Protein AF-A0A670Z8T0-F1 (afdb_monomer)

pLDDT: mean 75.07, std 22.7, range [20.94, 97.44]

Nearest PDB structures (foldseek):
  3ooi-assembly1_A  TM=9.743E-01  e=2.436E-43  Homo sapiens
  8fbh-assembly1_A  TM=9.760E-01  e=6.174E-42  Mus musculus
  6kqp-assembly1_A  TM=9.918E-01  e=2.540E-39  Homo sapiens
  8fbg-assembly1_A  TM=9.854E-01  e=1.023E-38  Mus musculus
  5lsu-assembly1_A  TM=9.507E-01  e=8.994E-38  Homo sapiens

Secondary structure (DSSP, 8-state):
---------PPPPP-S-TT-EEEEE-SSS-EEEEEE---TTT--SEEEE--SS--EEEEEEEESSSS--EEEEEGGGEEE---GGGGGTS-----SS----SS------HHHHHTT-TTSSHHHHTTS-------------------------------------------S-TTT---SS-EEP-STT--EE-TGGGT-SS--SS----HHHHH--PBPTTT--B-TT-EEPSSTTT--EE-HHHHTTSTT-EEETTEEE-GGGS-HHHHHH-TT-GGGGSSPEEEESSSS-EEESSTTTSBTTPEEEETTEEE-GGG--PPTT-GGGS----SS-TTT---SS-EE-SSSS-EE-HHHHT----SS----HHHHTT---BTT-EEEE--TTSPPEEEEEPPTTTS-HHHHTS---TTEEEEEETTT--EEEEEGGGEEE--HHHHGGGGGPPTT--HHHHHHHHHHHHHHHHHHHHHHHHHHHHHHHH-SSPPP-EE-SS-EE-TT-------GGGSPPPS--TTSSSTT-TTS--HHHHTTBPPPTTT-TTGGG-S--HHHHT-PPPEEEEE-SSSSEEEEESS-B-TT-EEEE---EEE-HHHHHHHHHHHHHTT-----EEEEETTEEEETTTEE-GGGGPEE-SS-SEEEEEEEETTEEEEEEEESS-B-TTPBPEE--TTT-TT-TTPBP----TT--SBTTPPPPPP---------------PPPPPP--PPPPSS-TTT---SS-EEP-STT---EE-TGGGT-SSPPPSS---GGGB-TTT-SBPSEE-SSSS-EE-TTT-TTTEEE-TTT--EEEGGG-SS-SSPPPTT------------------------------------

InterPro domains:
  IPR000313 PWWP domain [PF00855] (19-100)
  IPR000313 PWWP domain [PF00855] (385-469)
  IPR000313 PWWP domain [PS50812] (18-83)
  IPR000313 PWWP domain [PS50812] (383-445)
  IPR000313 PWWP domain [SM00293] (16-82)
  IPR000313 PWWP domain [SM00293] (381-443)
  IPR001214 SET domain [PF00856] (580-686)
  IPR001214 SET domain [PS50280] (569-686)
  IPR001214 SET domain [SM00317] (569-692)
  IPR001876 Zinc finger, RanBP2-type [PS01358] (781-802)
  IPR001965 Zinc finger, PHD-type [SM00249] (172-214)
  IPR001965 Zinc finger, PHD-type [SM00249] (219-266)
  IPR001965 Zinc finger, PHD-type [SM00249] (267-320)
  IPR001965 Zinc finger, PHD-type [SM00249] (336-376)
  IPR001965 Zinc finger, PHD-type [SM00249] (744-787)
  IPR003616 Post-SET domain [PS50868] (693-709)
  IPR003616 Post-SET domain [SM00508] (693-709)
  IPR006560 AWS domain [PF17907] (528-566)
  IPR006560 AWS domain [PS51215] (517-567)
  IPR006560 AWS domain [SM00570] (517-568)

Foldseek 3Di:
DDDDPPPPPDADDDDDDQQFWKFADDPPDATAIWGQHADPVRRDQKDWDDDPPDIFMWGWIFGQAPVGDIDTGTPVRIGGDPDDVCSVVDDDDDDPDDDDDDDDPDPPPVVVVVVVGVPRCVVVVVVPDPDDDDDDDDDDDDDDDDDDDDDDDDDDDDDDDDDDDPQPQDQAALQPRAGDDWDFQPAQQRGTHDCVSQVHPDDDDDHDHDPCRVVVFDAALQPRDTDPQFDDAPPRRNNHTHHPVRQVLQVLWADDPPGIHGLLQFQLQQCLVPVPPPCRNPAQWAAESRDRHIFHPDQNSQFFLWADRDPRYIHHLVPDDDDPPPPQSDFAADQAAPQPRHGDDWDAAPQANHTHDCVSVVHDDDDPHDHDPCVSSVHHHTALFWKFFDDDPDDGFIWGFHDLVPDDPVLNPDDDDRQWTWIQTFLVRDIDTHHRSGIDHDDPVLLVCLPDDDPPDDPSRNRRSVVSSVSNVVVVVVVLVVVQVVCVVVCVDPDDAAEDLAEAEDDPDDFDFADPVVADEWPFALPDPQTQDPPDPTPCVVVQEAHDLVRYNNRPSHPRNCSVVVDAADKDWDQDRPFGIFIFGQAKDAAFDWHGWWYAYWFFPVVVVVVLVVCVVVVNQQFQWFDQDHRTIGGPPRYTHNVSRAEADLDFQWEWDWHQYSNGTTIIIGGNHIGGRGDTHHYQSLGCRDNFQPPFDPNPDPQDPRGRNDHGDDDDDDDDDDDDDDDDDDDDDDDDDADAADQAALAPRHGDDWDAQQPGNHRHIHDCVSVVNPDHDDDHHHALLQAAPPHGPGFDAGANRHSHGHHPVGCVPQWDQDPVPRGIHGPLPDQAPPDHDDPPDGDDDDDDDPDDDDDDDDDDDDDDDDDDDDDDDDDD

Sequence (876 aa):
WGRMKTSSKKPAPVKYEAGDLVWAKFNRRPWWPCKVCHDPVLDTHSKMKVTNRKPYREYYVEVLGDPSERAWVVG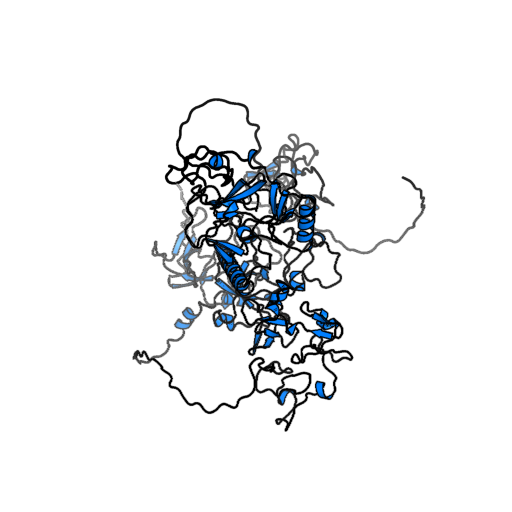KAIVIFEGRHQFEELPVLRRRGKQKEKGYRHKVNLLDILNMGLVCLKSLFFFFLKGDRSHGSPKETTEEGSENDPGLPSSKKMQGERGGGAALKENVCQICEKPGELLLCEAQCCGAFHLQCLGLSEMPKGKFICTECSTGVHTCFVCKNSGENAKRCLLPLCGKYYHEECIQKYPPTVMQNKGFRCSLHICMTCHAANPANISASKGRLMRCVRCPVAYHSNDFCLAAGTVILASNSIICPNHFTPRRGCRNHEHVNVSWCFVCSEGGSLLCCESCPAAFHQECLNIDMPEGNWYCNDCKAGKKPHYKEVFWVKVGRYRWWPAEICHPRTIPINIQKMKHVIGEFPVLFFGSNDYLWTHQARVFPYMEVDVSSKDKLPKGVDGIYKKALQEAAVRFEELKAQKELRQLQEDKKNDKKPPPYKHIKINRSVGKVQIFTADLSEIPRCNCKPTDENPCGLDSECINRMLLYECHPAVCVAGERCQNQCFTKRQYPEVEIVRTLARGWGLQAKRDIKKGEFVNEYVGELIDEEECRARISYAQEHDITNFYMLTLDKDRIIDAGPKGNYARFMNHCCQPNCETQKWSVNGDTRVGLFALENIKAGTELTFNYNLECLGNGKTVCKCGAPNCSGFLGVRPKPPATEEKSKKCKRRHGKRKSQTEVTKEREDECFSCGDGGQLVSCKRPGCPKVYHADCLNLTRRPAGKWECPWHQCDVCNKDAASFCEMCPRSFCKQHREGMLFISKLDGRLSCTEHDPCGPNPLEPGEIREYHKRKCSRFLVLNCHFLQSNCCQGGAFQMQVL

Organism: Pseudonaja textilis (NCBI:txid8673)

Mean predicted aligned error: 22.09 Å

Radius of gyration: 41.79 Å; Cα contacts (8 Å, |Δi|>4): 1408; chains: 1; bounding box: 103×124×119 Å

Structure (mmCIF, N/CA/C/O backbone):
data_AF-A0A670Z8T0-F1
#
_entry.id   AF-A0A670Z8T0-F1
#
loop_
_atom_site.group_PDB
_atom_site.id
_atom_site.type_symbol
_atom_site.label_atom_id
_atom_site.label_alt_id
_atom_site.label_comp_id
_atom_site.label_asym_id
_atom_site.label_entity_id
_atom_site.label_seq_id
_atom_site.pdbx_PDB_ins_code
_atom_site.Cartn_x
_atom_site.Cartn_y
_atom_site.Cartn_z
_atom_site.occupancy
_atom_site.B_iso_or_equiv
_atom_site.auth_seq_id
_atom_site.auth_comp_id
_atom_site.auth_asym_id
_atom_site.auth_atom_id
_atom_site.pdbx_PDB_model_num
ATOM 1 N N . TRP A 1 1 ? 18.742 79.160 48.918 1.00 43.28 1 TRP A N 1
ATOM 2 C CA . TRP A 1 1 ? 19.013 77.969 49.749 1.00 43.28 1 TRP A CA 1
ATOM 3 C C . TRP A 1 1 ? 17.768 77.635 50.552 1.00 43.28 1 TRP A C 1
ATOM 5 O O . TRP A 1 1 ? 17.321 78.480 51.311 1.00 43.28 1 TRP A O 1
ATOM 15 N N . GLY A 1 2 ? 17.172 76.455 50.359 1.00 34.31 2 GLY A N 1
ATOM 16 C CA . GLY A 1 2 ? 15.941 76.100 51.073 1.00 34.31 2 GLY A CA 1
ATOM 17 C C . GLY A 1 2 ? 15.322 74.766 50.656 1.00 34.31 2 GLY A C 1
ATOM 18 O O . GLY A 1 2 ? 14.370 74.744 49.892 1.00 34.31 2 GLY A O 1
ATOM 19 N N . ARG A 1 3 ? 15.871 73.676 51.212 1.00 31.89 3 ARG A N 1
ATOM 20 C CA . ARG A 1 3 ? 15.288 72.327 51.401 1.00 31.89 3 ARG A CA 1
ATOM 21 C C . ARG A 1 3 ? 14.779 71.553 50.169 1.00 31.89 3 ARG A C 1
ATOM 23 O O . ARG A 1 3 ? 13.584 71.464 49.906 1.00 31.89 3 ARG A O 1
ATOM 30 N N . MET A 1 4 ? 15.694 70.782 49.569 1.00 33.56 4 MET A N 1
ATOM 31 C CA . MET A 1 4 ? 15.374 69.474 48.977 1.00 33.56 4 MET A CA 1
ATOM 32 C C . MET A 1 4 ? 14.744 68.565 50.049 1.00 33.56 4 MET A C 1
ATOM 34 O O . MET A 1 4 ? 15.426 68.126 50.973 1.00 33.56 4 MET A O 1
ATOM 38 N N . LYS A 1 5 ? 13.450 68.248 49.925 1.00 34.69 5 LYS A N 1
ATOM 39 C CA . LYS A 1 5 ? 12.842 67.100 50.616 1.00 34.69 5 LYS A CA 1
ATOM 40 C C . LYS A 1 5 ? 13.122 65.837 49.800 1.00 34.69 5 LYS A C 1
ATOM 42 O O . LYS A 1 5 ? 12.343 65.454 48.932 1.00 34.69 5 LYS A O 1
ATOM 47 N N . THR A 1 6 ? 14.236 65.176 50.092 1.00 38.03 6 THR A N 1
ATOM 48 C CA . THR A 1 6 ? 14.476 63.784 49.707 1.00 38.03 6 THR A CA 1
ATOM 49 C C . THR A 1 6 ? 13.587 62.882 50.565 1.00 38.03 6 THR A C 1
ATOM 51 O O . THR A 1 6 ? 13.918 62.548 51.698 1.00 38.03 6 THR A O 1
ATOM 54 N N . SER A 1 7 ? 12.427 62.457 50.051 1.00 34.72 7 SER A N 1
ATOM 55 C CA . SER A 1 7 ? 11.715 61.334 50.671 1.00 34.72 7 SER A CA 1
ATOM 56 C C . SER A 1 7 ? 12.417 60.031 50.270 1.00 34.72 7 SER A C 1
ATOM 58 O O . SER A 1 7 ? 12.009 59.357 49.320 1.00 34.72 7 SER A O 1
ATOM 60 N N . SER A 1 8 ? 13.499 59.673 50.962 1.00 42.94 8 SER A N 1
ATOM 61 C CA . SER A 1 8 ? 14.045 58.317 50.913 1.00 42.94 8 SER A CA 1
ATOM 62 C C . SER A 1 8 ? 13.032 57.375 51.573 1.00 42.94 8 SER A C 1
ATOM 64 O O . SER A 1 8 ? 13.022 57.143 52.780 1.00 42.94 8 SER A O 1
ATOM 66 N N . LYS A 1 9 ? 12.091 56.846 50.781 1.00 47.16 9 LYS A N 1
ATOM 67 C CA . LYS A 1 9 ? 11.240 55.746 51.247 1.00 47.16 9 LYS A CA 1
ATOM 68 C C . LYS A 1 9 ? 12.158 54.565 51.553 1.00 47.16 9 LYS A C 1
ATOM 70 O O . LYS A 1 9 ? 12.801 54.049 50.640 1.00 47.16 9 LYS A O 1
ATOM 75 N N . LYS A 1 10 ? 12.220 54.174 52.832 1.00 50.00 10 LYS A N 1
ATOM 76 C CA . LYS A 1 10 ? 12.945 52.988 53.311 1.00 50.00 10 LYS A CA 1
ATOM 77 C C . LYS A 1 10 ? 12.619 51.781 52.405 1.00 50.00 10 LYS A C 1
ATOM 79 O O . LYS A 1 10 ? 11.451 51.623 52.029 1.00 50.00 10 LYS A O 1
ATOM 84 N N . PRO A 1 11 ? 13.613 50.965 52.008 1.00 56.38 11 PRO A N 1
ATOM 85 C CA . PRO A 1 11 ? 13.379 49.808 51.149 1.00 56.38 11 PRO A CA 1
ATOM 86 C C . PRO A 1 11 ? 12.410 48.831 51.825 1.00 56.38 11 PRO A C 1
ATOM 88 O O . PRO A 1 11 ? 12.438 48.668 53.042 1.00 56.38 11 PRO A O 1
ATOM 91 N N . ALA A 1 12 ? 11.536 48.195 51.038 1.00 60.19 12 ALA A N 1
ATOM 92 C CA . ALA A 1 12 ? 10.586 47.220 51.569 1.00 60.19 12 ALA A CA 1
ATOM 93 C C . ALA A 1 12 ? 11.348 46.077 52.276 1.00 60.19 12 ALA A C 1
ATOM 95 O O . ALA A 1 12 ? 12.308 45.560 51.677 1.00 60.19 12 ALA A O 1
ATOM 96 N N . PRO A 1 13 ? 10.958 45.689 53.508 1.00 71.25 13 PRO A N 1
ATOM 97 C CA . PRO A 1 13 ? 11.625 44.617 54.242 1.00 71.25 13 PRO A CA 1
ATOM 98 C C . PRO A 1 13 ? 11.560 43.294 53.466 1.00 71.25 13 PRO A C 1
ATOM 100 O O . PRO A 1 13 ? 10.676 43.096 52.622 1.00 71.25 13 PRO A O 1
ATOM 103 N N . VAL A 1 14 ? 12.537 42.418 53.707 1.00 81.38 14 VAL A N 1
ATOM 104 C CA . VAL A 1 14 ? 12.499 41.030 53.223 1.00 81.38 14 VAL A CA 1
ATOM 105 C C . VAL A 1 14 ? 11.342 40.334 53.943 1.00 81.38 14 VAL A C 1
ATOM 107 O O . VAL A 1 14 ? 11.175 40.504 55.145 1.00 81.38 14 VAL A O 1
ATOM 110 N N . LYS A 1 15 ? 10.476 39.662 53.182 1.00 83.62 15 LYS A N 1
ATOM 111 C CA . LYS A 1 15 ? 9.234 39.037 53.665 1.00 83.62 15 LYS A CA 1
ATOM 112 C C . LYS A 1 15 ? 9.288 37.505 53.613 1.00 83.62 15 LYS A C 1
ATOM 114 O O . LYS A 1 15 ? 8.535 36.872 54.337 1.00 83.62 15 LYS A O 1
ATOM 119 N N . TYR A 1 16 ? 10.123 36.944 52.741 1.00 86.81 16 TYR A N 1
ATOM 120 C CA . TYR A 1 16 ? 10.265 35.504 52.529 1.00 86.81 16 TYR A CA 1
ATOM 121 C C . TYR A 1 16 ? 11.755 35.162 52.546 1.00 86.81 16 TYR A C 1
ATOM 123 O O . TYR A 1 16 ? 12.525 35.830 51.850 1.00 86.81 16 TYR A O 1
ATOM 131 N N . GLU A 1 17 ? 12.131 34.159 53.327 1.00 87.31 17 GLU A N 1
ATOM 132 C CA . GLU A 1 17 ? 13.506 33.700 53.525 1.00 87.31 17 GLU A CA 1
ATOM 133 C C . GLU A 1 17 ? 13.816 32.483 52.641 1.00 87.31 17 GLU A C 1
ATOM 135 O O . GLU A 1 17 ? 12.924 31.807 52.119 1.00 87.31 17 GLU A O 1
ATOM 140 N N . ALA A 1 18 ? 15.101 32.189 52.438 1.00 84.88 18 ALA A N 1
ATOM 141 C CA . ALA A 1 18 ? 15.506 31.000 51.694 1.00 84.88 18 ALA A CA 1
ATOM 142 C C . ALA A 1 18 ? 15.071 29.721 52.428 1.00 84.88 18 ALA A C 1
ATOM 144 O O . ALA A 1 18 ? 15.397 29.513 53.591 1.00 84.88 18 ALA A O 1
ATOM 145 N N . GLY A 1 19 ? 14.361 28.840 51.726 1.00 80.56 19 GLY A N 1
ATOM 146 C CA . GLY A 1 19 ? 13.734 27.653 52.305 1.00 80.56 19 GLY A CA 1
ATOM 147 C C . GLY A 1 19 ? 12.211 27.724 52.343 1.00 80.56 19 GLY A C 1
ATOM 148 O O . GLY A 1 19 ? 11.582 26.666 52.303 1.00 80.56 19 GLY A O 1
ATOM 149 N N . ASP A 1 20 ? 11.630 28.928 52.324 1.00 87.50 20 ASP A N 1
ATOM 150 C CA . ASP A 1 20 ? 10.182 29.114 52.385 1.00 87.50 20 ASP A CA 1
ATOM 151 C C . ASP A 1 20 ? 9.478 28.499 51.175 1.00 87.50 20 ASP A C 1
ATOM 153 O O . ASP A 1 20 ? 9.891 28.666 50.020 1.00 87.50 20 ASP A O 1
ATOM 157 N N . LEU A 1 21 ? 8.366 27.817 51.444 1.00 85.38 21 LEU A N 1
ATOM 158 C CA . LEU A 1 21 ? 7.445 27.355 50.416 1.00 85.38 21 LEU A CA 1
ATOM 159 C C . LEU A 1 21 ? 6.441 28.460 50.110 1.00 85.38 21 LEU A C 1
ATOM 161 O O . LEU A 1 21 ? 5.779 28.998 50.999 1.00 85.38 21 LEU A O 1
ATOM 165 N N . VAL A 1 22 ? 6.314 28.793 48.831 1.00 88.12 22 VAL A N 1
ATOM 166 C CA . VAL A 1 22 ? 5.477 29.894 48.365 1.00 88.12 22 VAL A CA 1
ATOM 167 C C . VAL A 1 22 ? 4.707 29.516 47.108 1.00 88.12 22 VAL A C 1
ATOM 169 O O . VAL A 1 22 ? 5.208 28.830 46.225 1.00 88.12 22 VAL A O 1
ATOM 172 N N . TRP A 1 23 ? 3.488 30.016 46.974 1.00 84.12 23 TRP A N 1
ATOM 173 C CA . TRP A 1 23 ? 2.818 30.119 45.688 1.00 84.12 23 TRP A CA 1
ATOM 174 C C . TRP A 1 23 ? 3.428 31.274 44.896 1.00 84.12 23 TRP A C 1
ATOM 176 O O . TRP A 1 23 ? 3.402 32.413 45.358 1.00 84.12 23 TRP A O 1
ATOM 186 N N . ALA A 1 24 ? 3.927 31.014 43.687 1.00 86.69 24 ALA A N 1
ATOM 187 C CA . ALA A 1 24 ? 4.450 32.038 42.785 1.00 86.69 24 ALA A CA 1
ATOM 188 C C . ALA A 1 24 ? 3.646 32.107 41.477 1.00 86.69 24 ALA A C 1
ATOM 190 O O . ALA A 1 24 ? 3.263 31.086 40.899 1.00 86.69 24 ALA A O 1
ATOM 191 N N . LYS A 1 25 ? 3.390 33.325 40.980 1.00 82.12 25 LYS A N 1
ATOM 192 C CA . LYS A 1 25 ? 2.686 33.552 39.708 1.00 82.12 25 LYS A CA 1
ATOM 193 C C . LYS A 1 25 ? 3.641 33.984 38.602 1.00 82.12 25 LYS A C 1
ATOM 195 O O . LYS A 1 25 ? 4.134 35.112 38.591 1.00 82.12 25 LYS A O 1
ATOM 200 N N . PHE A 1 26 ? 3.789 33.139 37.584 1.00 80.12 26 PHE A N 1
ATOM 201 C CA . PHE A 1 26 ? 4.561 33.465 36.382 1.00 80.12 26 PHE A CA 1
ATOM 202 C C . PHE A 1 26 ? 3.705 34.156 35.310 1.00 80.12 26 PHE A C 1
ATOM 204 O O . PHE A 1 26 ? 2.472 34.090 35.299 1.00 80.12 26 PHE A O 1
ATOM 211 N N . ASN A 1 27 ? 4.366 34.814 34.356 1.00 53.16 27 ASN A N 1
ATOM 212 C CA . ASN A 1 27 ? 3.727 35.683 33.360 1.00 53.16 27 ASN A CA 1
ATOM 213 C C . ASN A 1 27 ? 2.700 34.984 32.444 1.00 53.16 27 ASN A C 1
ATOM 215 O O . ASN A 1 27 ? 1.798 35.657 31.952 1.00 53.16 27 ASN A O 1
ATOM 219 N N . ARG A 1 28 ? 2.825 33.667 32.216 1.00 55.62 28 ARG A N 1
ATOM 220 C CA . ARG A 1 28 ? 1.917 32.864 31.366 1.00 55.62 28 ARG A CA 1
ATOM 221 C C . ARG A 1 28 ? 1.460 31.535 31.992 1.00 55.62 28 ARG A C 1
ATOM 223 O O . ARG A 1 28 ? 0.693 30.819 31.364 1.00 55.62 28 ARG A O 1
ATOM 230 N N . ARG A 1 29 ? 1.902 31.212 33.213 1.00 59.72 29 ARG A N 1
ATOM 231 C CA . ARG A 1 29 ? 1.550 29.968 33.930 1.00 59.72 29 ARG A CA 1
ATOM 232 C C . ARG A 1 29 ? 0.557 30.258 35.066 1.00 59.72 29 ARG A C 1
ATOM 234 O O . ARG A 1 29 ? 0.509 31.414 35.502 1.00 59.72 29 ARG A O 1
ATOM 241 N N . PRO A 1 30 ? -0.246 29.288 35.538 1.00 69.06 30 PRO A N 1
ATOM 242 C CA . PRO A 1 30 ? -1.033 29.447 36.766 1.00 69.06 30 PRO A CA 1
ATOM 243 C C . PRO A 1 30 ? -0.134 29.719 37.987 1.00 69.06 30 PRO A C 1
ATOM 245 O O . PRO A 1 30 ? 1.093 29.740 37.875 1.00 69.06 30 PRO A O 1
ATOM 248 N N . TRP A 1 31 ? -0.746 29.984 39.143 1.00 77.81 31 TRP A N 1
ATOM 249 C CA . TRP A 1 31 ? -0.017 29.951 40.412 1.00 77.81 31 TRP A CA 1
ATOM 250 C C . TRP A 1 31 ? 0.578 28.555 40.617 1.00 77.81 31 TRP A C 1
ATOM 252 O O . TRP A 1 31 ? -0.096 27.562 40.348 1.00 77.81 31 TRP A O 1
ATOM 262 N N . TRP A 1 32 ? 1.833 28.483 41.051 1.00 81.00 32 TRP A N 1
ATOM 263 C CA . TRP A 1 32 ? 2.551 27.220 41.215 1.00 81.00 32 TRP A CA 1
ATOM 264 C C . TRP A 1 32 ? 3.326 27.200 42.536 1.00 81.00 32 TRP A C 1
ATOM 266 O O . TRP A 1 32 ? 3.823 28.259 42.931 1.00 81.00 32 TRP A O 1
ATOM 276 N N . PRO A 1 33 ? 3.430 26.052 43.228 1.00 84.00 33 PRO A N 1
ATOM 277 C CA . PRO A 1 33 ? 4.239 25.951 44.434 1.00 84.00 33 PRO A CA 1
ATOM 278 C C . PRO A 1 33 ? 5.733 25.985 44.094 1.00 84.00 33 PRO A C 1
ATOM 280 O O . PRO A 1 33 ? 6.231 25.242 43.249 1.00 84.00 33 PRO A O 1
ATOM 283 N N . CYS A 1 34 ? 6.458 26.852 44.776 1.00 87.56 34 CYS A N 1
ATOM 284 C CA . CYS A 1 34 ? 7.880 27.079 44.603 1.00 87.56 34 CYS A CA 1
ATOM 285 C C . CYS A 1 34 ? 8.575 27.095 45.964 1.00 87.56 34 CYS A C 1
ATOM 287 O O . CYS A 1 34 ? 7.955 27.395 46.983 1.00 87.56 34 CYS A O 1
ATOM 289 N N . LYS A 1 35 ? 9.878 26.830 45.967 1.00 89.88 35 LYS A N 1
ATOM 290 C CA . LYS A 1 35 ? 10.757 27.052 47.114 1.00 89.88 35 LYS A CA 1
ATOM 291 C C . LYS A 1 35 ? 11.588 28.307 46.871 1.00 89.88 35 LYS A C 1
ATOM 293 O O . LYS A 1 35 ? 12.170 28.451 45.798 1.00 89.88 35 LYS A O 1
ATOM 298 N N . VAL A 1 36 ? 11.661 29.212 47.840 1.00 89.00 36 VAL A N 1
ATOM 299 C CA . VAL A 1 36 ? 12.592 30.348 47.788 1.00 89.00 36 VAL A CA 1
ATOM 300 C C . VAL A 1 36 ? 14.015 29.813 47.971 1.00 89.00 36 VAL A C 1
ATOM 302 O O . VAL A 1 36 ? 14.280 29.060 48.908 1.00 89.00 36 VAL A O 1
ATOM 305 N N . CYS A 1 37 ? 14.936 30.162 47.076 1.00 89.69 37 CYS A N 1
ATOM 306 C CA . CYS A 1 37 ? 16.315 29.668 47.101 1.00 89.69 37 CYS A CA 1
ATOM 307 C C . CYS A 1 37 ? 17.318 30.774 46.760 1.00 89.69 37 CYS A C 1
ATOM 309 O O . CYS A 1 37 ? 16.940 31.849 46.299 1.00 89.69 37 CYS A O 1
ATOM 311 N N . HIS A 1 38 ? 18.603 30.527 47.018 1.00 89.56 38 HIS A N 1
ATOM 312 C CA . HIS A 1 38 ? 19.660 31.465 46.649 1.00 89.56 38 HIS A CA 1
ATOM 313 C C . HIS A 1 38 ? 19.897 31.424 45.138 1.00 89.56 38 HIS A C 1
ATOM 315 O O . HIS A 1 38 ? 19.961 30.351 44.532 1.00 89.56 38 HIS A O 1
ATOM 321 N N . ASP A 1 39 ? 20.014 32.601 44.527 1.00 87.69 39 ASP A N 1
ATOM 322 C CA . ASP A 1 39 ? 20.485 32.712 43.153 1.00 87.69 39 ASP A CA 1
ATOM 323 C C . ASP A 1 39 ? 21.941 32.221 43.082 1.00 87.69 39 ASP A C 1
ATOM 325 O O . ASP A 1 39 ? 22.774 32.710 43.843 1.00 87.69 39 ASP A O 1
ATOM 329 N N . PRO A 1 40 ? 22.269 31.266 42.195 1.00 81.50 40 PRO A N 1
ATOM 330 C CA . PRO A 1 40 ? 23.586 30.628 42.171 1.00 81.50 40 PRO A CA 1
ATOM 331 C C . PRO A 1 40 ? 24.728 31.570 41.760 1.00 81.50 40 PRO A C 1
ATOM 333 O O . PRO A 1 40 ? 25.887 31.192 41.888 1.00 81.50 40 PRO A O 1
ATOM 336 N N . VAL A 1 41 ? 24.424 32.766 41.243 1.00 82.19 41 VAL A N 1
ATOM 337 C CA . VAL A 1 41 ? 25.421 33.761 40.820 1.00 82.19 41 VAL A CA 1
ATOM 338 C C . VAL A 1 41 ? 25.535 34.893 41.837 1.00 82.19 41 VAL A C 1
ATOM 340 O O . VAL A 1 41 ? 26.632 35.362 42.118 1.00 82.19 41 VAL A O 1
ATOM 343 N N . LEU A 1 42 ? 24.406 35.358 42.374 1.00 81.69 42 LEU A N 1
ATOM 344 C CA . LEU A 1 42 ? 24.362 36.493 43.302 1.00 81.69 42 LEU A CA 1
ATOM 345 C C . LEU A 1 42 ? 24.395 36.083 44.780 1.00 81.69 42 LEU A C 1
ATOM 347 O O . LEU A 1 42 ? 24.372 36.971 45.629 1.00 81.69 42 LEU A O 1
ATOM 351 N N . ASP A 1 43 ? 24.350 34.781 45.071 1.00 84.94 43 ASP A N 1
ATOM 352 C CA . ASP A 1 43 ? 24.263 34.161 46.403 1.00 84.94 43 ASP A CA 1
ATOM 353 C C . ASP A 1 43 ? 23.226 34.810 47.340 1.00 84.94 43 ASP A C 1
ATOM 355 O O . ASP A 1 43 ? 23.358 34.889 48.560 1.00 84.94 43 ASP A O 1
ATOM 359 N N . THR A 1 44 ? 22.140 35.311 46.757 1.00 86.12 44 THR A N 1
ATOM 360 C CA . THR A 1 44 ? 21.076 36.018 47.473 1.00 86.12 44 THR A CA 1
ATOM 361 C C . THR A 1 44 ? 19.718 35.518 47.008 1.00 86.12 44 THR A C 1
ATOM 363 O O . THR A 1 44 ? 19.508 35.243 45.828 1.00 86.12 44 THR A O 1
ATOM 366 N N . HIS A 1 45 ? 18.768 35.403 47.936 1.00 84.81 45 HIS A N 1
ATOM 367 C CA . HIS A 1 45 ? 17.408 34.936 47.643 1.00 84.81 45 HIS A CA 1
ATOM 368 C C . HIS A 1 45 ? 16.424 36.088 47.370 1.00 84.81 45 HIS A C 1
ATOM 370 O O . HIS A 1 45 ? 15.318 35.864 46.877 1.00 84.81 45 HIS A O 1
ATOM 376 N N . SER A 1 46 ? 16.799 37.338 47.672 1.00 89.56 46 SER A N 1
ATOM 377 C CA . SER A 1 46 ? 15.997 38.526 47.367 1.00 89.56 46 SER A CA 1
ATOM 378 C C . SER A 1 46 ? 16.861 39.687 46.873 1.00 89.56 46 SER A C 1
ATOM 380 O O . SER A 1 46 ? 17.978 39.888 47.343 1.00 89.56 46 SER A O 1
ATOM 382 N N . LYS A 1 47 ? 16.335 40.491 45.941 1.00 86.44 47 LYS A N 1
ATOM 383 C CA . LYS A 1 47 ? 17.009 41.700 45.439 1.00 86.44 47 LYS A CA 1
ATOM 384 C C . LYS A 1 47 ? 16.044 42.853 45.208 1.00 86.44 47 LYS A C 1
ATOM 386 O O . LYS A 1 47 ? 14.872 42.655 44.881 1.00 86.44 47 LYS A O 1
ATOM 391 N N . MET A 1 48 ? 16.542 44.080 45.352 1.00 84.06 48 MET A N 1
ATOM 392 C CA . MET A 1 48 ? 15.798 45.292 45.003 1.00 84.06 48 MET A CA 1
ATOM 393 C C . MET A 1 48 ? 16.049 45.654 43.542 1.00 84.06 48 MET A C 1
ATOM 395 O O . MET A 1 48 ? 17.183 45.887 43.137 1.00 84.06 48 MET A O 1
ATOM 399 N N . LYS A 1 49 ? 14.981 45.753 42.753 1.00 79.88 49 LYS A N 1
ATOM 400 C CA . LYS A 1 49 ? 15.047 46.188 41.361 1.00 79.88 49 LYS A CA 1
ATOM 401 C C . LYS A 1 49 ? 14.650 47.651 41.258 1.00 79.88 49 LYS A C 1
ATOM 403 O O . LYS A 1 49 ? 13.496 48.018 41.498 1.00 79.88 49 LYS A O 1
ATOM 408 N N . VAL A 1 50 ? 15.618 48.494 40.912 1.00 74.56 50 VAL A N 1
ATOM 409 C CA . VAL A 1 50 ? 15.404 49.922 40.663 1.00 74.56 50 VAL A CA 1
ATOM 410 C C . VAL A 1 50 ? 14.970 50.090 39.208 1.00 74.56 50 VAL A C 1
ATOM 412 O O . VAL A 1 50 ? 15.639 49.630 38.291 1.00 74.56 50 VAL A O 1
ATOM 415 N N . THR A 1 51 ? 13.815 50.714 38.990 1.00 65.50 51 THR A N 1
ATOM 416 C CA . THR A 1 51 ? 13.319 51.071 37.652 1.00 65.50 51 THR A CA 1
ATOM 417 C C . THR A 1 51 ? 12.875 52.532 37.663 1.00 65.50 51 THR A C 1
ATOM 419 O O . THR A 1 51 ? 12.595 53.070 38.736 1.00 65.50 51 THR A O 1
ATOM 422 N N . ASN A 1 52 ? 12.708 53.154 36.489 1.00 53.12 52 ASN A N 1
ATOM 423 C CA . ASN A 1 52 ? 12.197 54.533 36.357 1.00 53.12 52 ASN A CA 1
ATOM 424 C C . ASN A 1 52 ? 10.805 54.744 37.001 1.00 53.12 52 ASN A C 1
ATOM 426 O O . ASN A 1 52 ? 10.343 55.874 37.125 1.00 53.12 52 ASN A O 1
ATOM 430 N N . ARG A 1 53 ? 10.114 53.668 37.413 1.00 56.78 53 ARG A N 1
ATOM 431 C CA . ARG A 1 53 ? 8.810 53.684 38.086 1.00 56.78 53 ARG A CA 1
ATOM 432 C C . ARG A 1 53 ? 8.864 52.866 39.383 1.00 56.78 53 ARG A C 1
ATOM 434 O O . ARG A 1 53 ? 8.487 51.705 39.370 1.00 56.78 53 ARG A O 1
ATOM 441 N N . LYS A 1 54 ? 9.282 53.501 40.486 1.00 73.50 54 LYS A N 1
ATOM 442 C CA . LYS A 1 54 ? 9.318 53.014 41.889 1.00 73.50 54 LYS A CA 1
ATOM 443 C C . LYS A 1 54 ? 10.049 51.661 42.113 1.00 73.50 54 LYS A C 1
ATOM 445 O O . LYS A 1 54 ? 9.656 50.641 41.553 1.00 73.50 54 LYS A O 1
ATOM 450 N N . PRO A 1 55 ? 11.069 51.599 42.988 1.00 76.12 55 PRO A N 1
ATOM 451 C CA . PRO A 1 55 ? 11.791 50.353 43.254 1.00 76.12 55 PRO A CA 1
ATOM 452 C C . PRO A 1 55 ? 10.892 49.288 43.912 1.00 76.12 55 PRO A C 1
ATOM 454 O O . PRO A 1 55 ? 10.029 49.616 44.731 1.00 76.12 55 PRO A O 1
ATOM 457 N N . TYR A 1 56 ? 11.094 48.013 43.560 1.00 81.25 56 TYR A N 1
ATOM 458 C CA . TYR A 1 56 ? 10.363 46.863 44.117 1.00 81.25 56 TYR A CA 1
ATOM 459 C C . TYR A 1 56 ? 11.286 45.660 44.360 1.00 81.25 56 TYR A C 1
ATOM 461 O O . TYR A 1 56 ? 12.328 45.539 43.720 1.00 81.25 56 TYR A O 1
ATOM 469 N N . ARG A 1 57 ? 10.901 44.769 45.285 1.00 87.00 57 ARG A N 1
ATOM 470 C CA . ARG A 1 57 ? 11.670 43.566 45.647 1.00 87.00 57 ARG A CA 1
ATOM 471 C C . ARG A 1 57 ? 11.263 42.359 44.794 1.00 87.00 57 ARG A C 1
ATOM 473 O O . ARG A 1 57 ? 10.069 42.111 44.600 1.00 87.00 57 ARG A O 1
ATOM 480 N N . GLU A 1 58 ? 12.251 41.622 44.304 1.00 90.88 58 GLU A N 1
ATOM 481 C CA . GLU A 1 58 ? 12.109 40.311 43.659 1.00 90.88 58 GLU A CA 1
ATOM 482 C C . GLU A 1 58 ? 12.733 39.233 44.557 1.00 90.88 58 GLU A C 1
ATOM 484 O O . GLU A 1 58 ? 13.683 39.519 45.287 1.00 90.88 58 GLU A O 1
ATOM 489 N N . TYR A 1 59 ? 12.199 38.015 44.492 1.00 92.31 59 TYR A N 1
ATOM 490 C CA . TYR A 1 59 ? 12.715 36.827 45.174 1.00 92.31 59 TYR A CA 1
ATOM 491 C C . TYR A 1 59 ? 13.073 35.763 44.146 1.00 92.31 59 TYR A C 1
ATOM 493 O O . TYR A 1 59 ? 12.387 35.643 43.127 1.00 92.31 59 TYR A O 1
ATOM 501 N N . TYR A 1 60 ? 14.139 35.018 44.399 1.00 92.19 60 TYR A N 1
ATOM 502 C CA . TYR A 1 60 ? 14.550 33.915 43.549 1.00 92.19 60 TYR A CA 1
ATOM 503 C C . TYR A 1 60 ? 13.869 32.635 44.023 1.00 92.19 60 TYR A C 1
ATOM 505 O O . TYR A 1 60 ? 13.927 32.284 45.202 1.00 92.19 60 TYR A O 1
ATOM 513 N N . VAL A 1 61 ? 13.147 31.985 43.115 1.00 90.69 61 VAL A N 1
ATOM 514 C CA . VAL A 1 61 ? 12.327 30.820 43.440 1.00 90.69 61 VAL A CA 1
ATOM 515 C C . VAL A 1 61 ? 12.612 29.673 42.481 1.00 90.69 61 VAL A C 1
ATOM 517 O O . VAL A 1 61 ? 12.781 29.879 41.279 1.00 90.69 61 VAL A O 1
ATOM 520 N N . GLU A 1 62 ? 12.626 28.464 43.023 1.00 87.44 62 GLU A N 1
ATOM 521 C CA . GLU A 1 62 ? 12.705 27.199 42.303 1.00 87.44 62 GLU A CA 1
ATOM 522 C C . GLU A 1 62 ? 11.315 26.565 42.243 1.00 87.44 62 GLU A C 1
ATOM 524 O O . GLU A 1 62 ? 10.640 26.400 43.261 1.00 87.44 62 GLU A O 1
ATOM 529 N N . VAL A 1 63 ? 10.859 26.251 41.034 1.00 83.75 63 VAL A N 1
ATOM 530 C CA . VAL A 1 63 ? 9.577 25.592 40.783 1.00 83.75 63 VAL A CA 1
ATOM 531 C C . VAL A 1 63 ? 9.648 24.154 41.286 1.00 83.75 63 VAL A C 1
ATOM 533 O O . VAL A 1 63 ? 10.547 23.406 40.913 1.00 83.75 63 VAL A O 1
ATOM 536 N N . LEU A 1 64 ? 8.686 23.754 42.122 1.00 77.69 64 LEU A N 1
ATOM 537 C CA . LEU A 1 64 ? 8.582 22.365 42.560 1.00 77.69 64 LEU A CA 1
ATOM 538 C C . LEU A 1 64 ? 7.944 21.528 41.440 1.00 77.69 64 LEU A C 1
ATOM 540 O O . LEU A 1 64 ? 6.772 21.722 41.107 1.00 77.69 64 LEU A O 1
ATOM 544 N N . GLY A 1 65 ? 8.726 20.623 40.847 1.00 63.62 65 GLY A N 1
ATOM 545 C CA . GLY A 1 65 ? 8.339 19.759 39.722 1.00 63.62 65 GLY A CA 1
ATOM 546 C C . GLY A 1 65 ? 9.465 19.613 38.690 1.00 63.62 65 GLY A C 1
ATOM 547 O O . GLY A 1 65 ? 10.473 20.304 38.786 1.00 63.62 65 GLY A O 1
ATOM 548 N N . ASP A 1 66 ? 9.298 18.713 37.719 1.00 41.88 66 ASP A N 1
ATOM 549 C CA . ASP A 1 66 ? 10.219 18.527 36.586 1.00 41.88 66 ASP A CA 1
ATOM 550 C C . ASP A 1 66 ? 9.583 19.137 35.316 1.00 41.88 66 ASP A C 1
ATOM 552 O O . ASP A 1 66 ? 8.443 18.778 34.994 1.00 41.88 66 ASP A O 1
ATOM 556 N N . PRO A 1 67 ? 10.238 20.088 34.620 1.00 46.91 67 PRO A N 1
ATOM 557 C CA . PRO A 1 67 ? 11.572 20.635 34.891 1.00 46.91 67 PRO A CA 1
ATOM 558 C C . PRO A 1 67 ? 11.617 21.601 36.080 1.00 46.91 67 PRO A C 1
ATOM 560 O O . PRO A 1 67 ? 10.751 22.470 36.227 1.00 46.91 67 PRO A O 1
ATOM 563 N N . SER A 1 68 ? 12.678 21.487 36.891 1.00 67.50 68 SER A N 1
ATOM 564 C CA . SER A 1 68 ? 12.986 22.408 37.990 1.00 67.50 68 SER A CA 1
ATOM 565 C C . SER A 1 68 ? 13.509 23.737 37.437 1.00 67.50 68 SER A C 1
ATOM 567 O O . SER A 1 68 ? 14.704 24.020 37.361 1.00 67.50 68 SER A O 1
ATOM 569 N N . GLU A 1 69 ? 12.585 24.580 36.985 1.00 78.12 69 GLU A N 1
ATOM 570 C CA . GLU A 1 69 ? 12.902 25.932 36.526 1.00 78.12 69 GLU A CA 1
ATOM 571 C C . GLU A 1 69 ? 13.151 26.867 37.724 1.00 78.12 69 GLU A C 1
ATOM 573 O O . GLU A 1 69 ? 12.414 26.849 38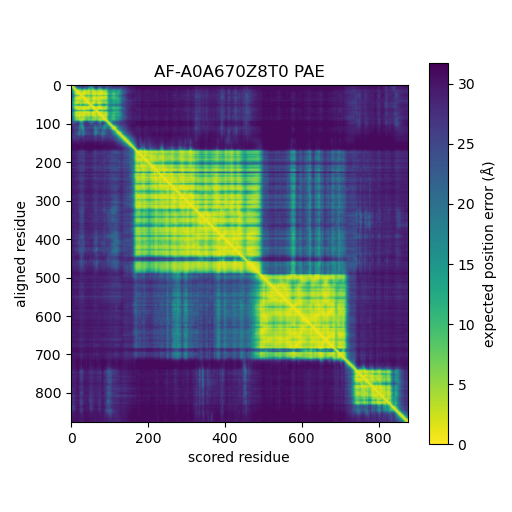.712 1.00 78.12 69 GLU A O 1
ATOM 578 N N . ARG A 1 70 ? 14.165 27.736 37.625 1.00 86.75 70 ARG A N 1
ATOM 579 C CA . ARG A 1 70 ? 14.468 28.774 38.626 1.00 86.75 70 ARG A CA 1
ATOM 580 C C . ARG A 1 70 ? 14.301 30.164 38.028 1.00 86.75 70 ARG A C 1
ATOM 582 O O . ARG A 1 70 ? 14.737 30.410 36.903 1.00 86.75 70 ARG A O 1
ATOM 589 N N . ALA A 1 71 ? 13.671 31.086 38.752 1.00 88.44 71 ALA A N 1
ATOM 590 C CA . ALA A 1 71 ? 13.427 32.436 38.247 1.00 88.44 71 ALA A CA 1
ATOM 591 C C . ALA A 1 71 ? 13.264 33.490 39.351 1.00 88.44 71 ALA A C 1
ATOM 593 O O . ALA A 1 71 ? 12.835 33.202 40.465 1.00 88.44 71 ALA A O 1
ATOM 594 N N . TRP A 1 72 ? 13.526 34.751 38.994 1.00 89.25 72 TRP A N 1
ATOM 595 C CA . TRP A 1 72 ? 13.212 35.917 39.823 1.00 89.25 72 TRP A CA 1
ATOM 596 C C . TRP A 1 72 ? 11.735 36.310 39.673 1.00 89.25 72 TRP A C 1
ATOM 598 O O . TRP A 1 72 ? 11.276 36.632 38.574 1.00 89.25 72 TRP A O 1
ATOM 608 N N . VAL A 1 73 ? 10.991 36.322 40.779 1.00 88.12 73 VAL A N 1
ATOM 609 C CA . VAL A 1 73 ? 9.563 36.665 40.828 1.00 88.12 73 VAL A CA 1
ATOM 610 C C . VAL A 1 73 ? 9.341 37.875 41.736 1.00 88.12 73 VAL A C 1
ATOM 612 O O . VAL A 1 73 ? 9.926 38.006 42.807 1.00 88.12 73 VAL A O 1
ATOM 615 N N . VAL A 1 74 ? 8.490 38.806 41.303 1.00 87.75 74 VAL A N 1
ATOM 616 C CA . VAL A 1 74 ? 8.183 40.027 42.066 1.00 87.75 74 VAL A CA 1
ATOM 617 C C . VAL A 1 74 ? 7.447 39.661 43.353 1.00 87.75 74 VAL A C 1
ATOM 619 O O . VAL A 1 74 ? 6.472 38.926 43.287 1.00 87.75 74 VAL A O 1
ATOM 622 N N . GLY A 1 75 ? 7.809 40.245 44.500 1.00 83.69 75 GLY A N 1
ATOM 623 C CA . GLY A 1 75 ? 7.217 39.886 45.800 1.00 83.69 75 GLY A CA 1
ATOM 624 C C . GLY A 1 75 ? 5.687 40.003 45.892 1.00 83.69 75 GLY A C 1
ATOM 625 O O . GLY A 1 75 ? 5.062 39.275 46.650 1.00 83.69 75 GLY A O 1
ATOM 626 N N . LYS A 1 76 ? 5.052 40.861 45.078 1.00 82.88 76 LYS A N 1
ATOM 627 C CA . LYS A 1 76 ? 3.577 40.957 44.977 1.00 82.88 76 LYS A CA 1
ATOM 628 C C . LYS A 1 76 ? 2.915 39.772 44.253 1.00 82.88 76 LYS A C 1
ATOM 630 O O . LYS A 1 76 ? 1.696 39.679 44.228 1.00 82.88 76 LYS A O 1
ATOM 635 N N . ALA A 1 77 ? 3.717 38.943 43.594 1.00 85.94 77 ALA A N 1
ATOM 636 C CA . ALA A 1 77 ? 3.333 37.739 42.867 1.00 85.94 77 ALA A CA 1
ATOM 637 C C . ALA A 1 77 ? 3.768 36.466 43.604 1.00 85.94 77 ALA A C 1
ATOM 639 O O . ALA A 1 77 ? 3.951 35.428 42.969 1.00 85.94 77 ALA A O 1
ATOM 640 N N . ILE A 1 78 ? 3.942 36.579 44.926 1.00 87.25 78 ILE A N 1
ATOM 641 C CA . ILE A 1 78 ? 4.352 35.513 45.835 1.00 87.25 78 ILE A CA 1
ATOM 642 C C . ILE A 1 78 ? 3.466 35.555 47.086 1.00 87.25 78 ILE A C 1
ATOM 644 O O . ILE A 1 78 ? 3.303 36.619 47.694 1.00 87.25 78 ILE A O 1
ATOM 648 N N . VAL A 1 79 ? 2.917 34.405 47.470 1.00 84.69 79 VAL A N 1
ATOM 649 C CA . VAL A 1 79 ? 2.111 34.187 48.686 1.00 84.69 79 VAL A CA 1
ATOM 650 C C . VAL A 1 79 ? 2.681 32.972 49.421 1.00 84.69 79 VAL A C 1
ATOM 652 O O . VAL A 1 79 ? 3.117 32.042 48.754 1.00 84.69 79 VAL A O 1
ATOM 655 N N . ILE A 1 80 ? 2.713 32.960 50.758 1.00 86.62 80 ILE A N 1
ATOM 656 C CA . ILE A 1 80 ? 3.164 31.780 51.526 1.00 86.62 80 ILE A CA 1
ATOM 657 C C . ILE A 1 80 ? 2.299 30.570 51.172 1.00 86.62 80 ILE A C 1
ATOM 659 O O . ILE A 1 80 ? 1.094 30.698 50.966 1.00 86.62 80 ILE A O 1
ATOM 663 N N . PHE A 1 81 ? 2.931 29.408 51.049 1.00 83.19 81 PHE A N 1
ATOM 664 C CA . PHE A 1 81 ? 2.256 28.152 50.771 1.00 83.19 81 PHE A CA 1
ATOM 665 C C . PHE A 1 81 ? 1.831 27.487 52.085 1.00 83.19 81 PHE A C 1
ATOM 667 O O . PHE A 1 81 ? 2.674 26.975 52.814 1.00 83.19 81 PHE A O 1
ATOM 674 N N . GLU A 1 82 ? 0.527 27.445 52.361 1.00 72.88 82 GLU A N 1
ATOM 675 C CA . GLU A 1 82 ? -0.042 26.713 53.513 1.00 72.88 82 GLU A CA 1
ATOM 676 C C . GLU A 1 82 ? -0.745 25.414 53.081 1.00 72.88 82 GLU A C 1
ATOM 678 O O . GLU A 1 82 ? -1.097 24.569 53.902 1.00 72.88 82 GLU A O 1
ATOM 683 N N . GLY A 1 83 ? -0.939 25.219 51.772 1.00 61.69 83 GLY A N 1
ATOM 684 C CA . GLY A 1 83 ? -1.475 23.987 51.201 1.00 61.69 83 GLY A CA 1
ATOM 685 C C . GLY A 1 83 ? -2.357 24.200 49.972 1.00 61.69 83 GLY A C 1
ATOM 686 O O . GLY A 1 83 ? -2.570 25.311 49.490 1.00 61.69 83 GLY A O 1
ATOM 687 N N . ARG A 1 84 ? -2.900 23.093 49.450 1.00 53.09 84 ARG A N 1
ATOM 688 C CA . ARG A 1 84 ? -3.737 23.063 48.234 1.00 53.09 84 ARG A CA 1
ATOM 689 C C . ARG A 1 84 ? -5.034 23.868 48.357 1.00 53.09 84 ARG A C 1
ATOM 691 O O . ARG A 1 84 ? -5.512 24.380 47.349 1.00 53.09 84 ARG A O 1
ATOM 698 N N . HIS A 1 85 ? -5.607 23.950 49.555 1.00 64.81 85 HIS A N 1
ATOM 699 C CA . HIS A 1 85 ? -6.882 24.628 49.798 1.00 64.81 85 HIS A CA 1
ATOM 700 C C . HIS A 1 85 ? -6.817 26.125 49.444 1.00 64.81 85 HIS A C 1
ATOM 702 O O . HIS A 1 85 ? -7.773 26.648 48.881 1.00 64.81 85 HIS A O 1
ATOM 708 N N . GLN A 1 86 ? -5.657 26.771 49.630 1.00 68.12 86 GLN A N 1
ATOM 709 C CA . GLN A 1 86 ? -5.447 28.181 49.282 1.00 68.12 86 GLN A CA 1
ATOM 710 C C . GLN A 1 86 ? -5.527 28.475 47.778 1.00 68.12 86 GLN A C 1
ATOM 712 O O . GLN A 1 86 ? -5.676 29.632 47.401 1.00 68.12 86 GLN A O 1
ATOM 717 N N . PHE A 1 87 ? -5.419 27.475 46.889 1.00 66.31 87 PHE A N 1
ATOM 718 C CA . PHE A 1 87 ? -5.313 27.724 45.445 1.00 66.31 87 PHE A CA 1
ATOM 719 C C . PHE A 1 87 ? -6.513 28.496 44.873 1.00 66.31 87 PHE A C 1
ATOM 721 O O . PHE A 1 87 ? -6.337 29.321 43.977 1.00 66.31 87 PHE A O 1
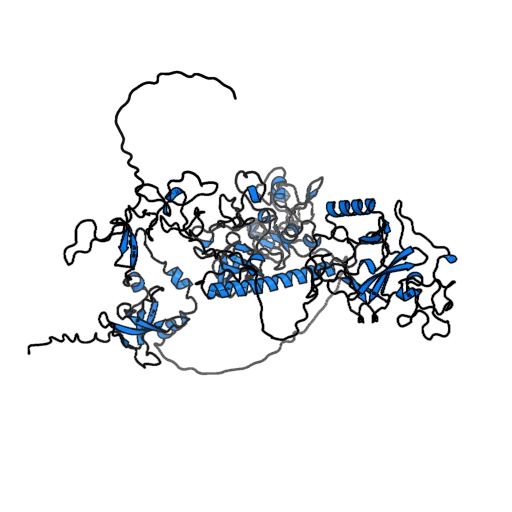ATOM 728 N N . GLU A 1 88 ? -7.720 28.261 45.398 1.00 55.59 88 GLU A N 1
ATOM 729 C CA . GLU A 1 88 ? -8.920 28.994 44.973 1.00 55.59 88 GLU A CA 1
ATOM 730 C C . GLU A 1 88 ? -8.968 30.439 45.505 1.00 55.59 88 GLU A C 1
ATOM 732 O O . GLU A 1 88 ? -9.677 31.272 44.941 1.00 55.59 88 GLU A O 1
ATOM 737 N N . GLU A 1 89 ? -8.188 30.749 46.541 1.00 65.25 89 GLU A N 1
ATOM 738 C CA . GLU A 1 89 ? -8.149 32.042 47.236 1.00 65.25 89 GLU A CA 1
ATOM 739 C C . GLU A 1 89 ? -6.981 32.934 46.771 1.00 65.25 89 GLU A C 1
ATOM 741 O O . GLU A 1 89 ? -6.893 34.108 47.140 1.00 65.25 89 GLU A O 1
ATOM 746 N N . LEU A 1 90 ? -6.084 32.410 45.924 1.00 73.56 90 LEU A N 1
ATOM 747 C CA . LEU A 1 90 ? -4.921 33.154 45.441 1.00 73.56 90 LEU A CA 1
ATOM 748 C C . LEU A 1 90 ? -5.324 34.350 44.558 1.00 73.56 90 LEU A C 1
ATOM 750 O O . LEU A 1 90 ? -6.153 34.225 43.649 1.00 73.56 90 LEU A O 1
ATOM 754 N N . PRO A 1 91 ? -4.688 35.523 44.743 1.00 69.81 91 PRO A N 1
ATOM 755 C CA . PRO A 1 91 ? -5.113 36.748 44.083 1.00 69.81 91 PRO A CA 1
ATOM 756 C C . PRO A 1 91 ? -4.946 36.685 42.558 1.00 69.81 91 PRO A C 1
ATOM 758 O O . PRO A 1 91 ? -3.926 36.246 42.016 1.00 69.81 91 PRO A O 1
ATOM 761 N N . VAL A 1 92 ? -5.932 37.215 41.831 1.00 64.69 92 VAL A N 1
ATOM 762 C CA . VAL A 1 92 ? -5.854 37.373 40.373 1.00 64.69 92 VAL A CA 1
ATOM 763 C C . VAL A 1 92 ? -5.030 38.618 40.041 1.00 64.69 92 VAL A C 1
ATOM 765 O O . VAL A 1 92 ? -5.523 39.746 40.018 1.00 64.69 92 VAL A O 1
ATOM 768 N N . LEU A 1 93 ? -3.745 38.424 39.752 1.00 57.59 93 LEU A N 1
ATOM 769 C CA . LEU A 1 93 ? -2.842 39.513 39.379 1.00 57.59 93 LEU A CA 1
ATOM 770 C C . LEU A 1 93 ? -3.060 39.921 37.911 1.00 57.59 93 LEU A C 1
ATOM 772 O O . LEU A 1 93 ? -2.438 39.379 36.996 1.00 57.59 93 LEU A O 1
ATOM 776 N N . ARG A 1 94 ? -3.959 40.887 37.673 1.00 50.06 94 ARG A N 1
ATOM 777 C CA . ARG A 1 94 ? -4.198 41.485 36.344 1.00 50.06 94 ARG A CA 1
ATOM 778 C C . ARG A 1 94 ? -2.948 42.223 35.834 1.00 50.06 94 ARG A C 1
ATOM 780 O O . ARG A 1 94 ? -2.350 43.027 36.548 1.00 50.06 94 ARG A O 1
ATOM 787 N N . ARG A 1 95 ? -2.588 42.029 34.558 1.00 36.12 95 ARG A N 1
ATOM 788 C CA . ARG A 1 95 ? -1.730 42.974 33.815 1.00 36.12 95 ARG A CA 1
ATOM 789 C C . ARG A 1 95 ? -2.596 44.061 33.178 1.00 36.12 95 ARG A C 1
ATOM 791 O O . ARG A 1 95 ? -3.712 43.788 32.748 1.00 36.12 95 ARG A O 1
ATOM 798 N N . ARG A 1 96 ? -2.055 45.281 33.073 1.00 36.47 96 ARG A N 1
ATOM 799 C CA . ARG A 1 96 ? -2.598 46.331 32.196 1.00 36.47 96 ARG A CA 1
ATOM 800 C C . ARG A 1 96 ? -2.600 45.807 30.754 1.00 36.47 96 ARG A C 1
ATOM 802 O O . ARG A 1 96 ? -1.540 45.537 30.200 1.00 36.47 96 ARG A O 1
ATOM 809 N N . GLY A 1 97 ? -3.794 45.644 30.201 1.00 33.28 97 GLY A N 1
ATOM 810 C CA . GLY A 1 97 ? -4.094 45.166 28.851 1.00 33.28 97 GLY A CA 1
ATOM 811 C C . GLY A 1 97 ? -5.598 44.891 28.767 1.00 33.28 97 GLY A C 1
ATOM 812 O O . GLY A 1 97 ? -6.177 44.399 29.733 1.00 33.28 97 GLY A O 1
ATOM 813 N N . LYS A 1 98 ? -6.259 45.294 27.675 1.00 32.59 98 LYS A N 1
ATOM 814 C CA . LYS A 1 98 ? -7.728 45.274 27.542 1.00 32.59 98 LYS A CA 1
ATOM 815 C C . LYS A 1 98 ? -8.281 43.838 27.551 1.00 32.59 98 LYS A C 1
ATOM 817 O O . LYS A 1 98 ? -8.398 43.206 26.512 1.00 32.59 98 LYS A O 1
ATOM 822 N N . GLN A 1 99 ? -8.700 43.371 28.722 1.00 29.77 99 GLN A N 1
ATOM 823 C CA . GLN A 1 99 ? -9.699 42.316 28.896 1.00 29.77 99 GLN A CA 1
ATOM 824 C C . GLN A 1 99 ? -10.790 42.864 29.829 1.00 29.77 99 GLN A C 1
ATOM 826 O O . GLN A 1 99 ? -10.617 42.897 31.045 1.00 29.77 99 GLN A O 1
ATOM 831 N N . LYS A 1 100 ? -11.908 43.332 29.257 1.00 32.28 100 LYS A N 1
ATOM 832 C CA . LYS A 1 100 ? -13.189 43.478 29.970 1.00 32.28 100 LYS A CA 1
ATOM 833 C C . LYS A 1 100 ? -14.164 42.450 29.376 1.00 32.28 100 LYS A C 1
ATOM 835 O O . LYS A 1 100 ? -14.576 42.546 28.227 1.00 32.28 100 LYS A O 1
ATOM 840 N N . GLU A 1 101 ? -14.382 41.438 30.207 1.00 33.69 101 GLU A N 1
ATOM 841 C CA . GLU A 1 101 ? -15.318 40.307 30.256 1.00 33.69 101 GLU A CA 1
ATOM 842 C C . GLU A 1 101 ? -16.639 40.374 29.462 1.00 33.69 101 GLU A C 1
ATOM 844 O O . GLU A 1 101 ? -17.285 41.414 29.376 1.00 33.69 101 GLU A O 1
ATOM 849 N N . LYS A 1 102 ? -17.122 39.192 29.040 1.00 27.91 102 LYS A N 1
ATOM 850 C CA . LYS A 1 102 ? -18.278 38.510 29.670 1.00 27.91 102 LYS A CA 1
ATOM 851 C C . LYS A 1 102 ? -18.153 36.989 29.468 1.00 27.91 102 LYS A C 1
ATOM 853 O O . LYS A 1 102 ? -18.078 36.530 28.336 1.00 27.91 102 LYS A O 1
ATOM 858 N N . GLY A 1 103 ? -18.098 36.231 30.571 1.00 31.34 103 GLY A N 1
ATOM 859 C CA . GLY A 1 103 ? -18.128 34.754 30.582 1.00 31.34 103 GLY A CA 1
ATOM 860 C C . GLY A 1 103 ? -16.945 34.031 31.247 1.00 31.34 103 GLY A C 1
ATOM 861 O O . GLY A 1 103 ? -16.869 32.807 31.184 1.00 31.34 103 GLY A O 1
ATOM 862 N N . TYR A 1 104 ? -16.017 34.743 31.893 1.00 30.55 104 TYR A N 1
ATOM 863 C CA . TYR A 1 104 ? -14.810 34.151 32.485 1.00 30.55 104 TYR A CA 1
ATOM 864 C C . TYR A 1 104 ? -15.088 33.527 33.870 1.00 30.55 104 TYR A C 1
ATOM 866 O O . TYR A 1 104 ? -14.724 34.079 34.901 1.00 30.55 104 TYR A O 1
ATOM 874 N N . ARG A 1 105 ? -15.729 32.352 33.915 1.00 25.55 105 ARG A N 1
ATOM 875 C CA . ARG A 1 105 ? -15.585 31.422 35.052 1.00 25.55 105 ARG A CA 1
ATOM 876 C C . ARG A 1 105 ? -14.495 30.410 34.699 1.00 25.55 105 ARG A C 1
ATOM 878 O O . ARG A 1 105 ? -14.766 29.388 34.081 1.00 25.55 105 ARG A O 1
ATOM 885 N N . HIS A 1 106 ? -13.246 30.699 35.061 1.00 34.25 106 HIS A N 1
ATOM 886 C CA . HIS A 1 106 ? -12.220 29.663 35.193 1.00 34.25 106 HIS A CA 1
ATOM 887 C C . HIS A 1 106 ? -12.266 29.132 36.628 1.00 34.25 106 HIS A C 1
ATOM 889 O O . HIS A 1 106 ? -11.640 29.700 37.513 1.00 34.25 106 HIS A O 1
ATOM 895 N N . LYS A 1 107 ? -12.978 28.026 36.851 1.00 28.91 107 LYS A N 1
ATOM 896 C CA . LYS A 1 107 ? -12.480 27.012 37.783 1.00 28.91 107 LYS A CA 1
ATOM 897 C C . LYS A 1 107 ? -11.870 25.921 36.907 1.00 28.91 107 LYS A C 1
ATOM 899 O O . LYS A 1 107 ? -12.595 25.199 36.229 1.00 28.91 107 LYS A O 1
ATOM 904 N N . VAL A 1 108 ? -10.540 25.890 36.821 1.00 34.66 108 VAL A N 1
ATOM 905 C CA . VAL A 1 108 ? -9.826 24.720 36.291 1.00 34.66 108 VAL A CA 1
ATOM 906 C C . VAL A 1 108 ? -10.043 23.614 37.315 1.00 34.66 108 VAL A C 1
ATOM 908 O O . VAL A 1 108 ? -9.809 23.835 38.502 1.00 34.66 108 VAL A O 1
ATOM 911 N N . ASN A 1 109 ? -10.563 22.468 36.881 1.00 35.16 109 ASN A N 1
ATOM 912 C CA . ASN A 1 109 ? -10.869 21.383 37.797 1.00 35.16 109 ASN A CA 1
ATOM 913 C C . ASN A 1 109 ? -9.554 20.795 38.318 1.00 35.16 109 ASN A C 1
ATOM 915 O O . ASN A 1 109 ? -8.636 20.506 37.555 1.00 35.16 109 ASN A O 1
ATOM 919 N N . LEU A 1 110 ? -9.449 20.638 39.631 1.00 37.44 110 LEU A N 1
ATOM 920 C CA . LEU A 1 110 ? -8.196 20.315 40.313 1.00 37.44 110 LEU A CA 1
ATOM 921 C C . LEU A 1 110 ? -7.707 18.881 39.991 1.00 37.44 110 LEU A C 1
ATOM 923 O O . LEU A 1 110 ? -6.538 18.575 40.203 1.00 37.44 110 LEU A O 1
ATOM 927 N N . LEU A 1 111 ? -8.566 18.023 39.412 1.00 36.97 111 LEU A N 1
ATOM 928 C CA . LEU A 1 111 ? -8.177 16.735 38.813 1.00 36.97 111 LEU A CA 1
ATOM 929 C C . LEU A 1 111 ? -7.325 16.892 37.541 1.00 36.97 111 LEU A C 1
ATOM 931 O O . LEU A 1 111 ? -6.451 16.065 37.301 1.00 36.97 111 LEU A O 1
ATOM 935 N N . ASP A 1 112 ? -7.532 17.951 36.754 1.00 37.75 112 ASP A N 1
ATOM 936 C CA . ASP A 1 112 ? -6.786 18.182 35.508 1.00 37.75 112 ASP A CA 1
ATOM 937 C C . ASP A 1 112 ? -5.360 18.690 35.785 1.00 37.75 112 ASP A C 1
ATOM 939 O O . ASP A 1 112 ? -4.456 18.467 34.985 1.00 37.75 112 ASP A O 1
ATOM 943 N N . ILE A 1 113 ? -5.131 19.309 36.952 1.00 40.22 113 ILE A N 1
ATOM 944 C CA . ILE A 1 113 ? -3.788 19.685 37.429 1.00 40.22 113 ILE A CA 1
ATOM 945 C C . ILE A 1 113 ? -3.059 18.463 38.019 1.00 40.22 113 ILE A C 1
ATOM 947 O O . ILE A 1 113 ? -1.857 18.312 37.824 1.00 40.22 113 ILE A O 1
ATOM 951 N N . LEU A 1 114 ? -3.777 17.548 38.683 1.00 37.84 114 LEU A N 1
ATOM 952 C CA . LEU A 1 114 ? -3.199 16.322 39.259 1.00 37.84 114 LEU A CA 1
ATOM 953 C C . LEU A 1 114 ? -2.893 15.238 38.216 1.00 37.84 114 LEU A C 1
ATOM 955 O O . LEU A 1 114 ? -1.932 14.491 38.386 1.00 37.84 114 LEU A O 1
ATOM 959 N N . ASN A 1 115 ? -3.650 15.172 37.118 1.00 37.66 115 ASN A N 1
ATOM 960 C CA . ASN A 1 115 ? -3.353 14.257 36.010 1.00 37.66 115 ASN A CA 1
ATOM 961 C C . ASN A 1 115 ? -2.107 14.672 35.204 1.00 37.66 115 ASN A C 1
ATOM 963 O O . ASN A 1 115 ? -1.553 13.845 34.490 1.00 37.66 115 ASN A O 1
ATOM 967 N N . MET A 1 116 ? -1.626 15.910 35.364 1.00 38.22 116 MET A N 1
ATOM 968 C CA . MET A 1 116 ? -0.378 16.405 34.767 1.00 38.22 116 MET A CA 1
ATOM 969 C C . MET A 1 116 ? 0.850 16.221 35.690 1.00 38.22 116 MET A C 1
AT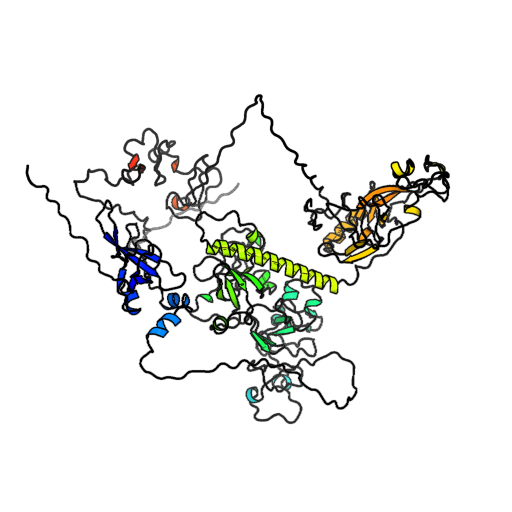OM 971 O O . MET A 1 116 ? 1.904 16.781 35.409 1.00 38.22 116 MET A O 1
ATOM 975 N N . GLY A 1 117 ? 0.737 15.467 36.800 1.00 37.56 117 GLY A N 1
ATOM 976 C CA . GLY A 1 117 ? 1.777 15.411 37.844 1.00 37.56 117 GLY A CA 1
ATOM 977 C C . GLY A 1 117 ? 1.939 14.089 38.607 1.00 37.56 117 GLY A C 1
ATOM 978 O O . GLY A 1 117 ? 2.500 14.089 39.704 1.00 37.56 117 GLY A O 1
ATOM 979 N N . LEU A 1 118 ? 1.500 12.946 38.071 1.00 32.94 118 LEU A N 1
ATOM 980 C CA . LEU A 1 118 ? 1.529 11.657 38.791 1.00 32.94 118 LEU A CA 1
ATOM 981 C C . LEU A 1 118 ? 2.896 10.934 38.826 1.00 32.94 118 LEU A C 1
ATOM 983 O O . LEU A 1 118 ? 2.952 9.735 39.088 1.00 32.94 118 LEU A O 1
ATOM 987 N N . VAL A 1 119 ? 4.006 11.662 38.656 1.00 35.19 119 VAL A N 1
ATOM 988 C CA . VAL A 1 119 ? 5.368 11.158 38.942 1.00 35.19 119 VAL A CA 1
ATOM 989 C C . VAL A 1 119 ? 6.046 11.899 40.111 1.00 35.19 119 VAL A C 1
ATOM 991 O O . VAL A 1 119 ? 6.990 11.378 40.693 1.00 35.19 119 VAL A O 1
ATOM 994 N N . CYS A 1 120 ? 5.533 13.046 40.576 1.00 38.81 120 CYS A N 1
ATOM 995 C CA . CYS A 1 120 ? 6.309 13.932 41.463 1.00 38.81 120 CYS A CA 1
ATOM 996 C C . CYS A 1 120 ? 5.771 14.093 42.903 1.00 38.81 120 CYS A C 1
ATOM 998 O O . CYS A 1 120 ? 6.183 15.001 43.620 1.00 38.81 120 CYS A O 1
ATOM 1000 N N . LEU A 1 121 ? 4.873 13.211 43.366 1.00 33.56 121 LEU A N 1
ATOM 1001 C CA . LEU A 1 121 ? 4.375 13.210 44.757 1.00 33.56 121 LEU A CA 1
ATOM 1002 C C . LEU A 1 121 ? 5.123 12.252 45.702 1.00 33.56 121 LEU A C 1
ATOM 1004 O O . LEU A 1 121 ? 4.861 12.262 46.903 1.00 33.56 121 LEU A O 1
ATOM 1008 N N . LYS A 1 122 ? 6.103 11.474 45.215 1.00 36.72 122 LYS A N 1
ATOM 1009 C CA . LYS A 1 122 ? 6.944 10.641 46.098 1.00 36.72 122 LYS A CA 1
ATOM 1010 C C . LYS A 1 122 ? 7.933 11.456 46.946 1.00 36.72 122 LYS A C 1
ATOM 1012 O O . LYS A 1 122 ? 8.236 11.035 48.056 1.00 36.72 122 LYS A O 1
ATOM 1017 N N . SER A 1 123 ? 8.361 12.642 46.503 1.00 36.03 123 SER A N 1
ATOM 1018 C CA . SER A 1 123 ? 9.319 13.468 47.265 1.00 36.03 123 SER A CA 1
ATOM 1019 C C . SER A 1 123 ? 8.692 14.292 48.399 1.00 36.03 123 SER A C 1
ATOM 1021 O O . SER A 1 123 ? 9.412 14.756 49.274 1.00 36.03 123 SER A O 1
ATOM 1023 N N . LEU A 1 124 ? 7.361 14.445 48.432 1.00 35.47 124 LEU A N 1
ATOM 1024 C CA . LEU A 1 124 ? 6.647 15.114 49.534 1.00 35.47 124 LEU A CA 1
ATOM 1025 C C . LEU A 1 124 ? 6.127 14.132 50.596 1.00 35.47 124 LEU A C 1
ATOM 1027 O O . LEU A 1 124 ? 5.910 14.529 51.736 1.00 35.47 124 LEU A O 1
ATOM 1031 N N . PHE A 1 125 ? 5.983 12.846 50.260 1.00 31.81 125 PHE A N 1
ATOM 1032 C CA . PHE A 1 125 ? 5.555 11.815 51.215 1.00 31.81 125 PHE A CA 1
ATOM 1033 C C . PHE A 1 125 ? 6.683 11.369 52.168 1.00 31.81 125 PHE A C 1
ATOM 1035 O O . PHE A 1 125 ? 6.412 10.896 53.266 1.00 31.81 125 PHE A O 1
ATOM 1042 N N . PHE A 1 126 ? 7.951 11.571 51.790 1.00 32.75 126 PHE A N 1
ATOM 1043 C CA . PHE A 1 126 ? 9.119 11.162 52.586 1.00 32.75 126 PHE A CA 1
ATOM 1044 C C . PHE A 1 126 ? 9.471 12.096 53.761 1.00 32.75 126 PHE A C 1
ATOM 1046 O O . PHE A 1 126 ? 10.311 11.734 54.580 1.00 32.75 126 PHE A O 1
ATOM 1053 N N . PHE A 1 127 ? 8.822 13.260 53.891 1.00 30.27 127 PHE A N 1
ATOM 1054 C CA . PHE A 1 127 ? 9.064 14.207 54.993 1.00 30.27 127 PHE A CA 1
ATOM 1055 C C . PHE A 1 127 ? 8.074 14.093 56.168 1.00 30.27 127 PHE A C 1
ATOM 1057 O O . PHE A 1 127 ? 8.260 14.775 57.169 1.00 30.27 127 PHE A O 1
ATOM 1064 N N . PHE A 1 128 ? 7.058 13.223 56.087 1.00 31.92 128 PHE A N 1
ATOM 1065 C CA . PHE A 1 128 ? 5.996 13.132 57.104 1.00 31.92 128 PHE A CA 1
ATOM 1066 C C . PHE A 1 128 ? 5.985 11.851 57.955 1.00 31.92 128 PHE A C 1
ATOM 1068 O O . PHE A 1 128 ? 5.158 11.740 58.853 1.00 31.92 128 PHE A O 1
ATOM 1075 N N . LEU A 1 129 ? 6.911 10.907 57.750 1.00 30.16 129 LEU A N 1
ATOM 1076 C CA . LEU A 1 129 ? 7.015 9.695 58.579 1.00 30.16 129 LEU A CA 1
ATOM 1077 C C . LEU A 1 129 ? 8.475 9.377 58.938 1.00 30.16 129 LEU A C 1
ATOM 1079 O O . LEU A 1 129 ? 9.067 8.419 58.452 1.00 30.16 129 LEU A O 1
ATOM 1083 N N . LYS A 1 130 ? 9.050 10.200 59.818 1.00 26.56 130 LYS A N 1
ATOM 1084 C CA . LYS A 1 130 ? 10.093 9.791 60.773 1.00 26.56 130 LYS A CA 1
ATOM 1085 C C . LYS A 1 130 ? 9.770 10.412 62.133 1.00 26.56 130 LYS A C 1
ATOM 1087 O O . LYS A 1 130 ? 10.405 11.362 62.573 1.00 26.56 130 LYS A O 1
ATOM 1092 N N . GLY A 1 131 ? 8.734 9.867 62.758 1.00 24.66 131 GLY A N 1
ATOM 1093 C CA . GLY A 1 131 ? 8.646 9.737 64.204 1.00 24.66 131 GLY A CA 1
ATOM 1094 C C . GLY A 1 131 ? 8.830 8.254 64.511 1.00 24.66 131 GLY A C 1
ATOM 1095 O O . GLY A 1 131 ? 8.137 7.426 63.933 1.00 24.66 131 GLY A O 1
ATOM 1096 N N . ASP A 1 132 ? 9.792 7.972 65.376 1.00 26.05 132 ASP A N 1
ATOM 1097 C CA . ASP A 1 132 ? 10.177 6.686 65.953 1.00 26.05 132 ASP A CA 1
ATOM 1098 C C . ASP A 1 132 ? 11.174 5.741 65.262 1.00 26.05 132 ASP A C 1
ATOM 1100 O O . ASP A 1 132 ? 11.259 5.542 64.052 1.00 26.05 132 ASP A O 1
ATOM 1104 N N . ARG A 1 133 ? 12.020 5.247 66.170 1.00 23.39 133 ARG A N 1
ATOM 1105 C CA . ARG A 1 133 ? 13.313 4.578 66.062 1.00 23.39 133 ARG A CA 1
ATOM 1106 C C . ARG A 1 133 ? 13.140 3.082 65.799 1.00 23.39 133 ARG A C 1
ATOM 1108 O O . ARG A 1 133 ? 12.246 2.469 66.367 1.00 23.39 133 ARG A O 1
ATOM 1115 N N . SER A 1 134 ? 14.098 2.466 65.107 1.00 24.58 134 SER A N 1
ATOM 1116 C CA . SER A 1 134 ? 14.962 1.399 65.660 1.00 24.58 134 SER A CA 1
ATOM 1117 C C . SER A 1 134 ? 15.782 0.693 64.569 1.00 24.58 134 SER A C 1
ATOM 1119 O O . SER A 1 134 ? 15.462 0.725 63.386 1.00 24.58 134 SER A O 1
ATOM 1121 N N . HIS A 1 135 ? 16.916 0.159 65.018 1.00 23.52 135 HIS A N 1
ATOM 1122 C CA . HIS A 1 135 ? 18.040 -0.419 64.287 1.00 23.52 135 HIS A CA 1
ATOM 1123 C C . HIS A 1 135 ? 17.736 -1.719 63.523 1.00 23.52 135 HIS A C 1
ATOM 1125 O O . HIS A 1 135 ? 16.937 -2.532 63.972 1.00 23.52 135 HIS A O 1
ATOM 1131 N N . GLY A 1 136 ? 18.518 -1.969 62.464 1.00 22.86 136 GLY A N 1
ATOM 1132 C CA . GLY A 1 136 ? 18.732 -3.309 61.908 1.00 22.86 136 GLY A CA 1
ATOM 1133 C C . GLY A 1 136 ? 19.348 -3.295 60.507 1.00 22.86 136 GLY A C 1
ATOM 1134 O O . GLY A 1 136 ? 18.634 -3.204 59.517 1.00 22.86 136 GLY A O 1
ATOM 1135 N N . SER A 1 137 ? 20.674 -3.381 60.417 1.00 20.94 137 SER A N 1
ATOM 1136 C CA . SER A 1 137 ? 21.413 -3.843 59.229 1.00 20.94 137 SER A CA 1
ATOM 1137 C C . SER A 1 137 ? 21.779 -5.330 59.424 1.00 20.94 137 SER A C 1
ATOM 1139 O O . SER A 1 137 ? 21.608 -5.832 60.537 1.00 20.94 137 SER A O 1
ATOM 1141 N N . PRO A 1 138 ? 22.448 -6.024 58.481 1.00 30.92 138 PRO A N 1
ATOM 1142 C CA . PRO A 1 138 ? 22.381 -6.033 57.009 1.00 30.92 138 PRO A CA 1
ATOM 1143 C C . PRO A 1 138 ? 22.252 -7.490 56.471 1.00 30.92 138 PRO A C 1
ATOM 1145 O O . PRO A 1 138 ? 22.305 -8.438 57.251 1.00 30.92 138 PRO A O 1
ATOM 1148 N N . LYS A 1 139 ? 22.181 -7.690 55.143 1.00 23.25 139 LYS A N 1
ATOM 1149 C CA . LYS A 1 139 ? 23.171 -8.475 54.358 1.00 23.25 139 LYS A CA 1
ATOM 1150 C C . LYS A 1 139 ? 22.696 -8.775 52.932 1.00 23.25 139 LYS A C 1
ATOM 1152 O O . LYS A 1 139 ? 21.590 -9.252 52.704 1.00 23.25 139 LYS A O 1
ATOM 1157 N N . GLU A 1 140 ? 23.605 -8.493 52.005 1.00 21.20 140 GLU A N 1
ATOM 1158 C CA . GLU A 1 140 ? 23.638 -8.960 50.623 1.00 21.20 140 GLU A CA 1
ATOM 1159 C C . GLU A 1 140 ? 23.808 -10.482 50.573 1.00 21.20 140 GLU A C 1
ATOM 1161 O O . GLU A 1 140 ? 24.574 -11.045 51.356 1.00 21.20 140 GLU A O 1
ATOM 1166 N N . THR A 1 141 ? 23.154 -11.129 49.611 1.00 22.20 141 THR A N 1
ATOM 1167 C CA . THR A 1 141 ? 23.631 -12.384 49.019 1.00 22.20 141 THR A CA 1
ATOM 1168 C C . THR A 1 141 ? 23.329 -12.365 47.526 1.00 22.20 141 THR A C 1
ATOM 1170 O O . THR A 1 141 ? 22.212 -12.093 47.087 1.00 22.20 141 THR A O 1
ATOM 1173 N N . THR A 1 142 ? 24.396 -12.577 46.772 1.00 22.55 142 THR A N 1
ATOM 1174 C CA . THR A 1 142 ? 24.468 -12.748 45.327 1.00 22.55 142 THR A CA 1
ATOM 1175 C C . THR A 1 142 ? 24.307 -14.236 45.050 1.00 22.55 142 THR A C 1
ATOM 1177 O O . THR A 1 142 ? 25.107 -15.003 45.575 1.00 22.55 142 THR A O 1
ATOM 1180 N N . GLU A 1 143 ? 23.348 -14.652 44.225 1.00 23.22 143 GLU A N 1
ATOM 1181 C CA . GLU A 1 143 ? 23.357 -15.997 43.637 1.00 23.22 143 GLU A CA 1
ATOM 1182 C C . GLU A 1 143 ? 22.917 -15.937 42.169 1.00 23.22 143 GLU A C 1
ATOM 1184 O O . GLU A 1 143 ? 21.791 -15.565 41.836 1.00 23.22 143 GLU A O 1
ATOM 1189 N N . GLU A 1 144 ? 23.861 -16.281 41.291 1.00 23.64 144 GLU A N 1
ATOM 1190 C CA . GLU A 1 144 ? 23.605 -16.792 39.948 1.00 23.64 144 GLU A CA 1
ATOM 1191 C C . GLU A 1 144 ? 23.152 -18.256 40.063 1.00 23.64 144 GLU A C 1
ATOM 1193 O O . GLU A 1 144 ? 23.729 -19.025 40.830 1.00 23.64 144 GLU A O 1
ATOM 1198 N N . GLY A 1 145 ? 22.150 -18.661 39.279 1.00 23.91 145 GLY A N 1
ATOM 1199 C CA . GLY A 1 145 ? 21.649 -20.034 39.272 1.00 23.91 145 GLY A CA 1
ATOM 1200 C C . GLY A 1 145 ? 20.954 -20.393 37.962 1.00 23.91 145 GLY A C 1
ATOM 1201 O O . GLY A 1 145 ? 19.899 -19.863 37.632 1.00 23.91 145 GLY A O 1
ATOM 1202 N N . SER A 1 146 ? 21.593 -21.289 37.216 1.00 22.78 146 SER A N 1
ATOM 1203 C CA . SER A 1 146 ? 21.120 -21.991 36.023 1.00 22.78 146 SER A CA 1
ATOM 1204 C C . SER A 1 146 ? 20.002 -22.993 36.326 1.00 22.78 146 SER A C 1
ATOM 1206 O O . SER A 1 146 ? 20.093 -23.681 37.339 1.00 22.78 146 SER A O 1
ATOM 1208 N N . GLU A 1 147 ? 19.081 -23.229 35.386 1.00 24.31 147 GLU A N 1
ATOM 1209 C CA . GLU A 1 147 ? 18.236 -24.434 35.398 1.00 24.31 147 GLU A CA 1
ATOM 1210 C C . GLU A 1 147 ? 18.210 -25.131 34.026 1.00 24.31 147 GLU A C 1
ATOM 1212 O O . GLU A 1 147 ? 17.731 -24.598 33.025 1.00 24.31 147 GLU A O 1
ATOM 1217 N N . ASN A 1 148 ? 18.771 -26.346 34.022 1.00 22.47 148 ASN A N 1
ATOM 1218 C CA . ASN A 1 148 ? 18.469 -27.445 33.107 1.00 22.47 148 ASN A CA 1
ATOM 1219 C C . ASN A 1 148 ? 17.191 -28.146 33.603 1.00 22.47 148 ASN A C 1
ATOM 1221 O O . ASN A 1 148 ? 17.058 -28.353 34.806 1.00 22.47 148 ASN A O 1
ATOM 1225 N N . ASP A 1 149 ? 16.325 -28.598 32.694 1.00 24.33 149 ASP A N 1
ATOM 1226 C CA . ASP A 1 149 ? 15.145 -29.423 33.008 1.00 24.33 149 ASP A CA 1
ATOM 1227 C C . ASP A 1 149 ? 15.331 -30.852 32.431 1.00 24.33 149 ASP A C 1
ATOM 1229 O O . ASP A 1 149 ? 15.727 -30.976 31.263 1.00 24.33 149 ASP A O 1
ATOM 1233 N N . PRO A 1 150 ? 15.119 -31.941 33.203 1.00 27.81 150 PRO A N 1
ATOM 1234 C CA . PRO A 1 150 ? 15.306 -33.319 32.753 1.00 27.81 150 PRO A CA 1
ATOM 1235 C C . PRO A 1 150 ? 14.017 -33.939 32.182 1.00 27.81 150 PRO A C 1
ATOM 1237 O O . PRO A 1 150 ? 12.900 -33.575 32.535 1.00 27.81 150 PRO A O 1
ATOM 1240 N N . GLY A 1 151 ? 14.173 -34.911 31.278 1.00 21.97 151 GLY A N 1
ATOM 1241 C CA . GLY A 1 151 ? 13.067 -35.518 30.532 1.00 21.97 151 GLY A CA 1
ATOM 1242 C C . GLY A 1 151 ? 12.519 -36.865 31.038 1.00 21.97 151 GLY A C 1
ATOM 1243 O O . GLY A 1 151 ? 13.108 -37.520 31.893 1.00 21.97 151 GLY A O 1
ATOM 1244 N N . LEU A 1 152 ? 11.461 -37.288 30.313 1.00 24.05 152 LEU A N 1
ATOM 1245 C CA . LEU A 1 152 ? 10.824 -38.621 30.135 1.00 24.05 152 LEU A CA 1
ATOM 1246 C C . LEU A 1 152 ? 9.691 -39.060 31.104 1.00 24.05 152 LEU A C 1
ATOM 1248 O O . LEU A 1 152 ? 9.673 -38.599 32.238 1.00 24.05 152 LEU A O 1
ATOM 1252 N N . PRO A 1 153 ? 8.751 -39.970 30.695 1.00 29.53 153 PRO A N 1
ATOM 1253 C CA . PRO A 1 153 ? 8.818 -40.901 29.552 1.00 29.53 153 PRO A CA 1
ATOM 1254 C C . PRO A 1 153 ? 7.590 -41.016 28.612 1.00 29.53 153 PRO A C 1
ATOM 1256 O O . PRO A 1 153 ? 6.466 -40.604 28.881 1.00 29.53 153 PRO A O 1
ATOM 1259 N N . SER A 1 154 ? 7.871 -41.664 27.477 1.00 24.09 154 SER A N 1
ATOM 1260 C CA . SER A 1 154 ? 6.983 -42.079 26.385 1.00 24.09 154 SER A CA 1
ATOM 1261 C C . SER A 1 154 ? 6.141 -43.319 26.728 1.00 24.09 154 SER A C 1
ATOM 1263 O O . SER A 1 154 ? 6.659 -44.289 27.283 1.00 24.09 154 SER A O 1
ATOM 1265 N N . SER A 1 155 ? 4.875 -43.356 26.290 1.00 28.38 155 SER A N 1
ATOM 1266 C CA . SER A 1 155 ? 4.190 -44.617 25.968 1.00 28.38 155 SER A CA 1
ATOM 1267 C C . SER A 1 155 ? 3.103 -44.478 24.892 1.00 28.38 155 SER A C 1
ATOM 1269 O O . SER A 1 155 ? 2.076 -43.841 25.079 1.00 28.38 155 SER A O 1
ATOM 1271 N N . LYS A 1 156 ? 3.394 -45.169 23.780 1.00 26.47 156 LYS A N 1
ATOM 1272 C CA . LYS A 1 156 ? 2.540 -45.892 22.815 1.00 26.47 156 LYS A CA 1
ATOM 1273 C C . LYS A 1 156 ? 1.466 -45.145 21.997 1.00 26.47 156 LYS A C 1
ATOM 1275 O O . LYS A 1 156 ? 0.386 -44.796 22.452 1.00 26.47 156 LYS A O 1
ATOM 1280 N N . LYS A 1 157 ? 1.775 -45.076 20.692 1.00 24.34 157 LYS A N 1
ATOM 1281 C CA . LYS A 1 157 ? 0.893 -44.849 19.535 1.00 24.34 157 LYS A CA 1
ATOM 1282 C C . LYS A 1 157 ? -0.282 -45.838 19.482 1.00 24.34 157 LYS A C 1
ATOM 1284 O O . LYS A 1 157 ? -0.055 -47.044 19.536 1.00 24.34 157 LYS A O 1
ATOM 1289 N N . MET A 1 158 ? -1.463 -45.330 19.132 1.00 25.23 158 MET A N 1
ATOM 1290 C CA . MET A 1 158 ? -2.368 -45.997 18.188 1.00 25.23 158 MET A CA 1
ATOM 1291 C C . MET A 1 158 ? -2.509 -45.130 16.931 1.00 25.23 158 MET A C 1
ATOM 1293 O O . MET A 1 158 ? -2.583 -43.906 17.005 1.00 25.23 158 MET A O 1
ATOM 1297 N N . GLN A 1 159 ? -2.437 -45.787 15.775 1.00 25.55 159 GLN A N 1
ATOM 1298 C CA . GLN A 1 159 ? -2.519 -45.210 14.435 1.00 25.55 159 GLN A CA 1
ATOM 1299 C C . GLN A 1 159 ? -3.966 -44.837 14.081 1.00 25.55 159 GLN A C 1
ATOM 1301 O O . GLN A 1 159 ? -4.884 -45.587 14.395 1.00 25.55 159 GLN A O 1
ATOM 1306 N N . GLY A 1 160 ? -4.143 -43.723 13.364 1.00 24.70 160 GLY A N 1
ATOM 1307 C CA . GLY A 1 160 ? -5.421 -43.335 12.766 1.00 24.70 160 GLY A CA 1
ATOM 1308 C C . GLY A 1 160 ? -5.382 -41.941 12.136 1.00 24.70 160 GLY A C 1
ATOM 1309 O O . GLY A 1 160 ? -5.640 -40.956 12.809 1.00 24.70 160 GLY A O 1
ATOM 1310 N N . GLU A 1 161 ? -5.063 -41.906 10.841 1.00 27.67 161 GLU A N 1
ATOM 1311 C CA . GLU A 1 161 ? -5.329 -40.836 9.862 1.00 27.67 161 GLU A CA 1
ATOM 1312 C C . GLU A 1 161 ? -4.547 -39.505 9.898 1.00 27.67 161 GLU A C 1
ATOM 1314 O O . GLU A 1 161 ? -4.254 -38.869 10.909 1.00 27.67 161 GLU A O 1
ATOM 1319 N N . ARG A 1 162 ? -4.155 -39.099 8.687 1.00 28.19 162 ARG A N 1
ATOM 1320 C CA . ARG A 1 162 ? -3.242 -38.001 8.372 1.00 28.19 162 ARG A CA 1
ATOM 1321 C C . ARG A 1 162 ? -3.939 -36.642 8.520 1.00 28.19 162 ARG A C 1
ATOM 1323 O O . ARG A 1 162 ? -4.749 -36.262 7.690 1.00 28.19 162 ARG A O 1
ATOM 1330 N N . GLY A 1 163 ? -3.536 -35.921 9.565 1.00 24.52 163 GLY A N 1
ATOM 1331 C CA . GLY A 1 163 ? -3.369 -34.466 9.694 1.00 24.52 163 GLY A CA 1
ATOM 1332 C C . GLY A 1 163 ? -4.199 -33.501 8.835 1.00 24.52 163 GLY A C 1
ATOM 1333 O O . GLY A 1 163 ? -3.889 -33.277 7.668 1.00 24.52 163 GLY A O 1
ATOM 1334 N N . GLY A 1 164 ? -5.103 -32.765 9.499 1.00 27.88 164 GLY A N 1
ATOM 1335 C CA . GLY A 1 164 ? -5.599 -31.471 9.016 1.00 27.88 164 GLY A CA 1
ATOM 1336 C C . GLY A 1 164 ? -6.944 -31.019 9.590 1.00 27.88 164 GLY A C 1
ATOM 1337 O O . GLY A 1 164 ? -7.894 -30.869 8.835 1.00 27.88 164 GLY A O 1
ATOM 1338 N N . GLY A 1 165 ? -7.050 -30.755 10.898 1.00 27.98 165 GLY A N 1
ATOM 1339 C CA . GLY A 1 165 ? -8.263 -30.142 11.455 1.00 27.98 165 GLY A CA 1
ATOM 1340 C C . GLY A 1 165 ? -8.352 -30.207 12.972 1.00 27.98 165 GLY A C 1
ATOM 1341 O O . GLY A 1 165 ? -9.008 -31.086 13.518 1.00 27.98 165 GLY A O 1
ATOM 1342 N N . ALA A 1 166 ? -7.735 -29.253 13.674 1.00 33.94 166 ALA A N 1
ATOM 1343 C CA . ALA A 1 166 ? -8.150 -28.967 15.042 1.00 33.94 166 ALA A CA 1
ATOM 1344 C C . ALA A 1 166 ? -9.626 -28.540 14.990 1.00 33.94 166 ALA A C 1
ATOM 1346 O O . ALA A 1 166 ? -9.947 -27.482 14.446 1.00 33.94 166 ALA A O 1
ATOM 1347 N N . ALA A 1 167 ? -10.517 -29.396 15.487 1.00 39.78 167 ALA A N 1
ATOM 1348 C CA . ALA A 1 167 ? -11.940 -29.118 15.598 1.00 39.78 167 ALA A CA 1
ATOM 1349 C C . ALA A 1 167 ? -12.159 -27.730 16.233 1.00 39.78 167 ALA A C 1
ATOM 1351 O O . ALA A 1 167 ? -11.542 -27.397 17.247 1.00 39.78 167 ALA A O 1
ATOM 1352 N N . LEU A 1 168 ? -13.010 -26.917 15.602 1.00 54.22 168 LEU A N 1
ATOM 1353 C CA . LEU A 1 168 ? -13.375 -25.544 15.970 1.00 54.22 168 LEU A CA 1
ATOM 1354 C C . LEU A 1 168 ? -14.135 -25.496 17.311 1.00 54.22 168 LEU A C 1
ATOM 1356 O O . LEU A 1 168 ? -15.313 -25.168 17.350 1.00 54.22 168 LEU A O 1
ATOM 1360 N N . LYS A 1 169 ? -13.475 -25.828 18.423 1.00 61.06 169 LYS A N 1
ATOM 1361 C CA . LYS A 1 169 ? -14.051 -25.653 19.759 1.00 61.06 169 LYS A CA 1
ATOM 1362 C C . LYS A 1 169 ? -14.123 -24.155 20.079 1.00 61.06 169 LYS A C 1
ATOM 1364 O O . LYS A 1 169 ? -13.107 -23.447 20.052 1.00 61.06 169 LYS A O 1
ATOM 1369 N N . GLU A 1 170 ? -15.332 -23.657 20.330 1.00 67.81 170 GLU A N 1
ATOM 1370 C CA . GLU A 1 170 ? -15.529 -22.340 20.934 1.00 67.81 170 GLU A CA 1
ATOM 1371 C C . GLU A 1 170 ? -15.005 -22.391 22.375 1.00 67.81 170 GLU A C 1
ATOM 1373 O O . GLU A 1 170 ? -15.421 -23.228 23.168 1.00 67.81 170 GLU A O 1
ATOM 1378 N N . ASN A 1 171 ? -14.052 -21.514 22.701 1.00 82.00 171 ASN A N 1
ATOM 1379 C CA . ASN A 1 171 ? -13.398 -21.479 24.019 1.00 82.00 171 ASN A CA 1
ATOM 1380 C C . ASN A 1 171 ? -14.039 -20.452 24.963 1.00 82.00 171 ASN A C 1
ATOM 1382 O O . ASN A 1 171 ? -13.442 -20.067 25.966 1.00 82.00 171 ASN A O 1
ATOM 1386 N N . VAL A 1 172 ? -15.206 -19.932 24.591 1.00 89.44 172 VAL A N 1
ATOM 1387 C CA . VAL A 1 172 ? -15.906 -18.866 25.301 1.00 89.44 172 VAL A CA 1
ATOM 1388 C C . VAL A 1 172 ? -17.384 -19.224 25.343 1.00 89.44 172 VAL A C 1
ATOM 1390 O O . VAL A 1 172 ? -17.957 -19.572 24.313 1.00 89.44 172 VAL A O 1
ATOM 1393 N N . CYS A 1 173 ? -17.996 -19.124 26.521 1.00 90.56 173 CYS A N 1
ATOM 1394 C CA . CYS A 1 173 ? -19.430 -19.337 26.682 1.00 90.56 173 CYS A CA 1
ATOM 1395 C C . CYS A 1 173 ? -20.226 -18.313 25.862 1.00 90.56 173 CYS A C 1
ATOM 1397 O O . CYS A 1 173 ? -20.024 -17.108 26.019 1.00 90.56 173 CYS A O 1
ATOM 1399 N N . GLN A 1 174 ? -21.177 -18.775 25.049 1.00 86.81 174 GLN A N 1
ATOM 1400 C CA . GLN A 1 174 ? -22.020 -17.907 24.220 1.00 86.81 174 GLN A CA 1
ATOM 1401 C C . GLN A 1 174 ? -22.952 -16.994 25.032 1.00 86.81 174 GLN A C 1
ATOM 1403 O O . GLN A 1 174 ? -23.384 -15.965 24.522 1.00 86.81 174 GLN A O 1
ATOM 1408 N N . ILE A 1 175 ? -23.248 -17.352 26.285 1.00 87.38 175 ILE A N 1
ATOM 1409 C CA . ILE A 1 175 ? -24.177 -16.608 27.148 1.00 87.38 175 ILE A CA 1
ATOM 1410 C C . ILE A 1 175 ? -23.447 -15.516 27.933 1.00 87.38 175 ILE A C 1
ATOM 1412 O O . ILE A 1 175 ? -23.872 -14.366 27.937 1.00 87.38 175 ILE A O 1
ATOM 1416 N N . CYS A 1 176 ? -22.349 -15.861 28.612 1.00 90.25 176 CYS A N 1
ATOM 1417 C CA . CYS A 1 176 ? -21.664 -14.926 29.511 1.00 90.25 176 CYS A CA 1
ATOM 1418 C C . CYS A 1 176 ? -20.359 -14.347 28.954 1.00 90.25 176 CYS A C 1
ATOM 1420 O O . CYS A 1 176 ? -19.731 -13.536 29.630 1.00 90.25 176 CYS A O 1
ATOM 1422 N N . GLU A 1 177 ? -19.938 -14.766 27.756 1.00 92.06 177 GLU A N 1
ATOM 1423 C CA . GLU A 1 177 ? -18.721 -14.306 27.072 1.00 92.06 177 GLU A CA 1
ATOM 1424 C C . GLU A 1 177 ? -17.419 -14.530 27.864 1.00 92.06 177 GLU A C 1
ATOM 1426 O O . GLU A 1 177 ? -16.406 -13.869 27.624 1.00 92.06 177 GLU A O 1
ATOM 1431 N N . LYS A 1 178 ? -17.420 -15.486 28.803 1.00 90.31 178 LYS A N 1
ATOM 1432 C CA . LYS A 1 178 ? -16.243 -15.859 29.599 1.00 90.31 178 LYS A CA 1
ATOM 1433 C C . LYS A 1 178 ? -15.661 -17.202 29.146 1.00 90.31 178 LYS A C 1
ATOM 1435 O O . LYS A 1 178 ? -16.435 -18.093 28.781 1.00 90.31 178 LYS A O 1
ATOM 1440 N N . PRO A 1 179 ? -14.324 -17.356 29.160 1.00 89.75 179 PRO A N 1
ATOM 1441 C CA . PRO A 1 179 ? -13.687 -18.660 29.026 1.00 89.75 179 PRO A CA 1
ATOM 1442 C C . PRO A 1 179 ? -13.871 -19.486 30.307 1.00 89.75 179 PRO A C 1
ATOM 1444 O O . PRO A 1 179 ? -14.186 -18.932 31.361 1.00 89.75 179 PRO A O 1
ATOM 1447 N N . GLY A 1 180 ? -13.641 -20.794 30.216 1.00 87.50 180 GLY A N 1
ATOM 1448 C CA . GLY A 1 180 ? -13.764 -21.715 31.344 1.00 87.50 180 GLY A CA 1
ATOM 1449 C C . GLY A 1 180 ? -14.003 -23.151 30.891 1.00 87.50 180 GLY A C 1
ATOM 1450 O O . GLY A 1 180 ? -13.717 -23.503 29.744 1.00 87.50 180 GLY A O 1
ATOM 1451 N N . GLU A 1 181 ? -14.543 -23.967 31.792 1.00 86.75 181 GLU A N 1
ATOM 1452 C CA . GLU A 1 181 ? -15.021 -25.316 31.482 1.00 86.75 181 GLU A CA 1
ATOM 1453 C C . GLU A 1 181 ? -16.374 -25.235 30.771 1.00 86.75 181 GLU A C 1
ATOM 1455 O O . GLU A 1 181 ? -17.371 -24.785 31.338 1.00 86.75 181 GLU A O 1
ATOM 1460 N N . LEU A 1 182 ? -16.401 -25.630 29.498 1.00 88.75 182 LEU A N 1
ATOM 1461 C CA . LEU A 1 182 ? -17.552 -25.434 28.623 1.00 88.75 182 LEU A CA 1
ATOM 1462 C C . LEU A 1 182 ? -18.116 -26.763 28.130 1.00 88.75 182 LEU A C 1
ATOM 1464 O O . LEU A 1 182 ? -17.389 -27.635 27.654 1.00 88.75 182 LEU A O 1
ATOM 1468 N N . LEU A 1 183 ? -19.438 -26.853 28.167 1.00 88.75 183 LEU A N 1
ATOM 1469 C CA . LEU A 1 183 ? -20.236 -27.882 27.530 1.00 88.75 183 LEU A CA 1
ATOM 1470 C C . LEU A 1 183 ? -20.484 -27.498 26.066 1.00 88.75 183 LEU A C 1
ATOM 1472 O O . LEU A 1 183 ? -20.934 -26.386 25.774 1.00 88.75 183 LEU A O 1
ATOM 1476 N N . LEU A 1 184 ? -20.182 -28.410 25.142 1.00 88.88 184 LEU A N 1
ATOM 1477 C CA . LEU A 1 184 ? -20.321 -28.187 23.703 1.00 88.88 184 LEU A CA 1
ATOM 1478 C C . LEU A 1 184 ? -21.615 -28.812 23.190 1.00 88.88 184 LEU A C 1
ATOM 1480 O O . LEU A 1 184 ? -21.879 -29.985 23.434 1.00 88.88 184 LEU A O 1
ATOM 1484 N N . CYS A 1 185 ? -22.405 -28.038 22.451 1.00 89.31 185 CYS A N 1
ATOM 1485 C CA . CYS A 1 185 ? -23.560 -28.555 21.731 1.00 89.31 185 CYS A CA 1
ATOM 1486 C C . CYS A 1 185 ? -23.091 -29.415 20.550 1.00 89.31 185 CYS A C 1
ATOM 1488 O O . CYS A 1 185 ? -22.401 -28.923 19.655 1.00 89.31 185 CYS A O 1
ATOM 1490 N N . GLU A 1 186 ? -23.498 -30.684 20.528 1.00 86.25 186 GLU A N 1
ATOM 1491 C CA . GLU A 1 186 ? -23.146 -31.651 19.477 1.00 86.25 186 GLU A CA 1
ATOM 1492 C C . GLU A 1 186 ? -24.052 -31.571 18.236 1.00 86.25 186 GLU A C 1
ATOM 1494 O O . GLU A 1 186 ? -23.882 -32.327 17.280 1.00 86.25 186 GLU A O 1
ATOM 1499 N N . ALA A 1 187 ? -25.017 -30.650 18.231 1.00 86.25 187 ALA A N 1
ATOM 1500 C CA . ALA A 1 187 ? -25.878 -30.384 17.087 1.00 86.25 187 ALA A CA 1
ATOM 1501 C C . ALA A 1 187 ? -25.292 -29.291 16.165 1.00 86.25 187 ALA A C 1
ATOM 1503 O O . ALA A 1 187 ? -24.106 -28.960 16.194 1.00 86.25 187 ALA A O 1
ATOM 1504 N N . GLN A 1 188 ? -26.130 -28.721 15.299 1.00 85.25 188 GLN A N 1
ATOM 1505 C CA . GLN A 1 188 ? -25.688 -27.864 14.197 1.00 85.25 188 GLN A CA 1
ATOM 1506 C C . GLN A 1 188 ? -25.133 -26.494 14.630 1.00 85.25 188 GLN A C 1
ATOM 1508 O O . GLN A 1 188 ? -24.413 -25.865 13.853 1.00 85.25 188 GLN A O 1
ATOM 1513 N N . CYS A 1 189 ? -25.411 -26.010 15.844 1.00 86.19 189 CYS A N 1
ATOM 1514 C CA . CYS A 1 189 ? -24.899 -24.707 16.281 1.00 86.19 189 CYS A CA 1
ATOM 1515 C C . CYS A 1 189 ? -23.434 -24.734 16.748 1.00 86.19 189 CYS A C 1
ATOM 1517 O O . CYS A 1 189 ? -22.814 -23.675 16.821 1.00 86.19 189 CYS A O 1
ATOM 1519 N N . CYS A 1 190 ? -22.884 -25.912 17.080 1.00 85.88 190 CYS A N 1
ATOM 1520 C CA . CYS A 1 190 ? -21.520 -26.087 17.605 1.00 85.88 190 CYS A CA 1
ATOM 1521 C C . CYS A 1 190 ? -21.157 -25.146 18.782 1.00 85.88 190 CYS A C 1
ATOM 1523 O O . CYS A 1 190 ? -19.986 -24.821 18.980 1.00 85.88 190 CYS A O 1
ATOM 1525 N N . GLY A 1 191 ? -22.155 -24.656 19.526 1.00 86.75 191 GLY A N 1
ATOM 1526 C CA . GLY A 1 191 ? -21.973 -23.634 20.556 1.00 86.75 191 GLY A CA 1
ATOM 1527 C C . GLY A 1 191 ? -21.386 -24.175 21.856 1.00 86.75 191 GLY A C 1
ATOM 1528 O O . GLY A 1 191 ? -21.582 -25.344 22.186 1.00 86.75 191 GLY A O 1
ATOM 1529 N N . ALA A 1 192 ? -20.699 -23.309 22.602 1.00 89.88 192 ALA A N 1
ATOM 1530 C CA . ALA A 1 192 ? -20.120 -23.622 23.907 1.00 89.88 192 ALA A CA 1
ATOM 1531 C C . ALA A 1 192 ? -20.814 -22.860 25.048 1.00 89.88 192 ALA A C 1
ATOM 1533 O O . ALA A 1 192 ? -21.079 -21.661 24.932 1.00 89.88 192 ALA A O 1
ATOM 1534 N N . PHE A 1 193 ? -21.079 -23.537 26.167 1.00 90.69 193 PHE A N 1
ATOM 1535 C CA . PHE A 1 193 ? -21.869 -23.003 27.280 1.00 90.69 193 PHE A CA 1
ATOM 1536 C C . PHE A 1 193 ? -21.328 -23.458 28.639 1.00 90.69 193 PHE A C 1
ATOM 1538 O O . PHE A 1 193 ? -20.891 -24.593 28.778 1.00 90.69 193 PHE A O 1
ATOM 1545 N N . HIS A 1 194 ? -21.404 -22.613 29.669 1.00 91.31 194 HIS A N 1
ATOM 1546 C CA . HIS A 1 194 ? -21.231 -23.084 31.050 1.00 91.31 194 HIS A CA 1
ATOM 1547 C C . HIS A 1 194 ? -22.502 -23.798 31.525 1.00 91.31 194 HIS A C 1
ATOM 1549 O O . HIS A 1 194 ? -23.604 -23.359 31.186 1.00 91.31 194 HIS A O 1
ATOM 1555 N N . LEU A 1 195 ? -22.357 -24.815 32.380 1.00 89.44 195 LEU A N 1
ATOM 1556 C CA . LEU A 1 195 ? -23.487 -25.509 33.016 1.00 89.44 195 LEU A CA 1
ATOM 1557 C C . LEU A 1 195 ? -24.424 -24.521 33.725 1.00 89.44 195 LEU A C 1
ATOM 1559 O O . LEU A 1 195 ? -25.625 -24.502 33.464 1.00 89.44 195 LEU A O 1
ATOM 1563 N N . GLN A 1 196 ? -23.860 -23.605 34.515 1.00 89.06 196 GLN A N 1
ATOM 1564 C CA . GLN A 1 196 ? -24.626 -22.605 35.263 1.00 89.06 196 GLN A CA 1
ATOM 1565 C C . GLN A 1 196 ? -25.335 -21.605 34.343 1.00 89.06 196 GLN A C 1
ATOM 1567 O O . GLN A 1 196 ? -26.424 -21.141 34.664 1.00 89.06 196 GLN A O 1
ATOM 1572 N N . CYS A 1 197 ? -24.754 -21.286 33.181 1.00 89.44 197 CYS A N 1
ATOM 1573 C CA . CYS A 1 197 ? -25.406 -20.411 32.203 1.00 89.44 197 CYS A CA 1
ATOM 1574 C C . CYS A 1 197 ? -26.622 -21.072 31.541 1.00 89.44 197 CYS A C 1
ATOM 1576 O O . CYS A 1 197 ? -27.491 -20.362 31.048 1.00 89.44 197 CYS A O 1
ATOM 1578 N N . LEU A 1 198 ? -26.683 -22.405 31.534 1.00 86.75 198 LEU A N 1
ATOM 1579 C CA . LEU A 1 198 ? -27.827 -23.183 31.059 1.00 86.75 198 LEU A CA 1
ATOM 1580 C C . LEU A 1 198 ? -28.816 -23.531 32.183 1.00 86.75 198 LEU A C 1
ATOM 1582 O O . LEU A 1 198 ? -29.819 -24.184 31.917 1.00 86.75 198 LEU A O 1
ATOM 1586 N N . GLY A 1 199 ? -28.534 -23.134 33.429 1.00 86.19 199 GLY A N 1
ATOM 1587 C CA . GLY A 1 199 ? -29.321 -23.540 34.596 1.00 86.19 199 GLY A CA 1
ATOM 1588 C C . GLY A 1 199 ? -29.156 -25.017 34.973 1.00 86.19 199 GLY A C 1
ATOM 1589 O O . GLY A 1 199 ? -30.026 -25.569 35.638 1.00 86.19 199 GLY A O 1
ATOM 1590 N N . LEU A 1 200 ? -28.066 -25.666 34.549 1.00 86.12 200 LEU A N 1
ATOM 1591 C CA . LEU A 1 200 ? -27.761 -27.062 34.868 1.00 86.12 200 LEU A CA 1
ATOM 1592 C C . LEU A 1 200 ? -26.868 -27.153 36.111 1.00 86.12 200 LEU A C 1
ATOM 1594 O O . LEU A 1 200 ? -25.890 -26.412 36.236 1.00 86.12 200 LEU A O 1
ATOM 1598 N N . SER A 1 201 ? -27.186 -28.086 37.010 1.00 80.19 201 SER A N 1
ATOM 1599 C CA . SER A 1 201 ? -26.407 -28.368 38.225 1.00 80.19 201 SER A CA 1
ATOM 1600 C C . SER A 1 201 ? -25.321 -29.428 38.020 1.00 80.19 201 SER A C 1
ATOM 1602 O O . SER A 1 201 ? -24.294 -29.378 38.689 1.00 80.19 201 SER A O 1
ATOM 1604 N N . GLU A 1 202 ? -25.517 -30.359 37.083 1.00 82.62 202 GLU A N 1
ATOM 1605 C CA . GLU A 1 202 ? -24.593 -31.460 36.791 1.00 82.62 202 GLU A CA 1
ATOM 1606 C C . GLU A 1 202 ? -24.400 -31.648 35.283 1.00 82.62 202 GLU A C 1
ATOM 1608 O O . GLU A 1 202 ? -25.222 -31.217 34.468 1.00 82.62 202 GLU A O 1
ATOM 1613 N N . MET A 1 203 ? -23.298 -32.301 34.902 1.00 79.88 203 MET A N 1
ATOM 1614 C CA . MET A 1 203 ? -22.997 -32.565 33.499 1.00 79.88 203 MET A CA 1
ATOM 1615 C C . MET A 1 203 ? -23.974 -33.608 32.925 1.00 79.88 203 MET A C 1
ATOM 1617 O O . MET A 1 203 ? -24.118 -34.685 33.511 1.00 79.88 203 MET A O 1
ATOM 1621 N N . PRO A 1 204 ? -24.636 -33.332 31.783 1.00 82.56 204 PRO A N 1
ATOM 1622 C CA . PRO A 1 204 ? -25.564 -34.282 31.181 1.00 82.56 204 PRO A CA 1
ATOM 1623 C C . PRO A 1 204 ? -24.878 -35.613 30.861 1.00 82.56 204 PRO A C 1
ATOM 1625 O O . PRO A 1 204 ? -23.789 -35.645 30.286 1.00 82.56 204 PRO A O 1
ATOM 1628 N N . LYS A 1 205 ? -25.531 -36.728 31.199 1.00 73.88 205 LYS A N 1
ATOM 1629 C CA . LYS A 1 205 ? -25.073 -38.065 30.806 1.00 73.88 205 LYS A CA 1
ATOM 1630 C C . LYS A 1 205 ? -25.456 -38.302 29.342 1.00 73.88 205 LYS A C 1
ATOM 1632 O O . LYS A 1 205 ? -26.606 -38.613 29.051 1.00 73.88 205 LYS A O 1
ATOM 1637 N N . GLY A 1 206 ? -24.504 -38.132 28.424 1.00 80.56 206 GLY A N 1
ATOM 1638 C CA . GLY A 1 206 ? -24.695 -38.342 26.983 1.00 80.56 206 GLY A CA 1
ATOM 1639 C C . GLY A 1 206 ? -24.467 -37.081 26.146 1.00 80.56 206 GLY A C 1
ATOM 1640 O O . GLY A 1 206 ? -23.830 -36.132 26.596 1.00 80.56 206 GLY A O 1
ATOM 1641 N N . LYS A 1 207 ? -24.970 -37.084 24.905 1.00 83.62 207 LYS A N 1
ATOM 1642 C CA . LYS A 1 207 ? -24.793 -35.968 23.963 1.00 83.62 207 LYS A CA 1
ATOM 1643 C C . LYS A 1 207 ? -25.598 -34.751 24.408 1.00 83.62 207 LYS A C 1
ATOM 1645 O O . LYS A 1 207 ? -26.810 -34.846 24.589 1.00 83.62 207 LYS A O 1
ATOM 1650 N N . PHE A 1 208 ? -24.947 -33.597 24.522 1.00 88.62 208 PHE A N 1
ATOM 1651 C CA . PHE A 1 208 ? -25.629 -32.344 24.836 1.00 88.62 208 PHE A CA 1
ATOM 1652 C C . PHE A 1 208 ? -26.122 -31.634 23.566 1.00 88.62 208 PHE A C 1
ATOM 1654 O O . PHE A 1 208 ? -25.358 -31.409 22.625 1.00 88.62 208 PHE A O 1
ATOM 1661 N N . ILE A 1 209 ? -27.396 -31.234 23.559 1.00 88.00 209 ILE A N 1
ATOM 1662 C CA . ILE A 1 209 ? -28.026 -30.430 22.505 1.00 88.00 209 ILE A CA 1
ATOM 1663 C C . ILE A 1 209 ? -28.637 -29.191 23.165 1.00 88.00 209 ILE A C 1
ATOM 1665 O O . ILE A 1 209 ? -29.421 -29.311 24.103 1.00 88.00 209 ILE A O 1
ATOM 1669 N N . CYS A 1 210 ? -28.275 -27.996 22.692 1.00 88.56 210 CYS A N 1
ATOM 1670 C CA . CYS A 1 210 ? -28.815 -26.752 23.238 1.00 88.56 210 CYS A CA 1
ATOM 1671 C C . CYS A 1 210 ? -30.277 -26.528 22.823 1.00 88.56 210 CYS A C 1
ATOM 1673 O O . CYS A 1 210 ? -30.732 -27.060 21.810 1.00 88.56 210 CYS A O 1
ATOM 1675 N N . THR A 1 211 ? -30.979 -25.662 23.557 1.00 88.25 211 THR A N 1
ATOM 1676 C CA . THR A 1 211 ? -32.400 -25.356 23.334 1.00 88.25 211 THR A CA 1
ATOM 1677 C C . THR A 1 211 ? -32.705 -24.895 21.909 1.00 88.25 211 THR A C 1
ATOM 1679 O O . THR A 1 211 ? -33.693 -25.323 21.331 1.00 88.25 211 THR A O 1
ATOM 1682 N N . GLU A 1 212 ? -31.854 -24.068 21.296 1.00 89.81 212 GLU A N 1
ATOM 1683 C CA . GLU A 1 212 ? -32.078 -23.637 19.905 1.00 89.81 212 GLU A CA 1
ATOM 1684 C C . GLU A 1 212 ? -31.975 -24.800 18.907 1.00 89.81 212 GLU A C 1
ATOM 1686 O O . GLU A 1 212 ? -32.705 -24.852 17.925 1.00 89.81 212 GLU A O 1
ATOM 1691 N N . CYS A 1 213 ? -31.071 -25.755 19.149 1.00 89.50 213 CYS A N 1
ATOM 1692 C CA . CYS A 1 213 ? -30.932 -26.923 18.280 1.00 89.50 213 CYS A CA 1
ATOM 1693 C C . CYS A 1 213 ? -32.037 -27.955 18.503 1.00 89.50 213 CYS A C 1
ATOM 1695 O O . CYS A 1 213 ? -32.368 -28.674 17.566 1.00 89.50 213 CYS A O 1
ATOM 1697 N N . SER A 1 214 ? -32.580 -28.059 19.719 1.00 89.56 214 SER A N 1
ATOM 1698 C CA . SER A 1 214 ? -33.692 -28.970 19.994 1.00 89.56 214 SER A CA 1
ATOM 1699 C C . SER A 1 214 ? -35.015 -28.442 19.440 1.00 89.56 214 SER A C 1
ATOM 1701 O O . SER A 1 214 ? -35.821 -29.233 18.964 1.00 89.56 214 SER A O 1
ATOM 1703 N N . THR A 1 215 ? -35.227 -27.122 19.451 1.00 88.62 215 THR A N 1
ATOM 1704 C CA . THR A 1 215 ? -36.430 -26.490 18.882 1.00 88.62 215 THR A CA 1
ATOM 1705 C C . THR A 1 215 ? -36.321 -26.228 17.380 1.00 88.62 215 THR A C 1
ATOM 1707 O O . THR A 1 215 ? -37.340 -26.061 16.718 1.00 88.62 215 THR A O 1
ATOM 1710 N N . GLY A 1 216 ? -35.100 -26.155 16.838 1.00 86.81 216 GLY A N 1
ATOM 1711 C CA . GLY A 1 216 ? -34.833 -25.756 15.453 1.00 86.81 216 GLY A CA 1
ATOM 1712 C C . GLY A 1 216 ? -34.978 -24.249 15.199 1.00 86.81 216 GLY A C 1
ATOM 1713 O O . GLY A 1 216 ? -34.783 -23.797 14.070 1.00 86.81 216 GLY A O 1
ATOM 1714 N N . VAL A 1 217 ? -35.294 -23.461 16.232 1.00 89.19 217 VAL A 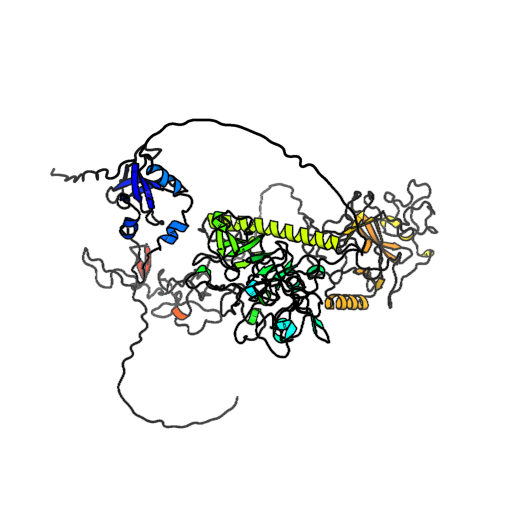N 1
ATOM 1715 C CA . VAL A 1 217 ? -35.451 -22.006 16.146 1.00 89.19 217 VAL A CA 1
ATOM 1716 C C . VAL A 1 217 ? -34.155 -21.346 16.599 1.00 89.19 217 VAL A C 1
ATOM 1718 O O . VAL A 1 217 ? -33.834 -21.309 17.787 1.00 89.19 217 VAL A O 1
ATOM 1721 N N . HIS A 1 218 ? -33.415 -20.806 15.634 1.00 90.38 218 HIS A N 1
ATOM 1722 C CA . HIS A 1 218 ? -32.106 -20.204 15.868 1.00 90.38 218 HIS A CA 1
ATOM 1723 C C . HIS A 1 218 ? -32.153 -18.681 15.912 1.00 90.38 218 HIS A C 1
ATOM 1725 O O . HIS A 1 218 ? -32.841 -18.033 15.120 1.00 90.38 218 HIS A O 1
ATOM 1731 N N . THR A 1 219 ? -31.359 -18.095 16.808 1.00 92.00 219 THR A N 1
ATOM 1732 C CA . THR A 1 219 ? -31.218 -16.640 16.892 1.00 92.00 219 THR A CA 1
ATOM 1733 C C . THR A 1 219 ? -30.258 -16.118 15.824 1.00 92.00 219 THR A C 1
ATOM 1735 O O . THR A 1 219 ? -29.174 -16.659 15.585 1.00 92.00 219 THR A O 1
ATOM 1738 N N . CYS A 1 220 ? -30.634 -15.028 15.151 1.00 93.50 220 CYS A N 1
ATOM 1739 C CA . CYS A 1 220 ? -29.744 -14.396 14.185 1.00 93.50 220 CYS A CA 1
ATOM 1740 C C . CYS A 1 220 ? -28.542 -13.764 14.906 1.00 93.50 220 CYS A C 1
ATOM 1742 O O . CYS A 1 220 ? -28.687 -12.873 15.744 1.00 93.50 220 CYS A O 1
ATOM 1744 N N . PHE A 1 221 ? -27.324 -14.142 14.513 1.00 93.12 221 PHE A N 1
ATOM 1745 C CA . PHE A 1 221 ? -26.090 -13.732 15.183 1.00 93.12 221 PHE A CA 1
ATOM 1746 C C . PHE A 1 221 ? -25.836 -12.214 15.163 1.00 93.12 221 PHE A C 1
ATOM 1748 O O . PHE A 1 221 ? -25.128 -11.711 16.034 1.00 93.12 221 PHE A O 1
ATOM 1755 N N . VAL A 1 222 ? -26.412 -11.483 14.202 1.00 92.56 222 VAL A N 1
ATOM 1756 C CA . VAL A 1 222 ? -26.272 -10.021 14.064 1.00 92.56 222 VAL A CA 1
ATOM 1757 C C . VAL A 1 222 ? -27.305 -9.271 14.908 1.00 92.56 222 VAL A C 1
ATOM 1759 O O . VAL A 1 222 ? -26.921 -8.564 15.833 1.00 92.56 222 VAL A O 1
ATOM 1762 N N . CYS A 1 223 ? -28.602 -9.417 14.610 1.00 92.00 223 CYS A N 1
ATOM 1763 C CA . CYS A 1 223 ? -29.669 -8.660 15.276 1.00 92.00 223 CYS A CA 1
ATOM 1764 C C . CYS A 1 223 ? -30.155 -9.267 16.600 1.00 92.00 223 CYS A C 1
ATOM 1766 O O . CYS A 1 223 ? -30.911 -8.613 17.303 1.00 92.00 223 CYS A O 1
ATOM 1768 N N . LYS A 1 224 ? -29.735 -10.496 16.933 1.00 90.88 224 LYS A N 1
ATOM 1769 C CA . LYS A 1 224 ? -30.105 -11.246 18.150 1.00 90.88 224 LYS A CA 1
ATOM 1770 C C . LYS A 1 224 ? -31.588 -11.608 18.286 1.00 90.88 224 LYS A C 1
ATOM 1772 O O . LYS A 1 224 ? -31.965 -12.213 19.281 1.00 90.88 224 LYS A O 1
ATOM 1777 N N . ASN A 1 225 ? -32.402 -11.325 17.272 1.00 90.69 225 ASN A N 1
ATOM 1778 C CA . ASN A 1 225 ? -33.797 -11.754 17.225 1.00 90.69 225 ASN A CA 1
ATOM 1779 C C . ASN A 1 225 ? -33.888 -13.204 16.722 1.00 90.69 225 ASN A C 1
ATOM 1781 O O . ASN A 1 225 ? -33.171 -13.581 15.787 1.00 90.69 225 ASN A O 1
ATOM 1785 N N . SER A 1 226 ? -34.772 -13.996 17.324 1.00 80.94 226 SER A N 1
ATOM 1786 C CA . SER A 1 226 ? -35.259 -15.267 16.781 1.00 80.94 226 SER A CA 1
ATOM 1787 C C . SER A 1 226 ? -36.362 -14.979 15.759 1.00 80.94 226 SER A C 1
ATOM 1789 O O . SER A 1 226 ? -37.259 -14.182 16.026 1.00 80.94 226 SER A O 1
ATOM 1791 N N . GLY A 1 227 ? -36.287 -15.584 14.576 1.00 66.19 227 GLY A N 1
ATOM 1792 C CA . GLY A 1 227 ? -37.276 -15.378 13.517 1.00 66.19 227 GLY A CA 1
ATOM 1793 C C . GLY A 1 227 ? -37.330 -16.549 12.543 1.00 66.19 227 GLY A C 1
ATOM 1794 O O . GLY A 1 227 ? -36.347 -17.277 12.377 1.00 66.19 227 GLY A O 1
ATOM 1795 N N . GLU A 1 228 ? -38.479 -16.724 11.891 1.00 66.81 228 GLU A N 1
ATOM 1796 C CA . GLU A 1 228 ? -38.604 -17.584 10.714 1.00 66.81 228 GLU A CA 1
ATOM 1797 C C . GLU A 1 228 ? -37.669 -17.022 9.627 1.00 66.81 228 GLU A C 1
ATOM 1799 O O . GLU A 1 228 ? -37.667 -15.817 9.379 1.00 66.81 228 GLU A O 1
ATOM 1804 N N . ASN A 1 229 ? -36.848 -17.874 9.000 1.00 83.12 229 ASN A N 1
ATOM 1805 C CA . ASN A 1 229 ? -35.854 -17.553 7.950 1.00 83.12 229 ASN A CA 1
ATOM 1806 C C . ASN A 1 229 ? -34.401 -17.269 8.385 1.00 83.12 229 ASN A C 1
ATOM 1808 O O . ASN A 1 229 ? -33.590 -16.858 7.548 1.00 83.12 229 ASN A O 1
ATOM 1812 N N . ALA A 1 230 ? -34.002 -17.538 9.634 1.00 89.88 230 ALA A N 1
ATOM 1813 C CA . ALA A 1 230 ? -32.578 -17.566 9.981 1.00 89.88 230 ALA A CA 1
ATOM 1814 C C . ALA A 1 230 ? -31.863 -18.742 9.278 1.00 89.88 230 ALA A C 1
ATOM 1816 O O . ALA A 1 230 ? -32.090 -19.912 9.581 1.00 89.88 230 ALA A O 1
ATOM 1817 N N . LYS A 1 231 ? -30.967 -18.436 8.334 1.00 90.69 231 LYS A N 1
ATOM 1818 C CA . LYS A 1 231 ? -30.207 -19.424 7.551 1.00 90.69 231 LYS A CA 1
ATOM 1819 C C . LYS A 1 231 ? -28.825 -19.656 8.162 1.00 90.69 231 LYS A C 1
ATOM 1821 O O . LYS A 1 231 ? -28.179 -18.731 8.662 1.00 90.69 231 LYS A O 1
ATOM 1826 N N . ARG A 1 232 ? -28.346 -20.898 8.100 1.00 91.62 232 ARG A N 1
ATOM 1827 C CA . ARG A 1 232 ? -27.018 -21.294 8.592 1.00 91.62 232 ARG A CA 1
ATOM 1828 C C . ARG A 1 232 ? -25.926 -20.936 7.582 1.00 91.62 232 ARG A C 1
ATOM 1830 O O . ARG A 1 232 ? -26.124 -21.054 6.375 1.00 91.62 232 ARG A O 1
ATOM 1837 N N . CYS A 1 233 ? -24.744 -20.571 8.075 1.00 92.81 233 CYS A N 1
ATOM 1838 C CA . CYS A 1 233 ? -23.541 -20.502 7.242 1.00 92.81 233 CYS A CA 1
ATOM 1839 C C . CYS A 1 233 ? -23.236 -21.871 6.603 1.00 92.81 233 CYS A C 1
ATOM 1841 O O . CYS A 1 233 ? -23.255 -22.894 7.286 1.00 92.81 233 CYS A O 1
ATOM 1843 N N . LEU A 1 234 ? -22.866 -21.882 5.319 1.00 91.44 234 LEU A N 1
ATOM 1844 C CA . LEU A 1 234 ? -22.570 -23.111 4.568 1.00 91.44 234 LEU A CA 1
ATOM 1845 C C . LEU A 1 234 ? -21.310 -23.857 5.040 1.00 91.44 234 LEU A C 1
ATOM 1847 O O . LEU A 1 234 ? -21.088 -24.997 4.641 1.00 91.44 234 LEU A O 1
ATOM 1851 N N . LEU A 1 235 ? -20.463 -23.242 5.873 1.00 88.50 235 LEU A N 1
ATOM 1852 C CA . LEU A 1 235 ? -19.285 -23.919 6.416 1.00 88.50 235 LEU A CA 1
ATOM 1853 C C . LEU A 1 235 ? -19.677 -24.841 7.587 1.00 88.50 235 LEU A C 1
ATOM 1855 O O . LEU A 1 235 ? -20.127 -24.327 8.615 1.00 88.50 235 LEU A O 1
ATOM 1859 N N . PRO A 1 236 ? -19.449 -26.172 7.492 1.00 81.69 236 PRO A N 1
ATOM 1860 C CA . PRO A 1 236 ? -20.016 -27.160 8.422 1.00 81.69 236 PRO A CA 1
ATOM 1861 C C . PRO A 1 236 ? -19.706 -26.935 9.905 1.00 81.69 236 PRO A C 1
ATOM 1863 O O . PRO A 1 236 ? -20.522 -27.259 10.761 1.00 81.69 236 PRO A O 1
ATOM 1866 N N . LEU A 1 237 ? -18.539 -26.360 10.204 1.00 82.69 237 LEU A N 1
ATOM 1867 C CA . LEU A 1 237 ? -18.048 -26.121 11.563 1.00 82.69 237 LEU A CA 1
ATOM 1868 C C . LEU A 1 237 ? -18.214 -24.658 12.024 1.00 82.69 237 LEU A C 1
ATOM 1870 O O . LEU A 1 237 ? -17.622 -24.253 13.018 1.00 82.69 237 LEU A O 1
ATOM 1874 N N . CYS A 1 238 ? -18.953 -23.826 11.279 1.00 87.81 238 CYS A N 1
ATOM 1875 C CA . CYS A 1 238 ? -19.213 -22.435 11.662 1.00 87.81 238 CYS A CA 1
ATOM 1876 C C . CYS A 1 238 ? -20.259 -22.333 12.778 1.00 87.81 238 CYS A C 1
ATOM 1878 O O . CYS A 1 238 ? -20.081 -21.574 13.726 1.00 87.81 238 CYS A O 1
ATOM 1880 N N . GLY A 1 239 ? -21.371 -23.058 12.625 1.00 87.69 239 GLY A N 1
ATOM 1881 C CA . GLY A 1 239 ? -22.443 -23.107 13.619 1.00 87.69 239 GLY A CA 1
ATOM 1882 C C . GLY A 1 239 ? -23.279 -21.829 13.791 1.00 87.69 239 GLY A C 1
ATOM 1883 O O . GLY A 1 239 ? -24.173 -21.806 14.629 1.00 87.69 239 GLY A O 1
ATOM 1884 N N . LYS A 1 240 ? -23.035 -20.766 13.009 1.00 91.25 240 LYS A N 1
ATOM 1885 C CA . LYS A 1 240 ? -23.764 -19.491 13.125 1.00 91.25 240 LYS A CA 1
ATOM 1886 C C . LYS A 1 240 ? -24.943 -19.372 12.152 1.00 91.25 240 LYS A C 1
ATOM 1888 O O . LYS A 1 240 ? -24.853 -19.804 10.998 1.00 91.25 240 LYS A O 1
ATOM 1893 N N . TYR A 1 241 ? -26.001 -18.716 12.628 1.00 93.44 241 TYR A N 1
ATOM 1894 C CA . TYR A 1 241 ? -27.254 -18.456 11.914 1.00 93.44 241 TYR A CA 1
ATOM 1895 C C . TYR A 1 241 ? -27.471 -16.956 11.710 1.00 93.44 241 TYR A C 1
ATOM 1897 O O . TYR A 1 241 ? -27.087 -16.145 12.555 1.00 93.44 241 TYR A O 1
ATOM 1905 N N . TYR A 1 242 ? -28.062 -16.578 10.577 1.00 94.19 242 TYR A N 1
ATOM 1906 C CA . TYR A 1 242 ? -28.235 -15.182 10.179 1.00 94.19 242 TYR A CA 1
ATOM 1907 C C . TYR A 1 242 ? -29.516 -14.979 9.377 1.00 94.19 242 TYR A C 1
ATOM 1909 O O . TYR A 1 242 ? -29.877 -15.821 8.558 1.00 94.19 242 TYR A O 1
ATOM 1917 N N . HIS A 1 243 ? -30.132 -13.808 9.521 1.00 93.38 243 HIS A N 1
ATOM 1918 C CA . HIS A 1 243 ? -30.991 -13.275 8.467 1.00 93.38 243 HIS A CA 1
ATOM 1919 C C . HIS A 1 243 ? -30.127 -12.808 7.289 1.00 93.38 243 HIS A C 1
ATOM 1921 O O . HIS A 1 243 ? -29.052 -12.232 7.488 1.00 93.38 243 HIS A O 1
ATOM 1927 N N . GLU A 1 244 ? -30.603 -13.036 6.068 1.00 89.88 244 GLU A N 1
ATOM 1928 C CA . GLU A 1 244 ? -29.866 -12.740 4.834 1.00 89.88 244 GLU A CA 1
ATOM 1929 C C . GLU A 1 244 ? -29.528 -11.243 4.711 1.00 89.88 244 GLU A C 1
ATOM 1931 O O . GLU A 1 244 ? -28.367 -10.877 4.530 1.00 89.88 244 GLU A O 1
ATOM 1936 N N . GLU A 1 245 ? -30.501 -10.373 4.986 1.00 90.69 245 GLU A N 1
ATOM 1937 C CA . GLU A 1 245 ? -30.325 -8.913 5.036 1.00 90.69 245 GLU A CA 1
ATOM 1938 C C . GLU A 1 245 ? -29.319 -8.462 6.107 1.00 90.69 245 GLU A C 1
ATOM 1940 O O . GLU A 1 245 ? -28.632 -7.449 5.970 1.00 90.69 245 GLU A O 1
ATOM 1945 N N . CYS A 1 246 ? -29.217 -9.208 7.210 1.00 92.75 246 CYS A N 1
ATOM 1946 C CA . CYS A 1 246 ? -28.308 -8.865 8.297 1.00 92.75 246 CYS A CA 1
ATOM 1947 C C . CYS A 1 246 ? -26.851 -9.174 7.943 1.00 92.75 246 CYS A C 1
ATOM 1949 O O . CYS A 1 246 ? -25.964 -8.391 8.287 1.00 92.75 246 CYS A O 1
ATOM 1951 N N . ILE A 1 247 ? -26.588 -10.310 7.290 1.00 91.75 247 ILE A N 1
ATOM 1952 C CA . ILE A 1 247 ? -25.219 -10.726 6.958 1.00 91.75 247 ILE A CA 1
ATOM 1953 C C . ILE A 1 247 ? -24.664 -9.986 5.732 1.00 91.75 247 ILE A C 1
ATOM 1955 O O . ILE A 1 247 ? -23.463 -9.736 5.672 1.00 91.75 247 ILE A O 1
ATOM 1959 N N . GLN A 1 248 ? -25.531 -9.529 4.822 1.00 90.25 248 GLN A N 1
ATOM 1960 C CA . GLN A 1 248 ? -25.158 -8.684 3.676 1.00 90.25 248 GLN A CA 1
ATOM 1961 C C . GLN A 1 248 ? -24.481 -7.365 4.071 1.00 90.25 248 GLN A C 1
ATOM 1963 O O . GLN A 1 248 ? -23.674 -6.837 3.313 1.00 90.25 248 GLN A O 1
ATOM 1968 N N . LYS A 1 249 ? -24.731 -6.861 5.287 1.00 89.38 249 LYS A N 1
ATOM 1969 C CA . LYS A 1 249 ? -24.073 -5.654 5.821 1.00 89.38 249 LYS A CA 1
ATOM 1970 C C . LYS A 1 249 ? -22.573 -5.841 6.079 1.00 89.38 249 LYS A C 1
ATOM 1972 O O . LYS A 1 249 ? -21.888 -4.873 6.398 1.00 89.38 249 LYS A O 1
ATOM 1977 N N . TYR A 1 250 ? -22.062 -7.069 5.977 1.00 90.88 250 TYR A N 1
ATOM 1978 C CA . TYR A 1 250 ? -20.657 -7.403 6.176 1.00 90.88 250 TYR A CA 1
ATOM 1979 C C . TYR A 1 250 ? -20.013 -7.768 4.829 1.00 90.88 250 TYR A C 1
ATOM 1981 O O . TYR A 1 250 ? -20.236 -8.885 4.351 1.00 90.88 250 TYR A O 1
ATOM 1989 N N . PRO A 1 251 ? -19.181 -6.876 4.245 1.00 85.44 251 PRO A N 1
ATOM 1990 C CA . PRO A 1 251 ? -18.637 -7.028 2.890 1.00 85.44 251 PRO A CA 1
ATOM 1991 C C . PRO A 1 251 ? -17.944 -8.365 2.572 1.00 85.44 251 PRO A C 1
ATOM 1993 O O . PRO A 1 251 ? -18.137 -8.864 1.468 1.00 85.44 251 PRO A O 1
ATOM 1996 N N . PRO A 1 252 ? -17.211 -9.021 3.502 1.00 89.50 252 PRO A N 1
ATOM 1997 C CA . PRO A 1 252 ? -16.570 -10.303 3.202 1.00 89.50 252 PRO A CA 1
ATOM 1998 C C . PRO A 1 252 ? -17.533 -11.487 3.011 1.00 89.50 252 PRO A C 1
ATOM 2000 O O . PRO A 1 252 ? -17.078 -12.610 2.812 1.00 89.50 252 PRO A O 1
ATOM 2003 N N . THR A 1 253 ? -18.844 -11.297 3.147 1.00 90.38 253 THR A N 1
ATOM 2004 C CA . THR A 1 253 ? -19.829 -12.369 2.965 1.00 90.38 253 THR A CA 1
ATOM 2005 C C . THR A 1 253 ? -19.897 -12.795 1.500 1.00 90.38 253 THR A C 1
ATOM 2007 O O . THR A 1 253 ? -20.081 -11.968 0.614 1.00 90.38 253 THR A O 1
ATOM 2010 N N . VAL A 1 254 ? -19.799 -14.102 1.242 1.00 88.88 254 VAL A N 1
ATOM 2011 C CA . VAL A 1 254 ? -19.867 -14.663 -0.117 1.00 88.88 254 VAL A CA 1
ATOM 2012 C C . VAL A 1 254 ? -21.214 -15.345 -0.322 1.00 88.88 254 VAL A C 1
ATOM 2014 O O . VAL A 1 254 ? -21.502 -16.355 0.332 1.00 88.88 254 VAL A O 1
ATOM 2017 N N . MET A 1 255 ? -22.017 -14.809 -1.241 1.00 88.25 255 MET A N 1
ATOM 2018 C CA . MET A 1 255 ? -23.302 -15.387 -1.640 1.00 88.25 255 MET A CA 1
ATOM 2019 C C . MET A 1 255 ? -23.113 -16.552 -2.614 1.00 88.25 255 MET A C 1
ATOM 2021 O O . MET A 1 255 ? -22.221 -16.531 -3.460 1.00 88.25 255 MET A O 1
ATOM 2025 N N . GLN A 1 256 ? -23.939 -17.586 -2.474 1.00 86.12 256 GLN A N 1
ATOM 2026 C CA . GLN A 1 256 ? -23.964 -18.772 -3.332 1.00 86.12 256 GLN A CA 1
ATOM 2027 C C . GLN A 1 256 ? -25.420 -19.159 -3.637 1.00 86.12 256 GLN A C 1
ATOM 2029 O O . GLN A 1 256 ? -26.322 -18.847 -2.867 1.00 86.12 256 GLN A O 1
ATOM 2034 N N . ASN A 1 257 ? -25.658 -19.900 -4.725 1.00 74.62 257 ASN A N 1
ATOM 2035 C CA . ASN A 1 257 ? -27.004 -20.185 -5.260 1.00 74.62 257 ASN A CA 1
ATOM 2036 C C . ASN A 1 257 ? -28.024 -20.771 -4.254 1.00 74.62 257 ASN A C 1
ATOM 2038 O O . ASN A 1 257 ? -29.221 -20.712 -4.511 1.00 74.62 257 ASN A O 1
ATOM 2042 N N . LYS A 1 258 ? -27.581 -21.366 -3.134 1.00 78.81 258 LYS A N 1
ATOM 2043 C CA . LYS A 1 258 ? -28.445 -21.967 -2.095 1.00 78.81 258 LYS A CA 1
ATOM 2044 C C . LYS A 1 258 ? -28.096 -21.533 -0.658 1.00 78.81 258 LYS A C 1
ATOM 2046 O O . LYS A 1 258 ? -28.478 -22.210 0.291 1.00 78.81 258 LYS A O 1
ATOM 2051 N N . GLY A 1 259 ? -27.348 -20.443 -0.469 1.00 87.31 259 GLY A N 1
ATOM 2052 C CA . GLY A 1 259 ? -26.956 -19.964 0.862 1.00 87.31 259 GLY A CA 1
ATOM 2053 C C . GLY A 1 259 ? -25.767 -19.008 0.832 1.00 87.31 259 GLY A C 1
ATOM 2054 O O . GLY A 1 259 ? -25.475 -18.392 -0.186 1.00 87.31 259 GLY A O 1
ATOM 2055 N N . PHE A 1 260 ? -25.047 -18.889 1.946 1.00 91.94 260 PHE A N 1
ATOM 2056 C CA . PHE A 1 260 ? -23.898 -17.987 2.034 1.00 91.94 260 PHE A CA 1
ATOM 2057 C C . PHE A 1 260 ? -22.787 -18.526 2.934 1.00 91.94 260 PHE A C 1
ATOM 2059 O O . PHE A 1 260 ? -23.007 -19.302 3.869 1.00 91.94 260 PHE A O 1
ATOM 2066 N N . ARG A 1 261 ? -21.565 -18.057 2.678 1.00 92.56 261 ARG A N 1
ATOM 2067 C CA . ARG A 1 261 ? -20.435 -18.176 3.604 1.00 92.56 261 ARG A CA 1
ATOM 2068 C C . ARG A 1 261 ? -20.289 -16.855 4.349 1.00 92.56 261 ARG A C 1
ATOM 2070 O O . ARG A 1 261 ? -20.038 -15.823 3.734 1.00 92.56 261 ARG A O 1
ATOM 2077 N N . CYS A 1 262 ? -20.462 -16.892 5.669 1.00 93.00 262 CYS A N 1
ATOM 2078 C CA . CYS A 1 262 ? -20.415 -15.685 6.491 1.00 93.00 262 CYS A CA 1
ATOM 2079 C C . CYS A 1 262 ? -18.999 -15.085 6.576 1.00 93.00 262 CYS A C 1
ATOM 2081 O O . CYS A 1 262 ? -17.989 -15.770 6.386 1.00 93.00 262 CYS A O 1
ATOM 2083 N N . SER A 1 263 ? -18.921 -13.811 6.950 1.00 92.88 263 SER A N 1
ATOM 2084 C CA . SER A 1 263 ? -17.670 -13.052 7.050 1.00 92.88 263 SER A CA 1
ATOM 2085 C C . SER A 1 263 ? -16.721 -13.489 8.181 1.00 92.88 263 SER A C 1
ATOM 2087 O O . SER A 1 263 ? -15.574 -13.060 8.201 1.00 92.88 263 SER A O 1
ATOM 2089 N N . LEU A 1 264 ? -17.116 -14.396 9.090 1.00 93.38 264 LEU A N 1
ATOM 2090 C CA . LEU A 1 264 ? -16.234 -14.922 10.157 1.00 93.38 264 LEU A CA 1
ATOM 2091 C C . LEU A 1 264 ? -15.073 -15.802 9.652 1.00 93.38 264 LEU A C 1
ATOM 2093 O O . LEU A 1 264 ? -14.231 -16.253 10.440 1.00 93.38 264 LEU A O 1
ATOM 2097 N N . HIS A 1 265 ? -15.050 -16.095 8.355 1.00 91.44 265 HIS A N 1
ATOM 2098 C CA . HIS A 1 265 ? -14.059 -16.957 7.712 1.00 91.44 265 HIS A CA 1
ATOM 2099 C C . HIS A 1 265 ? -13.054 -16.190 6.855 1.00 91.44 265 HIS A C 1
ATOM 2101 O O . HIS A 1 265 ? -12.189 -16.807 6.237 1.00 91.44 265 HIS A O 1
ATOM 2107 N N . ILE A 1 266 ? -13.173 -14.865 6.814 1.00 92.12 266 ILE A N 1
ATOM 2108 C CA . ILE A 1 266 ? -12.308 -13.984 6.044 1.00 92.12 266 ILE A CA 1
ATOM 2109 C C . ILE A 1 266 ? -11.859 -12.854 6.972 1.00 92.12 266 ILE A C 1
ATOM 2111 O O . ILE A 1 266 ? -12.663 -12.244 7.674 1.00 92.12 266 ILE A O 1
ATOM 2115 N N . CYS A 1 267 ? -10.557 -12.588 7.002 1.00 93.44 267 CYS A N 1
ATOM 2116 C CA . CYS A 1 267 ? -9.984 -11.467 7.728 1.00 93.44 267 CYS A CA 1
ATOM 2117 C C . CYS A 1 267 ? -10.494 -10.147 7.136 1.00 93.44 267 CYS A C 1
ATOM 2119 O O . CYS A 1 267 ? -10.199 -9.824 5.982 1.00 93.44 267 CYS A O 1
ATOM 2121 N N . MET A 1 268 ? -11.203 -9.361 7.949 1.00 92.56 268 MET A N 1
ATOM 2122 C CA . MET A 1 268 ? -11.788 -8.081 7.547 1.00 92.56 268 MET A CA 1
ATOM 2123 C C . MET A 1 268 ? -10.718 -7.093 7.070 1.00 92.56 268 MET A C 1
ATOM 2125 O O . MET A 1 268 ? -10.908 -6.430 6.060 1.00 92.56 268 MET A O 1
ATOM 2129 N N . THR A 1 269 ? -9.560 -7.032 7.734 1.00 91.88 269 THR A N 1
ATOM 2130 C CA . THR A 1 269 ? -8.467 -6.131 7.331 1.00 91.88 269 THR A CA 1
ATOM 2131 C C . THR A 1 269 ? -7.859 -6.509 5.987 1.00 91.88 269 THR A C 1
ATOM 2133 O O . THR A 1 269 ? -7.638 -5.636 5.154 1.00 91.88 269 THR A O 1
ATOM 2136 N N . CYS A 1 270 ? -7.613 -7.799 5.745 1.00 89.25 270 CYS A N 1
ATOM 2137 C CA . CYS A 1 270 ? -7.063 -8.244 4.465 1.00 89.25 270 CYS A CA 1
ATOM 2138 C C . CYS A 1 270 ? -8.057 -8.013 3.323 1.00 89.25 270 CYS A C 1
ATOM 2140 O O . CYS A 1 270 ? -7.648 -7.564 2.257 1.00 89.25 270 CYS A O 1
ATOM 2142 N N . HIS A 1 271 ? -9.347 -8.268 3.562 1.00 89.81 271 HIS A N 1
ATOM 2143 C CA . HIS A 1 271 ? -10.406 -8.010 2.589 1.00 89.81 271 HIS A CA 1
ATOM 2144 C C . HIS A 1 271 ? -10.565 -6.512 2.291 1.00 89.81 271 HIS A C 1
ATOM 2146 O O . HIS A 1 271 ? -10.637 -6.129 1.130 1.00 89.81 271 HIS A O 1
ATOM 2152 N N . ALA A 1 272 ? -10.545 -5.656 3.319 1.00 88.19 272 ALA A N 1
ATOM 2153 C CA . ALA A 1 272 ? -10.623 -4.203 3.159 1.00 88.19 272 ALA A CA 1
ATOM 2154 C C . ALA A 1 272 ? -9.414 -3.609 2.411 1.00 88.19 272 ALA A C 1
ATOM 2156 O O . ALA A 1 272 ? -9.529 -2.546 1.803 1.00 88.19 272 ALA A O 1
ATOM 2157 N N . ALA A 1 273 ? -8.251 -4.267 2.478 1.00 83.75 273 ALA A N 1
ATOM 2158 C CA . ALA A 1 273 ? -7.060 -3.880 1.726 1.00 83.75 273 ALA A CA 1
ATOM 2159 C C . ALA A 1 273 ? -7.123 -4.347 0.264 1.00 83.75 273 ALA A C 1
ATOM 2161 O O . ALA A 1 273 ? -6.791 -3.583 -0.637 1.00 83.75 273 ALA A O 1
ATOM 2162 N N . ASN A 1 274 ? -7.535 -5.595 0.031 1.00 81.50 274 ASN A N 1
ATOM 2163 C CA . ASN A 1 274 ? -7.744 -6.152 -1.299 1.00 81.50 274 ASN A CA 1
ATOM 2164 C C . ASN A 1 274 ? -8.798 -7.278 -1.227 1.00 81.50 274 ASN A C 1
ATOM 2166 O O . ASN A 1 274 ? -8.496 -8.358 -0.707 1.00 81.50 274 ASN A O 1
ATOM 2170 N N . PRO A 1 275 ? -10.008 -7.076 -1.780 1.00 81.06 275 PRO A N 1
ATOM 2171 C CA . PRO A 1 275 ? -11.062 -8.090 -1.775 1.00 81.06 275 PRO A CA 1
ATOM 2172 C C . PRO A 1 275 ? -10.675 -9.410 -2.460 1.00 81.06 275 PRO A C 1
ATOM 2174 O O . PRO A 1 275 ? -11.168 -10.464 -2.059 1.00 81.06 275 PRO A O 1
ATOM 2177 N N . ALA A 1 276 ? -9.760 -9.375 -3.436 1.00 74.12 276 ALA A N 1
ATOM 2178 C CA . ALA A 1 276 ? -9.241 -10.552 -4.138 1.00 74.12 276 ALA A CA 1
ATOM 2179 C C . ALA A 1 276 ? -8.109 -11.270 -3.377 1.00 74.12 276 ALA A C 1
ATOM 2181 O O . ALA A 1 276 ? -7.558 -12.263 -3.858 1.00 74.12 276 ALA A O 1
ATOM 2182 N N . ASN A 1 277 ? -7.729 -10.788 -2.188 1.00 73.69 277 ASN A N 1
ATOM 2183 C CA . ASN A 1 277 ? -6.625 -11.358 -1.432 1.00 73.69 277 ASN A CA 1
ATOM 2184 C C . ASN A 1 277 ? -6.956 -12.767 -0.919 1.00 73.69 277 ASN A C 1
ATOM 2186 O O . ASN A 1 277 ? -7.622 -12.956 0.100 1.00 73.69 277 ASN A O 1
ATOM 2190 N N . ILE A 1 278 ? -6.394 -13.772 -1.590 1.00 70.94 278 ILE A N 1
ATOM 2191 C CA . ILE A 1 278 ? -6.556 -15.189 -1.249 1.00 70.94 278 ILE A CA 1
ATOM 2192 C C . ILE A 1 278 ? -6.055 -15.478 0.180 1.00 70.94 278 ILE A C 1
ATOM 2194 O O . ILE A 1 278 ? -6.583 -16.369 0.854 1.00 70.94 278 ILE A O 1
ATOM 2198 N N . SER A 1 279 ? -5.065 -14.725 0.682 1.00 75.81 279 SER A N 1
ATOM 2199 C CA . SER A 1 279 ? -4.533 -14.899 2.039 1.00 75.81 279 SER A CA 1
ATOM 2200 C C . SER A 1 279 ? -5.504 -14.450 3.130 1.00 75.81 279 SER A C 1
ATOM 2202 O O . SER A 1 279 ? -5.371 -14.904 4.261 1.00 75.81 279 SER A O 1
ATOM 2204 N N . ALA A 1 280 ? -6.540 -13.665 2.806 1.00 80.31 280 ALA A N 1
ATOM 2205 C CA . ALA A 1 280 ? -7.537 -13.211 3.776 1.00 80.31 280 ALA A CA 1
ATOM 2206 C C . ALA A 1 280 ? -8.294 -14.368 4.454 1.00 80.31 280 ALA A C 1
ATOM 2208 O O . ALA A 1 280 ? -8.808 -14.204 5.556 1.00 80.31 280 ALA A O 1
ATOM 2209 N N . SER A 1 281 ? -8.359 -15.535 3.810 1.00 82.25 281 SER A N 1
ATOM 2210 C CA . SER A 1 281 ? -8.978 -16.752 4.355 1.00 82.25 281 SER A CA 1
ATOM 2211 C C . SER A 1 281 ? -7.967 -17.765 4.914 1.00 82.25 281 SER A C 1
ATOM 2213 O O . SER A 1 281 ? -8.365 -18.801 5.450 1.00 82.25 281 SER A O 1
ATOM 2215 N N . LYS A 1 282 ? -6.659 -17.496 4.786 1.00 81.81 282 LYS A N 1
ATOM 2216 C CA . LYS A 1 282 ? -5.578 -18.421 5.148 1.00 81.81 282 LYS A CA 1
ATOM 2217 C C . LYS A 1 282 ? -4.947 -18.026 6.480 1.00 81.81 282 LYS A C 1
ATOM 2219 O O . LYS A 1 282 ? -4.466 -16.917 6.649 1.00 81.81 282 LYS A O 1
ATOM 2224 N N . GLY A 1 283 ? -4.832 -18.992 7.387 1.00 81.94 283 GLY A N 1
ATOM 2225 C CA . GLY A 1 283 ? -4.162 -18.816 8.676 1.00 81.94 283 GLY A CA 1
ATOM 2226 C C . GLY A 1 283 ? -5.128 -18.766 9.858 1.00 81.94 283 GLY A C 1
ATOM 2227 O O . GLY A 1 283 ? -6.315 -19.074 9.746 1.00 81.94 283 GLY A O 1
ATOM 2228 N N . ARG A 1 284 ? -4.596 -18.428 11.037 1.00 87.44 284 ARG A N 1
ATOM 2229 C CA . ARG A 1 284 ? -5.361 -18.418 12.289 1.00 87.44 284 ARG A CA 1
ATOM 2230 C C . ARG A 1 284 ? -6.190 -17.138 12.403 1.00 87.44 284 ARG A C 1
ATOM 2232 O O . ARG A 1 284 ? -5.637 -16.044 12.518 1.00 87.44 284 ARG A O 1
ATOM 2239 N N . LEU A 1 285 ? -7.512 -17.298 12.426 1.00 91.81 285 LEU A N 1
ATOM 2240 C CA . LEU A 1 285 ? -8.470 -16.208 12.609 1.00 91.81 285 LEU A CA 1
ATOM 2241 C C . LEU A 1 285 ? -8.951 -16.109 14.061 1.00 91.81 285 LEU A C 1
ATOM 2243 O O . LEU A 1 285 ? -9.325 -17.108 14.680 1.00 91.81 285 LEU A O 1
ATOM 2247 N N . MET A 1 286 ? -8.990 -14.878 14.557 1.00 92.88 286 MET A N 1
ATOM 2248 C CA . MET A 1 286 ? -9.652 -14.451 15.783 1.00 92.88 286 MET A CA 1
ATOM 2249 C C . MET A 1 286 ? -11.042 -13.930 15.423 1.00 92.88 286 MET A C 1
ATOM 2251 O O . MET A 1 286 ? -11.166 -13.061 14.560 1.00 92.88 286 MET A O 1
ATOM 2255 N N . ARG A 1 287 ? -12.086 -14.450 16.069 1.00 93.62 287 ARG A N 1
ATOM 2256 C CA . ARG A 1 287 ? -13.483 -14.159 15.718 1.00 93.62 287 ARG A CA 1
ATOM 2257 C C . ARG A 1 287 ? -14.172 -13.375 16.812 1.00 93.62 287 ARG A C 1
ATOM 2259 O O . ARG A 1 287 ? -14.017 -13.688 17.993 1.00 93.62 287 ARG A O 1
ATOM 2266 N N . CYS A 1 288 ? -14.933 -12.361 16.423 1.00 94.56 288 CYS A N 1
ATOM 2267 C CA . CYS A 1 288 ? -15.732 -11.622 17.375 1.00 94.56 288 CYS A CA 1
ATOM 2268 C C . CYS A 1 288 ? -16.902 -12.479 17.866 1.00 94.56 288 CYS A C 1
ATOM 2270 O O . CYS A 1 288 ? -17.647 -13.034 17.064 1.00 94.56 288 CYS A O 1
ATOM 2272 N N . VAL A 1 289 ? -17.079 -12.570 19.185 1.00 92.81 289 VAL A N 1
ATOM 2273 C CA . VAL A 1 289 ? -18.195 -13.327 19.784 1.00 92.81 289 VAL A CA 1
ATOM 2274 C C . VAL A 1 289 ? -19.536 -12.591 19.684 1.00 92.81 289 VAL A C 1
ATOM 2276 O O . VAL A 1 289 ? -20.589 -13.200 19.832 1.00 92.81 289 VAL A O 1
ATOM 2279 N N . ARG A 1 290 ? -19.514 -11.286 19.381 1.00 92.69 290 ARG A N 1
ATOM 2280 C CA . ARG A 1 290 ? -20.708 -10.429 19.325 1.00 92.69 290 ARG A CA 1
ATOM 2281 C C . ARG A 1 290 ? -21.178 -10.087 17.912 1.00 92.69 290 ARG A C 1
ATOM 2283 O O . ARG A 1 290 ? -22.357 -9.785 17.750 1.00 92.69 290 ARG A O 1
ATOM 2290 N N . CYS A 1 291 ? -20.304 -10.139 16.905 1.00 93.62 291 CYS A N 1
ATOM 2291 C CA . CYS A 1 291 ? -20.663 -9.844 15.518 1.00 93.62 291 CYS A CA 1
ATOM 2292 C C . CYS A 1 291 ? -19.796 -10.616 14.502 1.00 93.62 291 CYS A C 1
ATOM 2294 O O . CYS A 1 291 ? -18.781 -11.201 14.878 1.00 93.62 291 CYS A O 1
ATOM 2296 N N . PRO A 1 292 ? -20.150 -10.611 13.205 1.00 94.25 292 PRO A N 1
ATOM 2297 C CA . PRO A 1 292 ? -19.493 -11.377 12.139 1.00 94.25 292 PRO A CA 1
ATOM 2298 C C . PRO A 1 292 ? -18.118 -10.835 11.701 1.00 94.25 292 PRO A C 1
ATOM 2300 O O . PRO A 1 292 ? -17.746 -10.929 10.534 1.00 94.25 292 PRO A O 1
ATOM 2303 N N . VAL A 1 293 ? -17.347 -10.249 12.614 1.00 94.75 293 VAL A N 1
ATOM 2304 C CA . VAL A 1 293 ? -16.020 -9.689 12.329 1.00 94.75 293 VAL A CA 1
ATOM 2305 C C . VAL A 1 293 ? -14.939 -10.686 12.727 1.00 94.75 293 VAL A C 1
ATOM 2307 O O . VAL A 1 293 ? -14.946 -11.207 13.844 1.00 94.75 293 VAL A O 1
ATOM 2310 N N . ALA A 1 294 ? -13.981 -10.916 11.832 1.00 95.19 294 ALA A N 1
ATOM 2311 C CA . ALA A 1 294 ? -12.798 -11.719 12.101 1.00 95.19 294 ALA A CA 1
ATOM 2312 C C . ALA A 1 294 ? -11.525 -11.008 11.628 1.00 95.19 294 ALA A C 1
ATOM 2314 O O . ALA A 1 294 ? -11.535 -10.291 10.627 1.00 95.19 294 ALA A O 1
ATOM 2315 N N . TYR A 1 295 ? -10.424 -11.240 12.337 1.00 94.88 295 TYR A N 1
ATOM 2316 C CA . TYR A 1 295 ? -9.089 -10.739 12.000 1.00 94.88 295 TYR A CA 1
ATOM 2317 C C . TYR A 1 295 ? -8.074 -11.877 12.090 1.00 94.88 295 TYR A C 1
ATOM 2319 O O . TYR A 1 295 ? -8.277 -12.821 12.853 1.00 94.88 295 TYR A O 1
ATOM 2327 N N . HIS A 1 296 ? -6.952 -11.796 11.375 1.00 92.56 296 HIS A N 1
ATOM 2328 C CA . HIS A 1 296 ? -5.808 -12.643 11.719 1.00 92.56 296 HIS A CA 1
ATOM 2329 C C . HIS A 1 296 ? -5.286 -12.287 13.115 1.00 92.56 296 HIS A C 1
ATOM 2331 O O . HIS A 1 296 ? -5.384 -11.144 13.554 1.00 92.56 296 HIS A O 1
ATOM 2337 N N . SER A 1 297 ? -4.697 -13.260 13.809 1.00 88.19 297 SER A N 1
ATOM 2338 C CA . SER A 1 297 ? -4.184 -13.083 15.175 1.00 88.19 297 SER A CA 1
ATOM 2339 C C . SER A 1 297 ? -2.905 -12.238 15.288 1.00 88.19 297 SER A C 1
ATOM 2341 O O . SER A 1 297 ? -2.307 -12.206 16.358 1.00 88.19 297 SER A O 1
ATOM 2343 N N . ASN A 1 298 ? -2.441 -11.618 14.200 1.00 85.44 298 ASN A N 1
ATOM 2344 C CA . ASN A 1 298 ? -1.240 -10.784 14.186 1.00 85.44 298 ASN A CA 1
ATOM 2345 C C . ASN A 1 298 ? -1.586 -9.297 14.382 1.00 85.44 298 ASN A C 1
ATOM 2347 O O . ASN A 1 298 ? -2.687 -8.861 14.044 1.00 85.44 298 ASN A O 1
ATOM 2351 N N . ASP A 1 299 ? -0.620 -8.516 14.872 1.00 80.62 299 ASP A N 1
ATOM 2352 C CA . ASP A 1 299 ? -0.792 -7.084 15.183 1.00 80.62 299 ASP A CA 1
ATOM 2353 C C . ASP A 1 299 ? -1.183 -6.225 13.966 1.00 80.62 299 ASP A C 1
ATOM 2355 O O . ASP A 1 299 ? -1.679 -5.116 14.124 1.00 80.62 299 ASP A O 1
ATOM 2359 N N . PHE A 1 300 ? -0.970 -6.733 12.750 1.00 84.94 300 PHE A N 1
ATOM 2360 C CA . PHE A 1 300 ? -1.177 -5.999 11.498 1.00 84.94 300 PHE A CA 1
ATOM 2361 C C . PHE A 1 300 ? -2.589 -6.130 10.941 1.00 84.94 300 PHE A C 1
ATOM 2363 O O . PHE A 1 300 ? -3.025 -5.300 10.154 1.00 84.94 300 PHE A O 1
ATOM 2370 N N . CYS A 1 301 ? -3.289 -7.201 11.307 1.00 90.12 301 CYS A N 1
ATOM 2371 C CA . CYS A 1 301 ? -4.688 -7.396 10.955 1.00 90.12 301 CYS A CA 1
ATOM 2372 C C . CYS A 1 301 ? -5.611 -7.058 12.121 1.00 90.12 301 CYS A C 1
ATOM 2374 O O . CYS A 1 301 ? -6.760 -6.691 11.904 1.00 90.12 301 CYS A O 1
ATOM 2376 N N . LEU A 1 302 ? -5.147 -7.217 13.360 1.00 92.44 302 LEU A N 1
ATOM 2377 C CA . LEU A 1 302 ? -5.979 -7.008 14.532 1.00 92.44 302 LEU A CA 1
ATOM 2378 C C . LEU A 1 302 ? -6.268 -5.514 14.721 1.00 92.44 302 LEU A C 1
ATOM 2380 O O . LEU A 1 302 ? -5.369 -4.736 15.027 1.00 92.44 302 LEU A O 1
ATOM 2384 N N . ALA A 1 303 ? -7.531 -5.118 14.559 1.00 94.81 303 ALA A N 1
ATOM 2385 C CA . ALA A 1 303 ? -7.947 -3.734 14.767 1.00 94.81 303 ALA A CA 1
ATOM 2386 C C . ALA A 1 303 ? -7.658 -3.264 16.204 1.00 94.81 303 ALA A C 1
ATOM 2388 O O . ALA A 1 303 ? -7.936 -3.981 17.175 1.00 94.81 303 ALA A O 1
ATOM 2389 N N . ALA A 1 304 ? -7.164 -2.036 16.343 1.00 95.00 304 ALA A N 1
ATOM 2390 C CA . ALA A 1 304 ? -6.909 -1.408 17.628 1.00 95.00 304 ALA A CA 1
ATOM 2391 C C . ALA A 1 304 ? -8.204 -1.270 18.446 1.00 95.00 304 ALA A C 1
ATOM 2393 O O . ALA A 1 304 ? -9.283 -0.994 17.918 1.00 95.00 304 ALA A O 1
ATOM 2394 N N . GLY A 1 305 ? -8.096 -1.507 19.754 1.00 93.50 305 GLY A N 1
ATOM 2395 C CA . GLY A 1 305 ? -9.233 -1.522 20.682 1.00 93.50 305 GLY A CA 1
ATOM 2396 C C . GLY A 1 305 ? -9.971 -2.862 20.749 1.00 93.50 305 GLY A C 1
ATOM 2397 O O . GLY A 1 305 ? -11.001 -2.969 21.418 1.00 93.50 305 GLY A O 1
ATOM 2398 N N . THR A 1 306 ? -9.447 -3.895 20.081 1.00 94.19 306 THR A N 1
ATOM 2399 C CA . THR A 1 306 ? -9.929 -5.271 20.228 1.00 94.19 306 THR A CA 1
ATOM 2400 C C . THR A 1 306 ? -9.586 -5.825 21.610 1.00 94.19 306 THR A C 1
ATOM 2402 O O . THR A 1 306 ? -8.445 -5.739 22.063 1.00 94.19 306 THR A O 1
ATOM 2405 N N . VAL A 1 307 ? -10.560 -6.470 22.254 1.00 92.31 307 VAL A N 1
ATOM 2406 C CA . VAL A 1 307 ? -10.358 -7.201 23.511 1.00 92.31 307 VAL A CA 1
ATOM 2407 C C . VAL A 1 307 ? -10.205 -8.687 23.212 1.00 92.31 307 VAL A C 1
ATOM 2409 O O . VAL A 1 307 ? -11.068 -9.289 22.574 1.00 92.31 307 VAL A O 1
ATOM 2412 N N . ILE A 1 308 ? -9.107 -9.287 23.668 1.00 91.62 308 ILE A N 1
ATOM 2413 C CA . ILE A 1 308 ? -8.837 -10.718 23.497 1.00 91.62 308 ILE A CA 1
ATOM 2414 C C . ILE A 1 308 ? -9.454 -11.481 24.669 1.00 91.62 308 ILE A C 1
ATOM 2416 O O . ILE A 1 308 ? -9.072 -11.247 25.811 1.00 91.62 308 ILE A O 1
ATOM 2420 N N . LEU A 1 309 ? -10.392 -12.388 24.380 1.00 91.06 309 LEU A N 1
ATOM 2421 C CA . LEU A 1 309 ? -11.050 -13.228 25.390 1.00 91.06 309 LEU A CA 1
ATOM 2422 C C . LEU A 1 309 ? -10.363 -14.588 25.530 1.00 91.06 309 LEU A C 1
ATOM 2424 O O . LEU A 1 309 ? -10.157 -15.082 26.632 1.00 91.06 309 LEU A O 1
ATOM 2428 N N . ALA A 1 310 ? -10.016 -15.195 24.396 1.00 88.94 310 ALA A N 1
ATOM 2429 C CA . ALA A 1 310 ? -9.361 -16.494 24.325 1.00 88.94 310 ALA A CA 1
ATOM 2430 C C . ALA A 1 310 ? -8.499 -16.581 23.060 1.00 88.94 310 ALA A C 1
ATOM 2432 O O . ALA A 1 310 ? -8.411 -15.646 22.267 1.00 88.94 310 ALA A O 1
ATOM 2433 N N . SER A 1 311 ? -7.889 -17.741 22.833 1.00 85.56 311 SER A N 1
ATOM 2434 C CA . SER A 1 311 ? -6.899 -17.964 21.775 1.00 85.56 311 SER A CA 1
ATOM 2435 C C . SER A 1 311 ? -7.435 -17.836 20.330 1.00 85.56 311 SER A C 1
ATOM 2437 O O . SER A 1 311 ? -6.649 -17.777 19.386 1.00 85.56 311 SER A O 1
ATOM 2439 N N . ASN A 1 312 ? -8.755 -17.829 20.133 1.00 88.75 312 ASN A N 1
ATOM 2440 C CA . ASN A 1 312 ? -9.443 -17.680 18.841 1.00 88.75 312 ASN A CA 1
ATOM 2441 C C . ASN A 1 312 ? -10.679 -16.755 18.918 1.00 88.75 312 ASN A C 1
ATOM 2443 O O . ASN A 1 312 ? -11.426 -16.654 17.943 1.00 88.75 312 ASN A O 1
ATOM 2447 N N . SER A 1 313 ? -10.900 -16.096 20.062 1.00 92.62 313 SER A N 1
ATOM 2448 C CA . SER A 1 313 ? -12.133 -15.361 20.378 1.00 92.62 313 SER A CA 1
ATOM 2449 C C . SER A 1 313 ? -11.824 -13.956 20.893 1.00 92.62 313 SER A C 1
ATOM 2451 O O . SER A 1 313 ? -10.973 -13.779 21.767 1.00 92.62 313 SER A O 1
ATOM 2453 N N . ILE A 1 314 ? -12.516 -12.958 20.346 1.00 94.56 314 ILE A N 1
ATOM 2454 C CA . ILE A 1 314 ? -12.304 -11.533 20.633 1.00 94.56 314 ILE A CA 1
ATOM 2455 C C . ILE A 1 314 ? -13.633 -10.780 20.787 1.00 94.56 314 ILE A C 1
ATOM 2457 O O . ILE A 1 314 ? -14.697 -11.266 20.401 1.00 94.56 314 ILE A O 1
ATOM 2461 N N . ILE A 1 315 ? -13.569 -9.543 21.275 1.00 95.25 315 ILE A N 1
ATOM 2462 C CA . ILE A 1 315 ? -14.607 -8.527 21.073 1.00 95.25 315 ILE A CA 1
ATOM 2463 C C . ILE A 1 315 ? -13.992 -7.405 20.240 1.00 95.25 315 ILE A C 1
ATOM 2465 O O . ILE A 1 315 ? -13.021 -6.777 20.656 1.00 95.25 315 ILE A O 1
ATOM 2469 N N . CYS A 1 316 ? -14.529 -7.187 19.04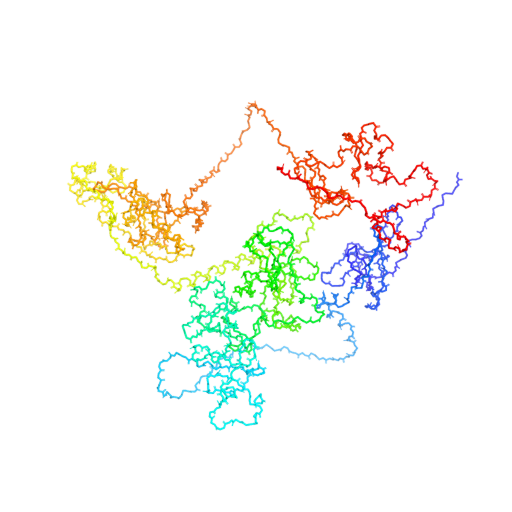0 1.00 94.62 316 CYS A N 1
ATOM 2470 C CA . CYS A 1 316 ? -14.009 -6.192 18.106 1.00 94.62 316 CYS A CA 1
ATOM 2471 C C . CYS A 1 316 ? -14.433 -4.757 18.502 1.00 94.62 316 CYS A C 1
ATOM 2473 O O . CYS A 1 316 ? -15.417 -4.586 19.233 1.00 94.62 316 CYS A O 1
ATOM 2475 N N . PRO A 1 317 ? -13.754 -3.712 17.990 1.00 94.44 317 PRO A N 1
ATOM 2476 C CA . PRO A 1 317 ? -14.013 -2.322 18.378 1.00 94.44 317 PRO A CA 1
ATOM 2477 C C . PRO A 1 317 ? -15.375 -1.773 17.921 1.00 94.44 317 PRO A C 1
ATOM 2479 O O . PRO A 1 317 ? -15.785 -0.715 18.388 1.00 94.44 317 PRO A O 1
ATOM 2482 N N . ASN A 1 318 ? -16.124 -2.487 17.069 1.00 92.50 318 ASN A N 1
ATOM 2483 C CA . ASN A 1 318 ? -17.488 -2.086 16.689 1.00 92.50 318 ASN A CA 1
ATOM 2484 C C . ASN A 1 318 ? -18.471 -2.103 17.872 1.00 92.50 318 ASN A C 1
ATOM 2486 O O . ASN A 1 318 ? -19.564 -1.563 17.760 1.00 92.50 318 ASN A O 1
ATOM 2490 N N . HIS A 1 319 ? -18.091 -2.711 19.000 1.00 92.69 319 HIS A N 1
ATOM 2491 C CA . HIS A 1 319 ? -18.885 -2.745 20.229 1.00 92.69 319 HIS A CA 1
ATOM 2492 C C . HIS A 1 319 ? -18.473 -1.667 21.243 1.00 92.69 319 HIS A C 1
ATOM 2494 O O . HIS A 1 319 ? -18.700 -1.832 22.442 1.00 92.69 319 HIS A O 1
ATOM 2500 N N . PHE A 1 320 ? -17.852 -0.577 20.781 1.00 92.50 320 PHE A N 1
ATOM 2501 C CA . PHE A 1 320 ? -17.606 0.600 21.610 1.00 92.50 320 PHE A CA 1
ATOM 2502 C C . PHE A 1 320 ? -18.930 1.214 22.075 1.00 92.50 320 PHE A C 1
ATOM 2504 O O . PHE A 1 320 ? -19.876 1.362 21.302 1.00 92.50 320 PHE A O 1
ATOM 2511 N N . THR A 1 321 ? -19.002 1.595 23.348 1.00 88.69 321 THR A N 1
ATOM 2512 C CA . THR A 1 321 ? -20.156 2.310 23.904 1.00 88.69 321 THR A CA 1
ATOM 2513 C C . THR A 1 321 ? -19.660 3.520 24.692 1.00 88.69 321 THR A C 1
ATOM 2515 O O . THR A 1 321 ? -18.934 3.348 25.679 1.00 88.69 321 THR A O 1
ATOM 2518 N N . PRO A 1 322 ? -20.030 4.751 24.293 1.00 84.88 322 PRO A N 1
ATOM 2519 C CA . PRO A 1 322 ? -19.538 5.953 24.945 1.00 84.88 322 PRO A CA 1
ATOM 2520 C C . PRO A 1 322 ? -20.091 6.068 26.370 1.00 84.88 322 PRO A C 1
ATOM 2522 O O . PRO A 1 322 ? -21.298 6.100 26.608 1.00 84.88 322 PRO A O 1
ATOM 2525 N N . ARG A 1 323 ? -19.193 6.166 27.354 1.00 82.62 323 ARG A N 1
ATOM 2526 C CA . ARG A 1 323 ? -19.556 6.514 28.740 1.00 82.62 323 ARG A CA 1
ATOM 2527 C C . ARG A 1 323 ? -20.115 7.941 28.833 1.00 82.62 323 ARG A C 1
ATOM 2529 O O . ARG A 1 323 ? -19.445 8.888 28.416 1.00 82.62 323 ARG A O 1
ATOM 2536 N N . ARG A 1 324 ? -21.283 8.101 29.468 1.00 76.75 324 ARG A N 1
ATOM 2537 C CA . ARG A 1 324 ? -21.873 9.418 29.782 1.00 76.75 324 ARG A CA 1
ATOM 2538 C C . ARG A 1 324 ? -20.907 10.257 30.630 1.00 76.75 324 ARG A C 1
ATOM 2540 O O . ARG A 1 324 ? -20.304 9.745 31.569 1.00 76.75 324 ARG A O 1
ATOM 2547 N N . GLY A 1 325 ? -20.759 11.538 30.290 1.00 70.00 325 GLY A N 1
ATOM 2548 C CA . GLY A 1 325 ? -19.889 12.488 31.001 1.00 70.00 325 GLY A CA 1
ATOM 2549 C C . GLY A 1 325 ? -18.395 12.410 30.656 1.00 70.00 325 GLY A C 1
ATOM 2550 O O . GLY A 1 325 ? -17.627 13.255 31.115 1.00 70.00 325 GLY A O 1
ATOM 2551 N N . CYS A 1 326 ? -17.960 11.453 29.827 1.00 75.56 326 CYS A N 1
ATOM 2552 C CA . CYS A 1 326 ? -16.579 11.385 29.352 1.00 75.56 326 CYS A CA 1
ATOM 2553 C C . CYS A 1 326 ? -16.415 12.206 28.063 1.00 75.56 326 CYS A C 1
ATOM 2555 O O . CYS A 1 326 ? -16.691 11.711 26.972 1.00 75.56 326 CYS A O 1
ATOM 2557 N N . ARG A 1 327 ? -15.909 13.444 28.168 1.00 70.88 327 ARG A N 1
ATOM 2558 C CA . ARG A 1 327 ? -15.655 14.328 27.005 1.00 70.88 327 ARG A CA 1
ATOM 2559 C C . ARG A 1 327 ? -14.731 13.721 25.944 1.00 70.88 327 ARG A C 1
ATOM 2561 O O . ARG A 1 327 ? -14.701 14.187 24.810 1.00 70.88 327 ARG A O 1
ATOM 2568 N N . ASN A 1 328 ? -13.940 12.711 26.305 1.00 75.00 328 ASN A N 1
ATOM 2569 C CA . ASN A 1 328 ? -13.041 12.027 25.377 1.00 75.00 328 ASN A CA 1
ATOM 2570 C C . ASN A 1 328 ? -13.704 10.899 24.578 1.00 75.00 328 ASN A C 1
ATOM 2572 O O . ASN A 1 328 ? -13.044 10.329 23.721 1.00 75.00 328 ASN A O 1
ATOM 2576 N N . HIS A 1 329 ? -14.990 10.623 24.814 1.00 84.00 329 HIS A N 1
ATOM 2577 C CA . HIS A 1 329 ? -15.796 9.689 24.021 1.00 84.00 329 HIS A CA 1
ATOM 2578 C C . HIS A 1 329 ? -16.728 10.391 23.021 1.00 84.00 329 HIS A C 1
ATOM 2580 O O . HIS A 1 329 ? -17.492 9.730 22.321 1.00 84.00 329 HIS A O 1
ATOM 2586 N N . GLU A 1 330 ? -16.719 11.726 22.991 1.00 83.38 330 GLU A N 1
ATOM 2587 C CA . GLU A 1 330 ? -17.490 12.508 22.025 1.00 83.38 330 GLU A CA 1
ATOM 2588 C C . GLU A 1 330 ? -16.905 12.330 20.620 1.00 83.38 330 GLU A C 1
ATOM 2590 O O . GLU A 1 330 ? -15.689 12.475 20.428 1.00 83.38 330 GLU A O 1
ATOM 2595 N N . HIS A 1 331 ? -17.789 12.055 19.656 1.00 86.12 331 HIS A N 1
ATOM 2596 C CA . HIS A 1 331 ? -17.463 12.011 18.234 1.00 86.12 331 HIS A CA 1
ATOM 2597 C C . HIS A 1 331 ? -16.985 13.391 17.769 1.00 86.12 331 HIS A C 1
ATOM 2599 O O . HIS A 1 331 ? -17.573 14.411 18.133 1.00 86.12 331 HIS A O 1
ATOM 2605 N N . VAL A 1 332 ? -15.909 13.436 16.983 1.00 89.12 332 VAL A N 1
ATOM 2606 C CA . VAL A 1 332 ? -15.366 14.687 16.446 1.00 89.12 332 VAL A CA 1
ATOM 2607 C C . VAL A 1 332 ? -15.150 14.524 14.958 1.00 89.12 332 VAL A C 1
ATOM 2609 O O . VAL A 1 332 ? -14.502 13.571 14.547 1.00 89.12 332 VAL A O 1
ATOM 2612 N N . ASN A 1 333 ? -15.610 15.493 14.173 1.00 90.81 333 ASN A N 1
ATOM 2613 C CA . ASN A 1 333 ? -15.300 15.596 12.753 1.00 90.81 333 ASN A CA 1
ATOM 2614 C C . ASN A 1 333 ? -14.306 16.733 12.507 1.00 90.81 333 ASN A C 1
ATOM 2616 O O . ASN A 1 333 ? -14.254 17.717 13.254 1.00 90.81 333 ASN A O 1
ATOM 2620 N N . VAL A 1 334 ? -13.492 16.586 11.466 1.00 86.62 334 VAL A N 1
ATOM 2621 C CA . VAL A 1 334 ? -12.657 17.682 10.973 1.00 86.62 334 VAL A CA 1
ATOM 2622 C C . VAL A 1 334 ? -13.524 18.756 10.313 1.00 86.62 334 VAL A C 1
ATOM 2624 O O . VAL A 1 334 ? -14.644 18.499 9.881 1.00 86.62 334 VAL A O 1
ATOM 2627 N N . SER A 1 335 ? -12.990 19.970 10.208 1.00 85.44 335 SER A N 1
ATOM 2628 C CA . SER A 1 335 ? -13.677 21.109 9.585 1.00 85.44 335 SER A CA 1
ATOM 2629 C C . SER A 1 335 ? -13.231 21.368 8.140 1.00 85.44 335 SER A C 1
ATOM 2631 O O . SER A 1 335 ? -13.378 22.485 7.648 1.00 85.44 335 SER A O 1
ATOM 2633 N N . TRP A 1 336 ? -12.624 20.376 7.488 1.00 84.00 336 TRP A N 1
ATOM 2634 C CA . TRP A 1 336 ? -12.128 20.450 6.114 1.00 84.00 336 TRP A CA 1
ATOM 2635 C C . TRP A 1 336 ? -12.386 19.137 5.375 1.00 84.00 336 TRP A C 1
ATOM 2637 O O . TRP A 1 336 ? -12.504 18.077 5.987 1.00 84.00 336 TRP A O 1
ATOM 2647 N N . CYS A 1 337 ? -12.465 19.207 4.052 1.00 78.25 337 CYS A N 1
ATOM 2648 C CA . CYS A 1 337 ? -12.649 18.047 3.195 1.00 78.25 337 CYS A CA 1
ATOM 2649 C C . CYS A 1 337 ? -11.343 17.260 3.028 1.00 78.25 337 CYS A C 1
ATOM 2651 O O . CYS A 1 337 ? -10.301 17.837 2.724 1.00 78.25 337 CYS A O 1
ATOM 2653 N N . PHE A 1 338 ? -11.396 15.934 3.157 1.00 81.69 338 PHE A N 1
ATOM 2654 C CA . PHE A 1 338 ? -10.233 15.054 2.964 1.00 81.69 338 PHE A CA 1
ATOM 2655 C C . PHE A 1 338 ? -9.733 14.979 1.509 1.00 81.69 338 PHE A C 1
ATOM 2657 O O . PHE A 1 338 ? -8.623 14.510 1.280 1.00 81.69 338 PHE A O 1
ATOM 2664 N N . VAL A 1 339 ? -10.530 15.428 0.532 1.00 77.19 339 VAL A N 1
ATOM 2665 C CA . VAL A 1 339 ? -10.167 15.404 -0.897 1.00 77.19 339 VAL A CA 1
ATOM 2666 C C . VAL A 1 339 ? -9.509 16.715 -1.325 1.00 77.19 339 VAL A C 1
ATOM 2668 O O . VAL A 1 339 ? -8.407 16.694 -1.864 1.00 77.19 339 VAL A O 1
ATOM 2671 N N . CYS A 1 340 ? -10.148 17.862 -1.071 1.00 78.19 340 CYS A N 1
ATOM 2672 C CA . CYS A 1 340 ? -9.650 19.167 -1.527 1.00 78.19 340 CYS A CA 1
ATOM 2673 C C . CYS A 1 340 ? -8.962 20.003 -0.433 1.00 78.19 340 CYS A C 1
ATOM 2675 O O . CYS A 1 340 ? -8.364 21.026 -0.741 1.00 78.19 340 CYS A O 1
ATOM 2677 N N . SER A 1 341 ? -9.008 19.578 0.837 1.00 79.69 341 SER A N 1
ATOM 2678 C CA . SER A 1 341 ? -8.467 20.308 2.003 1.00 79.69 341 SER A CA 1
ATOM 2679 C C . SER A 1 341 ? -9.120 21.668 2.290 1.00 79.69 341 SER A C 1
ATOM 2681 O O . SER A 1 341 ? -8.614 22.443 3.102 1.00 79.69 341 SER A O 1
ATOM 2683 N N . GLU A 1 342 ? -10.270 21.955 1.679 1.00 72.94 342 GLU A N 1
ATOM 2684 C CA . GLU A 1 342 ? -11.031 23.184 1.904 1.00 72.94 342 GLU A CA 1
ATOM 2685 C C . GLU A 1 342 ? -12.149 22.977 2.938 1.00 72.94 342 GLU A C 1
ATOM 2687 O O . GLU A 1 342 ? -12.685 21.877 3.100 1.00 72.94 342 GLU A O 1
ATOM 2692 N N . GLY A 1 343 ? -12.510 24.042 3.657 1.00 78.69 343 GLY A N 1
ATOM 2693 C CA . GLY A 1 343 ? -13.703 24.061 4.513 1.00 78.69 343 GLY A CA 1
ATOM 2694 C C . GLY A 1 343 ? -14.996 24.249 3.707 1.00 78.69 343 GLY A C 1
ATOM 2695 O O . GLY A 1 343 ? -14.964 24.494 2.504 1.00 78.69 343 GLY A O 1
ATOM 2696 N N . GLY A 1 344 ? -16.157 24.168 4.361 1.00 81.06 344 GLY A N 1
ATOM 2697 C CA . GLY A 1 344 ? -17.455 24.424 3.723 1.00 81.06 344 GLY A CA 1
ATOM 2698 C C . GLY A 1 344 ? -18.582 23.579 4.307 1.00 81.06 344 GLY A C 1
ATOM 2699 O O . GLY A 1 344 ? -18.516 23.174 5.466 1.00 81.06 344 GLY A O 1
ATOM 2700 N N . SER A 1 345 ? -19.609 23.325 3.492 1.00 86.12 345 SER A N 1
ATOM 2701 C CA . SER A 1 345 ? -20.654 22.344 3.798 1.00 86.12 345 SER A CA 1
ATOM 2702 C C . SER A 1 345 ? -20.084 20.940 3.609 1.00 86.12 345 SER A C 1
ATOM 2704 O O . SER A 1 345 ? -19.699 20.584 2.498 1.00 86.12 345 SER A O 1
ATOM 2706 N N . LEU A 1 346 ? -19.966 20.168 4.689 1.00 88.06 346 LEU A N 1
ATOM 2707 C CA . LEU A 1 346 ? -19.278 18.879 4.680 1.00 88.06 346 LEU A CA 1
ATOM 2708 C C . LEU A 1 346 ? -20.210 17.759 5.142 1.00 88.06 346 LEU A C 1
ATOM 2710 O O . LEU A 1 346 ? -20.928 17.900 6.131 1.00 88.06 346 LEU A O 1
ATOM 2714 N N . LEU A 1 347 ? -20.126 16.624 4.457 1.00 89.38 347 LEU A N 1
ATOM 2715 C CA . LEU A 1 347 ? -20.676 15.342 4.870 1.00 89.38 347 LEU A CA 1
ATOM 2716 C C . LEU A 1 347 ? -19.737 14.709 5.901 1.00 89.38 347 LEU A C 1
ATOM 2718 O O . LEU A 1 347 ? -18.587 14.380 5.596 1.00 89.38 347 LEU A O 1
ATOM 2722 N N . CYS A 1 348 ? -20.228 14.557 7.128 1.00 92.56 348 CYS A N 1
ATOM 2723 C CA . CYS A 1 348 ? -19.485 14.003 8.255 1.00 92.56 348 CYS A CA 1
ATOM 2724 C C . CYS A 1 348 ? -19.703 12.493 8.358 1.00 92.56 348 CYS A C 1
ATOM 2726 O O . CYS A 1 348 ? -20.837 12.026 8.385 1.00 92.56 348 CYS A O 1
ATOM 2728 N N . CYS A 1 349 ? -18.618 11.723 8.443 1.00 92.19 349 CYS A N 1
ATOM 2729 C CA . CYS A 1 349 ? -18.716 10.295 8.733 1.00 92.19 349 CYS A CA 1
ATOM 2730 C C . CYS A 1 349 ? -19.147 10.072 10.191 1.00 92.19 349 CYS A C 1
ATOM 2732 O O . CYS A 1 349 ? -18.618 10.725 11.087 1.00 92.19 349 CYS A O 1
ATOM 2734 N N . GLU A 1 350 ? -20.028 9.098 10.429 1.00 92.44 350 GLU A N 1
ATOM 2735 C CA . GLU A 1 350 ? -20.521 8.718 11.767 1.00 92.44 350 GLU A CA 1
ATOM 2736 C C . GLU A 1 350 ? -19.572 7.785 12.553 1.00 92.44 350 GLU A C 1
ATOM 2738 O O . GLU A 1 350 ? -19.837 7.403 13.691 1.00 92.44 350 GLU A O 1
ATOM 2743 N N . SER A 1 351 ? -18.481 7.319 11.935 1.00 90.50 351 SER A N 1
ATOM 2744 C CA . SER A 1 351 ? -17.549 6.347 12.544 1.00 90.50 351 SER A CA 1
ATOM 2745 C C . SER A 1 351 ? -16.110 6.829 12.663 1.00 90.50 351 SER A C 1
ATOM 2747 O O . SER A 1 351 ? -15.302 6.185 13.337 1.00 90.50 351 SER A O 1
ATOM 2749 N N . CYS A 1 352 ? -15.757 7.919 11.989 1.00 92.56 352 CYS A N 1
ATOM 2750 C CA . CYS A 1 352 ? -14.416 8.476 12.026 1.00 92.56 352 CYS A CA 1
ATOM 2751 C C . CYS A 1 352 ? -14.458 9.997 11.848 1.00 92.56 352 CYS A C 1
ATOM 2753 O O . CYS A 1 352 ? -15.467 10.533 11.392 1.00 92.56 352 CYS A O 1
ATOM 2755 N N . PRO A 1 353 ? -13.347 10.701 12.123 1.00 93.75 353 PRO A N 1
ATOM 2756 C CA . PRO A 1 353 ? -13.312 12.151 11.984 1.00 93.75 353 PRO A CA 1
ATOM 2757 C C . PRO A 1 353 ? -13.433 12.690 10.562 1.00 93.75 353 PRO A C 1
ATOM 2759 O O . PRO A 1 353 ? -13.493 13.906 10.395 1.00 93.75 353 PRO A O 1
ATOM 2762 N N . ALA A 1 354 ? -13.420 11.827 9.545 1.00 91.38 354 ALA A N 1
ATOM 2763 C CA . ALA A 1 354 ? -13.366 12.256 8.160 1.00 91.38 354 ALA A CA 1
ATOM 2764 C C . ALA A 1 354 ? -14.626 13.028 7.751 1.00 91.38 354 ALA A C 1
ATOM 2766 O O . ALA A 1 354 ? -15.750 12.688 8.140 1.00 91.38 354 ALA A O 1
ATOM 2767 N N . ALA A 1 355 ? -14.407 14.057 6.941 1.00 90.00 355 ALA A N 1
ATOM 2768 C CA . ALA A 1 355 ? -15.446 14.887 6.366 1.00 90.00 355 ALA A CA 1
ATOM 2769 C C . ALA A 1 355 ? -15.123 15.160 4.892 1.00 90.00 355 ALA A C 1
ATOM 2771 O O . ALA A 1 355 ? -13.950 15.232 4.510 1.00 90.00 355 ALA A O 1
ATOM 2772 N N . PHE A 1 356 ? -16.156 15.269 4.061 1.00 86.75 356 PHE A N 1
ATOM 2773 C CA . PHE A 1 356 ? -16.019 15.378 2.608 1.00 86.75 356 PHE A CA 1
ATOM 2774 C C . PHE A 1 356 ? -17.057 16.333 2.030 1.00 86.75 356 PHE A C 1
ATOM 2776 O O . PHE A 1 356 ? -18.166 16.418 2.546 1.00 86.75 356 PHE A O 1
ATOM 2783 N N . HIS A 1 357 ? -16.736 17.018 0.936 1.00 82.38 357 HIS A N 1
ATOM 2784 C CA . HIS A 1 357 ? -17.765 17.673 0.127 1.00 82.38 357 HIS A CA 1
ATOM 2785 C C . HIS A 1 357 ? -18.555 16.628 -0.659 1.00 82.38 357 HIS A C 1
ATOM 2787 O O . HIS A 1 357 ? -17.987 15.624 -1.100 1.00 82.38 357 HIS A O 1
ATOM 2793 N N . GLN A 1 358 ? -19.843 16.889 -0.868 1.00 87.06 358 GLN A N 1
ATOM 2794 C CA . GLN A 1 358 ? -20.696 16.048 -1.705 1.00 87.06 358 GLN A CA 1
ATOM 2795 C C . GLN A 1 358 ? -20.120 15.945 -3.127 1.00 87.06 358 GLN A C 1
ATOM 2797 O O . GLN A 1 358 ? -19.988 14.856 -3.683 1.00 87.06 358 GLN A O 1
ATOM 2802 N N . GLU A 1 359 ? -19.679 17.079 -3.669 1.00 85.06 359 GLU A N 1
ATOM 2803 C CA . GLU A 1 359 ? -19.142 17.217 -5.021 1.00 85.06 359 GLU A CA 1
ATOM 2804 C C . GLU A 1 359 ? -17.795 16.499 -5.171 1.00 85.06 359 GLU A C 1
ATOM 2806 O O . GLU A 1 359 ? -17.513 15.908 -6.208 1.00 85.06 359 GLU A O 1
ATOM 2811 N N . CYS A 1 360 ? -16.972 16.485 -4.116 1.00 79.69 360 CYS A N 1
ATOM 2812 C CA . CYS A 1 360 ? -15.694 15.766 -4.111 1.00 79.69 360 CYS A CA 1
ATOM 2813 C C . CYS A 1 360 ? -15.858 14.242 -4.136 1.00 79.69 360 CYS A C 1
ATOM 2815 O O . CYS A 1 360 ? -14.924 13.539 -4.518 1.00 79.69 360 CYS A O 1
ATOM 2817 N N . LEU A 1 361 ? -17.007 13.728 -3.694 1.00 81.94 361 LEU A N 1
ATOM 2818 C CA . LEU A 1 361 ? -17.318 12.301 -3.731 1.00 81.94 361 LEU A CA 1
ATOM 2819 C C . LEU A 1 361 ? -18.167 11.905 -4.940 1.00 81.94 361 LEU A C 1
ATOM 2821 O O . LEU A 1 361 ? -18.292 10.712 -5.202 1.00 81.94 361 LEU A O 1
ATOM 2825 N N . ASN A 1 362 ? -18.719 12.883 -5.664 1.00 82.69 362 ASN A N 1
ATOM 2826 C CA . ASN A 1 362 ? -19.650 12.673 -6.768 1.00 82.69 362 ASN A CA 1
ATOM 2827 C C . ASN A 1 362 ? -20.829 11.761 -6.372 1.00 82.69 362 ASN A C 1
ATOM 2829 O O . ASN A 1 362 ? -21.111 10.764 -7.035 1.00 82.69 362 ASN A O 1
ATOM 2833 N N . ILE A 1 363 ? -21.468 12.076 -5.241 1.00 83.44 363 ILE A N 1
ATOM 2834 C CA . ILE A 1 363 ? -22.635 11.349 -4.723 1.00 83.44 363 ILE A CA 1
ATOM 2835 C C . ILE A 1 363 ? -23.824 12.288 -4.529 1.00 83.44 363 ILE A C 1
ATOM 2837 O O . ILE A 1 363 ? -23.652 13.488 -4.315 1.00 83.44 363 ILE A O 1
ATOM 2841 N N . ASP A 1 364 ? -25.027 11.728 -4.528 1.00 83.12 364 ASP A N 1
ATOM 2842 C CA . ASP A 1 364 ? -26.222 12.444 -4.087 1.00 83.12 364 ASP A CA 1
ATOM 2843 C C . ASP A 1 364 ? -26.261 12.576 -2.561 1.00 83.12 364 ASP A C 1
ATOM 2845 O O . ASP A 1 364 ? -25.594 11.829 -1.835 1.00 83.12 364 ASP A O 1
ATOM 2849 N N . MET A 1 365 ? -27.043 13.544 -2.072 1.00 81.69 365 MET A N 1
ATOM 2850 C CA . MET A 1 365 ? -27.216 13.775 -0.640 1.00 81.69 365 MET A CA 1
ATOM 2851 C C . MET A 1 365 ? -27.809 12.512 0.011 1.00 81.69 365 MET A C 1
ATOM 2853 O O . MET A 1 365 ? -28.935 12.136 -0.316 1.00 81.69 365 MET A O 1
ATOM 2857 N N . PRO A 1 366 ? -27.078 11.840 0.917 1.00 83.81 366 PRO A N 1
ATOM 2858 C CA . PRO A 1 366 ? -27.549 10.609 1.531 1.00 83.81 366 PRO A CA 1
ATOM 2859 C C . PRO A 1 366 ? -28.655 10.895 2.551 1.00 83.81 366 PRO A C 1
ATOM 2861 O O . PRO A 1 366 ? -28.569 11.845 3.330 1.00 83.81 366 PRO A O 1
ATOM 2864 N N . GLU A 1 367 ? -29.665 10.031 2.599 1.00 79.38 367 GLU A N 1
ATOM 2865 C CA . GLU A 1 367 ? -30.689 10.070 3.642 1.00 79.38 367 GLU A CA 1
ATOM 2866 C C . GLU A 1 367 ? -30.198 9.342 4.905 1.00 79.38 367 GLU A C 1
ATOM 2868 O O . GLU A 1 367 ? -29.821 8.168 4.870 1.00 79.38 367 GLU A O 1
ATOM 2873 N N . GLY A 1 368 ? -30.210 10.035 6.046 1.00 85.19 368 GLY A N 1
ATOM 2874 C CA . GLY A 1 368 ? -29.837 9.465 7.343 1.00 85.19 368 GLY A CA 1
ATOM 2875 C C . GLY A 1 368 ? -28.326 9.352 7.580 1.00 85.19 368 GLY A C 1
ATOM 2876 O O . GLY A 1 368 ? -27.547 10.218 7.187 1.00 85.19 368 GLY A O 1
ATOM 2877 N N . ASN A 1 369 ? -27.911 8.303 8.298 1.00 87.81 369 ASN A N 1
ATOM 2878 C CA . ASN A 1 369 ? -26.518 8.117 8.715 1.00 87.81 369 ASN A CA 1
ATOM 2879 C C . ASN A 1 369 ? -25.608 7.828 7.517 1.00 87.81 369 ASN A C 1
ATOM 2881 O O . ASN A 1 369 ? -25.862 6.908 6.737 1.00 87.81 369 ASN A O 1
ATOM 2885 N N . TRP A 1 370 ? -24.481 8.535 7.440 1.00 91.44 370 TRP A N 1
ATOM 2886 C CA . TRP A 1 370 ? -23.504 8.361 6.372 1.00 91.44 370 TRP A CA 1
ATOM 2887 C C . TRP A 1 370 ? -22.144 7.867 6.889 1.00 91.44 370 TRP A C 1
ATOM 2889 O O . TRP A 1 370 ? -21.640 8.278 7.935 1.00 91.44 370 TRP A O 1
ATOM 2899 N N . TYR A 1 371 ? -21.524 6.976 6.114 1.00 90.25 371 TYR A N 1
ATOM 2900 C CA . TYR A 1 371 ? -20.211 6.399 6.398 1.00 90.25 371 TYR A CA 1
ATOM 2901 C C . TYR A 1 371 ? -19.294 6.596 5.192 1.00 90.25 371 TYR A C 1
ATOM 2903 O O . TYR A 1 371 ? -19.684 6.299 4.060 1.00 90.25 371 TYR A O 1
ATOM 2911 N N . CYS A 1 372 ? -18.060 7.043 5.432 1.00 88.44 372 CYS A N 1
ATOM 2912 C CA . CYS A 1 372 ? -17.067 7.185 4.368 1.00 88.44 372 CYS A CA 1
ATOM 2913 C C . CYS A 1 372 ? -16.669 5.823 3.773 1.00 88.44 372 CYS A C 1
ATOM 2915 O O . CYS A 1 372 ? -16.855 4.780 4.408 1.00 88.44 372 CYS A O 1
ATOM 2917 N N . ASN A 1 373 ? -16.074 5.830 2.576 1.00 87.75 373 ASN A N 1
ATOM 2918 C CA . ASN A 1 373 ? -15.676 4.610 1.858 1.00 87.75 373 ASN A CA 1
ATOM 2919 C C . ASN A 1 373 ? -14.783 3.689 2.701 1.00 87.75 373 ASN A C 1
ATOM 2921 O O . ASN A 1 373 ? -14.989 2.479 2.716 1.00 87.75 373 ASN A O 1
ATOM 2925 N N . ASP A 1 374 ? -13.857 4.257 3.476 1.00 88.75 374 ASP A N 1
ATOM 2926 C CA . ASP A 1 374 ? -12.994 3.486 4.372 1.00 88.75 374 ASP A CA 1
ATOM 2927 C C . ASP A 1 374 ? -13.781 2.792 5.491 1.00 88.75 374 ASP A C 1
ATOM 2929 O O . ASP A 1 374 ? -13.555 1.615 5.774 1.00 88.75 374 ASP A O 1
ATOM 2933 N N . CYS A 1 375 ? -14.741 3.488 6.107 1.00 89.31 375 CYS A N 1
ATOM 2934 C CA . CYS A 1 375 ? -15.583 2.905 7.151 1.00 89.31 375 CYS A CA 1
ATOM 2935 C C . CYS A 1 375 ? -16.548 1.856 6.582 1.00 89.31 375 CYS A C 1
ATOM 2937 O O . CYS A 1 375 ? -16.715 0.806 7.202 1.00 89.31 375 CYS A O 1
ATOM 2939 N N . LYS A 1 376 ? -17.120 2.094 5.392 1.00 87.62 376 LYS A N 1
ATOM 2940 C CA . LYS A 1 376 ? -17.960 1.121 4.667 1.00 87.62 376 LYS A CA 1
ATOM 2941 C C . LYS A 1 376 ? -17.185 -0.146 4.303 1.00 87.62 376 LYS A C 1
ATOM 2943 O O . LYS A 1 376 ? -17.703 -1.244 4.468 1.00 87.62 376 LYS A O 1
ATOM 2948 N N . ALA A 1 377 ? -15.928 -0.001 3.882 1.00 86.25 377 ALA A N 1
ATOM 2949 C CA . ALA A 1 377 ? -15.032 -1.121 3.603 1.00 86.25 377 ALA A CA 1
ATOM 2950 C C . ALA A 1 377 ? -14.571 -1.867 4.872 1.00 86.25 377 ALA A C 1
ATOM 2952 O O . ALA A 1 377 ? -13.924 -2.906 4.774 1.00 86.25 377 ALA A O 1
ATOM 2953 N N . GLY A 1 378 ? -14.879 -1.354 6.068 1.00 87.62 378 GLY A N 1
ATOM 2954 C CA . GLY A 1 378 ? -14.483 -1.967 7.333 1.00 87.62 378 GLY A CA 1
ATOM 2955 C C . GLY A 1 378 ? -13.041 -1.675 7.751 1.00 87.62 378 GLY A C 1
ATOM 2956 O O . GLY A 1 378 ? -12.504 -2.396 8.595 1.00 87.62 378 GLY A O 1
ATOM 2957 N N . LYS A 1 379 ? -12.402 -0.627 7.207 1.00 90.38 379 LYS A N 1
ATOM 2958 C CA . LYS A 1 379 ? -11.071 -0.198 7.658 1.00 90.38 379 LYS A CA 1
ATOM 2959 C C . LYS A 1 379 ? -11.133 0.308 9.100 1.00 90.38 379 LYS A C 1
ATOM 2961 O O . LYS A 1 379 ? -12.065 1.007 9.508 1.00 90.38 379 LYS A O 1
ATOM 2966 N N . LYS A 1 380 ? -10.120 -0.062 9.880 1.00 92.94 380 LYS A N 1
ATOM 2967 C CA . LYS A 1 380 ? -9.967 0.271 11.300 1.00 92.94 380 LYS A CA 1
ATOM 2968 C C . LYS A 1 380 ? -8.527 0.707 11.567 1.00 92.94 380 LYS A C 1
ATOM 2970 O O . LYS A 1 380 ? -7.665 0.295 10.802 1.00 92.94 380 LYS A O 1
ATOM 2975 N N . PRO A 1 381 ? -8.269 1.500 12.621 1.00 94.06 381 PRO A N 1
ATOM 2976 C CA . PRO A 1 381 ? -6.905 1.784 13.058 1.00 94.06 381 PRO A CA 1
ATOM 2977 C C . PRO A 1 381 ? -6.203 0.502 13.517 1.00 94.06 381 PRO A C 1
ATOM 2979 O O . PRO A 1 381 ? -6.844 -0.332 14.165 1.00 94.06 381 PRO A O 1
ATOM 2982 N N . HIS A 1 382 ? -4.907 0.358 13.238 1.00 93.56 382 HIS A N 1
ATOM 2983 C CA . HIS A 1 382 ? -4.096 -0.777 13.691 1.00 93.56 382 HIS A CA 1
ATOM 2984 C C . HIS A 1 382 ? -2.999 -0.349 14.665 1.00 93.56 382 HIS A C 1
ATOM 2986 O O . HIS A 1 382 ? -2.654 0.823 14.797 1.00 93.56 382 HIS A O 1
ATOM 2992 N N . TYR A 1 383 ? -2.463 -1.322 15.402 1.00 92.44 383 TYR A N 1
ATOM 2993 C CA . TYR A 1 383 ? -1.308 -1.089 16.264 1.00 92.44 383 TYR A CA 1
ATOM 2994 C C . TYR A 1 383 ? -0.059 -0.807 15.420 1.00 92.44 383 TYR A C 1
ATOM 2996 O O . TYR A 1 383 ? 0.096 -1.375 14.340 1.00 92.44 383 TYR A O 1
ATOM 3004 N N . LYS A 1 384 ? 0.867 0.003 15.951 1.00 89.44 384 LYS A N 1
ATOM 3005 C CA . LYS A 1 384 ? 2.101 0.428 15.261 1.00 89.44 384 LYS A CA 1
ATOM 3006 C C . LYS A 1 384 ? 1.821 1.216 13.979 1.00 89.44 384 LYS A C 1
ATOM 3008 O O . LYS A 1 384 ? 2.495 1.040 12.970 1.00 89.44 384 LYS A O 1
ATOM 3013 N N . GLU A 1 385 ? 0.821 2.085 14.031 1.00 91.50 385 GLU A N 1
ATOM 3014 C CA . GLU A 1 385 ? 0.530 3.064 12.990 1.00 91.50 385 GLU A CA 1
ATOM 3015 C C . GLU A 1 385 ? 0.559 4.477 13.580 1.00 91.50 385 GLU A C 1
ATOM 3017 O O . GLU A 1 385 ? 0.246 4.682 14.759 1.00 91.50 385 GLU A O 1
ATOM 3022 N N . VAL A 1 386 ? 0.929 5.450 12.744 1.00 95.31 386 VAL A N 1
ATOM 3023 C CA . VAL A 1 386 ? 0.976 6.871 13.105 1.00 95.31 386 VAL A CA 1
ATOM 3024 C C . VAL A 1 386 ? -0.345 7.533 12.724 1.00 95.31 386 VAL A C 1
ATOM 3026 O O . VAL A 1 386 ? -0.811 7.420 11.590 1.00 95.31 386 VAL A O 1
ATOM 3029 N N . PHE A 1 387 ? -0.948 8.232 13.681 1.00 94.94 387 PHE A N 1
ATOM 3030 C CA . PHE A 1 387 ? -2.252 8.872 13.556 1.00 94.94 387 PHE A CA 1
ATOM 3031 C C . PHE A 1 387 ? -2.220 10.306 14.075 1.00 94.94 387 PHE A C 1
ATOM 3033 O O . PHE A 1 387 ? -1.493 10.643 15.007 1.00 94.94 387 PHE A O 1
ATOM 3040 N N . TRP A 1 388 ? -3.094 11.138 13.524 1.00 93.75 388 TRP A N 1
ATOM 3041 C CA . TRP A 1 388 ? -3.491 12.397 14.131 1.00 93.75 388 TRP A CA 1
ATOM 3042 C C . TRP A 1 388 ? -4.558 12.141 15.186 1.00 93.75 388 TRP A C 1
ATOM 3044 O O . TRP A 1 388 ? -5.571 11.512 14.894 1.00 93.75 388 TRP A O 1
ATOM 3054 N N . VAL A 1 389 ? -4.361 12.655 16.399 1.00 94.00 389 VAL A N 1
ATOM 3055 C CA . VAL A 1 389 ? -5.261 12.425 17.536 1.00 94.00 389 VAL A CA 1
ATOM 3056 C C . VAL A 1 389 ? -5.820 13.742 18.063 1.00 94.00 389 VAL A C 1
ATOM 3058 O O . VAL A 1 389 ? -5.087 14.720 18.248 1.00 94.00 389 VAL A O 1
ATOM 3061 N N . LYS A 1 390 ? -7.129 13.768 18.343 1.00 90.19 390 LYS A N 1
ATOM 3062 C CA . LYS A 1 390 ? -7.807 14.914 18.959 1.00 90.19 390 LYS A CA 1
ATOM 3063 C C . LYS A 1 390 ? -8.010 14.726 20.457 1.00 90.19 390 LYS A C 1
ATOM 3065 O O . LYS A 1 390 ? -8.742 13.839 20.899 1.00 90.19 390 LYS A O 1
ATOM 3070 N N . VAL A 1 391 ? -7.474 15.661 21.241 1.00 84.88 391 VAL A N 1
ATOM 3071 C CA . VAL A 1 391 ? -7.689 15.719 22.695 1.00 84.88 391 VAL A CA 1
ATOM 3072 C C . VAL A 1 391 ? -8.336 17.042 23.078 1.00 84.88 391 VAL A C 1
ATOM 3074 O O . VAL A 1 391 ? -7.747 18.109 22.916 1.00 84.88 391 VAL A O 1
ATOM 3077 N N . GLY A 1 392 ? -9.567 16.993 23.591 1.00 78.00 392 GLY A N 1
ATOM 3078 C CA . GLY A 1 392 ? -10.290 18.173 24.073 1.00 78.00 392 GLY A CA 1
ATOM 3079 C C . GLY A 1 392 ? -10.256 19.342 23.080 1.00 78.00 392 GLY A C 1
ATOM 3080 O O . GLY A 1 392 ? -10.629 19.197 21.916 1.00 78.00 392 GLY A O 1
ATOM 3081 N N . ARG A 1 393 ? -9.775 20.508 23.529 1.00 74.00 393 ARG A N 1
ATOM 3082 C CA . ARG A 1 393 ? -9.627 21.723 22.702 1.00 74.00 393 ARG A CA 1
ATOM 3083 C C . ARG A 1 393 ? -8.233 21.903 22.096 1.00 74.00 393 ARG A C 1
ATOM 3085 O O . ARG A 1 393 ? -8.009 22.890 21.404 1.00 74.00 393 ARG A O 1
ATOM 3092 N N . TYR A 1 394 ? -7.315 20.969 22.327 1.00 78.62 394 TYR A N 1
ATOM 3093 C CA . TYR A 1 394 ? -5.974 21.036 21.757 1.00 78.62 394 TYR A CA 1
ATOM 3094 C C . TYR A 1 394 ? -6.005 20.808 20.247 1.00 78.62 394 TYR A C 1
ATOM 3096 O O . TYR A 1 394 ? -6.975 20.276 19.700 1.00 78.62 394 TYR A O 1
ATOM 3104 N N . ARG A 1 395 ? -4.945 21.237 19.564 1.00 83.12 395 ARG A N 1
ATOM 3105 C CA . ARG A 1 395 ? -4.743 20.930 18.144 1.00 83.12 395 ARG A CA 1
ATOM 3106 C C . ARG A 1 395 ? -4.685 19.418 17.924 1.00 83.12 395 ARG A C 1
ATOM 3108 O O . ARG A 1 395 ? -4.411 18.668 18.858 1.00 83.12 395 ARG A O 1
ATOM 3115 N N . TRP A 1 396 ? -4.918 18.998 16.688 1.00 88.75 396 TRP A N 1
ATOM 3116 C CA . TRP A 1 396 ? -4.568 17.647 16.269 1.00 88.75 396 TRP A CA 1
ATOM 3117 C C . TRP A 1 396 ? -3.074 17.427 16.499 1.00 88.75 396 TRP A C 1
ATOM 3119 O O . TRP A 1 396 ? -2.262 18.287 16.152 1.00 88.75 396 TRP A O 1
ATOM 3129 N N . TRP A 1 397 ? -2.732 16.321 17.150 1.00 92.75 397 TRP A N 1
ATOM 3130 C CA . TRP A 1 397 ? -1.359 16.010 17.534 1.00 92.75 397 TRP A CA 1
ATOM 3131 C C . TRP A 1 397 ? -0.980 14.623 17.015 1.00 92.75 397 TRP A C 1
ATOM 3133 O O . TRP A 1 397 ? -1.814 13.718 17.114 1.00 92.75 397 TRP A O 1
ATOM 3143 N N . PRO A 1 398 ? 0.225 14.433 16.455 1.00 95.25 398 PRO A N 1
ATOM 3144 C CA . PRO A 1 398 ? 0.628 13.132 15.942 1.00 95.25 398 PRO A CA 1
ATOM 3145 C C . PRO A 1 398 ? 0.964 12.163 17.086 1.00 95.25 398 PRO A C 1
ATOM 3147 O O . PRO A 1 398 ? 1.648 12.523 18.047 1.00 95.25 398 PRO A O 1
ATOM 3150 N N . ALA A 1 399 ? 0.518 10.917 16.975 1.00 96.44 399 ALA A N 1
ATOM 3151 C CA . ALA A 1 399 ? 0.766 9.868 17.958 1.00 96.44 399 ALA A CA 1
ATOM 3152 C C . ALA A 1 399 ? 0.885 8.489 17.294 1.00 96.44 399 ALA A C 1
ATOM 3154 O O . ALA A 1 399 ? 0.347 8.271 16.209 1.00 96.44 399 ALA A O 1
ATOM 3155 N N . GLU A 1 400 ? 1.556 7.549 17.956 1.00 95.94 400 GLU A N 1
ATOM 3156 C CA . GLU A 1 400 ? 1.578 6.132 17.569 1.00 95.94 400 GLU A CA 1
ATOM 3157 C C . GLU A 1 400 ? 0.538 5.348 18.377 1.00 95.94 400 GLU A C 1
ATOM 3159 O O . GLU A 1 400 ? 0.426 5.520 19.592 1.00 95.94 400 GLU A O 1
ATOM 3164 N N . ILE A 1 401 ? -0.215 4.460 17.722 1.00 95.31 401 ILE A N 1
ATOM 3165 C CA . ILE A 1 401 ? -1.115 3.528 18.413 1.00 95.31 401 ILE A CA 1
ATOM 3166 C C . ILE A 1 401 ? -0.294 2.377 19.007 1.00 95.31 401 ILE A C 1
ATOM 3168 O O . ILE A 1 401 ? 0.293 1.569 18.283 1.00 95.31 401 ILE A O 1
ATOM 3172 N N . CYS A 1 402 ? -0.295 2.257 20.333 1.00 93.06 402 CYS A N 1
ATOM 3173 C CA . CYS A 1 402 ? 0.495 1.264 21.054 1.00 93.06 402 CYS A CA 1
ATOM 3174 C C . CYS A 1 402 ? -0.303 -0.010 21.348 1.00 93.06 402 CYS A C 1
ATOM 3176 O O . CYS A 1 402 ? -1.514 0.017 21.576 1.00 93.06 402 CYS A O 1
ATOM 3178 N N . HIS A 1 403 ? 0.388 -1.149 21.417 1.00 90.75 403 HIS A N 1
ATOM 3179 C CA . HIS A 1 403 ? -0.237 -2.391 21.860 1.00 90.75 403 HIS A CA 1
ATOM 3180 C C . HIS A 1 403 ? -0.415 -2.373 23.395 1.00 90.75 403 HIS A C 1
ATOM 3182 O O . HIS A 1 403 ? 0.535 -2.052 24.109 1.00 90.75 403 HIS A O 1
ATOM 3188 N N . PRO A 1 404 ? -1.571 -2.780 23.961 1.00 88.00 404 PRO A N 1
ATOM 3189 C CA . PRO A 1 404 ? -1.801 -2.744 25.413 1.00 88.00 404 PRO A CA 1
ATOM 3190 C C . PRO A 1 404 ? -0.800 -3.546 26.260 1.00 88.00 404 PRO A C 1
ATOM 3192 O O . PRO A 1 404 ? -0.681 -3.306 27.454 1.00 88.00 404 PRO A O 1
ATOM 3195 N N . ARG A 1 405 ? -0.087 -4.505 25.652 1.00 86.88 405 ARG A N 1
ATOM 3196 C CA . ARG A 1 405 ? 0.976 -5.295 26.311 1.00 86.88 405 ARG A CA 1
ATOM 3197 C C . ARG A 1 405 ? 2.347 -4.615 26.330 1.00 86.88 405 ARG A C 1
ATOM 3199 O O . ARG A 1 405 ? 3.217 -5.078 27.050 1.00 86.88 405 ARG A O 1
ATOM 3206 N N . THR A 1 406 ? 2.564 -3.587 25.511 1.00 87.69 406 THR A N 1
ATOM 3207 C CA . THR A 1 406 ? 3.868 -2.910 25.392 1.00 87.69 406 THR A CA 1
ATOM 3208 C C . THR A 1 406 ? 3.908 -1.583 26.144 1.00 87.69 406 THR A C 1
ATOM 3210 O O . THR A 1 406 ? 4.961 -0.962 26.218 1.00 87.69 406 THR A O 1
ATOM 3213 N N . ILE A 1 407 ? 2.769 -1.124 26.669 1.00 89.38 407 ILE A N 1
ATOM 3214 C CA . ILE A 1 407 ? 2.670 0.132 27.414 1.00 89.38 407 ILE A CA 1
ATOM 3215 C C . ILE A 1 407 ? 3.008 -0.061 28.901 1.00 89.38 407 ILE A C 1
ATOM 3217 O O . ILE A 1 407 ? 2.830 -1.158 29.435 1.00 89.38 407 ILE A O 1
ATOM 3221 N N . PRO A 1 408 ? 3.437 1.001 29.604 1.00 90.81 408 PRO A N 1
ATOM 3222 C CA . PRO A 1 408 ? 3.683 0.940 31.041 1.00 90.81 408 PRO A CA 1
ATOM 3223 C C . PRO A 1 408 ? 2.451 0.498 31.854 1.00 90.81 408 PRO A C 1
ATOM 3225 O O . PRO A 1 408 ? 1.313 0.873 31.557 1.00 90.81 408 PRO A O 1
ATOM 3228 N N . ILE A 1 409 ? 2.678 -0.259 32.935 1.00 88.69 409 ILE A N 1
ATOM 3229 C CA . ILE A 1 409 ? 1.622 -0.880 33.762 1.00 88.69 409 ILE A CA 1
ATOM 3230 C C . ILE A 1 409 ? 0.631 0.155 34.321 1.00 88.69 409 ILE A C 1
ATOM 3232 O O . ILE A 1 409 ? -0.566 -0.113 34.423 1.00 88.69 409 ILE A O 1
ATOM 3236 N N . ASN A 1 410 ? 1.102 1.349 34.684 1.00 87.06 410 ASN A N 1
ATOM 3237 C CA . ASN A 1 410 ? 0.247 2.440 35.158 1.00 87.06 410 ASN A CA 1
ATOM 3238 C C . ASN A 1 410 ? -0.744 2.908 34.080 1.00 87.06 410 ASN A C 1
ATOM 3240 O O . ASN A 1 410 ? -1.906 3.150 34.396 1.00 87.06 410 ASN A O 1
ATOM 3244 N N . ILE A 1 411 ? -0.312 2.975 32.817 1.00 88.62 411 ILE A N 1
ATOM 3245 C CA . ILE A 1 411 ? -1.170 3.326 31.677 1.00 88.62 411 ILE A CA 1
ATOM 3246 C C . ILE A 1 411 ? -2.166 2.197 31.414 1.00 88.62 411 ILE A C 1
ATOM 3248 O O . ILE A 1 411 ? -3.349 2.457 31.198 1.00 88.62 411 ILE A O 1
ATOM 3252 N N . GLN A 1 412 ? -1.718 0.943 31.504 1.00 87.06 412 GLN A N 1
ATOM 3253 C CA . GLN A 1 412 ? -2.570 -0.230 31.312 1.00 87.06 412 GLN A CA 1
ATOM 3254 C C . GLN A 1 412 ? -3.690 -0.332 32.362 1.00 87.06 412 GLN A C 1
ATOM 3256 O O . GLN A 1 412 ? -4.807 -0.730 32.039 1.00 87.06 412 GLN A O 1
ATOM 3261 N N . LYS A 1 413 ? -3.409 0.062 33.610 1.00 87.31 413 LYS A N 1
ATOM 3262 C CA . LYS A 1 413 ? -4.375 0.068 34.723 1.00 87.31 413 LYS A CA 1
ATOM 3263 C C . LYS A 1 413 ? -5.403 1.202 34.649 1.00 87.31 413 LYS A C 1
ATOM 3265 O O . LYS A 1 413 ? -6.357 1.197 35.428 1.00 87.31 413 LYS A O 1
ATOM 3270 N N . MET A 1 414 ? -5.240 2.173 33.748 1.00 85.62 414 MET A N 1
ATOM 3271 C CA . MET A 1 414 ? -6.236 3.231 33.576 1.00 85.62 414 MET A CA 1
ATOM 3272 C C . MET A 1 414 ? -7.573 2.661 33.097 1.00 85.62 414 MET A C 1
ATOM 3274 O O . MET A 1 414 ? -7.632 1.714 32.317 1.00 85.62 414 MET A O 1
ATOM 3278 N N . LYS A 1 415 ? -8.673 3.264 33.551 1.00 84.00 415 LYS A N 1
ATOM 3279 C CA . LYS A 1 415 ? -10.026 2.776 33.275 1.00 84.00 415 LYS A CA 1
ATOM 3280 C C . LYS A 1 415 ? -10.447 3.044 31.823 1.00 84.00 415 LYS A C 1
ATOM 3282 O O . LYS A 1 415 ? -10.952 4.123 31.526 1.00 84.00 415 LYS A O 1
ATOM 3287 N N . HIS A 1 416 ? -10.413 2.024 30.976 1.00 88.31 416 HIS A N 1
ATOM 3288 C CA . HIS A 1 416 ? -10.832 2.080 29.567 1.00 88.31 416 HIS A CA 1
ATOM 3289 C C . HIS A 1 416 ? -12.029 1.147 29.279 1.00 88.31 416 HIS A C 1
ATOM 3291 O O . HIS A 1 416 ? -12.429 0.368 30.151 1.00 88.31 416 HIS A O 1
ATOM 3297 N N . VAL A 1 417 ? -12.680 1.281 28.120 1.00 89.81 417 VAL A N 1
ATOM 3298 C CA . VAL A 1 417 ? -13.727 0.374 27.600 1.00 89.81 417 VAL A CA 1
ATOM 3299 C C . VAL A 1 417 ? -13.288 -0.341 26.323 1.00 89.81 417 VAL A C 1
ATOM 3301 O O . VAL A 1 417 ? -12.286 -0.000 25.704 1.00 89.81 417 VAL A O 1
ATOM 3304 N N . ILE A 1 418 ? -14.086 -1.330 25.911 1.00 90.75 418 ILE A N 1
ATOM 3305 C CA . ILE A 1 418 ? -13.987 -1.988 24.602 1.00 90.75 418 ILE A CA 1
ATOM 3306 C C . ILE A 1 418 ? -13.978 -0.927 23.499 1.00 90.75 418 ILE A C 1
ATOM 3308 O O . ILE A 1 418 ? -14.837 -0.049 23.503 1.00 90.75 418 ILE A O 1
ATOM 3312 N N . GLY A 1 419 ? -13.049 -1.034 22.548 1.00 92.06 419 GLY A N 1
ATOM 3313 C CA . GLY A 1 419 ? -12.895 -0.092 21.439 1.00 92.06 419 GLY A CA 1
ATOM 3314 C C . GLY A 1 419 ? -11.959 1.085 21.719 1.00 92.06 419 GLY A C 1
ATOM 3315 O O . GLY A 1 419 ? -11.590 1.778 20.772 1.00 92.06 419 GLY A O 1
ATOM 3316 N N . GLU A 1 420 ? -11.529 1.286 22.969 1.00 94.25 420 GLU A N 1
ATOM 3317 C CA . GLU A 1 420 ? -10.437 2.210 23.276 1.00 94.25 420 GLU A CA 1
ATOM 3318 C C . GLU A 1 420 ? -9.068 1.537 23.123 1.00 94.25 420 GLU A C 1
ATOM 3320 O O . GLU A 1 420 ? -8.893 0.352 23.415 1.00 94.25 420 GLU A O 1
ATOM 3325 N N . PHE A 1 421 ? -8.076 2.310 22.696 1.00 94.81 421 PHE A N 1
ATOM 3326 C CA . PHE A 1 421 ? -6.687 1.894 22.551 1.00 94.81 421 PHE A CA 1
ATOM 3327 C C . PHE A 1 421 ? -5.733 2.992 23.043 1.00 94.81 421 PHE A C 1
ATOM 3329 O O . PHE A 1 421 ? -6.068 4.179 22.968 1.00 94.81 421 PHE A O 1
ATOM 3336 N N . PRO A 1 422 ? -4.553 2.614 23.563 1.00 95.25 422 PRO A N 1
ATOM 3337 C CA . PRO A 1 422 ? -3.578 3.573 24.042 1.00 95.25 422 PRO A CA 1
ATOM 3338 C C . PRO A 1 422 ? -2.796 4.167 22.867 1.00 95.25 422 PRO A C 1
ATOM 3340 O O . PRO A 1 422 ? -2.360 3.450 21.965 1.00 95.25 422 PRO A O 1
ATOM 3343 N N . VAL A 1 423 ? -2.588 5.476 22.904 1.00 95.38 423 VAL A N 1
ATOM 3344 C CA . VAL A 1 423 ? -1.722 6.208 21.978 1.00 95.38 423 VAL A CA 1
ATOM 3345 C C . VAL A 1 423 ? -0.572 6.855 22.737 1.00 95.38 423 VAL A C 1
ATOM 3347 O O . VAL A 1 423 ? -0.765 7.282 23.875 1.00 95.38 423 VAL A O 1
ATOM 3350 N N . LEU A 1 424 ? 0.598 6.925 22.103 1.00 95.75 424 LEU A N 1
ATOM 3351 C CA . LEU A 1 424 ? 1.785 7.635 22.577 1.00 95.75 424 LEU A CA 1
ATOM 3352 C C . LEU A 1 424 ? 1.998 8.884 21.722 1.00 95.75 424 LEU A C 1
ATOM 3354 O O . LEU A 1 424 ? 2.241 8.774 20.520 1.00 95.75 424 LEU A O 1
ATOM 3358 N N . PHE A 1 425 ? 1.908 10.066 22.328 1.00 94.94 425 PHE A N 1
ATOM 3359 C CA . PHE A 1 425 ? 2.114 11.332 21.628 1.00 94.94 425 PHE A CA 1
ATOM 3360 C C . PHE A 1 425 ? 3.595 11.577 21.346 1.00 94.94 425 PHE A C 1
ATOM 3362 O O . PHE A 1 425 ? 4.419 11.579 22.261 1.00 94.94 425 PHE A O 1
ATOM 3369 N N . PHE A 1 426 ? 3.922 11.865 20.086 1.00 93.50 426 PHE A N 1
ATOM 3370 C CA . PHE A 1 426 ? 5.275 12.274 19.716 1.00 93.50 426 PHE A CA 1
ATOM 3371 C C . PHE A 1 426 ? 5.629 13.624 20.351 1.00 93.50 426 PHE A C 1
ATOM 3373 O O . PHE A 1 426 ? 4.761 14.469 20.600 1.00 93.50 426 PHE A O 1
ATOM 3380 N N . GLY A 1 427 ? 6.914 13.844 20.615 1.00 90.75 427 GLY A N 1
ATOM 3381 C CA . GLY A 1 427 ? 7.454 15.045 21.245 1.00 90.75 427 GLY A CA 1
ATOM 3382 C C . GLY A 1 427 ? 7.231 15.128 22.758 1.00 90.75 427 GLY A C 1
ATOM 3383 O O . GLY A 1 427 ? 8.190 15.428 23.471 1.00 90.75 427 GLY A O 1
ATOM 3384 N N . SER A 1 428 ? 6.008 14.879 23.249 1.00 87.38 428 SER A N 1
ATOM 3385 C CA . SER A 1 428 ? 5.682 14.944 24.686 1.00 87.38 428 SER A CA 1
ATOM 3386 C C . SER A 1 428 ? 5.847 13.613 25.422 1.00 87.38 428 SER A C 1
ATOM 3388 O O . SER A 1 428 ? 6.074 13.621 26.627 1.00 87.38 428 SER A O 1
ATOM 3390 N N . ASN A 1 429 ? 5.797 12.482 24.707 1.00 88.44 429 ASN A N 1
ATOM 3391 C CA . ASN A 1 429 ? 5.846 11.122 25.257 1.00 88.44 429 ASN A CA 1
ATOM 3392 C C . ASN A 1 429 ? 4.714 10.793 26.247 1.00 88.44 429 ASN A C 1
ATOM 3394 O O . ASN A 1 429 ? 4.834 9.875 27.063 1.00 88.44 429 ASN A O 1
ATOM 3398 N N . ASP A 1 430 ? 3.599 11.517 26.159 1.00 88.31 430 ASP A N 1
ATOM 3399 C CA . ASP A 1 430 ? 2.418 11.257 26.975 1.00 88.31 430 ASP A CA 1
ATOM 3400 C C . ASP A 1 430 ? 1.575 10.122 26.396 1.00 88.31 430 ASP A C 1
ATOM 3402 O O . ASP A 1 430 ? 1.482 9.945 25.178 1.00 88.31 430 ASP A O 1
ATOM 3406 N N . TYR A 1 431 ? 0.888 9.397 27.278 1.00 91.19 431 TYR A N 1
ATOM 3407 C CA . TYR A 1 431 ? -0.059 8.353 26.897 1.00 91.19 431 TYR A CA 1
ATOM 3408 C C . TYR A 1 431 ? -1.507 8.789 27.106 1.00 91.19 431 TYR A C 1
ATOM 3410 O O . TYR A 1 431 ? -1.843 9.441 28.096 1.00 91.19 431 TYR A O 1
ATOM 3418 N N . LEU A 1 432 ? -2.396 8.337 26.223 1.00 90.56 432 LEU A N 1
ATOM 3419 C CA . LEU A 1 432 ? -3.840 8.511 26.372 1.00 90.56 432 LEU A CA 1
ATOM 3420 C C . LEU A 1 432 ? -4.599 7.302 25.825 1.00 90.56 432 LEU A C 1
ATOM 3422 O O . LEU A 1 432 ? -4.252 6.778 24.774 1.00 90.56 432 LEU A O 1
ATOM 3426 N N . TRP A 1 433 ? -5.674 6.898 26.501 1.00 92.19 433 TRP A N 1
ATOM 3427 C CA . TRP A 1 433 ? -6.669 6.001 25.912 1.00 92.19 433 TRP A CA 1
ATOM 3428 C C . TRP A 1 433 ? -7.658 6.811 25.074 1.00 92.19 433 TRP A C 1
ATOM 3430 O O . TRP A 1 433 ? -8.227 7.797 25.545 1.00 92.19 433 TRP A O 1
ATOM 3440 N N . THR A 1 434 ? -7.822 6.421 23.815 1.00 92.88 434 THR A N 1
ATOM 3441 C CA . THR A 1 434 ? -8.738 7.063 22.869 1.00 92.88 434 THR A CA 1
ATOM 3442 C C . THR A 1 434 ? -9.416 6.021 21.987 1.00 92.88 434 THR A C 1
ATOM 3444 O O . THR A 1 434 ? -9.148 4.833 22.120 1.00 92.88 434 THR A O 1
ATOM 3447 N N . HIS A 1 435 ? -10.303 6.443 21.091 1.00 93.44 435 HIS A N 1
ATOM 3448 C CA . HIS A 1 435 ? -11.064 5.552 20.218 1.00 93.44 435 HIS A CA 1
ATOM 3449 C C . HIS A 1 435 ? -11.076 6.055 18.768 1.00 93.44 435 HIS A C 1
ATOM 3451 O O . HIS A 1 435 ? -10.683 7.185 18.474 1.00 93.44 435 HIS A O 1
ATOM 3457 N N . GLN A 1 436 ? -11.563 5.211 17.854 1.00 93.81 436 GLN A N 1
ATOM 3458 C CA . GLN A 1 436 ? -11.518 5.435 16.404 1.00 93.81 436 GLN A CA 1
ATOM 3459 C C . GLN A 1 436 ? -12.053 6.809 15.956 1.00 93.81 436 GLN A C 1
ATOM 3461 O O . GLN A 1 436 ? -11.470 7.426 15.071 1.00 93.81 436 GLN A O 1
ATOM 3466 N N . ALA A 1 437 ? -13.121 7.322 16.571 1.00 92.69 437 ALA A N 1
ATOM 3467 C CA . ALA A 1 437 ? -13.737 8.586 16.153 1.00 92.69 437 ALA A CA 1
ATOM 3468 C C . ALA A 1 437 ? -12.973 9.849 16.589 1.00 92.69 437 ALA A C 1
ATOM 3470 O O . ALA A 1 437 ? -13.479 10.962 16.464 1.00 92.69 437 ALA A O 1
ATOM 3471 N N . ARG A 1 438 ? -11.758 9.690 17.118 1.00 93.06 438 ARG A N 1
ATOM 3472 C CA . ARG A 1 438 ? -10.856 10.789 17.480 1.00 93.06 438 ARG A CA 1
ATOM 3473 C C . ARG A 1 438 ? -9.494 10.701 16.826 1.00 93.06 438 ARG A C 1
ATOM 3475 O O . ARG A 1 438 ? -8.615 11.500 17.160 1.00 93.06 438 ARG A O 1
ATOM 3482 N N . VAL A 1 439 ? -9.328 9.755 15.908 1.00 94.38 439 VAL A N 1
ATOM 3483 C CA . VAL A 1 439 ? -8.074 9.543 15.205 1.00 94.38 439 VAL A CA 1
ATOM 3484 C C . VAL A 1 439 ? -8.303 9.447 13.704 1.00 94.38 439 VAL A C 1
ATOM 3486 O O . VAL A 1 439 ? -9.297 8.876 13.258 1.00 94.38 439 VAL A O 1
ATOM 3489 N N . PHE A 1 440 ? -7.381 9.991 12.917 1.00 92.19 440 PHE A N 1
ATOM 3490 C CA . PHE A 1 440 ? -7.317 9.724 11.481 1.00 92.19 440 PHE A CA 1
ATOM 3491 C C . PHE A 1 440 ? -5.864 9.502 11.033 1.00 92.19 440 PHE A C 1
ATOM 3493 O O . PHE A 1 440 ? -4.953 9.986 11.710 1.00 92.19 440 PHE A O 1
ATOM 3500 N N . PRO A 1 441 ? -5.629 8.723 9.962 1.00 89.19 441 PRO A N 1
ATOM 3501 C CA . PRO A 1 441 ? -4.280 8.313 9.574 1.00 89.19 441 PRO A CA 1
ATOM 3502 C C . PRO A 1 441 ? -3.364 9.498 9.259 1.00 89.19 441 PRO A C 1
ATOM 3504 O O . PRO A 1 441 ? -3.810 10.501 8.703 1.00 89.19 441 PRO A O 1
ATOM 3507 N N . TYR A 1 442 ? -2.083 9.364 9.595 1.00 90.69 442 TYR A N 1
ATOM 3508 C CA . TYR A 1 442 ? -1.031 10.270 9.129 1.00 90.69 442 TYR A CA 1
ATOM 3509 C C . TYR A 1 442 ? -0.660 9.939 7.675 1.00 90.69 442 TYR A C 1
ATOM 3511 O O . TYR A 1 442 ? -0.587 8.761 7.318 1.00 90.69 442 TYR A O 1
ATOM 3519 N N . MET A 1 443 ? -0.454 10.953 6.829 1.00 81.31 443 MET A N 1
ATOM 3520 C CA . MET A 1 443 ? -0.327 10.797 5.372 1.00 81.31 443 MET A CA 1
ATOM 3521 C C . MET A 1 443 ? 1.014 11.329 4.841 1.00 81.31 443 MET A C 1
ATOM 3523 O O . MET A 1 443 ? 1.688 12.127 5.481 1.00 81.31 443 MET A O 1
ATOM 3527 N N . GLU A 1 444 ? 1.402 10.941 3.621 1.00 73.19 444 GLU A N 1
ATOM 3528 C CA . GLU A 1 444 ? 2.680 11.365 3.010 1.00 73.19 444 GLU A CA 1
ATOM 3529 C C . GLU A 1 444 ? 2.809 12.889 2.859 1.00 73.19 444 GLU A C 1
ATOM 3531 O O . GLU A 1 444 ? 3.885 13.450 3.060 1.00 73.19 444 GLU A O 1
ATOM 3536 N N . VAL A 1 445 ? 1.701 13.576 2.568 1.00 67.56 445 VAL A N 1
ATOM 3537 C CA . VAL A 1 445 ? 1.656 15.043 2.427 1.00 67.56 445 VAL A CA 1
ATOM 3538 C C . VAL A 1 445 ? 2.031 15.753 3.739 1.00 67.56 445 VAL A C 1
ATOM 3540 O O . VAL A 1 445 ? 2.561 16.871 3.724 1.00 67.56 445 VAL A O 1
ATOM 3543 N N . ASP A 1 446 ? 1.833 15.089 4.880 1.00 72.62 446 ASP A N 1
ATOM 3544 C CA . ASP A 1 446 ? 2.191 15.619 6.195 1.00 72.62 446 ASP A CA 1
ATOM 3545 C C . ASP A 1 446 ? 3.718 15.644 6.398 1.00 72.62 446 ASP A C 1
ATOM 3547 O O . ASP A 1 446 ? 4.244 16.557 7.040 1.00 72.62 446 ASP A O 1
ATOM 3551 N N . VAL A 1 447 ? 4.452 14.710 5.775 1.00 65.38 447 VAL A N 1
ATOM 3552 C CA . VAL A 1 447 ? 5.924 14.627 5.834 1.00 65.38 447 VAL A CA 1
ATOM 3553 C C . VAL A 1 447 ? 6.578 15.801 5.104 1.00 65.38 447 VAL A C 1
ATOM 3555 O O . VAL A 1 447 ? 7.593 16.333 5.558 1.00 65.38 447 VAL A O 1
ATOM 3558 N N . SER A 1 448 ? 6.000 16.232 3.981 1.00 53.28 448 SER A N 1
ATOM 3559 C CA . SER A 1 448 ? 6.536 17.317 3.146 1.00 53.28 448 SER A CA 1
ATOM 3560 C C . SER A 1 448 ? 6.206 18.720 3.669 1.00 53.28 448 SER A C 1
ATOM 3562 O O . SER A 1 448 ? 6.753 19.706 3.184 1.00 53.28 448 SER A O 1
ATOM 3564 N N . SER A 1 449 ? 5.349 18.844 4.686 1.00 58.06 449 SER A N 1
ATOM 3565 C CA . SER A 1 449 ? 4.896 20.135 5.232 1.00 58.06 449 SER A CA 1
ATOM 3566 C C . SER A 1 449 ? 5.886 20.797 6.214 1.00 58.06 449 SER A C 1
ATOM 3568 O O . SER A 1 449 ? 5.542 21.776 6.882 1.00 58.06 449 SER A O 1
ATOM 3570 N N . LYS A 1 450 ? 7.132 20.303 6.283 1.00 52.84 450 LYS A N 1
ATOM 3571 C CA . LYS A 1 450 ? 8.204 20.768 7.190 1.00 52.84 450 LYS A CA 1
ATOM 3572 C C . LYS A 1 450 ? 8.541 22.260 7.026 1.00 52.84 450 LYS A C 1
ATOM 3574 O O . LYS A 1 450 ? 8.870 22.918 8.012 1.00 52.84 450 LYS A O 1
ATOM 3579 N N . ASP A 1 451 ? 8.369 22.810 5.822 1.00 47.88 451 ASP A N 1
ATOM 3580 C CA . ASP A 1 451 ? 8.883 24.140 5.455 1.00 47.88 451 ASP A CA 1
ATOM 3581 C C . ASP A 1 451 ? 7.881 25.298 5.610 1.00 47.88 451 ASP A C 1
ATOM 3583 O O . ASP A 1 451 ? 8.217 26.452 5.349 1.00 47.88 451 ASP A O 1
ATOM 3587 N N . LYS A 1 452 ? 6.647 25.028 6.061 1.00 51.16 452 LYS A N 1
ATOM 3588 C CA . LYS A 1 452 ? 5.572 26.039 6.153 1.00 51.16 452 LYS A CA 1
ATOM 3589 C C . LYS A 1 452 ? 5.067 26.291 7.576 1.00 51.16 452 LYS A C 1
ATOM 3591 O O . LYS A 1 452 ? 3.913 26.671 7.761 1.00 51.16 452 LYS A O 1
ATOM 3596 N N . LEU A 1 453 ? 5.890 26.078 8.606 1.00 57.28 453 LEU A N 1
ATOM 3597 C CA . LEU A 1 453 ? 5.448 26.359 9.975 1.00 57.28 453 LEU A CA 1
ATOM 3598 C C . LEU A 1 453 ? 5.504 27.866 10.294 1.00 57.28 453 LEU A C 1
ATOM 3600 O O . LEU A 1 453 ? 6.572 28.473 10.176 1.00 57.28 453 LEU A O 1
ATOM 3604 N N . PRO A 1 454 ? 4.403 28.468 10.787 1.00 54.88 454 PRO A N 1
ATOM 3605 C CA . PRO A 1 454 ? 4.397 29.858 11.229 1.00 54.88 454 PRO A CA 1
ATOM 3606 C C . PRO A 1 454 ? 5.476 30.135 12.285 1.00 54.88 454 PRO A C 1
ATOM 3608 O O . PRO A 1 454 ? 5.774 29.302 13.153 1.00 54.88 454 PRO A O 1
ATOM 3611 N N . LYS A 1 455 ? 6.057 31.338 12.260 1.00 50.00 455 LYS A N 1
ATOM 3612 C CA . LYS A 1 455 ? 6.984 31.783 13.311 1.00 50.00 455 LYS A CA 1
ATOM 3613 C C . LYS A 1 455 ? 6.240 31.801 14.657 1.00 50.00 455 LYS A C 1
ATOM 3615 O O . LYS A 1 455 ? 5.227 32.475 14.790 1.00 50.00 455 LYS A O 1
ATOM 3620 N N . GLY A 1 456 ? 6.743 31.062 15.653 1.00 57.25 456 GLY A N 1
ATOM 3621 C CA . GLY A 1 456 ? 6.168 31.006 17.010 1.00 57.25 456 GLY A CA 1
ATOM 3622 C C . GLY A 1 456 ? 5.481 29.692 17.408 1.00 57.25 456 GLY A C 1
ATOM 3623 O O . GLY A 1 456 ? 4.908 29.622 18.493 1.00 57.25 456 GLY A O 1
ATOM 3624 N N . VAL A 1 457 ? 5.537 28.647 16.575 1.00 61.53 457 VAL A N 1
ATOM 3625 C CA . VAL A 1 457 ? 5.052 27.305 16.949 1.00 61.53 457 VAL A CA 1
ATOM 3626 C C . VAL A 1 457 ? 5.941 26.676 18.031 1.00 61.53 457 VAL A C 1
ATOM 3628 O O . VAL A 1 457 ? 7.168 26.716 17.917 1.00 61.53 457 VAL A O 1
ATOM 3631 N N . ASP A 1 458 ? 5.298 26.093 19.050 1.00 75.62 458 ASP A N 1
ATOM 3632 C CA . ASP A 1 458 ? 5.912 25.393 20.186 1.00 75.62 458 ASP A CA 1
ATOM 3633 C C . ASP A 1 458 ? 6.986 24.378 19.747 1.00 75.62 458 ASP A C 1
ATOM 3635 O O . ASP A 1 458 ? 6.787 23.615 18.798 1.00 75.62 458 ASP A O 1
ATOM 3639 N N . GLY A 1 459 ? 8.127 24.376 20.440 1.00 83.88 459 GLY A N 1
ATOM 3640 C CA . GLY A 1 459 ? 9.258 23.496 20.147 1.00 83.88 459 GLY A CA 1
ATOM 3641 C C . GLY A 1 459 ? 8.909 22.017 20.312 1.00 83.88 459 GLY A C 1
ATOM 3642 O O . GLY A 1 459 ? 9.349 21.200 19.505 1.00 83.88 459 GLY A O 1
ATOM 3643 N N . ILE A 1 460 ? 8.048 21.685 21.280 1.00 86.31 460 ILE A N 1
ATOM 3644 C CA . ILE A 1 460 ? 7.591 20.306 21.508 1.00 86.31 460 ILE A CA 1
ATOM 3645 C C . ILE A 1 460 ? 6.756 19.823 20.318 1.00 86.31 460 ILE A C 1
ATOM 3647 O O . ILE A 1 460 ? 6.956 18.716 19.828 1.00 86.31 460 ILE A O 1
ATOM 3651 N N . TYR A 1 461 ? 5.877 20.674 19.786 1.00 85.56 461 TYR A N 1
ATOM 3652 C CA . TYR A 1 461 ? 5.078 20.335 18.608 1.00 85.56 461 TYR A CA 1
ATOM 3653 C C . TYR A 1 461 ? 5.937 20.151 17.351 1.00 85.56 461 TYR A C 1
ATOM 3655 O O . TYR A 1 461 ? 5.690 19.246 16.560 1.00 85.56 461 TYR A O 1
ATOM 3663 N N . LYS A 1 462 ? 6.979 20.971 17.166 1.00 86.25 462 LYS A N 1
ATOM 3664 C CA . LYS A 1 462 ? 7.931 20.788 16.056 1.00 86.25 462 LYS A CA 1
ATOM 3665 C C . LYS A 1 462 ? 8.658 19.449 16.151 1.00 86.25 462 LYS A C 1
ATOM 3667 O O . LYS A 1 462 ? 8.730 18.729 15.159 1.00 86.25 462 LYS A O 1
ATOM 3672 N N . LYS A 1 463 ? 9.143 19.110 17.350 1.00 90.19 463 LYS A N 1
ATOM 3673 C CA . LYS A 1 463 ? 9.764 17.814 17.637 1.00 90.19 463 LYS A CA 1
ATOM 3674 C C . LYS A 1 463 ? 8.793 16.664 17.346 1.00 90.19 463 LYS A C 1
ATOM 3676 O O . LYS A 1 463 ? 9.172 15.717 16.669 1.00 90.19 463 LYS A O 1
ATOM 3681 N N . ALA A 1 464 ? 7.532 16.801 17.756 1.00 90.06 464 ALA A N 1
ATOM 3682 C CA . ALA A 1 464 ? 6.493 15.809 17.501 1.00 90.06 464 ALA A CA 1
ATOM 3683 C C . ALA A 1 464 ? 6.286 15.526 16.004 1.00 90.06 464 ALA A C 1
ATOM 3685 O O . ALA A 1 464 ? 6.214 14.369 15.605 1.00 90.06 464 ALA A O 1
ATOM 3686 N N . LEU A 1 465 ? 6.225 16.567 15.164 1.00 90.06 465 LEU A N 1
ATOM 3687 C CA . LEU A 1 465 ? 6.092 16.406 13.710 1.00 90.06 465 LEU A CA 1
ATOM 3688 C C . LEU A 1 465 ? 7.309 15.712 13.088 1.00 90.06 465 LEU A C 1
ATOM 3690 O O . LEU A 1 465 ? 7.153 14.900 12.180 1.00 90.06 465 LEU A O 1
ATOM 3694 N N . GLN A 1 466 ? 8.514 16.025 13.571 1.00 89.31 466 GLN A N 1
ATOM 3695 C CA . GLN A 1 466 ? 9.744 15.405 13.083 1.00 89.31 466 GLN A CA 1
ATOM 3696 C C . GLN A 1 466 ? 9.806 13.916 13.442 1.00 89.31 466 GLN A C 1
ATOM 3698 O O . GLN A 1 466 ? 10.064 13.095 12.566 1.00 89.31 466 GLN A O 1
ATOM 3703 N N . GLU A 1 467 ? 9.546 13.568 14.703 1.00 94.06 467 GLU A N 1
ATOM 3704 C CA . GLU A 1 467 ? 9.524 12.176 15.165 1.00 94.06 467 GLU A CA 1
ATOM 3705 C C . GLU A 1 467 ? 8.443 11.362 14.447 1.00 94.06 467 GLU A C 1
ATOM 3707 O O . GLU A 1 467 ? 8.719 10.261 13.976 1.00 94.06 467 GLU A O 1
ATOM 3712 N N . ALA A 1 468 ? 7.244 11.931 14.283 1.00 93.44 468 ALA A N 1
ATOM 3713 C CA . ALA A 1 468 ? 6.152 11.292 13.557 1.00 93.44 468 ALA A CA 1
ATOM 3714 C C . ALA A 1 468 ? 6.518 11.008 12.093 1.00 93.44 468 ALA A C 1
ATOM 3716 O O . ALA A 1 468 ? 6.254 9.912 11.605 1.00 93.44 468 ALA A O 1
ATOM 3717 N N . ALA A 1 469 ? 7.158 11.961 11.408 1.00 90.81 469 ALA A N 1
ATOM 3718 C CA . ALA A 1 469 ? 7.586 11.795 10.022 1.00 90.81 469 ALA A CA 1
ATOM 3719 C C . ALA A 1 469 ? 8.628 10.676 9.865 1.00 90.81 469 ALA A C 1
ATOM 3721 O O . ALA A 1 469 ? 8.466 9.812 9.007 1.00 90.81 469 ALA A O 1
ATOM 3722 N N . VAL A 1 470 ? 9.658 10.654 10.721 1.00 93.06 470 VAL A N 1
ATOM 3723 C CA . VAL A 1 470 ? 10.684 9.594 10.714 1.00 93.06 470 VAL A CA 1
ATOM 3724 C C . VAL A 1 470 ? 10.041 8.235 10.976 1.00 93.06 470 VAL A C 1
ATOM 3726 O O . VAL A 1 470 ? 10.246 7.282 10.226 1.00 93.06 470 VAL A O 1
ATOM 3729 N N . ARG A 1 471 ? 9.193 8.154 12.004 1.00 93.75 471 ARG A N 1
ATOM 3730 C CA . ARG A 1 471 ? 8.520 6.911 12.375 1.00 93.75 471 ARG A CA 1
ATOM 3731 C C . ARG A 1 471 ? 7.576 6.407 11.283 1.00 93.75 471 ARG A C 1
ATOM 3733 O O . ARG A 1 471 ? 7.487 5.203 11.049 1.00 93.75 471 ARG A O 1
ATOM 3740 N N . PHE A 1 472 ? 6.880 7.313 10.603 1.00 92.38 472 PHE A N 1
ATOM 3741 C CA . PHE A 1 472 ? 6.006 6.980 9.483 1.00 92.38 472 PHE A CA 1
ATOM 3742 C C . PHE A 1 472 ? 6.791 6.392 8.301 1.00 92.38 472 PHE A C 1
ATOM 3744 O O . PHE A 1 472 ? 6.385 5.365 7.756 1.00 92.38 472 PHE A O 1
ATOM 3751 N N . GLU A 1 473 ? 7.936 6.981 7.944 1.00 90.25 473 GLU A N 1
ATOM 3752 C CA . GLU A 1 473 ? 8.823 6.454 6.896 1.00 90.25 473 GLU A CA 1
ATOM 3753 C C . GLU A 1 473 ? 9.364 5.056 7.249 1.00 90.25 473 GLU A C 1
ATOM 3755 O O . GLU A 1 473 ? 9.324 4.152 6.411 1.00 90.25 473 GLU A O 1
ATOM 3760 N N . GLU A 1 474 ? 9.784 4.831 8.500 1.00 92.00 474 GLU A N 1
ATOM 3761 C CA . GLU A 1 474 ? 10.214 3.509 8.979 1.00 92.00 474 GLU A CA 1
ATOM 3762 C C . GLU A 1 474 ? 9.109 2.453 8.849 1.00 92.00 474 GLU A C 1
ATOM 3764 O O . GLU A 1 474 ? 9.340 1.350 8.345 1.00 92.00 474 GLU A O 1
ATOM 3769 N N . LEU A 1 475 ? 7.896 2.774 9.308 1.00 88.88 475 LEU A N 1
ATOM 3770 C CA . LEU A 1 475 ? 6.756 1.858 9.260 1.00 88.88 475 LEU A CA 1
ATOM 3771 C C . LEU A 1 475 ? 6.325 1.571 7.820 1.00 88.88 475 LEU A C 1
ATOM 3773 O O . LEU A 1 475 ? 5.989 0.428 7.497 1.00 88.88 475 LEU A O 1
ATOM 3777 N N . LYS A 1 476 ? 6.392 2.575 6.939 1.00 86.19 476 LYS A N 1
ATOM 3778 C CA . LYS A 1 476 ? 6.161 2.407 5.503 1.00 86.19 476 LYS A CA 1
ATOM 3779 C C . LYS A 1 476 ? 7.170 1.428 4.901 1.00 86.19 476 LYS A C 1
ATOM 3781 O O . LYS A 1 476 ? 6.754 0.447 4.288 1.00 86.19 476 LYS A O 1
ATOM 3786 N N . ALA A 1 477 ? 8.465 1.622 5.154 1.00 86.25 477 ALA A N 1
ATOM 3787 C CA . ALA A 1 477 ? 9.514 0.725 4.672 1.00 86.25 477 ALA A CA 1
ATOM 3788 C C . ALA A 1 477 ? 9.338 -0.714 5.197 1.00 86.25 477 ALA A C 1
ATOM 3790 O O . ALA A 1 477 ? 9.492 -1.678 4.448 1.00 86.25 477 ALA A O 1
ATOM 3791 N N . GLN A 1 478 ? 8.945 -0.883 6.465 1.00 86.75 478 GLN A N 1
ATOM 3792 C CA . GLN A 1 478 ? 8.647 -2.201 7.042 1.00 86.75 478 GLN A CA 1
ATOM 3793 C C . GLN A 1 478 ? 7.428 -2.872 6.393 1.00 86.75 478 GLN A C 1
ATOM 3795 O O . GLN A 1 478 ? 7.443 -4.085 6.156 1.00 86.75 478 GLN A O 1
ATOM 3800 N N . LYS A 1 479 ? 6.364 -2.106 6.117 1.00 83.44 479 LYS A N 1
ATOM 3801 C CA . LYS A 1 479 ? 5.155 -2.599 5.444 1.00 83.44 479 LYS A CA 1
ATOM 3802 C C . LYS A 1 479 ? 5.465 -3.034 4.016 1.00 83.44 479 LYS A C 1
ATOM 3804 O O . LYS A 1 479 ? 5.068 -4.131 3.629 1.00 83.44 479 LYS A O 1
ATOM 3809 N N . GLU A 1 480 ? 6.214 -2.221 3.274 1.00 81.50 480 GLU A N 1
ATOM 3810 C CA . GLU A 1 480 ? 6.691 -2.554 1.932 1.00 81.50 480 GLU A CA 1
ATOM 3811 C C . GLU A 1 480 ? 7.551 -3.820 1.967 1.00 81.50 480 GLU A C 1
ATOM 3813 O O . GLU A 1 480 ? 7.219 -4.793 1.300 1.00 81.50 480 GLU A O 1
ATOM 3818 N N . LEU A 1 481 ? 8.574 -3.888 2.824 1.00 82.56 481 LEU A N 1
ATOM 3819 C CA . LEU A 1 481 ? 9.429 -5.072 2.948 1.00 82.56 481 LEU A CA 1
ATOM 3820 C C . LEU A 1 481 ? 8.633 -6.352 3.243 1.00 82.56 481 LEU A C 1
ATOM 3822 O O . LEU A 1 481 ? 8.939 -7.408 2.688 1.00 82.56 481 LEU A O 1
ATOM 3826 N N . ARG A 1 482 ? 7.601 -6.286 4.091 1.00 78.69 482 ARG A N 1
ATOM 3827 C CA . ARG A 1 482 ? 6.749 -7.452 4.355 1.00 78.69 482 ARG A CA 1
ATOM 3828 C C . ARG A 1 482 ? 5.904 -7.835 3.155 1.00 78.69 482 ARG A C 1
ATOM 3830 O O . ARG A 1 482 ? 5.859 -9.021 2.842 1.00 78.69 482 ARG A O 1
ATOM 3837 N N . GLN A 1 483 ? 5.249 -6.870 2.510 1.00 73.62 483 GLN A N 1
ATOM 3838 C CA . GLN A 1 483 ? 4.471 -7.146 1.303 1.00 73.62 483 GLN A CA 1
ATOM 3839 C C . GLN A 1 483 ? 5.352 -7.867 0.280 1.00 73.62 483 GLN A C 1
ATOM 3841 O O . GLN A 1 483 ? 4.968 -8.894 -0.259 1.00 73.62 483 GLN A O 1
ATOM 3846 N N . LEU A 1 484 ? 6.599 -7.425 0.139 1.00 70.94 484 LEU A N 1
ATOM 3847 C CA . LEU A 1 484 ? 7.588 -8.049 -0.732 1.00 70.94 484 LEU A CA 1
ATOM 3848 C C . LEU A 1 484 ? 7.975 -9.469 -0.305 1.00 70.94 484 LEU A C 1
ATOM 3850 O O . LEU A 1 484 ? 8.154 -10.341 -1.154 1.00 70.94 484 LEU A O 1
ATOM 3854 N N . GLN A 1 485 ? 8.096 -9.736 0.997 1.00 74.31 485 GLN A N 1
ATOM 3855 C CA . GLN A 1 485 ? 8.322 -11.092 1.508 1.00 74.31 485 GLN A CA 1
ATOM 3856 C C . GLN A 1 485 ? 7.122 -12.016 1.262 1.00 74.31 485 GLN A C 1
ATOM 3858 O O . GLN A 1 485 ? 7.317 -13.199 0.980 1.00 74.31 485 GLN A O 1
ATOM 3863 N N . GLU A 1 486 ? 5.895 -11.509 1.387 1.00 69.50 486 GLU A N 1
ATOM 3864 C CA . GLU A 1 486 ? 4.673 -12.260 1.090 1.00 69.50 486 GLU A CA 1
ATOM 3865 C C . GLU A 1 486 ? 4.534 -12.519 -0.408 1.00 69.50 486 GLU A C 1
ATOM 3867 O O . GLU A 1 486 ? 4.320 -13.663 -0.804 1.00 69.50 486 GLU A O 1
ATOM 3872 N N . ASP A 1 487 ? 4.767 -11.509 -1.241 1.00 65.56 487 ASP A N 1
ATOM 3873 C CA . ASP A 1 487 ? 4.781 -11.638 -2.696 1.00 65.56 487 ASP A CA 1
ATOM 3874 C C . ASP A 1 487 ? 5.850 -12.643 -3.132 1.00 65.56 487 ASP A C 1
ATOM 3876 O O . ASP A 1 487 ? 5.564 -13.535 -3.920 1.00 65.56 487 ASP A O 1
ATOM 3880 N N . LYS A 1 488 ? 7.055 -12.615 -2.545 1.00 65.88 488 LYS A N 1
ATOM 3881 C CA . LYS A 1 488 ? 8.103 -13.620 -2.807 1.00 65.88 488 LYS A CA 1
ATOM 3882 C C . LYS A 1 488 ? 7.675 -15.044 -2.421 1.00 65.88 488 LYS A C 1
ATOM 3884 O O . LYS A 1 488 ? 8.135 -16.008 -3.029 1.00 65.88 488 LYS A O 1
ATOM 3889 N N . LYS A 1 489 ? 6.825 -15.205 -1.400 1.00 65.25 489 LYS A N 1
ATOM 3890 C CA . LYS A 1 489 ? 6.286 -16.515 -0.986 1.00 65.25 489 LYS A CA 1
ATOM 3891 C C . LYS A 1 489 ? 5.138 -16.983 -1.881 1.00 65.25 489 LYS A C 1
ATOM 3893 O O . LYS A 1 489 ? 5.020 -18.190 -2.107 1.00 65.25 489 LYS A O 1
ATOM 3898 N N . ASN A 1 490 ? 4.303 -16.055 -2.344 1.00 62.22 490 ASN A N 1
ATOM 3899 C CA . ASN A 1 490 ? 3.099 -16.324 -3.128 1.00 62.22 490 ASN A CA 1
ATOM 3900 C C . ASN A 1 490 ? 3.418 -16.496 -4.625 1.00 62.22 490 ASN A C 1
ATOM 3902 O O . ASN A 1 490 ? 2.924 -17.436 -5.246 1.00 62.22 490 ASN A O 1
ATOM 3906 N N . ASP A 1 491 ? 4.334 -15.693 -5.166 1.00 62.50 491 ASP A N 1
ATOM 3907 C CA . ASP A 1 491 ? 4.819 -15.746 -6.546 1.00 62.50 491 ASP A CA 1
ATOM 3908 C C . ASP A 1 491 ? 6.062 -16.643 -6.636 1.00 62.50 491 ASP A C 1
ATOM 3910 O O . ASP A 1 491 ? 7.171 -16.190 -6.911 1.00 62.50 491 ASP A O 1
ATOM 3914 N N . LYS A 1 492 ? 5.919 -17.955 -6.400 1.00 63.50 492 LYS A N 1
ATOM 3915 C CA . LYS A 1 492 ? 7.055 -18.888 -6.579 1.00 63.50 492 LYS A CA 1
ATOM 3916 C C . LYS A 1 492 ? 7.505 -19.015 -8.039 1.00 63.50 492 LYS A C 1
ATOM 3918 O O . LYS A 1 492 ? 8.616 -19.478 -8.287 1.00 63.50 492 LYS A O 1
ATOM 3923 N N . LYS A 1 493 ? 6.643 -18.670 -9.001 1.00 75.25 493 LYS A N 1
ATOM 3924 C CA . LYS A 1 493 ? 6.919 -18.721 -10.442 1.00 75.25 493 LYS A CA 1
ATOM 3925 C C . LYS A 1 493 ? 6.275 -17.521 -11.142 1.00 75.25 493 LYS A C 1
ATOM 3927 O O . LYS A 1 493 ? 5.199 -17.103 -10.712 1.00 75.25 493 LYS A O 1
ATOM 3932 N N . PRO A 1 494 ? 6.900 -16.973 -12.200 1.00 82.81 494 PRO A N 1
ATOM 3933 C CA . PRO A 1 494 ? 6.266 -15.946 -13.015 1.00 82.81 494 PRO A CA 1
ATOM 3934 C C . PRO A 1 494 ? 5.009 -16.498 -13.705 1.00 82.81 494 PRO A C 1
ATOM 3936 O O . PRO A 1 494 ? 4.900 -17.720 -13.876 1.00 82.81 494 PRO A O 1
ATOM 3939 N N . PRO A 1 495 ? 4.075 -15.623 -14.127 1.00 83.25 495 PRO A N 1
ATOM 3940 C CA . PRO A 1 495 ? 2.951 -16.024 -14.963 1.00 83.25 495 PRO A CA 1
ATOM 3941 C C . PRO A 1 495 ? 3.416 -16.851 -16.171 1.00 83.25 495 PRO A C 1
ATOM 3943 O O . PRO A 1 495 ? 4.507 -16.603 -16.702 1.00 83.25 495 PRO A O 1
ATOM 3946 N N . PRO A 1 496 ? 2.625 -17.848 -16.602 1.00 86.00 496 PRO A N 1
ATOM 3947 C CA . PRO A 1 496 ? 3.011 -18.717 -17.703 1.00 86.00 496 PRO A CA 1
ATOM 3948 C C . PRO A 1 496 ? 3.176 -17.912 -18.998 1.00 86.00 496 PRO A C 1
ATOM 3950 O O . PRO A 1 496 ? 2.329 -17.097 -19.347 1.00 86.00 496 PRO A O 1
ATOM 3953 N N . TYR A 1 497 ? 4.262 -18.180 -19.722 1.00 92.44 497 TYR A N 1
ATOM 3954 C CA . TYR A 1 497 ? 4.532 -17.657 -21.061 1.00 92.44 497 TYR A CA 1
ATOM 3955 C C . TYR A 1 497 ? 5.157 -18.768 -21.909 1.00 92.44 497 TYR A C 1
ATOM 3957 O O . TYR A 1 497 ? 5.733 -19.724 -21.377 1.00 92.44 497 TYR A O 1
ATOM 3965 N N . LYS A 1 498 ? 5.065 -18.663 -23.236 1.00 94.69 498 LYS A N 1
ATOM 3966 C CA . LYS A 1 498 ? 5.690 -19.642 -24.134 1.00 94.69 498 LYS A CA 1
ATOM 3967 C C . LYS A 1 498 ? 7.120 -19.219 -24.463 1.00 94.69 498 LYS A C 1
ATOM 3969 O O . LYS A 1 498 ? 7.323 -18.220 -25.149 1.00 94.69 498 LYS A O 1
ATOM 3974 N N . HIS A 1 499 ? 8.102 -20.009 -24.033 1.00 94.62 499 HIS A N 1
ATOM 3975 C CA . HIS A 1 499 ? 9.498 -19.748 -24.376 1.00 94.62 499 HIS A CA 1
ATOM 3976 C C . HIS A 1 499 ? 9.762 -20.014 -25.871 1.00 94.62 499 HIS A C 1
ATOM 3978 O O . HIS A 1 499 ? 9.497 -21.115 -26.363 1.00 94.62 499 HIS A O 1
ATOM 3984 N N . ILE A 1 500 ? 10.287 -19.026 -26.597 1.00 96.19 500 ILE A N 1
ATOM 3985 C CA . ILE A 1 500 ? 10.615 -19.111 -28.032 1.00 96.19 500 ILE A CA 1
ATOM 3986 C C . ILE A 1 500 ? 12.070 -18.702 -28.295 1.00 96.19 500 ILE A C 1
ATOM 3988 O O . ILE A 1 500 ? 12.684 -18.014 -27.489 1.00 96.19 500 ILE A O 1
ATOM 3992 N N . LYS A 1 501 ? 12.640 -19.177 -29.412 1.00 94.25 501 LYS A N 1
ATOM 3993 C CA . LYS A 1 501 ? 14.053 -18.948 -29.782 1.00 94.25 501 LYS A CA 1
ATOM 3994 C C . LYS A 1 501 ? 14.256 -17.881 -30.863 1.00 94.25 501 LYS A C 1
ATOM 3996 O O . LYS A 1 501 ? 15.369 -17.405 -31.011 1.00 94.25 501 LYS A O 1
ATOM 4001 N N . ILE A 1 502 ? 13.219 -17.587 -31.645 1.00 94.00 502 ILE A N 1
ATOM 4002 C CA . ILE A 1 502 ? 13.217 -16.630 -32.760 1.00 94.00 502 ILE A CA 1
ATOM 4003 C C . ILE A 1 502 ? 11.860 -15.925 -32.800 1.00 94.00 502 ILE A C 1
ATOM 4005 O O . ILE A 1 502 ? 10.877 -16.488 -32.300 1.00 94.00 502 ILE A O 1
ATOM 4009 N N . ASN A 1 503 ? 11.813 -14.735 -33.403 1.00 94.19 503 ASN A N 1
ATOM 4010 C CA . ASN A 1 503 ? 10.576 -13.973 -33.567 1.00 94.19 503 ASN A CA 1
ATOM 4011 C C . ASN A 1 503 ? 9.527 -14.774 -34.347 1.00 94.19 503 ASN A C 1
ATOM 4013 O O . ASN A 1 503 ? 9.859 -15.567 -35.231 1.00 94.19 503 ASN A O 1
ATOM 4017 N N . ARG A 1 504 ? 8.251 -14.577 -34.005 1.00 93.75 504 ARG A N 1
ATOM 4018 C CA . ARG A 1 504 ? 7.122 -15.181 -34.726 1.00 93.75 504 ARG A CA 1
ATOM 4019 C C . ARG A 1 504 ? 6.196 -14.103 -35.252 1.00 93.75 504 ARG A C 1
ATOM 4021 O O . ARG A 1 504 ? 5.608 -13.391 -34.448 1.00 93.75 504 ARG A O 1
ATOM 4028 N N . SER A 1 505 ? 6.038 -14.018 -36.566 1.00 92.88 505 SER A N 1
ATOM 4029 C CA . SER A 1 505 ? 5.060 -13.123 -37.176 1.00 92.88 505 SER A CA 1
ATOM 4030 C C . SER A 1 505 ? 3.627 -13.490 -36.790 1.00 92.88 505 SER A C 1
ATOM 4032 O O . SER A 1 505 ? 3.278 -14.668 -36.656 1.00 92.88 505 SER A O 1
ATOM 4034 N N . VAL A 1 506 ? 2.803 -12.462 -36.609 1.00 91.88 506 VAL A N 1
ATOM 4035 C CA . VAL A 1 506 ? 1.366 -12.559 -36.351 1.00 91.88 506 VAL A CA 1
ATOM 4036 C C . VAL A 1 506 ? 0.637 -11.637 -37.328 1.00 91.88 506 VAL A C 1
ATOM 4038 O O . VAL A 1 506 ? 1.093 -10.533 -37.621 1.00 91.88 506 VAL A O 1
ATOM 4041 N N . GLY A 1 507 ? -0.503 -12.098 -37.843 1.00 89.38 507 GLY A N 1
ATOM 4042 C CA . GLY A 1 507 ? -1.314 -11.318 -38.774 1.00 89.38 507 GLY A CA 1
ATOM 4043 C C . GLY A 1 507 ? -0.607 -11.095 -40.110 1.00 89.38 507 GLY A C 1
ATOM 4044 O O . GLY A 1 507 ? -0.186 -12.050 -40.761 1.00 89.38 507 GLY A O 1
ATOM 4045 N N . LYS A 1 508 ? -0.518 -9.830 -40.529 1.00 87.75 508 LYS A N 1
ATOM 4046 C CA . LYS A 1 508 ? 0.007 -9.422 -41.844 1.00 87.75 508 LYS A CA 1
ATOM 4047 C C . LYS A 1 508 ? 1.524 -9.220 -41.863 1.00 87.75 508 LYS A C 1
ATOM 4049 O O . LYS A 1 508 ? 2.094 -9.024 -42.933 1.00 87.75 508 LYS A O 1
ATOM 4054 N N . VAL A 1 509 ? 2.180 -9.249 -40.703 1.00 90.75 509 VAL A N 1
ATOM 4055 C CA . VAL A 1 509 ? 3.611 -8.954 -40.600 1.00 90.75 509 VAL A CA 1
ATOM 4056 C C . VAL A 1 509 ? 4.444 -10.098 -41.176 1.00 90.75 509 VAL A C 1
ATOM 4058 O O . VAL A 1 509 ? 4.160 -11.271 -40.939 1.00 90.75 509 VAL A O 1
ATOM 4061 N N . GLN A 1 510 ? 5.502 -9.766 -41.914 1.00 86.06 510 GLN A N 1
ATOM 4062 C CA . GLN A 1 510 ? 6.418 -10.734 -42.516 1.00 86.06 510 GLN A CA 1
ATOM 4063 C C . GLN A 1 510 ? 7.845 -10.563 -41.982 1.00 86.06 510 GLN A C 1
ATOM 4065 O O . GLN A 1 510 ? 8.254 -9.473 -41.581 1.00 86.06 510 GLN A O 1
ATOM 4070 N N . ILE A 1 511 ? 8.584 -11.673 -41.965 1.00 86.44 511 ILE A N 1
ATOM 4071 C CA . ILE A 1 511 ? 10.022 -11.719 -41.688 1.00 86.44 511 ILE A CA 1
ATOM 4072 C C . ILE A 1 511 ? 10.712 -11.857 -43.040 1.00 86.44 511 ILE A C 1
ATOM 4074 O O . ILE A 1 511 ? 10.395 -12.779 -43.793 1.00 86.44 511 ILE A O 1
ATOM 4078 N N . PHE A 1 512 ? 11.627 -10.943 -43.343 1.00 84.12 512 PHE A N 1
ATOM 4079 C CA . PHE A 1 512 ? 12.353 -10.941 -44.607 1.00 84.12 512 PHE A CA 1
ATOM 4080 C C . PHE A 1 512 ? 13.625 -11.786 -44.498 1.00 84.12 512 PHE A C 1
ATOM 4082 O O . PHE A 1 512 ? 14.207 -11.927 -43.424 1.00 84.12 512 PHE A O 1
ATOM 4089 N N . THR A 1 513 ? 14.058 -12.362 -45.615 1.00 83.75 513 THR A N 1
ATOM 4090 C CA . THR A 1 513 ? 15.352 -13.040 -45.728 1.00 83.75 513 THR A CA 1
ATOM 4091 C C . THR A 1 513 ? 16.044 -12.524 -46.974 1.00 83.75 513 THR A C 1
ATOM 4093 O O . THR A 1 513 ? 15.487 -12.651 -48.064 1.00 83.75 513 THR A O 1
ATOM 4096 N N . ALA A 1 514 ? 17.228 -11.945 -46.806 1.00 83.31 514 ALA A N 1
ATOM 4097 C CA . ALA A 1 514 ? 18.062 -11.506 -47.917 1.00 83.31 514 ALA A CA 1
ATOM 4098 C C . ALA A 1 514 ? 18.699 -12.698 -48.637 1.00 83.31 514 ALA A C 1
ATOM 4100 O O . ALA A 1 514 ? 19.007 -13.721 -48.014 1.00 83.31 514 ALA A O 1
ATOM 4101 N N . ASP A 1 515 ? 18.940 -12.536 -49.937 1.00 88.19 515 ASP A N 1
ATOM 4102 C CA . ASP A 1 515 ? 19.782 -13.470 -50.682 1.00 88.19 515 ASP A CA 1
ATOM 4103 C C . ASP A 1 515 ? 21.257 -13.313 -50.275 1.00 88.19 515 ASP A C 1
ATOM 4105 O O . ASP A 1 515 ? 21.695 -12.256 -49.813 1.00 88.19 515 ASP A O 1
ATOM 4109 N N . LEU A 1 516 ? 22.060 -14.362 -50.473 1.00 86.69 516 LEU A N 1
ATOM 4110 C CA . LEU A 1 516 ? 23.482 -14.355 -50.117 1.00 86.69 516 LEU A CA 1
ATOM 4111 C C . LEU A 1 516 ? 24.268 -13.237 -50.819 1.00 86.69 516 LEU A C 1
ATOM 4113 O O . LEU A 1 516 ? 25.283 -12.795 -50.280 1.00 86.69 516 LEU A O 1
ATOM 4117 N N . SER A 1 517 ? 23.818 -12.766 -51.989 1.00 88.00 517 SER A N 1
ATOM 4118 C CA . SER A 1 517 ? 24.445 -11.650 -52.707 1.00 88.00 517 SER A CA 1
ATOM 4119 C C . SER A 1 517 ? 24.255 -10.290 -52.035 1.00 88.00 517 SER A C 1
ATOM 4121 O O . SER A 1 517 ? 25.061 -9.389 -52.254 1.00 88.00 517 SER A O 1
ATOM 4123 N N . GLU A 1 518 ? 23.202 -10.125 -51.233 1.00 87.38 518 GLU A N 1
ATOM 4124 C CA . GLU A 1 518 ? 22.870 -8.865 -50.554 1.00 87.38 518 GLU A CA 1
ATOM 4125 C C . GLU A 1 518 ? 23.590 -8.729 -49.202 1.00 87.38 518 GLU A C 1
ATOM 4127 O O . GLU A 1 518 ? 23.606 -7.656 -48.596 1.00 87.38 518 GLU A O 1
ATOM 4132 N N . ILE A 1 519 ? 24.216 -9.809 -48.720 1.00 90.94 519 ILE A N 1
ATOM 4133 C CA . ILE A 1 519 ? 24.927 -9.824 -47.443 1.00 90.94 519 ILE A CA 1
ATOM 4134 C C . ILE A 1 519 ? 26.327 -9.203 -47.609 1.00 90.94 519 ILE A C 1
ATOM 4136 O O . ILE A 1 519 ? 27.142 -9.713 -48.385 1.00 90.94 519 ILE A O 1
ATOM 4140 N N . PRO A 1 520 ? 26.678 -8.150 -46.843 1.00 91.62 520 PRO A N 1
ATOM 4141 C CA . PRO A 1 520 ? 27.974 -7.493 -46.968 1.00 91.62 520 PRO A CA 1
ATOM 4142 C C . PRO A 1 520 ? 29.128 -8.386 -46.490 1.00 91.62 520 PRO A C 1
ATOM 4144 O O . PRO A 1 520 ? 29.086 -8.996 -45.415 1.00 91.62 520 PRO A O 1
ATOM 4147 N N . ARG A 1 521 ? 30.214 -8.422 -47.271 1.00 93.25 521 ARG A N 1
ATOM 4148 C CA . ARG A 1 521 ? 31.485 -9.049 -46.875 1.00 93.25 521 ARG A CA 1
ATOM 4149 C C . ARG A 1 521 ? 32.288 -8.107 -45.980 1.00 93.25 521 ARG A C 1
ATOM 4151 O O . ARG A 1 521 ? 32.489 -6.947 -46.326 1.00 93.25 521 ARG A O 1
ATOM 4158 N N . CYS A 1 522 ? 32.801 -8.623 -44.865 1.00 94.56 522 CYS A N 1
ATOM 4159 C CA . CYS A 1 522 ? 33.700 -7.867 -43.995 1.00 94.56 522 CYS A CA 1
ATOM 4160 C C . CYS A 1 522 ? 35.135 -7.788 -44.552 1.00 94.56 522 CYS A C 1
ATOM 4162 O O . CYS A 1 522 ? 35.533 -8.581 -45.402 1.00 94.56 522 CYS A O 1
ATOM 4164 N N . ASN A 1 523 ? 35.939 -6.894 -43.977 1.00 93.31 523 ASN A N 1
ATOM 4165 C CA . ASN A 1 523 ? 37.360 -6.672 -44.274 1.00 93.31 523 ASN A CA 1
ATOM 4166 C C . ASN A 1 523 ? 38.347 -7.522 -43.438 1.00 93.31 523 ASN A C 1
ATOM 4168 O O . ASN A 1 523 ? 39.551 -7.437 -43.670 1.00 93.31 523 ASN A O 1
ATOM 4172 N N . CYS A 1 524 ? 37.877 -8.311 -42.462 1.00 94.06 524 CYS A N 1
ATOM 4173 C CA . CYS A 1 524 ? 38.741 -9.144 -41.608 1.00 94.06 524 CYS A CA 1
ATOM 4174 C C . CYS A 1 524 ? 39.422 -10.275 -42.384 1.00 94.06 524 CYS A C 1
ATOM 4176 O O . CYS A 1 524 ? 38.916 -10.704 -43.417 1.00 94.06 524 CYS A O 1
ATOM 4178 N N . LYS A 1 525 ? 40.520 -10.820 -41.851 1.00 92.44 525 LYS A N 1
ATOM 4179 C CA . LYS A 1 525 ? 41.243 -11.946 -42.457 1.00 92.44 525 LYS A CA 1
ATOM 4180 C C . LYS A 1 525 ? 41.167 -13.200 -41.581 1.00 92.44 525 LYS A C 1
ATOM 4182 O O . LYS A 1 525 ? 41.106 -13.102 -40.359 1.00 92.44 525 LYS A O 1
ATOM 4187 N N . PRO A 1 526 ? 41.245 -14.409 -42.168 1.00 91.38 526 PRO A N 1
ATOM 4188 C CA . PRO A 1 526 ? 41.292 -15.654 -41.395 1.00 91.38 526 PRO A CA 1
ATOM 4189 C C . PRO A 1 526 ? 42.523 -15.767 -40.491 1.00 91.38 526 PRO A C 1
ATOM 4191 O O . PRO A 1 526 ? 42.511 -16.553 -39.551 1.00 91.38 526 PRO A O 1
ATOM 4194 N N . THR A 1 527 ? 43.591 -15.031 -40.803 1.00 91.44 527 THR A N 1
ATOM 4195 C CA . THR A 1 527 ? 44.859 -15.012 -40.061 1.00 91.44 527 THR A CA 1
ATOM 4196 C C . THR A 1 527 ? 44.806 -14.177 -38.789 1.00 91.44 527 THR A C 1
ATOM 4198 O O . THR A 1 527 ? 45.710 -14.297 -37.970 1.00 91.44 527 THR A O 1
ATOM 4201 N N . ASP A 1 528 ? 43.779 -13.342 -38.619 1.00 91.94 528 ASP A N 1
ATOM 4202 C CA . ASP A 1 528 ? 43.634 -12.511 -37.427 1.00 91.94 528 ASP A CA 1
ATOM 4203 C C . ASP A 1 528 ? 43.473 -13.409 -36.184 1.00 91.94 528 ASP A C 1
ATOM 4205 O O . ASP A 1 528 ? 42.968 -14.536 -36.269 1.00 91.94 528 ASP A O 1
ATOM 4209 N N . GLU A 1 529 ? 43.906 -12.934 -35.015 1.00 90.88 529 GLU A N 1
ATOM 4210 C CA . GLU A 1 529 ? 43.811 -13.706 -33.768 1.00 90.88 529 GLU A CA 1
ATOM 4211 C C . GLU A 1 529 ? 42.339 -13.985 -33.414 1.00 90.88 529 GLU A C 1
ATOM 4213 O O . GLU A 1 529 ? 41.928 -15.139 -33.264 1.00 90.88 529 GLU A O 1
ATOM 4218 N N . ASN A 1 530 ? 41.519 -12.928 -33.411 1.00 92.38 530 ASN A N 1
ATOM 4219 C CA . ASN A 1 530 ? 40.081 -12.964 -33.138 1.00 92.38 530 ASN A CA 1
ATOM 4220 C C . ASN A 1 530 ? 39.290 -12.315 -34.295 1.00 92.38 530 ASN A C 1
ATOM 4222 O O . ASN A 1 530 ? 38.833 -11.173 -34.173 1.00 92.38 530 ASN A O 1
ATOM 4226 N N . PRO A 1 531 ? 39.133 -12.999 -35.446 1.00 94.38 531 PRO A N 1
ATOM 4227 C CA . PRO A 1 531 ? 38.516 -12.406 -36.627 1.00 94.38 531 PRO A CA 1
ATOM 4228 C C . PRO A 1 531 ? 37.039 -12.084 -36.381 1.00 94.38 531 PRO A C 1
ATOM 4230 O O . PRO A 1 531 ? 36.245 -12.937 -35.974 1.00 94.38 531 PRO A O 1
ATOM 4233 N N . CYS A 1 532 ? 36.654 -10.841 -36.675 1.00 94.69 532 CYS A N 1
ATOM 4234 C CA . CYS A 1 532 ? 35.322 -10.296 -36.382 1.00 94.69 532 CYS A CA 1
ATOM 4235 C C . CYS A 1 532 ? 34.951 -10.291 -34.878 1.00 94.69 532 CYS A C 1
ATOM 4237 O O . CYS A 1 532 ? 33.768 -10.207 -34.524 1.00 94.69 532 CYS A O 1
ATOM 4239 N N . GLY A 1 533 ? 35.940 -10.393 -33.983 1.00 91.38 533 GLY A N 1
ATOM 4240 C CA . GLY A 1 533 ? 35.768 -10.280 -32.532 1.00 91.38 533 GLY A CA 1
ATOM 4241 C C . GLY A 1 533 ? 35.379 -8.870 -32.073 1.00 91.38 533 GLY A C 1
ATOM 4242 O O . GLY A 1 533 ? 35.281 -7.948 -32.886 1.00 91.38 533 GLY A O 1
ATOM 4243 N N . LEU A 1 534 ? 35.144 -8.702 -30.768 1.00 88.12 534 LEU A N 1
ATOM 4244 C CA . LEU A 1 534 ? 34.727 -7.421 -30.174 1.00 88.12 534 LEU A CA 1
ATOM 4245 C C . LEU A 1 534 ? 35.747 -6.298 -30.406 1.00 88.12 534 LEU A C 1
ATOM 4247 O O . LEU A 1 534 ? 35.351 -5.203 -30.789 1.00 88.12 534 LEU A O 1
ATOM 4251 N N . ASP A 1 535 ? 37.036 -6.603 -30.254 1.00 88.50 535 ASP A N 1
ATOM 4252 C CA . ASP A 1 535 ? 38.139 -5.639 -30.393 1.00 88.50 535 ASP A CA 1
ATOM 4253 C C . ASP A 1 535 ? 38.705 -5.570 -31.827 1.00 88.50 535 ASP A C 1
ATOM 4255 O O . ASP A 1 535 ? 39.761 -4.986 -32.060 1.00 88.50 535 ASP A O 1
ATOM 4259 N N . SER A 1 536 ? 38.036 -6.196 -32.803 1.00 92.25 536 SER A N 1
ATOM 4260 C CA . SER A 1 536 ? 38.481 -6.197 -34.203 1.00 92.25 536 SER A CA 1
ATOM 4261 C C . SER A 1 536 ? 37.946 -4.993 -34.983 1.00 92.25 536 SER A C 1
ATOM 4263 O O . SER A 1 536 ? 36.825 -4.543 -34.755 1.00 92.25 536 SER A O 1
ATOM 4265 N N . GLU A 1 537 ? 38.684 -4.545 -36.001 1.00 92.88 537 GLU A N 1
ATOM 4266 C CA . GLU A 1 537 ? 38.256 -3.498 -36.951 1.00 92.88 537 GLU A CA 1
ATOM 4267 C C . GLU A 1 537 ? 37.283 -4.032 -38.025 1.00 92.88 537 GLU A C 1
ATOM 4269 O O . GLU A 1 537 ? 37.355 -3.695 -39.211 1.00 92.88 537 GLU A O 1
ATOM 4274 N N . CYS A 1 538 ? 36.386 -4.937 -37.626 1.00 95.56 538 CYS A N 1
ATOM 4275 C CA . CYS A 1 538 ? 35.416 -5.554 -38.518 1.00 95.56 538 CYS A CA 1
ATOM 4276 C C . CYS A 1 538 ? 34.344 -4.549 -38.933 1.00 95.56 538 CYS A C 1
ATOM 4278 O O . CYS A 1 538 ? 33.496 -4.165 -38.123 1.00 95.56 538 CYS A O 1
ATOM 4280 N N . ILE A 1 539 ? 34.314 -4.203 -40.220 1.00 94.81 539 ILE A N 1
ATOM 4281 C CA . ILE A 1 539 ? 33.349 -3.237 -40.753 1.00 94.81 539 ILE A CA 1
ATOM 4282 C C . ILE A 1 539 ? 31.895 -3.670 -40.526 1.00 94.81 539 ILE A C 1
ATOM 4284 O O . ILE A 1 539 ? 31.065 -2.847 -40.150 1.00 94.81 539 ILE A O 1
ATOM 4288 N N . ASN A 1 540 ? 31.591 -4.968 -40.656 1.00 95.19 540 ASN A N 1
ATOM 4289 C CA . ASN A 1 540 ? 30.241 -5.480 -40.416 1.00 95.19 540 ASN A CA 1
ATOM 4290 C C . ASN A 1 540 ? 29.822 -5.252 -38.958 1.00 95.19 540 ASN A C 1
ATOM 4292 O O . ASN A 1 540 ? 28.735 -4.745 -38.716 1.00 95.19 540 ASN A O 1
ATOM 4296 N N . ARG A 1 541 ? 30.699 -5.534 -37.984 1.00 93.25 541 ARG A N 1
ATOM 4297 C CA . ARG A 1 541 ? 30.418 -5.292 -36.560 1.00 93.25 541 ARG A CA 1
ATOM 4298 C C . ARG A 1 541 ? 30.241 -3.802 -36.261 1.00 93.25 541 ARG A C 1
ATOM 4300 O O . ARG A 1 541 ? 29.304 -3.445 -35.556 1.00 93.25 541 ARG A O 1
ATOM 4307 N N . MET A 1 542 ? 31.103 -2.941 -36.806 1.00 92.06 542 MET A N 1
ATOM 4308 C CA . MET A 1 542 ? 31.008 -1.485 -36.621 1.00 92.06 542 MET A CA 1
ATOM 4309 C C . MET A 1 542 ? 29.702 -0.903 -37.181 1.00 92.06 542 MET A C 1
ATOM 4311 O O . MET A 1 542 ? 29.171 0.054 -36.625 1.00 92.06 542 MET A O 1
ATOM 4315 N N . LEU A 1 543 ? 29.179 -1.493 -38.260 1.00 94.31 543 LEU A N 1
ATOM 4316 C CA . LEU A 1 543 ? 27.919 -1.103 -38.897 1.00 94.31 543 LEU A CA 1
ATOM 4317 C C . LEU A 1 543 ? 26.700 -1.893 -38.387 1.00 94.31 543 LEU A C 1
ATOM 4319 O O . LEU A 1 543 ? 25.611 -1.727 -38.930 1.00 94.31 543 LEU A O 1
ATOM 4323 N N . LEU A 1 544 ? 26.865 -2.728 -37.353 1.00 94.88 544 LEU A N 1
ATOM 4324 C CA . LEU A 1 544 ? 25.807 -3.556 -36.754 1.00 94.88 544 LEU A CA 1
ATOM 4325 C C . LEU A 1 544 ? 25.173 -4.567 -37.734 1.00 94.88 544 LEU A C 1
ATOM 4327 O O . LEU A 1 544 ? 23.973 -4.837 -37.700 1.00 94.88 544 LEU A O 1
ATOM 4331 N N . TYR A 1 545 ? 25.991 -5.151 -38.607 1.00 95.50 545 TYR A N 1
ATOM 4332 C CA . TYR A 1 545 ? 25.652 -6.292 -39.457 1.00 95.50 545 TYR A CA 1
ATOM 4333 C C . TYR A 1 545 ? 26.234 -7.581 -38.879 1.00 95.50 545 TYR A C 1
ATOM 4335 O O . TYR A 1 545 ? 27.420 -7.657 -38.544 1.00 95.50 545 TYR A O 1
ATOM 4343 N N . GLU A 1 546 ? 25.418 -8.630 -38.817 1.00 95.44 546 GLU A N 1
ATOM 4344 C CA . GLU A 1 546 ? 25.909 -9.979 -38.540 1.00 95.44 546 GLU A CA 1
ATOM 4345 C C . GLU A 1 546 ? 26.604 -10.555 -39.784 1.00 95.44 546 GLU A C 1
ATOM 4347 O O . GLU A 1 546 ? 26.120 -10.436 -40.910 1.00 95.44 546 GLU A O 1
ATOM 4352 N N . CYS A 1 547 ? 27.764 -11.185 -39.592 1.00 95.38 547 CYS A N 1
ATOM 4353 C CA . CYS A 1 547 ? 28.451 -11.870 -40.677 1.00 95.38 547 CYS A CA 1
ATOM 4354 C C . CYS A 1 547 ? 27.733 -13.183 -41.004 1.00 95.38 547 CYS A C 1
ATOM 4356 O O . CYS A 1 547 ? 27.429 -13.966 -40.111 1.00 95.38 547 CYS A O 1
ATOM 4358 N N . HIS A 1 548 ? 27.562 -13.488 -42.288 1.00 94.56 548 HIS A N 1
ATOM 4359 C CA . HIS A 1 548 ? 27.064 -14.797 -42.705 1.00 94.56 548 HIS A CA 1
ATOM 4360 C C . HIS A 1 548 ? 28.228 -15.792 -42.884 1.00 94.56 548 HIS A C 1
ATOM 4362 O O . HIS A 1 548 ? 29.231 -15.431 -43.511 1.00 94.56 548 HIS A O 1
ATOM 4368 N N . PRO A 1 549 ? 28.128 -17.042 -42.387 1.00 92.69 549 PRO A N 1
ATOM 4369 C CA . PRO A 1 549 ? 29.228 -18.014 -42.428 1.00 92.69 549 PRO A CA 1
ATOM 4370 C C . PRO A 1 549 ? 29.707 -18.333 -43.851 1.00 92.69 549 PRO A C 1
ATOM 4372 O O . PRO A 1 549 ? 30.906 -18.440 -44.076 1.00 92.69 549 PRO A O 1
ATOM 4375 N N . ALA A 1 550 ? 28.795 -18.397 -44.827 1.00 91.25 550 ALA A N 1
ATOM 4376 C CA . ALA A 1 550 ? 29.144 -18.648 -46.232 1.00 91.25 550 ALA A CA 1
ATOM 4377 C C . ALA A 1 550 ? 29.762 -17.436 -46.965 1.00 91.25 550 ALA A C 1
ATOM 4379 O O . ALA A 1 550 ? 30.251 -17.577 -48.081 1.00 91.25 550 ALA A O 1
ATOM 4380 N N . VAL A 1 551 ? 29.705 -16.237 -46.374 1.00 93.50 551 VAL A N 1
ATOM 4381 C CA . VAL A 1 551 ? 30.107 -14.972 -47.020 1.00 93.50 551 VAL A CA 1
ATOM 4382 C C . VAL A 1 551 ? 31.368 -14.395 -46.377 1.00 93.50 551 VAL A C 1
ATOM 4384 O O . VAL A 1 551 ? 32.202 -13.798 -47.057 1.00 93.50 551 VAL A O 1
ATOM 4387 N N . CYS A 1 552 ? 31.529 -14.574 -45.066 1.00 94.19 552 CYS A N 1
ATOM 4388 C CA . CYS A 1 552 ? 32.692 -14.108 -44.330 1.00 94.19 552 CYS A CA 1
ATOM 4389 C C . CYS A 1 552 ? 33.937 -14.915 -44.705 1.00 94.19 552 CYS A C 1
ATOM 4391 O O . CYS A 1 552 ? 33.965 -16.135 -44.570 1.00 94.19 552 CYS A O 1
ATOM 4393 N N . VAL A 1 553 ? 35.012 -14.222 -45.081 1.00 90.56 553 VAL A N 1
ATOM 4394 C CA . VAL A 1 553 ? 36.285 -14.869 -45.426 1.00 90.56 553 VAL A CA 1
ATOM 4395 C C . VAL A 1 553 ? 36.900 -15.631 -44.252 1.00 90.56 553 VAL A C 1
ATOM 4397 O O . VAL A 1 553 ? 37.567 -16.634 -44.471 1.00 90.56 553 VAL A O 1
ATOM 4400 N N . ALA A 1 554 ? 36.636 -15.211 -43.008 1.00 92.56 554 ALA A N 1
ATOM 4401 C CA . ALA A 1 554 ? 37.082 -15.919 -41.808 1.00 92.56 554 ALA A CA 1
ATOM 4402 C C . ALA A 1 554 ? 36.351 -17.259 -41.577 1.00 92.56 554 ALA A C 1
ATOM 4404 O O . ALA A 1 554 ? 36.739 -18.007 -40.677 1.00 92.56 554 ALA A O 1
ATOM 4405 N N . GLY A 1 555 ? 35.306 -17.560 -42.360 1.00 90.25 555 GLY A N 1
ATOM 4406 C CA . GLY A 1 555 ? 34.535 -18.799 -42.290 1.00 90.25 555 GLY A CA 1
ATOM 4407 C C . GLY A 1 555 ? 34.059 -19.107 -40.870 1.00 90.25 555 GLY A C 1
ATOM 4408 O O . GLY A 1 555 ? 33.519 -18.244 -40.173 1.00 90.25 555 GLY A O 1
ATOM 4409 N N . GLU A 1 556 ? 34.328 -20.328 -40.411 1.00 89.38 556 GLU A N 1
ATOM 4410 C CA . GLU A 1 556 ? 33.947 -20.810 -39.076 1.00 89.38 556 GLU A CA 1
ATOM 4411 C C . GLU A 1 556 ? 34.654 -20.087 -37.917 1.00 89.38 556 GLU A C 1
ATOM 4413 O O . GLU A 1 556 ? 34.132 -20.065 -36.800 1.00 89.38 556 GLU A O 1
ATOM 4418 N N . ARG A 1 557 ? 35.812 -19.450 -38.160 1.00 93.19 557 ARG A N 1
ATOM 4419 C CA . ARG A 1 557 ? 36.528 -18.677 -37.128 1.00 93.19 557 ARG A CA 1
ATOM 4420 C C . ARG A 1 557 ? 35.875 -17.328 -36.831 1.00 93.19 557 ARG A C 1
ATOM 4422 O O . ARG A 1 557 ? 36.239 -16.695 -35.843 1.00 93.19 557 ARG A O 1
ATOM 4429 N N . CYS A 1 558 ? 34.934 -16.879 -37.662 1.00 95.12 558 CYS A N 1
ATOM 4430 C CA . CYS A 1 558 ? 34.235 -15.615 -37.469 1.00 95.12 558 CYS A CA 1
ATOM 4431 C C . CYS A 1 558 ? 33.496 -15.576 -36.119 1.00 95.12 558 CYS A C 1
ATOM 4433 O O . CYS A 1 558 ? 32.610 -16.389 -35.844 1.00 95.12 558 CYS A O 1
ATOM 4435 N N . GLN A 1 559 ? 33.817 -14.572 -35.301 1.00 94.56 559 GLN A N 1
ATOM 4436 C CA . GLN A 1 559 ? 33.188 -14.343 -33.995 1.00 94.56 559 GLN A CA 1
ATOM 4437 C C . GLN A 1 559 ? 31.983 -13.378 -34.051 1.00 94.56 559 GLN A C 1
ATOM 4439 O O . GLN A 1 559 ? 31.422 -13.027 -33.016 1.00 94.56 559 GLN A O 1
ATOM 4444 N N . ASN A 1 560 ? 31.553 -12.944 -35.243 1.00 95.50 560 ASN A N 1
ATOM 4445 C CA . ASN A 1 560 ? 30.411 -12.039 -35.442 1.00 95.50 560 ASN A CA 1
ATOM 4446 C C . ASN A 1 560 ? 29.182 -12.775 -36.004 1.00 95.50 560 ASN A C 1
ATOM 4448 O O . ASN A 1 560 ? 28.710 -12.453 -37.088 1.00 95.50 560 ASN A O 1
ATOM 4452 N N . GLN A 1 561 ? 28.721 -13.805 -35.287 1.00 94.69 561 GLN A N 1
ATOM 4453 C CA . GLN A 1 561 ? 27.564 -14.654 -35.638 1.00 94.69 561 GLN A CA 1
ATOM 4454 C C . GLN A 1 561 ? 26.654 -14.882 -34.412 1.00 94.69 561 GLN A C 1
ATOM 4456 O O . GLN A 1 561 ? 26.127 -15.976 -34.186 1.00 94.69 561 GLN A O 1
ATOM 4461 N N . CYS A 1 562 ? 26.579 -13.880 -33.533 1.00 93.75 562 CYS A N 1
ATOM 4462 C CA . CYS A 1 562 ? 26.050 -14.003 -32.178 1.00 93.75 562 CYS A CA 1
ATOM 4463 C C . CYS A 1 562 ? 24.535 -14.279 -32.138 1.00 93.75 562 CYS A C 1
ATOM 4465 O O . CYS A 1 562 ? 24.098 -15.100 -31.326 1.00 93.75 562 CYS A O 1
ATOM 4467 N N . PHE A 1 563 ? 23.744 -13.659 -33.021 1.00 94.19 563 PHE A N 1
ATOM 4468 C CA . PHE A 1 563 ? 22.293 -13.852 -33.099 1.00 94.19 563 PHE A CA 1
ATOM 4469 C C . PHE A 1 563 ? 21.962 -15.244 -33.634 1.00 94.19 563 PHE A C 1
ATOM 4471 O O . PHE A 1 563 ? 21.202 -15.985 -33.007 1.00 94.19 563 PHE A O 1
ATOM 4478 N N . THR A 1 564 ? 22.582 -15.657 -34.744 1.00 92.88 564 THR A N 1
ATOM 4479 C CA . THR A 1 564 ? 22.336 -16.984 -35.331 1.00 92.88 564 THR A CA 1
ATOM 4480 C C . THR A 1 564 ? 22.780 -18.115 -34.397 1.00 92.88 564 THR A C 1
ATOM 4482 O O . THR A 1 564 ? 22.038 -19.089 -34.211 1.00 92.88 564 THR A O 1
ATOM 4485 N N . LYS A 1 565 ? 23.952 -17.981 -33.753 1.00 93.38 565 LYS A N 1
ATOM 4486 C CA . LYS A 1 565 ? 24.483 -18.988 -32.813 1.00 93.38 565 LYS A CA 1
ATOM 4487 C C . LYS A 1 565 ? 23.797 -18.973 -31.440 1.00 93.38 565 LYS A C 1
ATOM 4489 O O . LYS A 1 565 ? 23.853 -19.987 -30.749 1.00 93.38 565 LYS A O 1
ATOM 4494 N N . ARG A 1 566 ? 23.119 -17.881 -31.054 1.00 93.69 566 ARG A N 1
ATOM 4495 C CA . ARG A 1 566 ? 22.397 -17.720 -29.769 1.00 93.69 566 ARG A CA 1
ATOM 4496 C C . ARG A 1 566 ? 23.259 -18.039 -28.544 1.00 93.69 566 ARG A C 1
ATOM 4498 O O . ARG A 1 566 ? 22.841 -18.748 -27.628 1.00 93.69 566 ARG A O 1
ATOM 4505 N N . GLN A 1 567 ? 24.491 -17.544 -28.552 1.00 88.25 567 GLN A N 1
ATOM 4506 C CA . GLN A 1 567 ? 25.427 -17.725 -27.446 1.00 88.25 567 GLN A CA 1
ATOM 4507 C C . GLN A 1 567 ? 25.147 -16.674 -26.373 1.00 88.25 567 GLN A C 1
ATOM 4509 O O . GLN A 1 567 ? 25.744 -15.603 -26.373 1.00 88.25 567 GLN A O 1
ATOM 4514 N N . TYR A 1 568 ? 24.199 -16.974 -25.487 1.00 94.75 568 TYR A N 1
ATOM 4515 C CA . TYR A 1 568 ? 23.832 -16.086 -24.387 1.00 94.75 568 TYR A CA 1
ATOM 4516 C C . TYR A 1 568 ? 24.591 -16.460 -23.099 1.00 94.75 568 TYR A C 1
ATOM 4518 O O . TYR A 1 568 ? 24.793 -17.651 -22.844 1.00 94.75 568 TYR A O 1
ATOM 4526 N N . PRO A 1 569 ? 24.997 -15.493 -22.252 1.00 94.69 569 PRO A N 1
ATOM 4527 C CA . PRO A 1 569 ? 25.387 -15.763 -20.872 1.00 94.69 569 PRO A CA 1
ATOM 4528 C C . PRO A 1 569 ? 24.319 -16.551 -20.110 1.00 94.69 569 PRO A C 1
ATOM 4530 O O . PRO A 1 569 ? 23.117 -16.398 -20.333 1.00 94.69 569 PRO A O 1
ATOM 4533 N N . GLU A 1 570 ? 24.767 -17.364 -19.152 1.00 94.56 570 GLU A N 1
ATOM 4534 C CA . GLU A 1 570 ? 23.856 -17.986 -18.199 1.00 94.56 570 GLU A CA 1
ATOM 4535 C C . GLU A 1 570 ? 23.210 -16.921 -17.312 1.00 94.56 570 GLU A C 1
ATOM 4537 O O . GLU A 1 570 ? 23.880 -16.047 -16.751 1.00 94.56 570 GLU A O 1
ATOM 4542 N N . VAL A 1 571 ? 21.891 -17.018 -17.171 1.00 96.19 571 VAL A N 1
ATOM 4543 C CA . VAL A 1 571 ? 21.068 -16.065 -16.427 1.00 96.19 571 VAL A CA 1
ATOM 4544 C C . VAL A 1 571 ? 20.081 -16.788 -15.522 1.00 96.19 571 VAL A C 1
ATOM 4546 O O . VAL A 1 571 ? 19.754 -17.961 -15.721 1.00 96.19 571 VAL A O 1
ATOM 4549 N N . GLU A 1 572 ? 19.575 -16.076 -14.525 1.00 94.19 572 GLU A N 1
ATOM 4550 C CA . GLU A 1 572 ? 18.487 -16.539 -13.673 1.00 94.19 572 GLU A CA 1
ATOM 4551 C C . GLU A 1 572 ? 17.383 -15.507 -13.519 1.00 94.19 572 GLU A C 1
ATOM 4553 O O . GLU A 1 572 ? 17.619 -14.302 -13.458 1.00 94.19 572 GLU A O 1
ATOM 4558 N N . ILE A 1 573 ? 16.150 -16.011 -13.462 1.00 93.62 573 ILE A N 1
ATOM 4559 C CA . ILE A 1 573 ? 14.971 -15.202 -13.179 1.00 93.62 573 ILE A CA 1
ATOM 4560 C C . ILE A 1 573 ? 14.891 -15.029 -11.666 1.00 93.62 573 ILE A C 1
ATOM 4562 O O . ILE A 1 573 ? 14.781 -16.010 -10.928 1.00 93.62 573 ILE A O 1
ATOM 4566 N N . VAL A 1 574 ? 14.886 -13.781 -11.213 1.00 88.88 574 VAL A N 1
ATOM 4567 C CA . VAL A 1 574 ? 14.843 -13.440 -9.791 1.00 88.88 574 VAL A CA 1
ATOM 4568 C C . VAL A 1 574 ? 13.681 -12.520 -9.484 1.00 88.88 574 VAL A C 1
ATOM 4570 O O . VAL A 1 574 ? 13.276 -11.698 -10.298 1.00 88.88 574 VAL A O 1
ATOM 4573 N N . ARG A 1 575 ? 13.106 -12.646 -8.289 1.00 83.62 575 ARG A N 1
ATOM 4574 C CA . ARG A 1 575 ? 12.074 -11.711 -7.839 1.00 83.62 575 ARG A CA 1
ATOM 4575 C C . ARG A 1 575 ? 12.743 -10.443 -7.315 1.00 83.62 575 ARG A C 1
ATOM 4577 O O . ARG A 1 575 ? 13.491 -10.507 -6.341 1.00 83.62 575 ARG A O 1
ATOM 4584 N N . THR A 1 576 ? 12.448 -9.306 -7.935 1.00 82.31 576 THR A N 1
ATOM 4585 C CA . THR A 1 576 ? 12.889 -7.989 -7.459 1.00 82.31 576 THR A CA 1
ATOM 4586 C C . THR A 1 576 ? 11.915 -7.434 -6.424 1.00 82.31 576 THR A C 1
ATOM 4588 O O . THR A 1 576 ? 10.789 -7.915 -6.297 1.00 82.31 576 THR A O 1
ATOM 4591 N N . LEU A 1 577 ? 12.353 -6.409 -5.688 1.00 71.44 577 LEU A N 1
ATOM 4592 C CA . LEU A 1 577 ? 11.529 -5.723 -4.696 1.00 71.44 577 LEU A CA 1
ATOM 4593 C C . LEU A 1 577 ? 10.358 -5.004 -5.392 1.00 71.44 577 LEU A C 1
ATOM 4595 O O . LEU A 1 577 ? 9.239 -5.488 -5.399 1.00 71.44 577 LEU A O 1
ATOM 4599 N N . ALA A 1 578 ? 10.591 -3.880 -6.060 1.00 74.75 578 ALA A N 1
ATOM 4600 C CA . ALA A 1 578 ? 9.490 -3.022 -6.504 1.00 74.75 578 ALA A CA 1
ATOM 4601 C C . ALA A 1 578 ? 9.090 -3.152 -7.989 1.00 74.75 578 ALA A C 1
ATOM 4603 O O . ALA A 1 578 ? 8.190 -2.434 -8.425 1.00 74.75 578 ALA A O 1
ATOM 4604 N N . ARG A 1 579 ? 9.764 -4.011 -8.771 1.00 83.81 579 ARG A N 1
ATOM 4605 C CA . ARG A 1 579 ? 9.652 -4.079 -10.246 1.00 83.81 579 ARG A CA 1
ATOM 4606 C C . ARG A 1 579 ? 9.181 -5.444 -10.767 1.00 83.81 579 ARG A C 1
ATOM 4608 O O . ARG A 1 579 ? 9.269 -5.725 -11.952 1.00 83.81 579 ARG A O 1
ATOM 4615 N N . GLY A 1 580 ? 8.668 -6.306 -9.889 1.00 86.12 580 GLY A N 1
ATOM 4616 C CA . GLY A 1 580 ? 8.225 -7.643 -10.276 1.00 86.12 580 GLY A CA 1
ATOM 4617 C C . GLY A 1 580 ? 9.393 -8.603 -10.513 1.00 86.12 580 GLY A C 1
ATOM 4618 O O . GLY A 1 580 ? 10.326 -8.667 -9.711 1.00 86.12 580 GLY A O 1
ATOM 4619 N N . TRP A 1 581 ? 9.324 -9.405 -11.572 1.00 90.00 581 TRP A N 1
ATOM 4620 C CA . TRP A 1 581 ? 10.377 -10.365 -11.924 1.00 90.00 581 TRP A CA 1
ATOM 4621 C C . TRP A 1 581 ? 11.495 -9.688 -12.724 1.00 90.00 581 TRP A C 1
ATOM 4623 O O . TRP A 1 581 ? 11.219 -8.910 -13.625 1.00 90.00 581 TRP A O 1
ATOM 4633 N N . GLY A 1 582 ? 12.741 -9.990 -12.375 1.00 93.12 582 GLY A N 1
ATOM 4634 C CA . GLY A 1 582 ? 13.969 -9.482 -12.980 1.00 93.12 582 GLY A CA 1
ATOM 4635 C C . GLY A 1 582 ? 14.843 -10.608 -13.529 1.00 93.12 582 GLY A C 1
ATOM 4636 O O . GLY A 1 582 ? 14.556 -11.792 -13.319 1.00 93.12 582 GLY A O 1
ATOM 4637 N N . LEU A 1 583 ? 15.938 -10.238 -14.190 1.00 95.88 583 LEU A N 1
ATOM 4638 C CA . LEU A 1 583 ? 16.927 -11.165 -14.734 1.00 95.88 583 LEU A CA 1
ATOM 4639 C C . LEU A 1 583 ? 18.311 -10.841 -14.165 1.00 95.88 583 LEU A C 1
ATOM 4641 O O . LEU A 1 583 ? 18.684 -9.676 -14.102 1.00 95.88 583 LEU A O 1
ATOM 4645 N N . GLN A 1 584 ? 19.074 -11.850 -13.759 1.00 95.56 584 GLN A N 1
ATOM 4646 C CA . GLN A 1 584 ? 20.393 -11.690 -13.142 1.00 95.56 584 GLN A CA 1
ATOM 4647 C C . GLN A 1 584 ? 21.432 -12.546 -13.865 1.00 95.56 584 GLN A C 1
ATOM 4649 O O . GLN A 1 584 ? 21.121 -13.646 -14.325 1.00 95.56 584 GLN A O 1
ATOM 4654 N N . ALA A 1 585 ? 22.662 -12.043 -13.974 1.00 96.25 585 ALA A N 1
ATOM 4655 C CA . ALA A 1 585 ? 23.770 -12.780 -14.575 1.00 96.25 585 ALA A CA 1
ATOM 4656 C C . ALA A 1 585 ? 24.312 -13.851 -13.616 1.00 96.25 585 ALA A C 1
ATOM 4658 O O . ALA A 1 585 ? 24.555 -13.559 -12.447 1.00 96.25 585 ALA A O 1
ATOM 4659 N N . LYS A 1 586 ? 24.558 -15.072 -14.103 1.00 95.69 586 LYS A N 1
ATOM 4660 C CA . LYS A 1 586 ? 25.204 -16.149 -13.322 1.00 95.69 586 LYS A CA 1
ATOM 4661 C C . LYS A 1 586 ? 26.721 -16.198 -13.468 1.00 95.69 586 LYS A C 1
ATOM 4663 O O . LYS A 1 586 ? 27.392 -16.851 -12.676 1.00 95.69 586 LYS A O 1
ATOM 4668 N N . ARG A 1 587 ? 27.252 -15.497 -14.466 1.00 96.31 587 ARG A N 1
ATOM 4669 C CA . ARG A 1 587 ? 28.685 -15.328 -14.707 1.00 96.31 587 ARG A CA 1
ATOM 4670 C C . ARG A 1 587 ? 29.015 -13.863 -14.938 1.00 96.31 587 ARG A C 1
ATOM 4672 O O . ARG A 1 587 ? 28.124 -13.071 -15.239 1.00 96.31 587 ARG A O 1
ATOM 4679 N N . ASP A 1 588 ? 30.296 -13.542 -14.854 1.00 96.44 588 ASP A N 1
ATOM 4680 C CA . ASP A 1 588 ? 30.793 -12.239 -15.272 1.00 96.44 588 ASP A CA 1
ATOM 4681 C C . ASP A 1 588 ? 30.582 -12.056 -16.789 1.00 96.44 588 ASP A C 1
ATOM 4683 O O . ASP A 1 588 ? 30.765 -12.990 -17.583 1.00 96.44 588 ASP A O 1
ATOM 4687 N N . ILE A 1 589 ? 30.165 -10.854 -17.182 1.00 97.19 589 ILE A N 1
ATOM 4688 C CA . ILE A 1 589 ? 29.914 -10.432 -18.565 1.00 97.19 589 ILE A CA 1
ATOM 4689 C C . ILE A 1 589 ? 30.809 -9.226 -18.842 1.00 97.19 589 ILE A C 1
ATOM 4691 O O . ILE A 1 589 ? 30.837 -8.271 -18.062 1.00 97.19 589 ILE A O 1
ATOM 4695 N N . LYS A 1 590 ? 31.562 -9.265 -19.939 1.00 95.69 590 LYS A N 1
ATOM 4696 C CA . LYS A 1 590 ? 32.470 -8.177 -20.316 1.00 95.69 590 LYS A CA 1
ATOM 4697 C C . LYS A 1 590 ? 31.711 -7.039 -20.998 1.00 95.69 590 LYS A C 1
ATOM 4699 O O . LYS A 1 590 ? 30.697 -7.255 -21.656 1.00 95.69 590 LYS A O 1
ATOM 4704 N N . LYS A 1 591 ? 32.243 -5.821 -20.897 1.00 96.06 591 LYS A N 1
ATOM 4705 C CA . LYS A 1 591 ? 31.753 -4.662 -21.650 1.00 96.06 591 LYS A CA 1
ATOM 4706 C C . LYS A 1 591 ? 31.716 -4.976 -23.153 1.00 96.06 591 LYS A C 1
ATOM 4708 O O . LYS A 1 591 ? 32.679 -5.506 -23.697 1.00 96.06 591 LYS A O 1
ATOM 4713 N N . GLY A 1 592 ? 30.616 -4.624 -23.812 1.00 93.12 592 GLY A N 1
ATOM 4714 C CA . GLY A 1 592 ? 30.371 -4.859 -25.236 1.00 93.12 592 GLY A CA 1
ATOM 4715 C C . GLY A 1 592 ? 29.920 -6.280 -25.584 1.00 93.12 592 GLY A C 1
ATOM 4716 O O . GLY A 1 592 ? 29.572 -6.539 -26.733 1.00 93.12 592 GLY A O 1
ATOM 4717 N N . GLU A 1 593 ? 29.898 -7.208 -24.625 1.00 95.00 593 GLU A N 1
ATOM 4718 C CA . GLU A 1 593 ? 29.485 -8.589 -24.866 1.00 95.00 593 GLU A CA 1
ATOM 4719 C C . GLU A 1 593 ? 27.981 -8.689 -25.176 1.00 95.00 593 GLU A C 1
ATOM 4721 O O . GLU A 1 593 ? 27.159 -7.950 -24.624 1.00 95.00 593 GLU A O 1
ATOM 4726 N N . PHE A 1 594 ? 27.621 -9.620 -26.063 1.00 96.19 594 PHE A N 1
ATOM 4727 C CA . PHE A 1 594 ? 26.235 -9.919 -26.418 1.00 96.19 594 PHE A CA 1
ATOM 4728 C C . PHE A 1 594 ? 25.535 -10.684 -25.286 1.00 96.19 594 PHE A C 1
ATOM 4730 O O . PHE A 1 594 ? 25.943 -11.785 -24.916 1.00 96.19 594 PHE A O 1
ATOM 4737 N N . VAL A 1 595 ? 24.471 -10.100 -24.734 1.00 96.88 595 VAL A N 1
ATOM 4738 C CA . VAL A 1 595 ? 23.767 -10.602 -23.544 1.00 96.88 595 VAL A CA 1
ATOM 4739 C C . VAL A 1 595 ? 22.544 -11.432 -23.919 1.00 96.88 595 VAL A C 1
ATOM 4741 O O . VAL A 1 595 ? 22.328 -12.515 -23.378 1.00 96.88 595 VAL A O 1
ATOM 4744 N N . ASN A 1 596 ? 21.694 -10.927 -24.811 1.00 97.00 596 ASN A N 1
ATOM 4745 C CA . ASN A 1 596 ? 20.523 -11.660 -25.285 1.00 97.00 596 ASN A CA 1
ATOM 4746 C C . ASN A 1 596 ? 19.941 -11.025 -26.550 1.00 97.00 596 ASN A C 1
ATOM 4748 O O . ASN A 1 596 ? 20.255 -9.890 -26.886 1.00 97.00 596 ASN A O 1
ATOM 4752 N N . GLU A 1 597 ? 19.037 -11.730 -27.215 1.00 96.69 597 GLU A N 1
ATOM 4753 C CA . GLU A 1 597 ? 18.172 -11.163 -28.254 1.00 96.69 597 GLU A CA 1
ATOM 4754 C C . GLU A 1 597 ? 16.810 -10.832 -27.633 1.00 96.69 597 GLU A C 1
ATOM 4756 O O . GLU A 1 597 ? 16.290 -11.615 -26.839 1.00 96.69 597 GLU A O 1
ATOM 4761 N N . TYR A 1 598 ? 16.209 -9.693 -27.970 1.00 94.94 598 TYR A N 1
ATOM 4762 C CA . TYR A 1 598 ? 14.842 -9.393 -27.550 1.00 94.94 598 TYR A CA 1
ATOM 4763 C C . TYR A 1 598 ? 13.861 -10.052 -28.524 1.00 94.94 598 TYR A C 1
ATOM 4765 O O . TYR A 1 598 ? 13.658 -9.567 -29.636 1.00 94.94 598 TYR A O 1
ATOM 4773 N N . VAL A 1 599 ? 13.290 -11.188 -28.113 1.00 95.94 599 VAL A N 1
ATOM 4774 C CA . VAL A 1 599 ? 12.458 -12.045 -28.968 1.00 95.94 599 VAL A CA 1
ATOM 4775 C C . VAL A 1 599 ? 11.008 -12.063 -28.494 1.00 95.94 599 VAL A C 1
ATOM 4777 O O . VAL A 1 599 ? 10.750 -12.222 -27.299 1.00 95.94 599 VAL A O 1
ATOM 4780 N N . GLY A 1 600 ? 10.068 -11.999 -29.439 1.00 96.12 600 GLY A N 1
ATOM 4781 C CA . GLY A 1 600 ? 8.631 -12.031 -29.169 1.00 96.12 600 GLY A CA 1
ATOM 4782 C C . GLY A 1 600 ? 7.766 -12.370 -30.384 1.00 96.12 600 GLY A C 1
ATOM 4783 O O . GLY A 1 600 ? 8.237 -12.887 -31.403 1.00 96.12 600 GLY A O 1
ATOM 4784 N N . GLU A 1 601 ? 6.470 -12.100 -30.266 1.00 96.12 601 GLU A N 1
ATOM 4785 C CA . GLU A 1 601 ? 5.569 -12.042 -31.416 1.00 96.12 601 GLU A CA 1
ATOM 4786 C C . GLU A 1 601 ? 5.773 -10.727 -32.166 1.00 96.12 601 GLU A C 1
ATOM 4788 O O . GLU A 1 601 ? 5.811 -9.672 -31.546 1.00 96.12 601 GLU A O 1
ATOM 4793 N N . LEU A 1 602 ? 5.909 -10.785 -33.489 1.00 94.88 602 LEU A N 1
ATOM 4794 C CA . LEU A 1 602 ? 6.025 -9.605 -34.335 1.00 94.88 602 LEU A CA 1
ATOM 4795 C C . LEU A 1 602 ? 4.624 -9.223 -34.826 1.00 94.88 602 LEU A C 1
ATOM 4797 O O . LEU A 1 602 ? 4.022 -9.967 -35.605 1.00 94.88 602 LEU A O 1
ATOM 4801 N N . ILE A 1 603 ? 4.116 -8.103 -34.321 1.00 94.75 603 ILE A N 1
ATOM 4802 C CA . ILE A 1 603 ? 2.763 -7.579 -34.539 1.00 94.75 603 ILE A CA 1
ATOM 4803 C C . ILE A 1 603 ? 2.816 -6.209 -35.226 1.00 94.75 603 ILE A C 1
ATOM 4805 O O . ILE A 1 603 ? 3.848 -5.534 -35.190 1.00 94.75 603 ILE A O 1
ATOM 4809 N N . ASP A 1 604 ? 1.710 -5.808 -35.850 1.00 93.25 604 ASP A N 1
ATOM 4810 C CA . ASP A 1 604 ? 1.538 -4.470 -36.420 1.00 93.25 604 ASP A CA 1
ATOM 4811 C C . ASP A 1 604 ? 0.985 -3.474 -35.377 1.00 93.25 604 ASP A C 1
ATOM 4813 O O . ASP A 1 604 ? 0.693 -3.826 -34.227 1.00 93.25 604 ASP A O 1
ATOM 4817 N N . GLU A 1 605 ? 0.879 -2.197 -35.755 1.00 90.19 605 GLU A N 1
ATOM 4818 C CA . GLU A 1 605 ? 0.376 -1.139 -34.868 1.00 90.19 605 GLU A CA 1
ATOM 4819 C C . GLU A 1 605 ? -1.100 -1.331 -34.474 1.00 90.19 605 GLU A C 1
ATOM 4821 O O . GLU A 1 605 ? -1.506 -0.925 -33.379 1.00 90.19 605 GLU A O 1
ATOM 4826 N N . GLU A 1 606 ? -1.906 -1.948 -35.343 1.00 91.50 606 GLU A N 1
ATOM 4827 C CA . GLU A 1 606 ? -3.329 -2.209 -35.106 1.00 91.50 606 GLU A CA 1
ATOM 4828 C C . GLU A 1 606 ? -3.510 -3.249 -33.992 1.00 91.50 606 GLU A C 1
ATOM 4830 O O . GLU A 1 606 ? -4.171 -2.974 -32.984 1.00 91.50 606 GLU A O 1
ATOM 4835 N N . GLU A 1 607 ? -2.837 -4.393 -34.114 1.00 92.38 607 GLU A N 1
ATOM 4836 C CA . GLU A 1 607 ? -2.824 -5.453 -33.105 1.00 92.38 607 GLU A CA 1
ATOM 4837 C C . GLU A 1 607 ? -2.189 -4.970 -31.791 1.00 92.38 607 GLU A C 1
ATOM 4839 O O . GLU A 1 607 ? -2.677 -5.282 -30.701 1.00 92.38 607 GLU A O 1
ATOM 4844 N N . CYS A 1 608 ? -1.135 -4.147 -31.859 1.00 90.12 608 CYS A N 1
A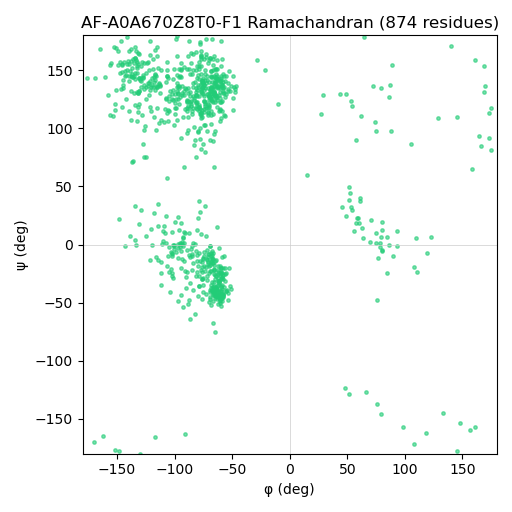TOM 4845 C CA . CYS A 1 608 ? -0.524 -3.559 -30.666 1.00 90.12 608 CYS A CA 1
ATOM 4846 C C . CYS A 1 608 ? -1.529 -2.713 -29.868 1.00 90.12 608 CYS A C 1
ATOM 4848 O O . CYS A 1 608 ? -1.651 -2.868 -28.648 1.00 90.12 608 CYS A O 1
ATOM 4850 N N . ARG A 1 609 ? -2.302 -1.860 -30.551 1.00 88.12 609 ARG A N 1
ATOM 4851 C CA . ARG A 1 609 ? -3.336 -1.030 -29.917 1.00 88.12 609 ARG A CA 1
ATOM 4852 C C . ARG A 1 609 ? -4.443 -1.882 -29.296 1.00 88.12 609 ARG A C 1
ATOM 4854 O O . ARG A 1 609 ? -4.864 -1.588 -28.177 1.00 88.12 609 ARG A O 1
ATOM 4861 N N . ALA A 1 610 ? -4.871 -2.943 -29.982 1.00 90.31 610 ALA A N 1
ATOM 4862 C CA . ALA A 1 610 ? -5.873 -3.875 -29.470 1.00 90.31 610 ALA A CA 1
ATOM 4863 C C . ALA A 1 610 ? -5.414 -4.548 -28.162 1.00 90.31 610 ALA A C 1
ATOM 4865 O O . ALA A 1 610 ? -6.148 -4.546 -27.170 1.00 90.31 610 ALA A O 1
ATOM 4866 N N . ARG A 1 611 ? -4.167 -5.038 -28.109 1.00 90.88 611 ARG A N 1
ATOM 4867 C CA . ARG A 1 611 ? -3.589 -5.654 -26.899 1.00 90.88 611 ARG A CA 1
ATOM 4868 C C . ARG A 1 611 ? -3.455 -4.672 -25.736 1.00 90.88 611 ARG A C 1
ATOM 4870 O O . ARG A 1 611 ? -3.694 -5.052 -24.591 1.00 90.88 611 ARG A O 1
ATOM 4877 N N . ILE A 1 612 ? -3.108 -3.413 -26.012 1.00 84.62 612 ILE A N 1
ATOM 4878 C CA . ILE A 1 612 ? -3.028 -2.365 -24.983 1.00 84.62 612 ILE A CA 1
ATOM 4879 C C . ILE A 1 612 ? -4.418 -2.037 -24.416 1.00 84.62 612 ILE A C 1
ATOM 4881 O O . ILE A 1 612 ? -4.540 -1.921 -23.198 1.00 84.62 612 ILE A O 1
ATOM 4885 N N . SER A 1 613 ? -5.458 -1.930 -25.255 1.00 83.44 613 SER A N 1
ATOM 4886 C CA . SER A 1 613 ? -6.839 -1.691 -24.789 1.00 83.44 613 SER A CA 1
ATOM 4887 C C . SER A 1 613 ? -7.312 -2.817 -23.873 1.00 83.44 613 SER A C 1
ATOM 4889 O O . SER A 1 613 ? -7.734 -2.567 -22.747 1.00 83.44 613 SER A O 1
ATOM 4891 N N . TYR A 1 614 ? -7.122 -4.069 -24.302 1.00 85.69 614 TYR A N 1
ATOM 4892 C CA . TYR A 1 614 ? -7.467 -5.240 -23.497 1.00 85.69 614 TYR A CA 1
ATOM 4893 C C . TYR A 1 614 ? -6.741 -5.245 -22.143 1.00 85.69 614 TYR A C 1
ATOM 4895 O O . TYR A 1 614 ? -7.348 -5.526 -21.109 1.00 85.69 614 TYR A O 1
ATOM 4903 N N . ALA A 1 615 ? -5.447 -4.906 -22.131 1.00 81.88 615 ALA A N 1
ATOM 4904 C CA . ALA A 1 615 ? -4.665 -4.818 -20.902 1.00 81.88 615 ALA A CA 1
ATOM 4905 C C . ALA A 1 615 ? -5.195 -3.734 -19.948 1.00 81.88 615 ALA A C 1
ATOM 4907 O O . ALA A 1 615 ? -5.269 -3.976 -18.745 1.00 81.88 615 ALA A O 1
ATOM 4908 N N . GLN A 1 616 ? -5.598 -2.573 -20.470 1.00 77.69 616 GLN A N 1
ATOM 4909 C CA . GLN A 1 616 ? -6.168 -1.482 -19.673 1.00 77.69 616 GLN A CA 1
ATOM 4910 C C . GLN A 1 616 ? -7.534 -1.847 -19.080 1.00 77.69 616 GLN A C 1
ATOM 4912 O O . GLN A 1 616 ? -7.781 -1.548 -17.917 1.00 77.69 616 GLN A O 1
ATOM 4917 N N . GLU A 1 617 ? -8.393 -2.530 -19.839 1.00 81.38 617 GLU A N 1
ATOM 4918 C CA . GLU A 1 617 ? -9.716 -2.985 -19.379 1.00 81.38 617 GLU A CA 1
ATOM 4919 C C . GLU A 1 617 ? -9.641 -4.046 -18.267 1.00 81.38 617 GLU A C 1
ATOM 4921 O O . GLU A 1 617 ? -10.568 -4.172 -17.470 1.00 81.38 617 GLU A O 1
ATOM 4926 N N . HIS A 1 618 ? -8.535 -4.793 -18.198 1.00 74.12 618 HIS A N 1
ATOM 4927 C CA . HIS A 1 618 ? -8.321 -5.880 -17.235 1.00 74.12 618 HIS A CA 1
ATOM 4928 C C . HIS A 1 618 ? -7.274 -5.545 -16.157 1.00 74.12 618 HIS A C 1
ATOM 4930 O O . HIS A 1 618 ? -6.768 -6.455 -15.496 1.00 74.12 618 HIS A O 1
ATOM 4936 N N . ASP A 1 619 ? -6.917 -4.265 -15.994 1.00 73.12 619 ASP A N 1
ATOM 4937 C CA . ASP A 1 619 ? -5.924 -3.782 -15.020 1.00 73.12 619 ASP A CA 1
ATOM 4938 C C . ASP A 1 619 ? -4.556 -4.504 -15.103 1.00 73.12 619 ASP A C 1
ATOM 4940 O O . ASP A 1 619 ? -3.836 -4.685 -14.112 1.00 73.12 619 ASP A O 1
ATOM 4944 N N . ILE A 1 620 ? -4.157 -4.923 -16.309 1.00 76.38 620 ILE A N 1
ATOM 4945 C CA . ILE A 1 620 ? -2.857 -5.544 -16.571 1.00 76.38 620 ILE A CA 1
ATOM 4946 C C . ILE A 1 620 ? -1.807 -4.440 -16.709 1.00 76.38 620 ILE A C 1
ATOM 4948 O O . ILE A 1 620 ? -1.844 -3.612 -17.614 1.00 76.38 620 ILE A O 1
ATOM 4952 N N . THR A 1 621 ? -0.826 -4.456 -15.809 1.00 71.88 621 THR A N 1
ATOM 4953 C CA . THR A 1 621 ? 0.176 -3.384 -15.670 1.00 71.88 621 THR A CA 1
ATOM 4954 C C . THR A 1 621 ? 1.552 -3.713 -16.256 1.00 71.88 621 THR A C 1
ATOM 4956 O O . THR A 1 621 ? 2.422 -2.844 -16.286 1.00 71.88 621 THR A O 1
ATOM 4959 N N . ASN A 1 622 ? 1.775 -4.949 -16.719 1.00 79.94 622 ASN A N 1
ATOM 4960 C CA . ASN A 1 622 ? 3.051 -5.377 -17.299 1.00 79.94 622 ASN A CA 1
ATOM 4961 C C . ASN A 1 622 ? 2.978 -5.366 -18.829 1.00 79.94 622 ASN A C 1
ATOM 4963 O O . ASN A 1 622 ? 2.232 -6.149 -19.415 1.00 79.94 622 ASN A O 1
ATOM 4967 N N . PHE A 1 623 ? 3.801 -4.527 -19.453 1.00 82.69 623 PHE A N 1
ATOM 4968 C CA . PHE A 1 623 ? 3.895 -4.379 -20.905 1.00 82.69 623 PHE A CA 1
ATOM 4969 C C . PHE A 1 623 ? 5.259 -4.868 -21.400 1.00 82.69 623 PHE A C 1
ATOM 4971 O O . PHE A 1 623 ? 6.284 -4.592 -20.776 1.00 82.69 623 PHE A O 1
ATOM 4978 N N . TYR A 1 624 ? 5.263 -5.583 -22.525 1.00 88.38 624 TYR A N 1
ATOM 4979 C CA . TYR A 1 624 ? 6.443 -6.241 -23.103 1.00 88.38 624 TYR A CA 1
ATOM 4980 C C . TYR A 1 624 ? 6.616 -5.899 -24.590 1.00 88.38 624 TYR A C 1
ATOM 4982 O O . TYR A 1 624 ? 7.096 -6.721 -25.369 1.00 88.38 624 TYR A O 1
ATOM 4990 N N . MET A 1 625 ? 6.171 -4.703 -24.979 1.00 88.12 625 MET A N 1
ATOM 4991 C CA . MET A 1 625 ? 6.172 -4.232 -26.359 1.00 88.12 625 MET A CA 1
ATOM 4992 C C . MET A 1 625 ? 7.404 -3.365 -26.630 1.00 88.12 625 MET A C 1
ATOM 4994 O O . MET A 1 625 ? 7.682 -2.420 -25.884 1.00 88.12 625 MET A O 1
ATOM 4998 N N . LEU A 1 626 ? 8.118 -3.675 -27.710 1.00 89.38 626 LEU A N 1
ATOM 4999 C CA . LEU A 1 626 ? 9.289 -2.938 -28.179 1.00 89.38 626 LEU A CA 1
ATOM 5000 C C . LEU A 1 626 ? 9.194 -2.727 -29.694 1.00 89.38 626 LEU A C 1
ATOM 5002 O O . LEU A 1 626 ? 9.148 -3.689 -30.461 1.00 89.38 626 LEU A O 1
ATOM 5006 N N . THR A 1 627 ? 9.174 -1.468 -30.130 1.00 87.88 627 THR A N 1
ATOM 5007 C CA . THR A 1 627 ? 9.087 -1.107 -31.553 1.00 87.88 627 THR A CA 1
ATOM 5008 C C . THR A 1 627 ? 10.382 -1.455 -32.287 1.00 87.88 627 THR A C 1
ATOM 5010 O O . THR A 1 627 ? 11.449 -0.914 -31.978 1.00 87.88 627 THR A O 1
ATOM 5013 N N . LEU A 1 628 ? 10.290 -2.349 -33.274 1.00 87.38 628 LEU A N 1
ATOM 5014 C CA . LEU A 1 628 ? 11.407 -2.726 -34.135 1.00 87.38 628 LEU A CA 1
ATOM 5015 C C . LEU A 1 628 ? 11.569 -1.704 -35.258 1.00 87.38 628 LEU A C 1
ATOM 5017 O O . LEU A 1 628 ? 12.603 -1.055 -35.313 1.00 87.38 628 LEU A O 1
ATOM 5021 N N . ASP A 1 629 ? 10.546 -1.522 -36.092 1.00 85.94 629 ASP A N 1
ATOM 5022 C CA . ASP A 1 629 ? 10.473 -0.557 -37.200 1.00 85.94 629 ASP A CA 1
ATOM 5023 C C . ASP A 1 629 ? 9.011 -0.094 -37.368 1.00 85.94 629 ASP A C 1
ATOM 5025 O O . ASP A 1 629 ? 8.141 -0.505 -36.598 1.00 85.94 629 ASP A O 1
ATOM 5029 N N . LYS A 1 630 ? 8.715 0.754 -38.363 1.00 83.12 630 LYS A N 1
ATOM 5030 C CA . LYS A 1 630 ? 7.331 1.159 -38.663 1.00 83.12 630 LYS A CA 1
ATOM 5031 C C . LYS A 1 630 ? 6.474 -0.078 -38.968 1.00 83.12 630 LYS A C 1
ATOM 5033 O O . LYS A 1 630 ? 6.894 -0.917 -39.762 1.00 83.12 630 LYS A O 1
ATOM 5038 N N . ASP A 1 631 ? 5.311 -0.190 -38.325 1.00 84.62 631 ASP A N 1
ATOM 5039 C CA . ASP A 1 631 ? 4.402 -1.345 -38.423 1.00 84.62 631 ASP A CA 1
ATOM 5040 C C . ASP A 1 631 ? 5.012 -2.709 -38.029 1.00 84.62 631 ASP A C 1
ATOM 5042 O O . ASP A 1 631 ? 4.459 -3.760 -38.356 1.00 84.62 631 ASP A O 1
ATOM 5046 N N . ARG A 1 632 ? 6.140 -2.728 -37.298 1.00 90.75 632 ARG A N 1
ATOM 5047 C CA . ARG A 1 632 ? 6.741 -3.957 -36.751 1.00 90.75 632 ARG A CA 1
ATOM 5048 C C . ARG A 1 632 ? 7.101 -3.770 -35.283 1.00 90.75 632 ARG A C 1
ATOM 5050 O O . ARG A 1 632 ? 8.085 -3.110 -34.948 1.00 90.75 632 ARG A O 1
ATOM 5057 N N . ILE A 1 633 ? 6.326 -4.384 -34.398 1.00 92.38 633 ILE A N 1
ATOM 5058 C CA . ILE A 1 633 ? 6.478 -4.290 -32.943 1.00 92.38 633 ILE A CA 1
ATOM 5059 C C . ILE A 1 633 ? 6.685 -5.695 -32.382 1.00 92.38 633 ILE A C 1
ATOM 5061 O O . ILE A 1 633 ? 5.966 -6.622 -32.739 1.00 92.38 633 ILE A O 1
ATOM 5065 N N . ILE A 1 634 ? 7.674 -5.866 -31.508 1.00 93.81 634 ILE A N 1
ATOM 5066 C CA . ILE A 1 634 ? 7.935 -7.128 -30.815 1.00 93.81 634 ILE A CA 1
ATOM 5067 C C . ILE A 1 634 ? 7.165 -7.122 -29.495 1.00 93.81 634 ILE A C 1
ATOM 5069 O O . ILE A 1 634 ? 7.461 -6.312 -28.622 1.00 93.81 634 ILE A O 1
ATOM 5073 N N . ASP A 1 635 ? 6.216 -8.040 -29.326 1.00 93.88 635 ASP A N 1
ATOM 5074 C CA . ASP A 1 635 ? 5.511 -8.297 -28.069 1.00 93.88 635 ASP A CA 1
ATOM 5075 C C . ASP A 1 635 ? 6.009 -9.600 -27.427 1.00 93.88 635 ASP A C 1
ATOM 5077 O O . ASP A 1 635 ? 5.691 -10.708 -27.871 1.00 93.88 635 ASP A O 1
ATOM 5081 N N . ALA A 1 636 ? 6.798 -9.468 -26.358 1.00 94.62 636 ALA A N 1
ATOM 5082 C CA . ALA A 1 636 ? 7.329 -10.592 -25.584 1.00 94.62 636 ALA A CA 1
ATOM 5083 C C . ALA A 1 636 ? 6.386 -11.062 -24.449 1.00 94.62 636 ALA A C 1
ATOM 5085 O O . ALA A 1 636 ? 6.779 -11.857 -23.582 1.00 94.62 636 ALA A O 1
ATOM 5086 N N . GLY A 1 637 ? 5.143 -10.566 -24.421 1.00 90.94 637 GLY A N 1
ATOM 5087 C CA . GLY A 1 637 ? 4.147 -10.866 -23.399 1.00 90.94 637 GLY A CA 1
ATOM 5088 C C . GLY A 1 637 ? 3.710 -12.330 -23.437 1.00 90.94 637 GLY A C 1
ATOM 5089 O O . GLY A 1 637 ? 4.064 -13.069 -22.510 1.00 90.94 637 GLY A O 1
ATOM 5090 N N . PRO A 1 638 ? 3.000 -12.778 -24.493 1.00 91.50 638 PRO A N 1
ATOM 5091 C CA . PRO A 1 638 ? 2.520 -14.158 -24.611 1.00 91.50 638 PRO A CA 1
ATOM 5092 C C . PRO A 1 638 ? 3.639 -15.165 -24.907 1.00 91.50 638 PRO A C 1
ATOM 5094 O O . PRO A 1 638 ? 3.677 -16.270 -24.348 1.00 91.50 638 PRO A O 1
ATOM 5097 N N . LYS A 1 639 ? 4.557 -14.794 -25.808 1.00 94.62 639 LYS A N 1
ATOM 5098 C CA . LYS A 1 639 ? 5.685 -15.620 -26.246 1.00 94.62 639 LYS A CA 1
ATOM 5099 C C . LYS A 1 639 ? 6.948 -14.773 -26.222 1.00 94.62 639 LYS A C 1
ATOM 5101 O O . LYS A 1 639 ? 6.948 -13.691 -26.783 1.00 94.62 639 LYS A O 1
ATOM 5106 N N . GLY A 1 640 ? 8.018 -15.270 -25.619 1.00 95.88 640 GLY A N 1
ATOM 5107 C CA . GLY A 1 640 ? 9.296 -14.558 -25.580 1.00 95.88 640 GLY A CA 1
ATOM 5108 C C . GLY A 1 640 ? 10.417 -15.432 -25.042 1.00 95.88 640 GLY A C 1
ATOM 5109 O O . GLY A 1 640 ? 10.234 -16.635 -24.865 1.00 95.88 640 GLY A O 1
ATOM 5110 N N . ASN A 1 641 ? 11.575 -14.847 -24.771 1.00 95.56 641 ASN A N 1
ATOM 5111 C CA . ASN A 1 641 ? 12.694 -15.521 -24.106 1.00 95.56 641 ASN A CA 1
ATOM 5112 C C . ASN A 1 641 ? 13.005 -14.851 -22.754 1.00 95.56 641 ASN A C 1
ATOM 5114 O O . ASN A 1 641 ? 12.202 -14.071 -22.242 1.00 95.56 641 ASN A O 1
ATOM 5118 N N . TYR A 1 642 ? 14.167 -15.138 -22.163 1.00 96.50 642 TYR A N 1
ATOM 5119 C CA . TYR A 1 642 ? 14.579 -14.539 -20.889 1.00 96.50 642 TYR A CA 1
ATOM 5120 C C . TYR A 1 642 ? 14.687 -13.004 -20.910 1.00 96.50 642 TYR A C 1
ATOM 5122 O O . TYR A 1 642 ? 14.504 -12.389 -19.859 1.00 96.50 642 TYR A O 1
ATOM 5130 N N . ALA A 1 643 ? 14.901 -12.371 -22.071 1.00 95.62 643 ALA A N 1
ATOM 5131 C CA . ALA A 1 643 ? 15.024 -10.916 -22.183 1.00 95.62 643 ALA A CA 1
ATOM 5132 C C . ALA A 1 643 ? 13.759 -10.167 -21.724 1.00 95.62 643 ALA A C 1
ATOM 5134 O O . ALA A 1 643 ? 13.853 -9.038 -21.246 1.00 95.62 643 ALA A O 1
ATOM 5135 N N . ARG A 1 644 ? 12.582 -10.814 -21.758 1.00 94.50 644 ARG A N 1
ATOM 5136 C CA . ARG A 1 644 ? 11.320 -10.244 -21.248 1.00 94.50 644 ARG A CA 1
ATOM 5137 C C . ARG A 1 644 ? 11.357 -9.893 -19.754 1.00 94.50 644 ARG A C 1
ATOM 5139 O O . ARG A 1 644 ? 10.518 -9.132 -19.290 1.00 94.50 644 ARG A O 1
ATOM 5146 N N . PHE A 1 645 ? 12.282 -10.485 -18.994 1.00 95.38 645 PHE A N 1
ATOM 5147 C CA . PHE A 1 645 ? 12.456 -10.238 -17.559 1.00 95.38 645 PHE A CA 1
ATOM 5148 C C . PHE A 1 645 ? 13.505 -9.160 -17.258 1.00 95.38 645 PHE A C 1
ATOM 5150 O O . PHE A 1 645 ? 13.768 -8.886 -16.092 1.00 95.38 645 PHE A O 1
ATOM 5157 N N . MET A 1 646 ? 14.135 -8.551 -18.266 1.00 95.25 646 MET A N 1
ATOM 5158 C CA . MET A 1 646 ? 15.078 -7.460 -18.028 1.00 95.25 646 MET A CA 1
ATOM 5159 C C . MET A 1 646 ? 14.324 -6.170 -17.706 1.00 95.25 646 MET A C 1
ATOM 5161 O O . MET A 1 646 ? 13.584 -5.626 -18.529 1.00 95.25 646 MET A O 1
ATOM 5165 N N . ASN A 1 647 ? 14.519 -5.676 -16.487 1.00 93.06 647 ASN A N 1
ATOM 5166 C CA . ASN A 1 647 ? 13.831 -4.490 -15.998 1.00 93.06 647 ASN A CA 1
ATOM 5167 C C . ASN A 1 647 ? 14.426 -3.194 -16.550 1.00 93.06 647 ASN A C 1
ATOM 5169 O O . ASN A 1 647 ? 15.598 -3.113 -16.926 1.00 93.06 647 ASN A O 1
ATOM 5173 N N . HIS A 1 648 ? 13.612 -2.145 -16.489 1.00 90.25 648 HIS A N 1
ATOM 5174 C CA . HIS A 1 648 ? 14.048 -0.786 -16.755 1.00 90.25 648 HIS A CA 1
ATOM 5175 C C . HIS A 1 648 ? 15.015 -0.266 -15.683 1.00 90.25 648 HIS A C 1
ATOM 5177 O O . HIS A 1 648 ? 14.772 -0.428 -14.478 1.00 90.25 648 HIS A O 1
ATOM 5183 N N . CYS A 1 649 ? 16.042 0.462 -16.126 1.00 91.62 649 CYS A N 1
ATOM 5184 C CA . CYS A 1 649 ? 16.826 1.360 -15.285 1.00 91.62 649 CYS A CA 1
ATOM 5185 C C . CYS A 1 649 ? 17.173 2.666 -16.022 1.00 91.62 649 CYS A C 1
ATOM 5187 O O . CYS A 1 649 ? 17.505 2.647 -17.207 1.00 91.62 649 CYS A O 1
ATOM 5189 N N . CYS A 1 650 ? 17.130 3.801 -15.313 1.00 88.88 650 CYS A N 1
ATOM 5190 C CA . CYS A 1 650 ? 17.594 5.101 -15.824 1.00 88.88 650 CYS A CA 1
ATOM 5191 C C . CYS A 1 650 ? 19.130 5.196 -15.908 1.00 88.88 650 CYS A C 1
ATOM 5193 O O . CYS A 1 650 ? 19.657 6.033 -16.640 1.00 88.88 650 CYS A O 1
ATOM 5195 N N . GLN A 1 651 ? 19.835 4.325 -15.184 1.00 91.50 651 GLN A N 1
ATOM 5196 C CA . GLN A 1 651 ? 21.277 4.104 -15.268 1.00 91.50 651 GLN A CA 1
ATOM 5197 C C . GLN A 1 651 ? 21.521 2.604 -15.499 1.00 91.50 651 GLN A C 1
ATOM 5199 O O . GLN A 1 651 ? 21.796 1.868 -14.551 1.00 91.50 651 GLN A O 1
ATOM 5204 N N . PRO A 1 652 ? 21.279 2.115 -16.725 1.00 95.06 652 PRO A N 1
ATOM 5205 C CA . PRO A 1 652 ? 21.345 0.691 -17.019 1.00 95.06 652 PRO A CA 1
ATOM 5206 C C . PRO A 1 652 ? 22.783 0.187 -17.159 1.00 95.06 652 PRO A C 1
ATOM 5208 O O . PRO A 1 652 ? 23.698 0.964 -17.421 1.00 95.06 652 PRO A O 1
ATOM 5211 N N . ASN A 1 653 ? 22.946 -1.134 -17.075 1.00 96.88 653 ASN A N 1
ATOM 5212 C CA . ASN A 1 653 ? 24.198 -1.828 -17.394 1.00 96.88 653 ASN A CA 1
ATOM 5213 C C . ASN A 1 653 ? 24.178 -2.517 -18.768 1.00 96.88 653 ASN A C 1
ATOM 5215 O O . ASN A 1 653 ? 25.223 -2.946 -19.251 1.00 96.88 653 ASN A O 1
ATOM 5219 N N . CYS A 1 654 ? 23.015 -2.597 -19.417 1.00 96.75 654 CYS A N 1
ATOM 5220 C CA . CYS A 1 654 ? 22.852 -3.082 -20.782 1.00 96.75 654 CYS A CA 1
ATOM 5221 C C . CYS A 1 654 ? 22.154 -2.033 -21.658 1.00 96.75 654 CYS A C 1
ATOM 5223 O O . CYS A 1 654 ? 21.369 -1.211 -21.179 1.00 96.75 654 CYS A O 1
ATOM 5225 N N . GLU A 1 655 ? 22.373 -2.109 -22.962 1.00 94.12 655 GLU A N 1
ATOM 5226 C CA . GLU A 1 655 ? 21.650 -1.325 -23.961 1.00 94.12 655 GLU A CA 1
ATOM 5227 C C . GLU A 1 655 ? 21.082 -2.210 -25.068 1.00 94.12 655 GLU A C 1
ATOM 5229 O O . GLU A 1 655 ? 21.557 -3.319 -25.309 1.00 94.12 655 GLU A O 1
ATOM 5234 N N . THR A 1 656 ? 20.051 -1.711 -25.743 1.00 93.19 656 THR A N 1
ATOM 5235 C CA . THR A 1 656 ? 19.462 -2.347 -26.924 1.00 93.19 656 THR A CA 1
ATOM 5236 C C . THR A 1 656 ? 20.082 -1.778 -28.192 1.00 93.19 656 THR A C 1
ATOM 5238 O O . THR A 1 656 ? 20.083 -0.561 -28.374 1.00 93.19 656 THR A O 1
ATOM 5241 N N . GLN A 1 657 ? 20.518 -2.642 -29.103 1.00 93.12 657 GLN A N 1
ATOM 5242 C CA . GLN A 1 657 ? 21.051 -2.271 -30.412 1.00 93.12 657 GLN A CA 1
ATOM 5243 C C . GLN A 1 657 ? 20.255 -2.971 -31.516 1.00 93.12 657 GLN A C 1
ATOM 5245 O O . GLN A 1 657 ? 19.932 -4.156 -31.395 1.00 93.12 657 GLN A O 1
ATOM 5250 N N . LYS A 1 658 ? 19.956 -2.251 -32.601 1.00 93.69 658 LYS A N 1
ATOM 5251 C CA . LYS A 1 658 ? 19.334 -2.821 -33.802 1.00 93.69 658 LYS A CA 1
ATOM 5252 C C . LYS A 1 658 ? 20.426 -3.333 -34.737 1.00 93.69 658 LYS A C 1
ATOM 5254 O O . LYS A 1 658 ? 21.300 -2.563 -35.117 1.00 93.69 658 LYS A O 1
ATOM 5259 N N . TRP A 1 659 ? 20.362 -4.611 -35.082 1.00 95.12 659 TRP A N 1
ATOM 5260 C CA . TRP A 1 659 ? 21.315 -5.294 -35.951 1.00 95.12 659 TRP A CA 1
ATOM 5261 C C . TRP A 1 659 ? 20.620 -5.812 -37.204 1.00 95.12 659 TRP A C 1
ATOM 5263 O O . TRP A 1 659 ? 19.484 -6.275 -37.127 1.00 95.12 659 TRP A O 1
ATOM 5273 N N . SER A 1 660 ? 21.308 -5.775 -38.342 1.00 94.62 660 SER A N 1
ATOM 5274 C CA . SER A 1 660 ? 20.859 -6.443 -39.564 1.00 94.62 660 SER A CA 1
ATOM 5275 C C . SER A 1 660 ? 21.401 -7.872 -39.591 1.00 94.62 660 SER A C 1
ATOM 5277 O O . SER A 1 660 ? 22.616 -8.089 -39.583 1.00 94.62 660 SER A O 1
ATOM 5279 N N . VAL A 1 661 ? 20.502 -8.856 -39.583 1.00 94.06 661 VAL A N 1
ATOM 5280 C CA . VAL A 1 661 ? 20.825 -10.287 -39.527 1.00 94.06 661 VAL A CA 1
ATOM 5281 C C . VAL A 1 661 ? 20.087 -10.999 -40.653 1.00 94.06 661 VAL A C 1
ATOM 5283 O O . VAL A 1 661 ? 18.863 -11.115 -40.622 1.00 94.06 661 VAL A O 1
ATOM 5286 N N . ASN A 1 662 ? 20.832 -11.485 -41.650 1.00 91.12 662 ASN A N 1
ATOM 5287 C CA . ASN A 1 662 ? 20.291 -12.134 -42.854 1.00 91.12 662 ASN A CA 1
ATOM 5288 C C . ASN A 1 662 ? 19.208 -11.301 -43.568 1.00 91.12 662 ASN A C 1
ATOM 5290 O O . ASN A 1 662 ? 18.215 -11.845 -44.048 1.00 91.12 662 ASN A O 1
ATOM 5294 N N . GLY A 1 663 ? 19.392 -9.979 -43.618 1.00 86.69 663 GLY A N 1
ATOM 5295 C CA . GLY A 1 663 ? 18.469 -9.056 -44.284 1.00 86.69 663 GLY A CA 1
ATOM 5296 C C . GLY A 1 663 ? 17.293 -8.575 -43.438 1.00 86.69 663 GLY A C 1
ATOM 5297 O O . GLY A 1 663 ? 16.507 -7.772 -43.930 1.00 86.69 663 GLY A O 1
ATOM 5298 N N . ASP A 1 664 ? 17.169 -9.021 -42.184 1.00 92.12 664 ASP A N 1
ATOM 5299 C CA . ASP A 1 664 ? 16.114 -8.564 -41.279 1.00 92.12 664 ASP A CA 1
ATOM 5300 C C . ASP A 1 664 ? 16.669 -7.845 -40.048 1.00 92.12 664 ASP A C 1
ATOM 5302 O O . ASP A 1 664 ? 17.735 -8.182 -39.523 1.00 92.12 664 ASP A O 1
ATOM 5306 N N . THR A 1 665 ? 15.918 -6.861 -39.561 1.00 93.00 665 THR A N 1
ATOM 5307 C CA . THR A 1 665 ? 16.271 -6.098 -38.362 1.00 93.00 665 THR A CA 1
ATOM 5308 C C . THR A 1 665 ? 15.991 -6.938 -37.118 1.00 93.00 665 THR A C 1
ATOM 5310 O O . THR A 1 665 ? 14.890 -7.450 -36.925 1.00 93.00 665 THR A O 1
ATOM 5313 N N . ARG A 1 666 ? 16.962 -7.034 -36.210 1.00 94.00 666 ARG A N 1
ATOM 5314 C CA . ARG A 1 666 ? 16.827 -7.705 -34.911 1.00 94.00 666 ARG A CA 1
ATOM 5315 C C . ARG A 1 666 ? 17.302 -6.812 -33.779 1.00 94.00 666 ARG A C 1
ATOM 5317 O O . ARG A 1 666 ? 18.150 -5.951 -33.981 1.00 94.00 666 ARG A O 1
ATOM 5324 N N . VAL A 1 667 ? 16.774 -7.023 -32.575 1.00 94.88 667 VAL A N 1
ATOM 5325 C CA . VAL A 1 667 ? 17.167 -6.251 -31.387 1.00 94.88 667 VAL A CA 1
ATOM 5326 C C . VAL A 1 667 ? 18.014 -7.123 -30.475 1.00 94.88 667 VAL A C 1
ATOM 5328 O O . VAL A 1 667 ? 17.528 -8.099 -29.906 1.00 94.88 667 VAL A O 1
ATOM 5331 N N . GLY A 1 668 ? 19.287 -6.769 -30.340 1.00 95.00 668 GLY A N 1
ATOM 5332 C CA . GLY A 1 668 ? 20.211 -7.384 -29.393 1.00 95.00 668 GLY A CA 1
ATOM 5333 C C . GLY A 1 668 ? 20.391 -6.530 -28.145 1.00 95.00 668 GLY A C 1
ATOM 5334 O O . GLY A 1 668 ? 20.281 -5.308 -28.200 1.00 95.00 668 GLY A O 1
ATOM 5335 N N . LEU A 1 669 ? 20.687 -7.177 -27.026 1.00 96.19 669 LEU A N 1
ATOM 5336 C CA . LEU A 1 669 ? 21.081 -6.557 -25.767 1.00 96.19 669 LEU A CA 1
ATOM 5337 C C . LEU A 1 669 ? 22.584 -6.738 -25.579 1.00 96.19 669 LEU A C 1
ATOM 5339 O O . LEU A 1 669 ? 23.080 -7.863 -25.653 1.00 96.19 669 LEU A O 1
ATOM 5343 N N . PHE A 1 670 ? 23.289 -5.644 -25.314 1.00 96.44 670 PHE A N 1
ATOM 5344 C CA . PHE A 1 670 ? 24.744 -5.610 -25.166 1.00 96.44 670 PHE A CA 1
ATOM 5345 C C . PHE A 1 670 ? 25.134 -4.939 -23.852 1.00 96.44 670 PHE A C 1
ATOM 5347 O O . PHE A 1 670 ? 24.454 -4.022 -23.392 1.00 96.44 670 PHE A O 1
ATOM 5354 N N . ALA A 1 671 ? 26.219 -5.399 -23.233 1.00 97.12 671 ALA A N 1
ATOM 5355 C CA . ALA A 1 671 ? 26.698 -4.845 -21.971 1.00 97.12 671 ALA A CA 1
ATOM 5356 C C . ALA A 1 671 ? 27.386 -3.479 -22.173 1.00 97.12 671 ALA A C 1
ATOM 5358 O O . ALA A 1 671 ? 28.294 -3.344 -22.991 1.00 97.12 671 ALA A O 1
ATOM 5359 N N . LEU A 1 672 ? 27.001 -2.467 -21.394 1.00 96.25 672 LEU A N 1
ATOM 5360 C CA . LEU A 1 672 ? 27.616 -1.128 -21.397 1.00 96.25 672 LEU A CA 1
ATOM 5361 C C . LEU A 1 672 ? 28.917 -1.072 -20.586 1.00 96.25 672 LEU A C 1
ATOM 5363 O O . LEU A 1 672 ? 29.780 -0.219 -20.815 1.00 96.25 672 LEU A O 1
ATOM 5367 N N . GLU A 1 673 ? 29.058 -1.990 -19.636 1.00 96.25 673 GLU A N 1
ATOM 5368 C CA . GLU A 1 673 ? 30.161 -2.086 -18.688 1.00 96.25 673 GLU A CA 1
ATOM 5369 C C . GLU A 1 673 ? 30.451 -3.552 -18.343 1.00 96.25 673 GLU A C 1
ATOM 5371 O O . GLU A 1 673 ? 29.748 -4.455 -18.791 1.00 96.25 673 GLU A O 1
ATOM 5376 N N . ASN A 1 674 ? 31.503 -3.800 -17.561 1.00 96.50 674 ASN A N 1
ATOM 5377 C CA . ASN A 1 674 ? 31.756 -5.134 -17.023 1.00 96.50 674 ASN A CA 1
ATOM 5378 C C . ASN A 1 674 ? 30.741 -5.428 -15.909 1.00 96.50 674 ASN A C 1
ATOM 5380 O O . ASN A 1 674 ? 30.701 -4.717 -14.906 1.00 96.50 674 ASN A O 1
ATOM 5384 N N . ILE A 1 675 ? 29.955 -6.490 -16.065 1.00 97.12 675 ILE A N 1
ATOM 5385 C CA . ILE A 1 675 ? 28.886 -6.881 -15.144 1.00 97.12 675 ILE A CA 1
ATOM 5386 C C . ILE A 1 675 ? 29.338 -8.119 -14.372 1.00 97.12 675 ILE A C 1
ATOM 5388 O O . ILE A 1 675 ? 29.701 -9.127 -14.973 1.00 97.12 675 ILE A O 1
ATOM 5392 N N . LYS A 1 676 ? 29.300 -8.064 -13.038 1.00 96.31 676 LYS A N 1
ATOM 5393 C CA . LYS A 1 676 ? 29.654 -9.210 -12.186 1.00 96.31 676 LYS A CA 1
ATOM 5394 C C . LYS A 1 676 ? 28.517 -10.228 -12.092 1.00 96.31 676 LYS A C 1
ATOM 5396 O O . LYS A 1 676 ? 27.342 -9.846 -12.100 1.00 96.31 676 LYS A O 1
ATOM 5401 N N . ALA A 1 677 ? 28.863 -11.496 -11.893 1.00 96.12 677 ALA A N 1
ATOM 5402 C CA . ALA A 1 677 ? 27.927 -12.541 -11.498 1.00 96.12 677 ALA A CA 1
ATOM 5403 C C . ALA A 1 677 ? 27.115 -12.100 -10.268 1.00 96.12 677 ALA A C 1
ATOM 5405 O O . ALA A 1 677 ? 27.642 -11.504 -9.327 1.00 96.12 677 ALA A O 1
ATOM 5406 N N . GLY A 1 678 ? 25.812 -12.362 -10.285 1.00 91.06 678 GLY A N 1
ATOM 5407 C CA . GLY A 1 678 ? 24.886 -11.878 -9.268 1.00 91.06 678 GLY A CA 1
ATOM 5408 C C . GLY A 1 678 ? 24.453 -10.416 -9.449 1.00 91.06 678 GLY A C 1
ATOM 5409 O O . GLY A 1 678 ? 23.841 -9.856 -8.543 1.00 91.06 678 GLY A O 1
ATOM 5410 N N . THR A 1 679 ? 24.702 -9.772 -10.589 1.00 93.75 679 THR A N 1
ATOM 5411 C CA . THR A 1 679 ? 24.154 -8.429 -10.875 1.00 93.75 679 THR A CA 1
ATOM 5412 C C . THR A 1 679 ? 22.880 -8.530 -11.715 1.00 93.75 679 THR A C 1
ATOM 5414 O O . THR A 1 679 ? 22.818 -9.314 -12.665 1.00 93.75 679 THR A O 1
ATOM 5417 N N . GLU A 1 680 ? 21.847 -7.753 -11.371 1.00 96.38 680 GLU A N 1
ATOM 5418 C CA . GLU A 1 680 ? 20.622 -7.657 -12.177 1.00 96.38 680 GLU A CA 1
ATOM 5419 C C . GLU A 1 680 ? 20.929 -7.002 -13.531 1.00 96.38 680 GLU A C 1
ATOM 5421 O O . GLU A 1 680 ? 21.546 -5.939 -13.596 1.00 96.38 680 GLU A O 1
ATOM 5426 N N . LEU A 1 681 ? 20.478 -7.625 -14.614 1.00 97.44 681 LEU A N 1
ATOM 5427 C CA . LEU A 1 681 ? 20.600 -7.128 -15.975 1.00 97.44 681 LEU A CA 1
ATOM 5428 C C . LEU A 1 681 ? 19.433 -6.185 -16.272 1.00 97.44 681 LEU A C 1
ATOM 5430 O O . LEU A 1 681 ? 18.264 -6.577 -16.239 1.00 97.44 681 LEU A O 1
ATOM 5434 N N . THR A 1 682 ? 19.757 -4.930 -16.570 1.00 95.94 682 THR A N 1
ATOM 5435 C CA . THR A 1 682 ? 18.776 -3.869 -16.806 1.00 95.94 682 THR A CA 1
ATOM 5436 C C . THR A 1 682 ? 19.145 -3.067 -18.041 1.00 95.94 682 THR A C 1
ATOM 5438 O O . THR A 1 682 ? 20.321 -2.870 -18.337 1.00 95.94 682 THR A O 1
ATOM 5441 N N . PHE A 1 683 ? 18.140 -2.573 -18.756 1.00 93.62 683 PHE A N 1
ATOM 5442 C CA . PHE A 1 683 ? 18.345 -1.673 -19.888 1.00 93.62 683 PHE A CA 1
ATOM 5443 C C . PHE A 1 683 ? 17.394 -0.484 -19.809 1.00 93.62 683 PHE A C 1
ATOM 5445 O O . PHE A 1 683 ? 16.377 -0.516 -19.111 1.00 93.62 683 PHE A O 1
ATOM 5452 N N . ASN A 1 684 ? 17.732 0.602 -20.494 1.00 88.44 684 ASN A N 1
ATOM 5453 C CA . ASN A 1 684 ? 16.829 1.737 -20.576 1.00 88.44 684 ASN A CA 1
ATOM 5454 C C . ASN A 1 684 ? 15.771 1.465 -21.655 1.00 88.44 684 ASN A C 1
ATOM 5456 O O . ASN A 1 684 ? 16.106 1.174 -22.797 1.00 88.44 684 ASN A O 1
ATOM 5460 N N . TYR A 1 685 ? 14.494 1.628 -21.313 1.00 82.12 685 TYR A N 1
ATOM 5461 C CA . TYR A 1 685 ? 13.349 1.368 -22.193 1.00 82.12 685 TYR A CA 1
ATOM 5462 C C . TYR A 1 685 ? 13.138 2.516 -23.200 1.00 82.12 685 TYR A C 1
ATOM 5464 O O . TYR A 1 685 ? 12.019 2.778 -23.617 1.00 82.12 685 TYR A O 1
ATOM 5472 N N . ASN A 1 686 ? 14.200 3.235 -23.578 1.00 64.56 686 ASN A N 1
ATOM 5473 C CA . ASN A 1 686 ? 14.204 4.442 -24.419 1.00 64.56 686 ASN A CA 1
ATOM 5474 C C . ASN A 1 686 ? 13.691 4.231 -25.870 1.00 64.56 686 ASN A C 1
ATOM 5476 O O . ASN A 1 686 ? 13.895 5.093 -26.723 1.00 64.56 686 ASN A O 1
ATOM 5480 N N . LEU A 1 687 ? 13.014 3.117 -26.145 1.00 54.28 687 LEU A N 1
ATOM 5481 C CA . LEU A 1 687 ? 12.287 2.788 -27.363 1.00 54.28 687 LEU A CA 1
ATOM 5482 C C . LEU A 1 687 ? 10.813 2.652 -26.991 1.00 54.28 687 LEU A C 1
ATOM 5484 O O . LEU A 1 687 ? 10.437 1.628 -26.439 1.00 54.28 687 LEU A O 1
ATOM 5488 N N . GLU A 1 688 ? 10.037 3.712 -27.230 1.00 55.69 688 GLU A N 1
ATOM 5489 C CA . GLU A 1 688 ? 8.565 3.761 -27.312 1.00 55.69 688 GLU A CA 1
ATOM 5490 C C . GLU A 1 688 ? 7.806 2.538 -26.754 1.00 55.69 688 GLU A C 1
ATOM 5492 O O . GLU A 1 688 ? 7.059 1.880 -27.472 1.00 55.69 688 GLU A O 1
ATOM 5497 N N . CYS A 1 689 ? 7.966 2.217 -25.464 1.00 53.28 689 CYS A N 1
ATOM 5498 C CA . CYS A 1 689 ? 7.144 1.198 -24.819 1.00 53.28 689 CYS A CA 1
ATOM 5499 C C . CYS A 1 689 ? 5.721 1.754 -24.703 1.00 53.28 689 CYS A C 1
ATOM 5501 O O . CYS A 1 689 ? 5.370 2.432 -23.730 1.00 53.28 689 CYS A O 1
ATOM 5503 N N . LEU A 1 690 ? 4.921 1.507 -25.738 1.00 56.12 690 LEU A N 1
ATOM 5504 C CA . LEU A 1 690 ? 3.522 1.895 -25.820 1.00 56.12 690 LEU A CA 1
ATOM 5505 C C . LEU A 1 690 ? 2.773 1.306 -24.609 1.00 56.12 690 LEU A C 1
ATOM 5507 O O . LEU A 1 690 ? 2.876 0.118 -24.319 1.00 56.12 690 LEU A O 1
ATOM 5511 N N . GLY A 1 691 ? 2.060 2.159 -23.865 1.00 54.47 691 GLY A N 1
ATOM 5512 C CA . GLY A 1 691 ? 1.258 1.767 -22.694 1.00 54.47 691 GLY A CA 1
ATOM 5513 C C . GLY A 1 691 ? 1.803 2.188 -21.319 1.00 54.47 691 GLY A C 1
ATOM 5514 O O . GLY A 1 691 ? 1.019 2.304 -20.382 1.00 54.47 691 GLY A O 1
ATOM 5515 N N . ASN A 1 692 ? 3.096 2.523 -21.184 1.00 55.72 692 ASN A N 1
ATOM 5516 C CA . ASN A 1 692 ? 3.729 2.789 -19.873 1.00 55.72 692 ASN A CA 1
ATOM 5517 C C . ASN A 1 692 ? 3.766 4.260 -19.412 1.00 55.72 692 ASN A C 1
ATOM 5519 O O . ASN A 1 692 ? 4.294 4.547 -18.337 1.00 55.72 692 ASN A O 1
ATOM 5523 N N . GLY A 1 693 ? 3.196 5.202 -20.173 1.00 53.50 693 GLY A N 1
ATOM 5524 C CA . GLY A 1 693 ? 3.355 6.654 -19.960 1.00 53.50 693 GLY A CA 1
ATOM 5525 C C . GLY A 1 693 ? 2.861 7.229 -18.620 1.00 53.50 693 GLY A C 1
ATOM 5526 O O . GLY A 1 693 ? 3.024 8.422 -18.381 1.00 53.50 693 GLY A O 1
ATOM 5527 N N . LYS A 1 694 ? 2.266 6.414 -17.737 1.00 60.47 694 LYS A N 1
ATOM 5528 C CA . LYS A 1 694 ? 1.820 6.808 -16.386 1.00 60.47 694 LYS A CA 1
ATOM 5529 C C . LYS A 1 694 ? 2.496 6.023 -15.251 1.00 60.47 694 LYS A C 1
ATOM 5531 O O . LYS A 1 694 ? 2.211 6.287 -14.084 1.00 60.47 694 LYS A O 1
ATOM 5536 N N . THR A 1 695 ? 3.383 5.074 -15.553 1.00 72.19 695 THR A N 1
ATOM 5537 C CA . THR A 1 695 ? 3.972 4.189 -14.538 1.00 72.19 695 THR A CA 1
ATOM 5538 C C . THR A 1 695 ? 5.215 4.829 -13.912 1.00 72.19 695 THR A C 1
ATOM 5540 O O . THR A 1 695 ? 6.182 5.170 -14.598 1.00 72.19 695 THR A O 1
ATOM 5543 N N . VAL A 1 696 ? 5.201 4.985 -12.585 1.00 78.12 696 VAL A N 1
ATOM 5544 C CA . VAL A 1 696 ? 6.314 5.559 -11.808 1.00 78.12 696 VAL A CA 1
ATOM 5545 C C . VAL A 1 696 ? 7.539 4.644 -11.884 1.00 78.12 696 VAL A C 1
ATOM 5547 O O . VAL A 1 696 ? 7.453 3.444 -11.618 1.00 78.12 696 VAL A O 1
ATOM 5550 N N . CYS A 1 697 ? 8.696 5.214 -12.219 1.00 82.62 697 CYS A N 1
ATOM 5551 C CA . CYS A 1 697 ? 9.954 4.486 -12.288 1.00 82.62 697 CYS A CA 1
ATOM 5552 C C . CYS A 1 697 ? 10.486 4.188 -10.880 1.00 82.62 697 CYS A C 1
ATOM 5554 O O . CYS A 1 697 ? 10.736 5.092 -10.085 1.00 82.62 697 CYS A O 1
ATOM 5556 N N . LYS A 1 698 ? 10.712 2.901 -10.593 1.00 85.19 698 LYS A N 1
ATOM 5557 C CA . LYS A 1 698 ? 11.249 2.406 -9.313 1.00 85.19 698 LYS A CA 1
ATOM 5558 C C . LYS A 1 698 ? 12.637 1.773 -9.467 1.00 85.19 698 LYS A C 1
ATOM 5560 O O . LYS A 1 698 ? 12.941 0.777 -8.816 1.00 85.19 698 LYS A O 1
ATOM 5565 N N . CYS A 1 699 ? 13.463 2.306 -10.373 1.00 84.88 699 CYS A N 1
ATOM 5566 C CA . CYS A 1 699 ? 14.798 1.757 -10.637 1.00 84.88 699 CYS A CA 1
ATOM 5567 C C . CYS A 1 699 ? 15.821 2.044 -9.525 1.00 84.88 699 CYS A C 1
ATOM 5569 O O . CYS A 1 699 ? 16.793 1.311 -9.404 1.00 84.88 699 CYS A O 1
ATOM 5571 N N . GLY A 1 700 ? 15.604 3.084 -8.711 1.00 83.69 700 GLY A N 1
ATOM 5572 C CA . GLY A 1 700 ? 16.498 3.453 -7.606 1.00 83.69 700 GLY A CA 1
ATOM 5573 C C . GLY A 1 700 ? 17.767 4.210 -8.017 1.00 83.69 700 GLY A C 1
ATOM 5574 O O . GLY A 1 700 ? 18.563 4.552 -7.149 1.00 83.69 700 GLY A O 1
ATOM 5575 N N . ALA A 1 701 ? 17.961 4.502 -9.307 1.00 86.50 701 ALA A N 1
ATOM 5576 C CA . ALA A 1 701 ? 19.115 5.265 -9.775 1.00 86.50 701 ALA A CA 1
ATOM 5577 C C . ALA A 1 701 ? 19.055 6.739 -9.306 1.00 86.50 701 ALA A C 1
ATOM 5579 O O . ALA A 1 701 ? 17.970 7.330 -9.293 1.00 86.50 701 ALA A O 1
ATOM 5580 N N . PRO A 1 702 ? 20.196 7.377 -8.980 1.00 82.50 702 PRO A N 1
ATOM 5581 C CA . PRO A 1 702 ? 20.231 8.772 -8.524 1.00 82.50 702 PRO A CA 1
ATOM 5582 C C . PRO A 1 702 ? 19.778 9.763 -9.606 1.00 82.50 702 PRO A C 1
ATOM 5584 O O . PRO A 1 702 ? 19.269 10.835 -9.297 1.00 82.50 702 PRO A O 1
ATOM 5587 N N . ASN A 1 703 ? 19.927 9.394 -10.880 1.00 85.62 703 ASN A N 1
ATOM 5588 C CA . ASN A 1 703 ? 19.485 10.163 -12.042 1.00 85.62 703 ASN A CA 1
ATOM 5589 C C . ASN A 1 703 ? 18.084 9.748 -12.542 1.00 85.62 703 ASN A C 1
ATOM 5591 O O . ASN A 1 703 ? 17.751 10.006 -13.699 1.00 85.62 703 ASN A O 1
ATOM 5595 N N . CYS A 1 704 ? 17.280 9.062 -11.723 1.00 85.06 704 CYS A N 1
ATOM 5596 C CA . CYS A 1 704 ? 15.970 8.560 -12.132 1.00 85.06 704 CYS A CA 1
ATOM 5597 C C . CYS A 1 704 ? 15.075 9.685 -12.680 1.00 85.06 704 CYS A C 1
ATOM 5599 O O . CYS A 1 704 ? 14.874 10.711 -12.033 1.00 85.06 704 CYS A O 1
ATOM 5601 N N . SER A 1 705 ? 14.487 9.471 -13.859 1.00 80.31 705 SER A N 1
ATOM 5602 C CA . SER A 1 705 ? 13.561 10.423 -14.490 1.00 80.31 705 SER A CA 1
ATOM 5603 C C . SER A 1 705 ? 12.172 10.460 -13.836 1.00 80.31 705 SER A C 1
ATOM 5605 O O . SER A 1 705 ? 11.341 11.290 -14.199 1.00 80.31 705 SER A O 1
ATOM 5607 N N . GLY A 1 706 ? 11.905 9.567 -12.877 1.00 79.31 706 GLY A N 1
ATOM 5608 C CA . GLY A 1 706 ? 10.650 9.465 -12.127 1.00 79.31 706 GLY A CA 1
ATOM 5609 C C . GLY A 1 706 ? 9.557 8.644 -12.816 1.00 79.31 706 GLY A C 1
ATOM 5610 O O . GLY A 1 706 ? 8.730 8.052 -12.128 1.00 79.31 706 GLY A O 1
ATOM 5611 N N . PHE A 1 707 ? 9.586 8.509 -14.143 1.00 79.94 707 PHE A N 1
ATOM 5612 C CA . PHE A 1 707 ? 8.584 7.770 -14.921 1.00 79.94 707 PHE A CA 1
ATOM 5613 C C . PHE A 1 707 ? 9.238 6.872 -15.972 1.00 79.94 707 PHE A C 1
ATOM 5615 O O . PHE A 1 707 ? 10.265 7.220 -16.555 1.00 79.94 707 PHE A O 1
ATOM 5622 N N . LEU A 1 708 ? 8.636 5.709 -16.219 1.00 75.50 708 LEU A N 1
ATOM 5623 C CA . LEU A 1 708 ? 9.068 4.800 -17.280 1.00 75.50 708 LEU A CA 1
ATOM 5624 C C . LEU A 1 708 ? 8.903 5.482 -18.649 1.00 75.50 708 LEU A C 1
ATOM 5626 O O . LEU A 1 708 ? 7.816 5.938 -18.991 1.00 75.50 708 LEU A O 1
ATOM 5630 N N . GLY A 1 709 ? 9.990 5.564 -19.423 1.00 63.94 709 GLY A N 1
ATOM 5631 C CA . GLY A 1 709 ? 9.998 6.157 -20.770 1.00 63.94 709 GLY A CA 1
ATOM 5632 C C . GLY A 1 709 ? 10.379 7.644 -20.848 1.00 63.94 709 GLY A C 1
ATOM 5633 O O . GLY A 1 709 ? 10.477 8.183 -21.948 1.00 63.94 709 GLY A O 1
ATOM 5634 N N . VAL A 1 710 ? 10.647 8.319 -19.721 1.00 68.19 710 VAL A N 1
ATOM 5635 C CA . VAL A 1 710 ? 11.149 9.708 -19.720 1.00 68.19 710 VAL A CA 1
ATOM 5636 C C . VAL A 1 710 ? 12.678 9.718 -19.694 1.00 68.19 710 VAL A C 1
ATOM 5638 O O . VAL A 1 710 ? 13.293 9.039 -18.870 1.00 68.19 710 VAL A O 1
ATOM 5641 N N . ARG A 1 711 ? 13.309 10.518 -20.567 1.00 62.47 711 ARG A N 1
ATOM 5642 C CA . ARG A 1 711 ? 14.776 10.625 -20.637 1.00 62.47 711 ARG A CA 1
ATOM 5643 C C . ARG A 1 711 ? 15.354 11.284 -19.367 1.00 62.47 711 ARG A C 1
ATOM 5645 O O . ARG A 1 711 ? 14.923 12.385 -19.018 1.00 62.47 711 ARG A O 1
ATOM 5652 N N . PRO A 1 712 ? 16.347 10.665 -18.701 1.00 58.03 712 PRO A N 1
ATOM 5653 C CA . PRO A 1 712 ? 17.101 11.287 -17.610 1.00 58.03 712 PRO A CA 1
ATOM 5654 C C . PRO A 1 712 ? 17.829 12.558 -18.069 1.00 58.03 712 PRO A C 1
ATOM 5656 O O . PRO A 1 712 ? 18.389 12.586 -19.166 1.00 58.03 712 PRO A O 1
ATOM 5659 N N . LYS A 1 713 ? 17.873 13.605 -17.232 1.00 46.72 713 LYS A N 1
ATOM 5660 C CA . LYS A 1 713 ? 18.765 14.754 -17.472 1.00 46.72 713 LYS A CA 1
ATOM 5661 C C . LYS A 1 713 ? 20.208 14.345 -17.131 1.00 46.72 713 LYS A C 1
ATOM 5663 O O . LYS A 1 713 ? 20.406 13.752 -16.070 1.00 46.72 713 LYS A O 1
ATOM 5668 N N . PRO A 1 714 ? 21.207 14.642 -17.982 1.00 42.84 714 PRO A N 1
ATOM 5669 C CA . PRO A 1 714 ? 22.597 14.333 -17.664 1.00 42.84 714 PRO A CA 1
ATOM 5670 C C . PRO A 1 714 ? 23.063 15.132 -16.432 1.00 42.84 714 PRO A C 1
ATOM 5672 O O . PRO A 1 714 ? 22.599 16.261 -16.231 1.00 42.84 714 PRO A O 1
ATOM 5675 N N . PRO A 1 715 ? 23.961 14.571 -15.600 1.00 38.22 715 PRO A N 1
ATOM 5676 C CA . PRO A 1 715 ? 24.520 15.288 -14.462 1.00 38.22 715 PRO A CA 1
ATOM 5677 C C . PRO A 1 715 ? 25.360 16.471 -14.958 1.00 38.22 715 PRO A C 1
ATOM 5679 O O . PRO A 1 715 ? 26.219 16.318 -15.825 1.00 38.22 715 PRO A O 1
ATOM 5682 N N . ALA A 1 716 ? 25.101 17.661 -14.412 1.00 36.56 716 ALA A N 1
ATOM 5683 C CA . ALA A 1 716 ? 25.937 18.829 -14.647 1.00 36.56 716 ALA A CA 1
ATOM 5684 C C . ALA A 1 716 ? 27.297 18.598 -13.975 1.00 36.56 716 ALA A C 1
ATOM 5686 O O . ALA A 1 716 ? 27.382 18.481 -12.755 1.00 36.56 716 ALA A O 1
ATOM 5687 N N . THR A 1 717 ? 28.355 18.505 -14.773 1.00 34.78 717 THR A N 1
ATOM 5688 C CA . THR A 1 717 ? 29.734 18.444 -14.289 1.00 34.78 717 THR A CA 1
ATOM 5689 C C . THR A 1 717 ? 30.111 19.792 -13.679 1.00 34.78 717 THR A C 1
ATOM 5691 O O . THR A 1 717 ? 30.217 20.794 -14.388 1.00 34.78 717 THR A O 1
ATOM 5694 N N . GLU A 1 718 ? 30.297 19.828 -12.361 1.00 41.12 718 GLU A N 1
ATOM 5695 C CA . GLU A 1 718 ? 30.882 20.970 -11.666 1.00 41.12 718 GLU A CA 1
ATOM 5696 C C . GLU A 1 718 ? 32.403 20.987 -11.861 1.00 41.12 718 GLU A C 1
ATOM 5698 O O . GLU A 1 718 ? 33.101 20.172 -11.269 1.00 41.12 718 GLU A O 1
ATOM 5703 N N . GLU A 1 719 ? 32.931 21.964 -12.606 1.00 32.88 719 GLU A N 1
ATOM 5704 C CA . GLU A 1 719 ? 34.307 22.445 -12.421 1.00 32.88 719 GLU A CA 1
ATOM 5705 C C . GLU A 1 719 ? 34.396 23.984 -12.503 1.00 32.88 719 GLU A C 1
ATOM 5707 O O . GLU A 1 719 ? 34.246 24.614 -13.545 1.00 32.88 719 GLU A O 1
ATOM 5712 N N . LYS A 1 720 ? 34.605 24.567 -11.313 1.00 35.03 720 LYS A N 1
ATOM 5713 C CA . LYS A 1 720 ? 35.439 25.723 -10.920 1.00 35.03 720 LYS A CA 1
ATOM 5714 C C . LYS A 1 720 ? 35.734 26.875 -11.915 1.00 35.03 720 LYS A C 1
ATOM 5716 O O . LYS A 1 720 ? 36.448 26.711 -12.894 1.00 35.03 720 LYS A O 1
ATOM 5721 N N . SER A 1 721 ? 35.466 28.100 -11.424 1.00 31.83 721 SER A N 1
ATOM 5722 C CA . SER A 1 721 ? 36.412 29.251 -11.310 1.00 31.83 721 SER A CA 1
ATOM 5723 C C . SER A 1 721 ? 35.948 30.597 -11.888 1.00 31.83 721 SER A C 1
ATOM 5725 O O . SER A 1 721 ? 35.976 30.854 -13.084 1.00 31.83 721 SER A O 1
ATOM 5727 N N . LYS A 1 722 ? 35.660 31.517 -10.959 1.00 40.81 722 LYS A N 1
ATOM 5728 C CA . LYS A 1 722 ? 35.808 32.986 -11.009 1.00 40.81 722 LYS A CA 1
ATOM 5729 C C . LYS A 1 722 ? 36.597 33.567 -12.208 1.00 40.81 722 LYS A C 1
ATOM 5731 O O . LYS A 1 722 ? 37.819 33.453 -12.250 1.00 40.81 722 LYS A O 1
ATOM 5736 N N . LYS A 1 723 ? 35.947 34.433 -12.999 1.00 27.67 723 LYS A N 1
ATOM 5737 C CA . LYS A 1 723 ? 36.518 35.738 -13.399 1.00 27.67 723 LYS A CA 1
ATOM 5738 C C . LYS A 1 723 ? 35.435 36.735 -13.825 1.00 27.67 723 LYS A C 1
ATOM 5740 O O . LYS A 1 723 ? 34.576 36.459 -14.649 1.00 27.67 723 LYS A O 1
ATOM 5745 N N . CYS A 1 724 ? 35.503 37.915 -13.219 1.00 30.92 724 CYS A N 1
ATOM 5746 C CA . CYS A 1 724 ? 34.673 39.081 -13.491 1.00 30.92 724 CYS A CA 1
ATOM 5747 C C . CYS A 1 724 ? 35.284 39.906 -14.640 1.00 30.92 724 CYS A C 1
ATOM 5749 O O . CYS A 1 724 ? 36.469 40.227 -14.554 1.00 30.92 724 CYS A O 1
ATOM 5751 N N . LYS A 1 725 ? 34.484 40.284 -15.657 1.00 27.56 725 LYS A N 1
ATOM 5752 C CA . LYS A 1 725 ? 34.366 41.657 -16.221 1.00 27.56 725 LYS A CA 1
ATOM 5753 C C . LYS A 1 725 ? 33.454 41.735 -17.474 1.00 27.56 725 LYS A C 1
ATOM 5755 O O . LYS A 1 725 ? 33.789 41.192 -18.512 1.00 27.56 725 LYS A O 1
ATOM 5760 N N . ARG A 1 726 ? 32.363 42.516 -17.317 1.00 26.69 726 ARG A N 1
ATOM 5761 C CA . ARG A 1 726 ? 31.781 43.602 -18.168 1.00 26.69 726 ARG A CA 1
ATOM 5762 C C . ARG A 1 726 ? 31.582 43.315 -19.680 1.00 26.69 726 ARG A C 1
ATOM 5764 O O . ARG A 1 726 ? 32.535 43.001 -20.364 1.00 26.69 726 ARG A O 1
ATOM 5771 N N . ARG A 1 727 ? 30.413 43.552 -20.298 1.00 27.12 727 ARG A N 1
ATOM 5772 C CA . ARG A 1 727 ? 29.662 44.829 -20.413 1.00 27.12 727 ARG A CA 1
ATOM 5773 C C . ARG A 1 727 ? 28.240 44.594 -20.980 1.00 27.12 727 ARG A C 1
ATOM 5775 O O . ARG A 1 727 ? 28.103 43.800 -21.893 1.00 27.12 727 ARG A O 1
ATOM 5782 N N . HIS A 1 728 ? 27.280 45.381 -20.460 1.00 27.47 728 HIS A N 1
ATOM 5783 C CA . HIS A 1 728 ? 26.134 46.076 -21.105 1.00 27.47 728 HIS A CA 1
ATOM 5784 C C . HIS A 1 728 ? 25.293 45.306 -22.148 1.00 27.47 728 HIS A C 1
ATOM 5786 O O . HIS A 1 728 ? 25.816 44.829 -23.135 1.00 27.47 728 HIS A O 1
ATOM 5792 N N . GLY A 1 729 ? 23.964 45.232 -22.108 1.00 29.22 729 GLY A N 1
ATOM 5793 C CA . GLY A 1 729 ? 22.943 45.978 -21.382 1.00 29.22 729 GLY A CA 1
ATOM 5794 C C . GLY A 1 729 ? 21.716 46.091 -22.299 1.00 29.22 729 GLY A C 1
ATOM 5795 O O . GLY A 1 729 ? 21.765 46.806 -23.293 1.00 29.22 729 GLY A O 1
ATOM 5796 N N . LYS A 1 730 ? 20.613 45.399 -21.982 1.00 27.50 730 LYS A N 1
ATOM 5797 C CA . LYS A 1 730 ? 19.276 45.732 -22.500 1.00 27.50 730 LYS A CA 1
ATOM 5798 C C . LYS A 1 730 ? 18.216 45.407 -21.439 1.00 27.50 730 LYS A C 1
ATOM 5800 O O . LYS A 1 730 ? 18.303 44.404 -20.740 1.00 27.50 730 LYS A O 1
ATOM 5805 N N . ARG A 1 731 ? 17.321 46.381 -21.268 1.00 28.19 731 ARG A N 1
ATOM 5806 C CA . ARG A 1 731 ? 16.416 46.676 -20.144 1.00 28.19 731 ARG A CA 1
ATOM 5807 C C . ARG A 1 731 ? 15.614 45.489 -19.585 1.00 28.19 731 ARG A C 1
ATOM 5809 O O . ARG A 1 731 ? 14.956 44.766 -20.320 1.00 28.19 731 ARG A O 1
ATOM 5816 N N . LYS A 1 732 ? 15.614 45.408 -18.250 1.00 28.41 732 LYS A N 1
ATOM 5817 C CA . LYS A 1 732 ? 14.757 44.581 -17.389 1.00 28.41 732 LYS A CA 1
ATOM 5818 C C . LYS A 1 732 ? 13.392 45.265 -17.227 1.00 28.41 732 LYS A C 1
ATOM 5820 O O . LYS A 1 732 ? 13.359 46.424 -16.816 1.00 28.41 732 LYS A O 1
ATOM 5825 N N . SER A 1 733 ? 12.295 44.557 -17.493 1.00 25.94 733 SER A N 1
ATOM 5826 C CA . SER A 1 733 ? 10.984 44.896 -16.932 1.00 25.94 733 SER A CA 1
ATOM 5827 C C . SER A 1 733 ? 10.940 44.427 -15.478 1.00 25.94 733 SER A C 1
ATOM 5829 O O . SER A 1 733 ? 11.347 43.312 -15.149 1.00 25.94 733 SER A O 1
ATOM 5831 N N . GLN A 1 734 ? 10.513 45.325 -14.604 1.00 29.03 734 GLN A N 1
ATOM 5832 C CA . GLN A 1 734 ? 10.369 45.137 -13.167 1.00 29.03 734 GLN A CA 1
ATOM 5833 C C . GLN A 1 734 ? 9.159 44.226 -12.912 1.00 29.03 734 GLN A C 1
ATOM 5835 O O . GLN A 1 734 ? 8.044 44.600 -13.259 1.00 29.03 734 GLN A O 1
ATOM 5840 N N . THR A 1 735 ? 9.359 43.046 -12.324 1.00 30.59 735 THR A N 1
ATOM 5841 C CA . THR A 1 735 ? 8.251 42.272 -11.744 1.00 30.59 735 THR A CA 1
ATOM 5842 C C . THR A 1 735 ? 8.199 42.585 -10.256 1.00 30.59 735 THR A C 1
ATOM 5844 O O . THR A 1 735 ? 9.195 42.445 -9.543 1.00 30.59 735 THR A O 1
ATOM 5847 N N . GLU A 1 736 ? 7.047 43.101 -9.841 1.00 28.91 736 GLU A N 1
ATOM 5848 C CA . GLU A 1 736 ? 6.739 43.648 -8.526 1.00 28.91 736 GLU A CA 1
ATOM 5849 C C . GLU A 1 736 ? 6.821 42.606 -7.404 1.00 28.91 736 GLU A C 1
ATOM 5851 O O . GLU A 1 736 ? 6.370 41.469 -7.525 1.00 28.91 736 GLU A O 1
ATOM 5856 N N . VAL A 1 737 ? 7.351 43.048 -6.265 1.00 31.30 737 VAL A N 1
ATOM 5857 C CA . VAL A 1 737 ? 7.275 42.355 -4.978 1.00 31.30 737 VAL A CA 1
ATOM 5858 C C . VAL A 1 737 ? 5.850 42.520 -4.443 1.00 31.30 737 VAL A C 1
ATOM 5860 O O . VAL A 1 737 ? 5.494 43.584 -3.938 1.00 31.30 737 VAL A O 1
ATOM 5863 N N . THR A 1 738 ? 5.011 41.488 -4.538 1.00 33.41 738 THR A N 1
ATOM 5864 C CA . THR A 1 738 ? 3.701 41.484 -3.871 1.00 33.41 738 THR A CA 1
ATOM 5865 C C . THR A 1 738 ? 3.882 41.218 -2.379 1.00 33.41 738 THR A C 1
ATOM 5867 O O . THR A 1 738 ? 4.239 40.114 -1.974 1.00 33.41 738 THR A O 1
ATOM 5870 N N . LYS A 1 739 ? 3.636 42.244 -1.562 1.00 42.88 739 LYS A N 1
ATOM 5871 C CA . LYS A 1 739 ? 3.535 42.164 -0.098 1.00 42.88 739 LYS A CA 1
ATOM 5872 C C . LYS A 1 739 ? 2.380 41.218 0.284 1.00 42.88 739 LYS A C 1
ATOM 5874 O O . LYS A 1 739 ? 1.309 41.301 -0.318 1.00 42.88 739 LYS A O 1
ATOM 5879 N N . GLU A 1 740 ? 2.607 40.324 1.247 1.00 52.31 740 GLU A N 1
ATOM 5880 C CA . GLU A 1 740 ? 1.604 39.376 1.762 1.00 52.31 740 GLU A CA 1
ATOM 5881 C C . GLU A 1 740 ? 0.347 40.119 2.266 1.00 52.31 740 GLU A C 1
ATOM 5883 O O . GLU A 1 740 ? 0.442 41.222 2.814 1.00 52.31 740 GLU A O 1
ATOM 5888 N N . ARG A 1 741 ? -0.838 39.550 2.010 1.00 66.31 741 ARG A N 1
ATOM 5889 C CA . ARG A 1 741 ? -2.144 40.124 2.388 1.00 66.31 741 ARG A CA 1
ATOM 5890 C C . ARG A 1 741 ? -2.419 39.861 3.872 1.00 66.31 741 ARG A C 1
ATOM 5892 O O . ARG A 1 741 ? -1.888 38.910 4.426 1.00 66.31 741 ARG A O 1
ATOM 5899 N N . GLU A 1 742 ? -3.221 40.709 4.510 1.00 75.94 742 GLU A N 1
ATOM 5900 C CA . GLU A 1 742 ? -3.569 40.563 5.931 1.00 75.94 742 GLU A CA 1
ATOM 5901 C C . GLU A 1 742 ? -4.534 39.379 6.145 1.00 75.94 742 GLU A C 1
ATOM 5903 O O . GLU A 1 742 ? -5.389 39.126 5.298 1.00 75.94 742 GLU A O 1
ATOM 5908 N N . ASP A 1 743 ? -4.406 38.672 7.275 1.00 76.62 743 ASP A N 1
ATOM 5909 C CA . ASP A 1 743 ? -5.204 37.474 7.618 1.00 76.62 743 ASP A CA 1
ATOM 5910 C C . ASP A 1 743 ? -6.410 37.777 8.535 1.00 76.62 743 ASP A C 1
ATOM 5912 O O . ASP A 1 743 ? -7.167 36.883 8.920 1.00 76.62 743 ASP A O 1
ATOM 5916 N N . GLU A 1 744 ? -6.604 39.048 8.891 1.00 79.31 744 GLU A N 1
ATOM 5917 C CA . GLU A 1 744 ? -7.663 39.529 9.782 1.00 79.31 744 GLU A CA 1
ATOM 5918 C C . GLU A 1 744 ? -8.529 40.560 9.051 1.00 79.31 744 GLU A C 1
ATOM 5920 O O . GLU A 1 744 ? -8.024 41.393 8.294 1.00 79.31 744 GLU A O 1
ATOM 5925 N N . CYS A 1 745 ? -9.848 40.526 9.268 1.00 79.06 745 CYS A N 1
ATOM 5926 C CA . CYS A 1 745 ? -10.743 41.522 8.687 1.00 79.06 745 CYS A CA 1
ATOM 5927 C C . CYS A 1 745 ? -10.359 42.926 9.164 1.00 79.06 745 CYS A C 1
ATOM 5929 O O . CYS A 1 745 ? -10.435 43.221 10.352 1.00 79.06 745 CYS A O 1
ATOM 5931 N N . PHE A 1 746 ? -10.066 43.838 8.239 1.00 82.75 746 PHE A N 1
ATOM 5932 C CA . PHE A 1 746 ? -9.665 45.206 8.580 1.00 82.75 746 PHE A CA 1
ATOM 5933 C C . PHE A 1 746 ? -10.782 46.038 9.242 1.00 82.75 746 PHE A C 1
ATOM 5935 O O . PHE A 1 746 ? -10.516 47.078 9.837 1.00 82.75 746 PHE A O 1
ATOM 5942 N N . SER A 1 747 ? -12.040 45.593 9.157 1.00 75.69 747 SER A N 1
ATOM 5943 C CA . SER A 1 747 ? -13.181 46.253 9.801 1.00 75.69 747 SER A CA 1
ATOM 5944 C C . SER A 1 747 ? -13.404 45.782 11.246 1.00 75.69 747 SER A C 1
ATOM 5946 O O . SER A 1 747 ? -13.557 46.617 12.136 1.00 75.69 747 SER A O 1
ATOM 5948 N N . CYS A 1 748 ? -13.403 44.469 11.511 1.00 71.69 748 CYS A N 1
ATOM 5949 C CA . CYS A 1 748 ? -13.724 43.928 12.841 1.00 71.69 748 CYS A CA 1
ATOM 5950 C C . CYS A 1 748 ? -12.511 43.391 13.625 1.00 71.69 748 CYS A C 1
ATOM 5952 O O . CYS A 1 748 ? -12.582 43.293 14.850 1.00 71.69 748 CYS A O 1
ATOM 5954 N N . GLY A 1 749 ? -11.393 43.109 12.950 1.00 61.88 749 GLY A N 1
ATOM 5955 C CA . GLY A 1 749 ? -10.173 42.541 13.530 1.00 61.88 749 GLY A CA 1
ATOM 5956 C C . GLY A 1 749 ? -10.222 41.029 13.770 1.00 61.88 749 GLY A C 1
ATOM 5957 O O . GLY A 1 749 ? -9.302 40.492 14.375 1.00 61.88 749 GLY A O 1
ATOM 5958 N N . ASP A 1 750 ? -11.277 40.342 13.322 1.00 63.06 750 ASP A N 1
ATOM 5959 C CA . ASP A 1 750 ? -11.423 38.893 13.465 1.00 63.06 750 ASP A CA 1
ATOM 5960 C C . ASP A 1 750 ? -10.999 38.162 12.176 1.00 63.06 750 ASP A C 1
ATOM 5962 O O . ASP A 1 750 ? -11.212 38.643 11.057 1.00 63.06 750 ASP A O 1
ATOM 5966 N N . GLY A 1 751 ? -10.411 36.972 12.327 1.00 66.62 751 GLY A N 1
ATOM 5967 C CA . GLY A 1 751 ? -10.135 36.060 11.211 1.00 66.62 751 GLY A CA 1
ATOM 5968 C C . GLY A 1 751 ? -11.406 35.384 10.672 1.00 66.62 751 GLY A C 1
ATOM 5969 O O . GLY A 1 751 ? -12.505 35.555 11.201 1.00 66.62 751 GLY A O 1
ATOM 5970 N N . GLY A 1 752 ? -11.282 34.589 9.608 1.00 71.19 752 GLY A N 1
ATOM 5971 C CA . GLY A 1 752 ? -12.391 33.794 9.062 1.00 71.19 752 GLY A CA 1
ATOM 5972 C C . GLY A 1 752 ? -12.524 33.901 7.545 1.00 71.19 752 GLY A C 1
ATOM 5973 O O . GLY A 1 752 ? -11.530 33.984 6.829 1.00 71.19 752 GLY A O 1
ATOM 5974 N N . GLN A 1 753 ? -13.756 33.868 7.031 1.00 66.88 753 GLN A N 1
ATOM 5975 C CA . GLN A 1 753 ? -14.016 33.907 5.590 1.00 66.88 753 GLN A CA 1
ATOM 5976 C C . GLN A 1 753 ? -13.916 35.350 5.053 1.00 66.88 753 GLN A C 1
ATOM 5978 O O . GLN A 1 753 ? -14.870 36.123 5.129 1.00 66.88 753 GLN A O 1
ATOM 5983 N N . LEU A 1 754 ? -12.765 35.717 4.487 1.00 81.94 754 LEU A N 1
ATOM 5984 C CA . LEU A 1 754 ? -12.454 37.102 4.113 1.00 81.94 754 LEU A CA 1
ATOM 5985 C C . LEU A 1 754 ? -12.502 37.327 2.588 1.00 81.94 754 LEU A C 1
ATOM 5987 O O . LEU A 1 754 ? -12.163 36.455 1.789 1.00 81.94 754 LEU A O 1
ATOM 5991 N N . VAL A 1 755 ? -12.939 38.516 2.186 1.00 81.50 755 VAL A N 1
ATOM 5992 C CA . VAL A 1 755 ? -12.956 39.069 0.829 1.00 81.50 755 VAL A CA 1
ATOM 5993 C C . VAL A 1 755 ? -11.724 39.956 0.676 1.00 81.50 755 VAL A C 1
ATOM 5995 O O . VAL A 1 755 ? -11.502 40.865 1.476 1.00 81.50 755 VAL A O 1
ATOM 5998 N N . SER A 1 756 ? -10.906 39.690 -0.343 1.00 83.88 756 SER A N 1
ATOM 5999 C CA . SER A 1 756 ? -9.652 40.414 -0.586 1.00 83.88 756 SER A CA 1
ATOM 6000 C C . SER A 1 756 ? -9.826 41.548 -1.594 1.00 83.88 756 SER A C 1
ATOM 6002 O O . SER A 1 756 ? -10.403 41.345 -2.663 1.00 83.88 756 SER A O 1
ATOM 6004 N N . CYS A 1 757 ? -9.275 42.728 -1.285 1.00 85.19 757 CYS A N 1
ATOM 6005 C CA . CYS A 1 757 ? -9.235 43.846 -2.229 1.00 85.19 757 CYS A CA 1
ATOM 6006 C C . CYS A 1 757 ? -8.339 43.509 -3.433 1.00 85.19 757 CYS A C 1
ATOM 6008 O O . CYS A 1 757 ? -7.200 43.069 -3.261 1.00 85.19 757 CYS A O 1
ATOM 6010 N N . LYS A 1 758 ? -8.815 43.724 -4.664 1.00 83.75 758 LYS A N 1
ATOM 6011 C CA . LYS A 1 758 ? -8.042 43.440 -5.886 1.00 83.75 758 LYS A CA 1
ATOM 6012 C C . LYS A 1 758 ? -7.227 44.631 -6.409 1.00 83.75 758 LYS A C 1
ATOM 6014 O O . LYS A 1 758 ? -6.519 44.456 -7.398 1.00 83.75 758 LYS A O 1
ATOM 6019 N N . ARG A 1 759 ? -7.254 45.794 -5.739 1.00 82.94 759 ARG A N 1
ATOM 6020 C CA . ARG A 1 759 ? -6.417 46.951 -6.105 1.00 82.94 759 ARG A CA 1
ATOM 6021 C C . ARG A 1 759 ? -4.927 46.604 -5.915 1.00 82.94 759 ARG A C 1
ATOM 6023 O O . ARG A 1 759 ? -4.567 46.101 -4.842 1.00 82.94 759 ARG A O 1
ATOM 6030 N N . PRO A 1 760 ? -4.057 46.828 -6.920 1.00 80.69 760 PRO A N 1
ATOM 6031 C CA . PRO A 1 760 ? -2.629 46.526 -6.819 1.00 80.69 760 PRO A CA 1
ATOM 6032 C C . PRO A 1 760 ? -1.993 47.174 -5.584 1.00 80.69 760 PRO A C 1
ATOM 6034 O O . PRO A 1 760 ? -2.225 48.346 -5.298 1.00 80.69 760 PRO A O 1
ATOM 6037 N N . GLY A 1 761 ? -1.224 46.395 -4.819 1.00 77.31 761 GLY A N 1
ATOM 6038 C CA . GLY A 1 761 ? -0.543 46.867 -3.609 1.00 77.31 761 GLY A CA 1
ATOM 6039 C C . GLY A 1 761 ? -1.409 47.001 -2.347 1.00 77.31 761 GLY A C 1
ATOM 6040 O O . GLY A 1 761 ? -0.860 47.321 -1.294 1.00 77.31 761 GLY A O 1
ATOM 6041 N N . CYS A 1 762 ? -2.721 46.731 -2.396 1.00 82.75 762 CYS A N 1
ATOM 6042 C CA . CYS A 1 762 ? -3.582 46.767 -1.209 1.00 82.75 762 CYS A CA 1
ATOM 6043 C C . CYS A 1 762 ? -3.590 45.415 -0.460 1.00 82.75 762 CYS A C 1
ATOM 6045 O O . CYS A 1 762 ? -4.062 44.415 -1.013 1.00 82.75 762 CYS A O 1
ATOM 6047 N N . PRO A 1 763 ? -3.127 45.354 0.807 1.00 82.56 763 PRO A 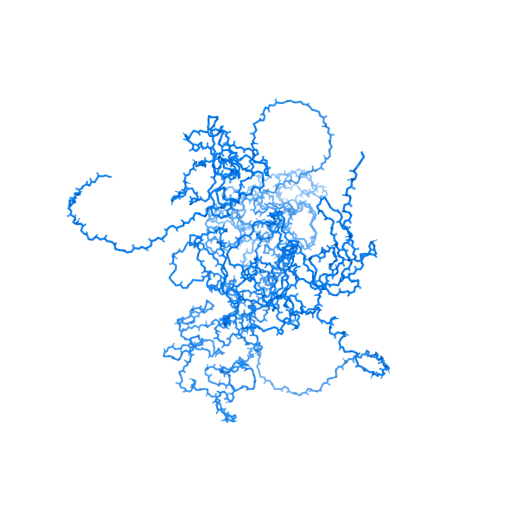N 1
ATOM 6048 C CA . PRO A 1 763 ? -3.106 44.114 1.583 1.00 82.56 763 PRO A CA 1
ATOM 6049 C C . PRO A 1 763 ? -4.432 43.823 2.310 1.00 82.56 763 PRO A C 1
ATOM 6051 O O . PRO A 1 763 ? -4.544 42.782 2.950 1.00 82.56 763 PRO A O 1
ATOM 6054 N N . LYS A 1 764 ? -5.429 44.721 2.239 1.00 85.31 764 LYS A N 1
ATOM 6055 C CA . LYS A 1 764 ? -6.624 44.685 3.096 1.00 85.31 764 LYS A CA 1
ATOM 6056 C C . LYS A 1 764 ? -7.642 43.616 2.690 1.00 85.31 764 LYS A C 1
ATOM 6058 O O . LYS A 1 764 ? -7.934 43.420 1.504 1.00 85.31 764 LYS A O 1
ATOM 6063 N N . VAL A 1 765 ? -8.227 42.982 3.706 1.00 86.81 765 VAL A N 1
ATOM 6064 C CA . VAL A 1 765 ? -9.265 41.950 3.584 1.00 86.81 765 VAL A CA 1
ATOM 6065 C C . VAL A 1 765 ? -10.430 42.220 4.548 1.00 86.81 765 VAL A C 1
ATOM 6067 O O . VAL A 1 765 ? -10.248 42.871 5.576 1.00 86.81 765 VAL A O 1
ATOM 6070 N N . TYR A 1 766 ? -11.640 41.755 4.223 1.00 84.00 766 TYR A N 1
ATOM 6071 C CA . TYR A 1 766 ? -12.869 42.074 4.969 1.00 84.00 766 TYR A CA 1
ATOM 6072 C C . TYR A 1 766 ? -13.862 40.913 4.989 1.00 84.00 766 TYR A C 1
ATOM 6074 O O . TYR A 1 766 ? -13.961 40.207 3.997 1.00 84.00 766 TYR A O 1
ATOM 6082 N N . HIS A 1 767 ? -14.676 40.725 6.029 1.00 80.62 767 HIS A N 1
ATOM 6083 C CA . HIS A 1 767 ? -15.867 39.874 5.874 1.00 80.62 767 HIS A CA 1
ATOM 6084 C C . HIS A 1 767 ? -16.871 40.555 4.934 1.00 80.62 767 HIS A C 1
ATOM 6086 O O . HIS A 1 767 ? -17.015 41.777 4.970 1.00 80.62 767 HIS A O 1
ATOM 6092 N N . ALA A 1 768 ? -17.581 39.772 4.116 1.00 80.94 768 ALA A N 1
ATOM 6093 C CA . ALA A 1 768 ? -18.642 40.302 3.252 1.00 80.94 768 ALA A CA 1
ATOM 6094 C C . ALA A 1 768 ? -19.719 41.024 4.085 1.00 80.94 768 ALA A C 1
ATOM 6096 O O . ALA A 1 768 ? -20.095 42.153 3.771 1.00 80.94 768 ALA A O 1
ATOM 6097 N N . ASP A 1 769 ? -20.093 40.431 5.220 1.00 76.38 769 ASP A N 1
ATOM 6098 C CA . ASP A 1 769 ? -21.071 40.993 6.154 1.00 76.38 769 ASP A CA 1
ATOM 6099 C C . ASP A 1 769 ? -20.585 42.296 6.807 1.00 76.38 769 ASP A C 1
ATOM 6101 O O . ASP A 1 769 ? -21.366 43.228 6.976 1.00 76.38 769 ASP A O 1
ATOM 6105 N N . CYS A 1 770 ? -19.285 42.420 7.116 1.00 75.69 770 CYS A N 1
ATOM 6106 C CA . CYS A 1 770 ? -18.707 43.657 7.666 1.00 75.69 770 CYS A CA 1
ATOM 6107 C C . CYS A 1 770 ? -18.725 44.829 6.673 1.00 75.69 770 CYS A C 1
ATOM 6109 O O . CYS A 1 770 ? -18.488 45.969 7.066 1.00 75.69 770 CYS A O 1
ATOM 6111 N N . LEU A 1 771 ? -18.995 44.552 5.397 1.00 75.25 771 LEU A N 1
ATOM 6112 C CA . LEU A 1 771 ? -19.160 45.540 4.338 1.00 75.25 771 LEU A CA 1
ATOM 6113 C C . LEU A 1 771 ? -20.613 45.639 3.850 1.00 75.25 771 LEU A C 1
ATOM 6115 O O . LEU A 1 771 ? -20.859 46.261 2.820 1.00 75.25 771 LEU A O 1
ATOM 6119 N N . ASN A 1 772 ? -21.566 45.029 4.569 1.00 71.81 772 ASN A N 1
ATOM 6120 C CA . ASN A 1 772 ? -22.980 44.925 4.188 1.00 71.81 772 ASN A CA 1
ATOM 6121 C C . ASN A 1 772 ? -23.204 44.328 2.784 1.00 71.81 772 ASN A C 1
ATOM 6123 O O . ASN A 1 772 ? -24.184 44.644 2.109 1.00 71.81 772 ASN A O 1
ATOM 6127 N N . LEU A 1 773 ? -22.305 43.452 2.330 1.00 72.56 773 LEU A N 1
ATOM 6128 C CA . LEU A 1 773 ? -22.449 42.748 1.061 1.00 72.56 773 LEU A CA 1
ATOM 6129 C C . LEU A 1 773 ? -23.310 41.501 1.282 1.00 72.56 773 LEU A C 1
ATOM 6131 O O . LEU A 1 773 ? -22.880 40.553 1.930 1.00 72.56 773 LEU A O 1
ATOM 6135 N N . THR A 1 774 ? -24.515 41.478 0.713 1.00 57.09 774 THR A N 1
ATOM 6136 C CA . THR A 1 774 ? -25.455 40.344 0.832 1.00 57.09 774 THR A CA 1
ATOM 6137 C C . THR A 1 774 ? -24.994 39.090 0.083 1.00 57.09 774 THR A C 1
ATOM 6139 O O . THR A 1 774 ? -25.484 37.993 0.347 1.00 57.09 774 THR A O 1
ATOM 6142 N N . ARG A 1 775 ? -24.054 39.234 -0.860 1.00 59.28 775 ARG A N 1
ATOM 6143 C CA . ARG A 1 775 ? -23.397 38.154 -1.611 1.00 59.28 775 ARG A CA 1
ATOM 6144 C C . ARG A 1 775 ? -21.946 38.537 -1.895 1.00 59.28 775 ARG A C 1
ATOM 6146 O O . ARG A 1 775 ? -21.610 39.718 -1.966 1.00 59.28 775 ARG A O 1
ATOM 6153 N N . ARG A 1 776 ? -21.074 37.542 -2.085 1.00 59.34 776 ARG A N 1
ATOM 6154 C CA . ARG A 1 776 ? -19.667 37.795 -2.431 1.00 59.34 776 ARG A CA 1
ATOM 6155 C C . ARG A 1 776 ? -19.550 38.449 -3.817 1.00 59.34 776 ARG A C 1
ATOM 6157 O O . ARG A 1 776 ? -20.118 37.909 -4.765 1.00 59.34 776 ARG A O 1
ATOM 6164 N N . PRO A 1 777 ? -18.787 39.550 -3.959 1.00 69.69 777 PRO A N 1
ATOM 6165 C CA . PRO A 1 777 ? -18.532 40.160 -5.258 1.00 69.69 777 PRO A CA 1
ATOM 6166 C C . PRO A 1 777 ? -17.762 39.200 -6.172 1.00 69.69 777 PRO A C 1
ATOM 6168 O O . PRO A 1 777 ? -16.705 38.693 -5.791 1.00 69.69 777 PRO A O 1
ATOM 6171 N N . ALA A 1 778 ? -18.269 38.974 -7.383 1.00 54.50 778 ALA A N 1
ATOM 6172 C CA . ALA A 1 778 ? -17.538 38.288 -8.443 1.00 54.50 778 ALA A CA 1
ATOM 6173 C C . ALA A 1 778 ? -16.762 39.322 -9.281 1.00 54.50 778 ALA A C 1
ATOM 6175 O O . ALA A 1 778 ? -17.314 40.350 -9.664 1.00 54.50 778 ALA A O 1
ATOM 6176 N N . GLY A 1 779 ? -15.482 39.066 -9.573 1.00 68.44 779 GLY A N 1
ATOM 6177 C CA . GLY A 1 779 ? -14.648 39.934 -10.421 1.00 68.44 779 GLY A CA 1
ATOM 6178 C C . GLY A 1 779 ? -13.726 40.915 -9.674 1.00 68.44 779 GLY A C 1
ATOM 6179 O O . GLY A 1 779 ? -13.310 40.669 -8.540 1.00 68.44 779 GLY A O 1
ATOM 6180 N N . LYS A 1 780 ? -13.329 42.010 -10.348 1.00 71.38 780 LYS A N 1
ATOM 6181 C CA . LYS A 1 780 ? -12.408 43.039 -9.819 1.00 71.38 780 LYS A CA 1
ATOM 6182 C C . LYS A 1 780 ? -13.127 43.939 -8.808 1.00 71.38 780 LYS A C 1
ATOM 6184 O O . LYS A 1 780 ? -13.647 44.988 -9.164 1.00 71.38 780 LYS A O 1
ATOM 6189 N N . TRP A 1 781 ? -13.148 43.514 -7.550 1.00 83.31 781 TRP A N 1
ATOM 6190 C CA . TRP A 1 781 ? -13.704 44.292 -6.445 1.00 83.31 781 TRP A CA 1
ATOM 6191 C C . TRP A 1 781 ? -12.608 45.057 -5.683 1.00 83.31 781 TRP A C 1
ATOM 6193 O O . TRP A 1 781 ? -11.583 44.481 -5.296 1.00 83.31 781 TRP A O 1
ATOM 6203 N N . GLU A 1 782 ? -12.826 46.354 -5.461 1.00 84.56 782 GLU A N 1
ATOM 6204 C CA . GLU A 1 782 ? -11.960 47.228 -4.661 1.00 84.56 782 GLU A CA 1
ATOM 6205 C C . GLU A 1 782 ? -12.629 47.569 -3.327 1.00 84.56 782 GLU A C 1
ATOM 6207 O O . GLU A 1 782 ? -13.835 47.797 -3.265 1.00 84.56 782 GLU A O 1
ATOM 6212 N N . CYS A 1 783 ? -11.848 47.592 -2.244 1.00 85.75 783 CYS A N 1
ATOM 6213 C CA . CYS A 1 783 ? -12.389 47.869 -0.919 1.00 85.75 783 CYS A CA 1
ATOM 6214 C C . CYS A 1 783 ? -12.646 49.369 -0.678 1.00 85.75 783 CYS A C 1
ATOM 6216 O O . CYS A 1 783 ? -11.928 50.199 -1.245 1.00 85.75 783 CYS A O 1
ATOM 6218 N N . PRO A 1 784 ? -13.549 49.725 0.260 1.00 82.25 784 PRO A N 1
ATOM 6219 C CA . PRO A 1 784 ? -13.896 51.122 0.563 1.00 82.25 784 PRO A CA 1
ATOM 6220 C C . PRO A 1 784 ? -12.722 51.988 1.033 1.00 82.25 784 PRO A C 1
ATOM 6222 O O . PRO A 1 784 ? -12.757 53.200 0.888 1.00 82.25 784 PRO A O 1
ATOM 6225 N N . TRP A 1 785 ? -11.641 51.372 1.521 1.00 87.44 785 TRP A N 1
ATOM 6226 C CA . TRP A 1 785 ? -10.425 52.066 1.966 1.00 87.44 785 TRP A CA 1
ATOM 6227 C C . TRP A 1 785 ? -9.741 52.916 0.883 1.00 87.44 785 TRP A C 1
ATOM 6229 O O . TRP A 1 785 ? -8.819 53.665 1.184 1.00 87.44 785 TRP A O 1
ATOM 6239 N N . HIS A 1 786 ? -10.152 52.798 -0.381 1.00 88.88 786 HIS A N 1
ATOM 6240 C CA . HIS A 1 786 ? -9.648 53.625 -1.476 1.00 88.88 786 HIS A CA 1
ATOM 6241 C C . HIS A 1 786 ? -10.582 54.771 -1.879 1.00 88.88 786 HIS A C 1
ATOM 6243 O O . HIS A 1 786 ? -10.230 55.548 -2.764 1.00 88.88 786 HIS A O 1
ATOM 6249 N N . GLN A 1 787 ? -11.746 54.900 -1.244 1.00 87.19 787 GLN A N 1
ATOM 6250 C CA . GLN A 1 787 ? -12.756 55.905 -1.561 1.00 87.19 787 GLN A CA 1
ATOM 6251 C C . GLN A 1 787 ? -12.959 56.842 -0.373 1.00 87.19 787 GLN A C 1
ATOM 6253 O O . GLN A 1 787 ? -13.095 56.413 0.767 1.00 87.19 787 GLN A O 1
ATOM 6258 N N . CYS A 1 788 ? -12.974 58.145 -0.644 1.00 85.88 788 CYS A N 1
ATOM 6259 C CA . CYS A 1 788 ? -13.176 59.160 0.375 1.00 85.88 788 CYS A CA 1
ATOM 6260 C C . CYS A 1 788 ? -14.577 59.045 0.980 1.00 85.88 788 CYS A C 1
ATOM 6262 O O . CYS A 1 788 ? -15.548 59.248 0.263 1.00 85.88 788 CYS A O 1
ATOM 6264 N N . ASP A 1 789 ? -14.691 58.866 2.296 1.00 82.31 789 ASP A N 1
ATOM 6265 C CA . ASP A 1 789 ? -15.995 58.668 2.956 1.00 82.31 789 ASP A CA 1
ATOM 6266 C C . ASP A 1 789 ? -16.963 59.858 2.823 1.00 82.31 789 ASP A C 1
ATOM 6268 O O . ASP A 1 789 ? -18.161 59.717 3.048 1.00 82.31 789 ASP A O 1
ATOM 6272 N N . VAL A 1 790 ? -16.455 61.047 2.482 1.00 82.81 790 VAL A N 1
ATOM 6273 C CA . VAL A 1 790 ? -17.260 62.273 2.356 1.00 82.81 790 VAL A CA 1
ATOM 6274 C C . VAL A 1 790 ? -17.798 62.463 0.936 1.00 82.81 790 VAL A C 1
ATOM 6276 O O . VAL A 1 790 ? -18.912 62.941 0.759 1.00 82.81 790 VAL A O 1
ATOM 6279 N N . CYS A 1 791 ? -17.014 62.125 -0.093 1.00 85.00 791 CYS A N 1
ATOM 6280 C CA . CYS A 1 791 ? -17.365 62.437 -1.487 1.00 85.00 791 CYS A CA 1
ATOM 6281 C C . CYS A 1 791 ? -17.171 61.287 -2.481 1.00 85.00 791 CYS A C 1
ATOM 6283 O O . CYS A 1 791 ? -17.328 61.497 -3.681 1.00 85.00 791 CYS A O 1
ATOM 6285 N N . ASN A 1 792 ? -16.786 60.102 -2.004 1.00 79.12 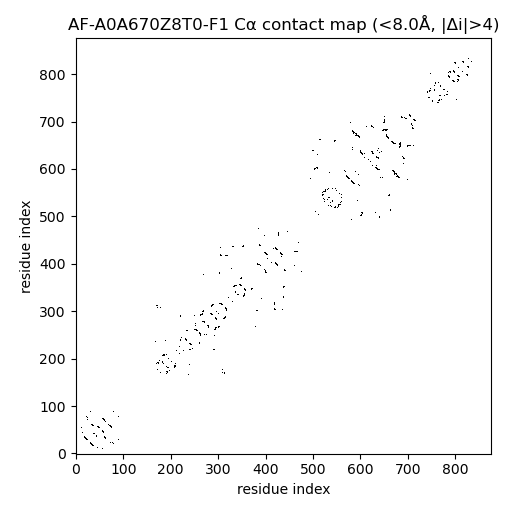792 ASN A N 1
ATOM 6286 C CA . ASN A 1 792 ? -16.521 58.875 -2.761 1.00 79.12 792 ASN A CA 1
ATOM 6287 C C . ASN A 1 792 ? -15.476 58.981 -3.893 1.00 79.12 792 ASN A C 1
ATOM 6289 O O . ASN A 1 792 ? -15.319 58.048 -4.677 1.00 79.12 792 ASN A O 1
ATOM 6293 N N . LYS A 1 793 ? -14.714 60.082 -3.970 1.00 85.19 793 LYS A N 1
ATOM 6294 C CA . LYS A 1 793 ? -13.546 60.224 -4.867 1.00 85.19 793 LYS A CA 1
ATOM 6295 C C . LYS A 1 793 ? -12.332 59.471 -4.313 1.00 85.19 793 LYS A C 1
ATOM 6297 O O . LYS A 1 793 ? -12.290 59.201 -3.116 1.00 85.19 793 LYS A O 1
ATOM 6302 N N . ASP A 1 794 ? -11.325 59.191 -5.146 1.00 87.06 794 ASP A N 1
ATOM 6303 C CA . ASP A 1 794 ? -10.103 58.485 -4.725 1.00 87.06 794 ASP A CA 1
ATOM 6304 C C . ASP A 1 794 ? -9.484 59.094 -3.454 1.00 87.06 794 ASP A C 1
ATOM 6306 O O . ASP A 1 794 ? -9.202 60.298 -3.360 1.00 87.06 794 ASP A O 1
ATOM 6310 N N . ALA A 1 795 ? -9.275 58.238 -2.459 1.00 87.50 795 ALA A N 1
ATOM 6311 C CA . ALA A 1 795 ? -8.672 58.621 -1.199 1.00 87.50 795 ALA A CA 1
ATOM 6312 C C . ALA A 1 795 ? -7.155 58.801 -1.343 1.00 87.50 795 ALA A C 1
ATOM 6314 O O . ALA A 1 795 ? -6.465 58.046 -2.025 1.00 87.50 795 ALA A O 1
ATOM 6315 N N . ALA A 1 796 ? -6.630 59.820 -0.664 1.00 83.44 796 ALA A N 1
ATOM 6316 C CA . ALA A 1 796 ? -5.206 60.153 -0.644 1.00 83.44 796 ALA A CA 1
ATOM 6317 C C . ALA A 1 796 ? -4.593 60.009 0.756 1.00 83.44 796 ALA A C 1
ATOM 6319 O O . ALA A 1 796 ? -3.380 60.130 0.928 1.00 83.44 796 ALA A O 1
ATOM 6320 N N . SER A 1 797 ? -5.417 59.831 1.785 1.00 82.38 797 SER A N 1
ATOM 6321 C CA . SER A 1 797 ? -4.993 59.689 3.174 1.00 82.38 797 SER A CA 1
ATOM 6322 C C . SER A 1 797 ? -5.927 58.711 3.878 1.00 82.38 797 SER A C 1
ATOM 6324 O O . SER A 1 797 ? -7.139 58.746 3.672 1.00 82.38 797 SER A O 1
ATOM 6326 N N . PHE A 1 798 ? -5.358 57.817 4.682 1.00 88.00 798 PHE A N 1
ATOM 6327 C CA . PHE A 1 798 ? -6.028 56.596 5.120 1.00 88.00 798 PHE A CA 1
ATOM 6328 C C . PHE A 1 798 ? -5.945 56.450 6.634 1.00 88.00 798 PHE A C 1
ATOM 6330 O O . PHE A 1 798 ? -4.869 56.625 7.204 1.00 88.00 798 PHE A O 1
ATOM 6337 N N . CYS A 1 799 ? -7.049 56.092 7.288 1.00 80.19 799 CYS A N 1
ATOM 6338 C CA . CYS A 1 799 ? -6.971 55.655 8.672 1.00 80.19 799 CYS A CA 1
ATOM 6339 C C . CYS A 1 799 ? -6.313 54.267 8.733 1.00 80.19 799 CYS A C 1
ATOM 6341 O O . CYS A 1 799 ? -6.646 53.374 7.953 1.00 80.19 799 CYS A O 1
ATOM 6343 N N . GLU A 1 800 ? -5.377 54.073 9.664 1.00 77.75 800 GLU A N 1
ATOM 6344 C CA . GLU A 1 800 ? -4.697 52.782 9.849 1.00 77.75 800 GLU A CA 1
ATOM 6345 C C . GLU A 1 800 ? -5.468 51.801 10.745 1.00 77.75 800 GLU A C 1
ATOM 6347 O O . GLU A 1 800 ? -5.075 50.642 10.869 1.00 77.75 800 GLU A O 1
ATOM 6352 N N . MET A 1 801 ? -6.553 52.251 11.379 1.00 69.75 801 MET A N 1
ATOM 6353 C CA . MET A 1 801 ? -7.307 51.473 12.370 1.00 69.75 801 MET A CA 1
ATOM 6354 C C . MET A 1 801 ? -8.701 51.056 11.907 1.00 69.75 801 MET A C 1
ATOM 6356 O O . MET A 1 801 ? -9.318 50.201 12.539 1.00 69.75 801 MET A O 1
ATOM 6360 N N . CYS A 1 802 ? -9.210 51.664 10.839 1.00 77.12 802 CYS A N 1
ATOM 6361 C CA . CYS A 1 802 ? -10.518 51.353 10.291 1.00 77.12 802 CYS A CA 1
ATOM 6362 C C . CYS A 1 802 ? -10.561 51.668 8.791 1.00 77.12 802 CYS A C 1
ATOM 6364 O O . CYS A 1 802 ? -9.655 52.324 8.270 1.00 77.12 802 CYS A O 1
ATOM 6366 N N . PRO A 1 803 ? -11.620 51.249 8.081 1.00 81.69 803 PRO A N 1
ATOM 6367 C CA . PRO A 1 803 ? -11.712 51.401 6.630 1.00 81.69 803 PRO A CA 1
ATOM 6368 C C . PRO A 1 803 ? -11.872 52.852 6.156 1.00 81.69 803 PRO A C 1
ATOM 6370 O O . PRO A 1 803 ? -11.918 53.072 4.949 1.00 81.69 803 PRO A O 1
ATOM 6373 N N . ARG A 1 804 ? -11.938 53.827 7.076 1.00 81.94 804 ARG A N 1
ATOM 6374 C CA . ARG A 1 804 ? -12.149 55.231 6.734 1.00 81.94 804 ARG A CA 1
ATOM 6375 C C . ARG A 1 804 ? -10.974 55.850 6.000 1.00 81.94 804 ARG A C 1
ATOM 6377 O O . ARG A 1 804 ? -9.815 55.702 6.402 1.00 81.94 804 ARG A O 1
ATOM 6384 N N . SER A 1 805 ? -11.278 56.602 4.953 1.00 88.25 805 SER A N 1
ATOM 6385 C CA . SER A 1 805 ? -10.270 57.249 4.120 1.00 88.25 805 SER A CA 1
ATOM 6386 C C . SER A 1 805 ? -10.776 58.566 3.530 1.00 88.25 805 SER A C 1
ATOM 6388 O O . SER A 1 805 ? -11.978 58.790 3.402 1.00 88.25 805 SER A O 1
ATOM 6390 N N . PHE A 1 806 ? -9.858 59.484 3.218 1.00 87.25 806 PHE A N 1
ATOM 6391 C CA . PHE A 1 806 ? -10.189 60.854 2.819 1.00 87.25 806 PHE A CA 1
ATOM 6392 C C . PHE A 1 806 ? -9.333 61.322 1.636 1.00 87.25 806 PHE A C 1
ATOM 6394 O O . PHE A 1 806 ? -8.153 60.980 1.510 1.00 87.25 806 PHE A O 1
ATOM 6401 N N . CYS A 1 807 ? -9.923 62.121 0.744 1.00 88.44 807 CYS A N 1
ATOM 6402 C CA . CYS A 1 807 ? -9.202 62.769 -0.351 1.00 88.44 807 CYS A CA 1
ATOM 6403 C C . CYS A 1 807 ? -8.419 63.994 0.157 1.00 88.44 807 CYS A C 1
ATOM 6405 O O . CYS A 1 807 ? -8.570 64.424 1.301 1.00 88.44 807 CYS A O 1
ATOM 6407 N N . LYS A 1 808 ? -7.589 64.602 -0.701 1.00 85.06 808 LYS A N 1
ATOM 6408 C CA . LYS A 1 808 ? -6.758 65.762 -0.320 1.00 85.06 808 LYS A CA 1
ATOM 6409 C C . LYS A 1 808 ? -7.562 66.970 0.185 1.00 85.06 808 LYS A C 1
ATOM 6411 O O . LYS A 1 808 ? -7.038 67.712 1.000 1.00 85.06 808 LYS A O 1
ATOM 6416 N N . GLN A 1 809 ? -8.803 67.138 -0.272 1.00 82.75 809 GLN A N 1
ATOM 6417 C CA . GLN A 1 809 ? -9.688 68.237 0.143 1.00 82.75 809 GLN A CA 1
ATOM 6418 C C . GLN A 1 809 ? -10.391 67.963 1.482 1.00 82.75 809 GLN A C 1
ATOM 6420 O O . GLN A 1 809 ? -10.718 68.899 2.195 1.00 82.75 809 GLN A O 1
ATOM 6425 N N . HIS A 1 810 ? -10.601 66.691 1.841 1.00 81.25 810 HIS A N 1
ATOM 6426 C CA . HIS A 1 810 ? -11.361 66.293 3.035 1.00 81.25 810 HIS A CA 1
ATOM 6427 C C . HIS A 1 810 ? -10.498 65.673 4.144 1.00 81.25 810 HIS A C 1
ATOM 6429 O O . HIS A 1 810 ? -11.035 65.216 5.145 1.00 81.25 810 HIS A O 1
ATOM 6435 N N . ARG A 1 811 ? -9.168 65.609 3.982 1.00 78.75 811 ARG A N 1
ATOM 6436 C CA . ARG A 1 811 ? -8.255 65.076 5.013 1.00 78.75 811 ARG A CA 1
ATOM 6437 C C . ARG A 1 811 ? -8.033 66.039 6.180 1.00 78.75 811 ARG A C 1
ATOM 6439 O O . ARG A 1 811 ? -7.736 65.583 7.282 1.00 78.75 811 ARG A O 1
ATOM 6446 N N . GLU A 1 812 ? -8.122 67.346 5.938 1.00 74.19 812 GLU A N 1
ATOM 6447 C CA . GLU A 1 812 ? -7.877 68.369 6.958 1.00 74.19 812 GLU A CA 1
ATOM 6448 C C . GLU A 1 812 ? -9.000 68.350 7.998 1.00 74.19 812 GLU A C 1
ATOM 6450 O O . GLU A 1 812 ? -10.179 68.354 7.657 1.00 74.19 812 GLU A O 1
ATOM 6455 N N . GLY A 1 813 ? -8.631 68.227 9.275 1.00 67.25 813 GLY A N 1
ATOM 6456 C CA . GLY A 1 813 ? -9.577 68.084 10.388 1.00 67.25 813 GLY A CA 1
ATOM 6457 C C . GLY A 1 813 ? -10.206 66.691 10.550 1.00 67.25 813 GLY A C 1
ATOM 6458 O O . GLY A 1 813 ? -10.781 66.422 11.599 1.00 67.25 813 GLY A O 1
ATOM 6459 N N . MET A 1 814 ? -10.063 65.787 9.570 1.00 72.75 814 MET A N 1
ATOM 6460 C CA . MET A 1 814 ? -10.658 64.438 9.605 1.00 72.75 814 MET A CA 1
ATOM 6461 C C . MET A 1 814 ? -9.668 63.322 9.964 1.00 72.75 814 MET A C 1
ATOM 6463 O O . MET A 1 814 ? -10.081 62.274 10.466 1.00 72.75 814 MET A O 1
ATOM 6467 N N . LEU A 1 815 ? -8.368 63.537 9.728 1.00 73.81 815 LEU A N 1
ATOM 6468 C CA . LEU A 1 815 ? -7.281 62.633 10.115 1.00 73.81 815 LEU A CA 1
ATOM 6469 C C . LEU A 1 815 ? -6.244 63.375 10.964 1.00 73.81 815 LEU A C 1
ATOM 6471 O O . LEU A 1 815 ? -5.801 64.464 10.604 1.00 73.81 815 LEU A O 1
ATOM 6475 N N . PHE A 1 816 ? -5.801 62.753 12.052 1.00 73.06 816 PHE A N 1
ATOM 6476 C CA . PHE A 1 816 ? -4.742 63.264 12.923 1.00 73.06 816 PHE A CA 1
ATOM 6477 C C . PHE A 1 816 ? -3.741 62.152 13.258 1.00 73.06 816 PHE A C 1
ATOM 6479 O O . PHE A 1 816 ? -4.024 60.960 13.127 1.00 73.06 816 PHE A O 1
ATOM 6486 N N . ILE A 1 817 ? -2.540 62.536 13.689 1.00 69.56 817 ILE A N 1
ATOM 6487 C CA . ILE A 1 817 ? -1.537 61.589 14.182 1.00 69.56 817 ILE A CA 1
ATOM 6488 C C . ILE A 1 817 ? -1.837 61.326 15.658 1.00 69.56 817 ILE A C 1
ATOM 6490 O O . ILE A 1 817 ? -1.754 62.233 16.489 1.00 69.56 817 ILE A O 1
ATOM 6494 N N . SER A 1 818 ? -2.203 60.089 15.987 1.00 61.50 818 SER A N 1
ATOM 6495 C CA . SER A 1 818 ? -2.487 59.685 17.363 1.00 61.50 818 SER A CA 1
ATOM 6496 C C . SER A 1 818 ? -1.246 59.872 18.241 1.00 61.50 818 SER A C 1
ATOM 6498 O O . SER A 1 818 ? -0.175 59.331 17.964 1.00 61.50 818 SER A O 1
ATOM 6500 N N . LYS A 1 819 ? -1.389 60.612 19.348 1.00 53.06 819 LYS A N 1
ATOM 6501 C CA . LYS A 1 819 ? -0.302 60.834 20.322 1.00 53.06 819 LYS A CA 1
ATOM 6502 C C . LYS A 1 819 ? 0.048 59.580 21.142 1.00 53.06 819 LYS A C 1
ATOM 6504 O O . LYS A 1 819 ? 1.038 59.595 21.867 1.00 53.06 819 LYS A O 1
ATOM 6509 N N . LEU A 1 820 ? -0.762 58.517 21.067 1.00 51.47 820 LEU A N 1
ATOM 6510 C CA . LEU A 1 820 ? -0.577 57.279 21.836 1.00 51.47 820 LEU A CA 1
ATOM 6511 C C . LEU A 1 820 ? 0.348 56.272 21.139 1.00 51.47 820 LEU A C 1
ATOM 6513 O O . LEU A 1 820 ? 1.058 55.532 21.818 1.00 51.47 820 LEU A O 1
ATOM 6517 N N . ASP A 1 821 ? 0.330 56.230 19.809 1.00 57.41 821 ASP A N 1
ATOM 6518 C CA . ASP A 1 821 ? 1.018 55.212 19.004 1.00 57.41 821 ASP A CA 1
ATOM 6519 C C . ASP A 1 821 ? 1.621 55.744 17.690 1.00 57.41 821 ASP A C 1
ATOM 6521 O O . ASP A 1 821 ? 2.266 54.983 16.971 1.00 57.41 821 ASP A O 1
ATOM 6525 N N . GLY A 1 822 ? 1.462 57.037 17.384 1.00 61.59 822 GLY A N 1
ATOM 6526 C CA . GLY A 1 822 ? 2.064 57.698 16.222 1.00 61.59 822 GLY A CA 1
ATOM 6527 C C . GLY A 1 822 ? 1.402 57.374 14.880 1.00 61.59 822 GLY A C 1
ATOM 6528 O O . GLY A 1 822 ? 1.954 57.735 13.843 1.00 61.59 822 GLY A O 1
ATOM 6529 N N . ARG A 1 823 ? 0.244 56.699 14.874 1.00 73.88 823 ARG A N 1
ATOM 6530 C CA . ARG A 1 823 ? -0.453 56.260 13.651 1.00 73.88 823 ARG A CA 1
ATOM 6531 C C . ARG A 1 823 ? -1.514 57.253 13.188 1.00 73.88 823 ARG A C 1
ATOM 6533 O O . ARG A 1 823 ? -2.129 57.950 14.001 1.00 73.88 823 ARG A O 1
ATOM 6540 N N . LEU A 1 824 ? -1.766 57.289 11.878 1.00 76.88 824 LEU A N 1
ATOM 6541 C CA . LEU A 1 824 ? -2.779 58.161 11.277 1.00 76.88 824 LEU A CA 1
ATOM 6542 C C . LEU A 1 824 ? -4.194 57.625 11.568 1.00 76.88 824 LEU A C 1
ATOM 6544 O O . LEU A 1 824 ? -4.561 56.523 11.152 1.00 76.88 824 LEU A O 1
ATOM 6548 N N . SER A 1 825 ? -4.989 58.400 12.305 1.00 76.31 825 SER A N 1
ATOM 6549 C CA . SER A 1 825 ? -6.287 57.993 12.857 1.00 76.31 825 SER A CA 1
ATOM 6550 C C . SER A 1 825 ? -7.385 58.991 12.488 1.00 76.31 825 SER A C 1
ATOM 6552 O O . SER A 1 825 ? -7.128 60.191 12.425 1.00 76.31 825 SER A O 1
ATOM 6554 N N . CYS A 1 826 ? -8.602 58.507 12.218 1.00 78.31 826 CYS A N 1
ATOM 6555 C CA . CYS A 1 826 ? -9.753 59.378 11.963 1.00 78.31 826 CYS A CA 1
ATOM 6556 C C . CYS A 1 826 ? -10.389 59.880 13.263 1.00 78.31 826 CYS A C 1
ATOM 6558 O O . CYS A 1 826 ? -10.138 59.325 14.332 1.00 78.31 826 CYS A O 1
ATOM 6560 N N . THR A 1 827 ? -11.243 60.899 13.172 1.00 69.50 827 THR A N 1
ATOM 6561 C CA . THR A 1 827 ? -11.925 61.550 14.312 1.00 69.50 827 THR A CA 1
ATOM 6562 C C . THR A 1 827 ? -12.732 60.605 15.211 1.00 69.50 827 THR A C 1
ATOM 6564 O O . THR A 1 827 ? -12.881 60.875 16.397 1.00 69.50 827 THR A O 1
ATOM 6567 N N . GLU A 1 828 ? -13.186 59.447 14.717 1.00 67.81 828 GLU A N 1
ATOM 6568 C CA . GLU A 1 828 ? -13.828 58.412 15.555 1.00 67.81 828 GLU A CA 1
ATOM 6569 C C . GLU A 1 828 ? -12.866 57.664 16.484 1.00 67.81 828 GLU A C 1
ATOM 6571 O O . GLU A 1 828 ? -13.291 56.946 17.396 1.00 67.81 828 GLU A O 1
ATOM 6576 N N . HIS A 1 829 ? -11.571 57.817 16.243 1.00 63.47 829 HIS A N 1
ATOM 6577 C CA . HIS A 1 829 ? -10.493 57.305 17.073 1.00 63.47 829 HIS A CA 1
ATOM 6578 C C . HIS A 1 829 ? -9.770 58.435 17.821 1.00 63.47 829 HIS A C 1
ATOM 6580 O O . HIS A 1 829 ? -8.739 58.172 18.440 1.00 63.47 829 HIS A O 1
ATOM 6586 N N . ASP A 1 830 ? -10.303 59.667 17.793 1.00 60.09 830 ASP A N 1
ATOM 6587 C CA . ASP A 1 830 ? -9.801 60.794 18.585 1.00 60.09 830 ASP A CA 1
ATOM 6588 C C . ASP A 1 830 ? -10.136 60.585 20.068 1.00 60.09 830 ASP A C 1
ATOM 6590 O O . ASP A 1 830 ? -11.316 60.524 20.429 1.00 60.09 830 ASP A O 1
ATOM 6594 N N . PRO A 1 831 ? -9.135 60.465 20.959 1.00 52.44 831 PRO A N 1
ATOM 6595 C CA . PRO A 1 831 ? -9.390 60.321 22.386 1.00 52.44 831 PRO A CA 1
ATOM 6596 C C . PRO A 1 831 ? -10.001 61.576 23.035 1.00 52.44 831 PRO A C 1
ATOM 6598 O O . PRO A 1 831 ? -10.489 61.473 24.161 1.00 52.44 831 PRO A O 1
ATOM 6601 N N . CYS A 1 832 ? -9.954 62.745 22.381 1.00 52.44 832 CYS A N 1
ATOM 6602 C CA . CYS A 1 832 ? -10.274 64.032 23.008 1.00 52.44 832 CYS A CA 1
ATOM 6603 C C . CYS A 1 832 ? -11.675 64.583 22.668 1.00 52.44 832 CYS A C 1
ATOM 6605 O O . CYS A 1 832 ? -12.268 65.265 23.503 1.00 52.44 832 CYS A O 1
ATOM 6607 N N . GLY A 1 833 ? -12.261 64.242 21.515 1.00 52.19 833 GLY A N 1
ATOM 6608 C CA . GLY A 1 833 ? -13.536 64.822 21.061 1.00 52.19 833 GLY A CA 1
ATOM 6609 C C . GLY A 1 833 ? -13.454 66.338 20.768 1.00 52.19 833 GLY A C 1
ATOM 6610 O O . GLY A 1 833 ? -12.403 66.946 20.951 1.00 52.19 833 GLY A O 1
ATOM 6611 N N . PRO A 1 834 ? -14.548 66.983 20.311 1.00 42.78 834 PRO A N 1
ATOM 6612 C CA . PRO A 1 834 ? -14.515 68.364 19.804 1.00 42.78 834 PRO A CA 1
ATOM 6613 C C . PRO A 1 834 ? -14.319 69.468 20.865 1.00 42.78 834 PRO A C 1
ATOM 6615 O O . PRO A 1 834 ? -14.155 70.623 20.488 1.00 42.78 834 PRO A O 1
ATOM 6618 N N . ASN A 1 835 ? -14.291 69.140 22.165 1.00 45.22 835 ASN A N 1
ATOM 6619 C CA . ASN A 1 835 ? -13.997 70.095 23.243 1.00 45.22 835 ASN A CA 1
ATOM 6620 C C . ASN A 1 835 ? -12.683 69.709 23.952 1.00 45.22 835 ASN A C 1
ATOM 6622 O O . ASN A 1 835 ? -12.523 68.530 24.280 1.00 45.22 835 ASN A O 1
ATOM 6626 N N . PRO A 1 836 ? -11.772 70.659 24.249 1.00 45.62 836 PRO A N 1
ATOM 6627 C CA . PRO A 1 836 ? -10.548 70.379 25.002 1.00 45.62 836 PRO A CA 1
ATOM 6628 C C . PRO A 1 836 ? -10.850 69.842 26.411 1.00 45.62 836 PRO A C 1
ATOM 6630 O O . PRO A 1 836 ? -11.774 70.313 27.068 1.00 45.62 836 PRO A O 1
ATOM 6633 N N . LEU A 1 837 ? -10.066 68.864 26.876 1.00 44.09 837 LEU A N 1
ATOM 6634 C CA . LEU A 1 837 ? -10.165 68.309 28.232 1.00 44.09 837 LEU A CA 1
ATOM 6635 C C . LEU A 1 837 ? -9.385 69.173 29.236 1.00 44.09 837 LEU A C 1
ATOM 6637 O O . LEU A 1 837 ? -8.260 69.588 28.952 1.00 44.09 837 LEU A O 1
ATOM 6641 N N . GLU A 1 838 ? -9.958 69.384 30.420 1.00 41.50 838 GLU A N 1
ATOM 6642 C CA . GLU A 1 838 ? -9.294 70.038 31.555 1.00 41.50 838 GLU A CA 1
ATOM 6643 C C . GLU A 1 838 ? -8.134 69.167 32.101 1.00 41.50 838 GLU A C 1
ATOM 6645 O O . GLU A 1 838 ? -8.188 67.929 32.023 1.00 41.50 838 GLU A O 1
ATOM 6650 N N . PRO A 1 839 ? -7.065 69.759 32.674 1.00 36.66 839 PRO A N 1
ATOM 6651 C CA . PRO A 1 839 ? -5.908 69.011 33.167 1.00 36.66 839 PRO A CA 1
ATOM 6652 C C . PRO A 1 839 ? -6.283 68.005 34.269 1.00 36.66 839 PRO A C 1
ATOM 6654 O O . PRO A 1 839 ? -6.513 68.371 35.417 1.00 36.66 839 PRO A O 1
ATOM 6657 N N . GLY A 1 840 ? -6.286 66.712 33.933 1.00 46.69 840 GLY A N 1
ATOM 6658 C CA . GLY A 1 840 ? -6.541 65.618 34.880 1.00 46.69 840 GLY A CA 1
ATOM 6659 C C . GLY A 1 840 ? -7.763 64.750 34.566 1.00 46.69 840 GLY A C 1
ATOM 6660 O O . GLY A 1 840 ? -7.912 63.699 35.189 1.00 46.69 840 GLY A O 1
ATOM 6661 N N . GLU A 1 841 ? -8.587 65.107 33.578 1.00 35.66 841 GLU A N 1
ATOM 6662 C CA . GLU A 1 841 ? -9.647 64.223 33.078 1.00 35.66 841 GLU A CA 1
ATOM 6663 C C . GLU A 1 841 ? -9.114 63.184 32.074 1.00 35.66 841 GLU A C 1
ATOM 6665 O O . GLU A 1 841 ? -8.373 63.496 31.143 1.00 35.66 841 GLU A O 1
ATOM 6670 N N . ILE A 1 842 ? -9.537 61.924 32.230 1.00 43.59 842 ILE A N 1
ATOM 6671 C CA . ILE A 1 842 ? -9.361 60.854 31.236 1.00 43.59 842 ILE A CA 1
ATOM 6672 C C . ILE A 1 842 ? -10.760 60.398 30.818 1.00 43.59 842 ILE A C 1
ATOM 6674 O O . ILE A 1 842 ? -11.448 59.741 31.599 1.00 43.59 842 ILE A O 1
ATOM 6678 N N . ARG A 1 843 ? -11.181 60.690 29.582 1.00 41.19 843 ARG A N 1
ATOM 6679 C CA . ARG A 1 843 ? -12.383 60.066 29.005 1.00 41.19 843 ARG A CA 1
ATOM 6680 C C . ARG A 1 843 ? -12.042 58.654 28.524 1.00 41.19 843 ARG A C 1
ATOM 6682 O O . ARG A 1 843 ? -11.190 58.466 27.659 1.00 41.19 843 ARG A O 1
ATOM 6689 N N . GLU A 1 844 ? -12.690 57.634 29.087 1.00 38.91 844 GLU A N 1
ATOM 6690 C CA . GLU A 1 844 ? -12.578 56.267 28.567 1.00 38.91 844 GLU A CA 1
ATOM 6691 C C . GLU A 1 844 ? -13.366 56.133 27.253 1.00 38.91 844 GLU A C 1
ATOM 6693 O O . GLU A 1 844 ? -14.578 56.335 27.207 1.00 38.91 844 GLU A O 1
ATOM 6698 N N . TYR A 1 845 ? -12.688 55.723 26.178 1.00 35.41 845 TYR A N 1
ATOM 6699 C CA . TYR A 1 845 ? -13.347 55.333 24.932 1.00 35.41 845 TYR A CA 1
ATOM 6700 C C . TYR A 1 845 ? -14.087 53.996 25.107 1.00 35.41 845 TYR A C 1
ATOM 6702 O O . TYR A 1 845 ? -13.465 52.931 25.219 1.00 35.41 845 TYR A O 1
ATOM 6710 N N . HIS A 1 846 ? -15.419 54.028 25.081 1.00 35.31 846 HIS A N 1
ATOM 6711 C CA . HIS A 1 846 ? -16.248 52.829 24.979 1.00 35.31 846 HIS A CA 1
ATOM 6712 C C . HIS A 1 846 ? -16.387 52.407 23.508 1.00 35.31 846 HIS A C 1
ATOM 6714 O O . HIS A 1 846 ? -16.990 53.118 22.709 1.00 35.31 846 HIS A O 1
ATOM 6720 N N . LYS A 1 847 ? -15.891 51.210 23.147 1.00 31.42 847 LYS A N 1
ATOM 6721 C CA . LYS A 1 847 ? -16.235 50.562 21.867 1.00 31.42 847 LYS A CA 1
ATOM 6722 C C . LYS A 1 847 ? -17.763 50.422 21.796 1.00 31.42 847 LYS A C 1
ATOM 6724 O O . LYS A 1 847 ? -18.321 49.613 22.541 1.00 31.42 847 LYS A O 1
ATOM 6729 N N . ARG A 1 848 ? -18.444 51.164 20.914 1.00 26.59 848 ARG A N 1
ATOM 6730 C CA . ARG A 1 848 ? -19.839 50.855 20.564 1.00 26.59 848 ARG A CA 1
ATOM 6731 C C . ARG A 1 848 ? -19.857 49.447 19.963 1.00 26.59 848 ARG A C 1
ATOM 6733 O O . ARG A 1 848 ? -19.227 49.191 18.942 1.00 26.59 848 ARG A O 1
ATOM 6740 N N . LYS A 1 849 ? -20.539 48.516 20.633 1.00 29.73 849 LYS A N 1
ATOM 6741 C CA . LYS A 1 849 ? -20.948 47.248 20.023 1.00 29.73 849 LYS A CA 1
ATOM 6742 C C . LYS A 1 849 ? -21.995 47.577 18.962 1.00 29.73 849 LYS A C 1
ATOM 6744 O O . LYS A 1 849 ? -22.930 48.312 19.261 1.00 29.73 849 LYS A O 1
ATOM 6749 N N . CYS A 1 850 ? -21.873 47.000 17.771 1.00 26.39 850 CYS A N 1
ATOM 6750 C CA . CYS A 1 850 ? -23.008 46.877 16.866 1.00 26.39 850 CYS A CA 1
ATOM 6751 C C . CYS A 1 850 ? -24.018 45.935 17.547 1.00 26.39 850 CYS A C 1
ATOM 6753 O O . CYS A 1 850 ? -23.818 44.722 17.613 1.00 26.39 850 CYS A O 1
ATOM 6755 N N . SER A 1 851 ? -25.023 46.503 18.208 1.00 27.81 851 SER A N 1
ATOM 6756 C CA . SER A 1 851 ? -26.101 45.760 18.853 1.00 27.81 851 SER A CA 1
ATOM 6757 C C . SER A 1 851 ? -27.196 45.478 17.832 1.00 27.81 851 SER A C 1
ATOM 6759 O O . SER A 1 851 ? -27.787 46.410 17.292 1.00 27.81 851 SER A O 1
ATOM 6761 N N . ARG A 1 852 ? -27.495 44.189 17.623 1.00 29.25 852 ARG A N 1
ATOM 6762 C CA . ARG A 1 852 ? -28.783 43.719 17.097 1.00 29.25 852 ARG A CA 1
ATOM 6763 C C . ARG A 1 852 ? -29.908 44.388 17.894 1.00 29.25 852 ARG A C 1
ATOM 6765 O O . ARG A 1 852 ? -30.028 44.136 19.092 1.00 29.25 852 ARG A O 1
ATOM 6772 N N . PHE A 1 853 ? -30.714 45.216 17.238 1.00 25.52 853 PHE A N 1
ATOM 6773 C CA . PHE A 1 853 ? -32.025 45.603 17.747 1.00 25.52 853 PHE A CA 1
ATOM 6774 C C . PHE A 1 853 ? -32.992 44.441 17.492 1.00 25.52 853 PHE A C 1
ATOM 6776 O O . PHE A 1 853 ? -33.290 44.109 16.350 1.00 25.52 853 PHE A O 1
ATOM 6783 N N . LEU A 1 854 ? -33.454 43.815 18.570 1.00 26.36 854 LEU A N 1
ATOM 6784 C CA . LEU A 1 854 ? -34.696 43.052 18.625 1.00 26.36 854 LEU A CA 1
ATOM 6785 C C . LEU A 1 854 ? -35.480 43.664 19.785 1.00 26.36 854 LEU A C 1
ATOM 6787 O O . LEU A 1 854 ? -35.159 43.422 20.946 1.00 26.36 854 LEU A O 1
ATOM 6791 N N . VAL A 1 855 ? -36.460 44.503 19.460 1.00 26.70 855 VAL A N 1
ATOM 6792 C CA . VAL A 1 855 ? -37.528 44.892 20.382 1.00 26.70 855 VAL A CA 1
ATOM 6793 C C . VAL A 1 855 ? -38.804 44.301 19.804 1.00 26.70 855 VAL A C 1
ATOM 6795 O O . VAL A 1 855 ? -39.318 44.776 18.796 1.00 26.70 855 VAL A O 1
ATOM 6798 N N . LEU A 1 856 ? -39.268 43.222 20.428 1.00 27.09 856 LEU A N 1
ATOM 6799 C CA . LEU A 1 856 ? -40.664 42.811 20.394 1.00 27.09 856 LEU A CA 1
ATOM 6800 C C . LEU A 1 856 ? -41.405 43.710 21.386 1.00 27.09 856 LEU A C 1
ATOM 6802 O O . LEU A 1 856 ? -41.082 43.693 22.571 1.00 27.09 856 LEU A O 1
ATOM 6806 N N . ASN A 1 857 ? -42.385 44.471 20.909 1.00 25.23 857 ASN A N 1
ATOM 6807 C CA . ASN A 1 857 ? -43.532 44.871 21.712 1.00 25.23 857 ASN A CA 1
ATOM 6808 C C . ASN A 1 857 ? -44.774 44.928 20.820 1.00 25.23 857 ASN A C 1
ATOM 6810 O O . ASN A 1 857 ? -44.729 45.383 19.680 1.00 25.23 857 ASN A O 1
ATOM 6814 N N . CYS A 1 858 ? -45.842 44.360 21.365 1.00 24.80 858 CYS A N 1
ATOM 6815 C CA . CYS A 1 858 ? -47.129 44.083 20.750 1.00 24.80 858 CYS A CA 1
ATOM 6816 C C . CYS A 1 858 ? -48.061 45.312 20.792 1.00 24.80 858 CYS A C 1
ATOM 6818 O O . CYS A 1 858 ? -47.869 46.196 21.623 1.00 24.80 858 CYS A O 1
ATOM 6820 N N . HIS A 1 859 ? -49.114 45.259 19.967 1.00 24.98 859 HIS A N 1
ATOM 6821 C CA . HIS A 1 859 ? -50.303 46.127 19.896 1.00 24.98 859 HIS A CA 1
ATOM 6822 C C . HIS A 1 859 ? -50.143 47.544 19.311 1.00 24.98 859 HIS A C 1
ATOM 6824 O O . HIS A 1 859 ? -49.730 48.467 20.000 1.00 24.98 859 HIS A O 1
ATOM 6830 N N . PHE A 1 860 ? -50.621 47.753 18.076 1.00 24.42 860 PHE A N 1
ATOM 6831 C CA . PHE A 1 860 ? -51.926 48.384 17.794 1.00 24.42 860 PHE A CA 1
ATOM 6832 C C . PHE A 1 860 ? -52.220 48.377 16.273 1.00 24.42 860 PHE A C 1
ATOM 6834 O O . PHE A 1 860 ? -51.330 48.611 15.464 1.00 24.42 860 PHE A O 1
ATOM 6841 N N . LEU A 1 861 ? -53.504 48.172 15.951 1.00 25.08 861 LEU A N 1
ATOM 6842 C CA . LEU A 1 861 ? -54.241 48.520 14.719 1.00 25.08 861 LEU A CA 1
ATOM 6843 C C . LEU A 1 861 ? -54.271 47.552 13.520 1.00 25.08 861 LEU A C 1
ATOM 6845 O O . LEU A 1 861 ? -53.420 47.514 12.640 1.00 25.08 861 LEU A O 1
ATOM 6849 N N . GLN A 1 862 ? -55.397 46.830 13.520 1.00 24.59 862 GLN A N 1
ATOM 6850 C CA . GLN A 1 862 ? -56.287 46.499 12.405 1.00 24.59 862 GLN A CA 1
ATOM 6851 C C . GLN A 1 862 ? -56.346 47.509 11.238 1.00 24.59 862 GLN A C 1
ATOM 6853 O O . GLN A 1 862 ? -56.218 48.714 11.442 1.00 24.59 862 GLN A O 1
ATOM 6858 N N . SER A 1 863 ? -56.800 46.973 10.090 1.00 26.23 863 SER A N 1
ATOM 6859 C CA . SER A 1 863 ? -57.428 47.631 8.919 1.00 26.23 863 SER A CA 1
ATOM 6860 C C . SER A 1 863 ? -56.448 48.319 7.943 1.00 26.23 863 SER A C 1
ATOM 6862 O O . SER A 1 863 ? -55.537 49.002 8.371 1.00 26.23 863 SER A O 1
ATOM 6864 N N . ASN A 1 864 ? -56.517 48.194 6.614 1.00 27.00 864 ASN A N 1
ATOM 6865 C CA . ASN A 1 864 ? -57.583 47.735 5.735 1.00 27.00 864 ASN A CA 1
ATOM 6866 C C . ASN A 1 864 ? -57.036 47.332 4.353 1.00 27.00 864 ASN A C 1
ATOM 6868 O O . ASN A 1 864 ? -56.171 47.996 3.796 1.00 27.00 864 ASN A O 1
ATOM 6872 N N . CYS A 1 865 ? -57.675 46.293 3.823 1.00 25.80 865 CYS A N 1
ATOM 6873 C CA . CYS A 1 865 ? -58.093 46.075 2.441 1.00 25.80 865 CYS A CA 1
ATOM 6874 C C . CYS A 1 865 ? -57.117 46.170 1.251 1.00 25.80 865 CYS A C 1
ATOM 6876 O O . CYS A 1 865 ? -56.630 47.223 0.848 1.00 25.80 865 CYS A O 1
ATOM 6878 N N . CYS A 1 866 ? -57.035 45.019 0.585 1.00 25.19 866 CYS A N 1
ATOM 6879 C CA . CYS A 1 866 ? -56.682 44.821 -0.808 1.00 25.19 866 CYS A CA 1
ATOM 6880 C C . CYS A 1 866 ? -57.621 45.570 -1.769 1.00 25.19 866 CYS A C 1
ATOM 6882 O O . CYS A 1 866 ? -58.836 45.432 -1.673 1.00 25.19 866 CYS A O 1
ATOM 6884 N N . GLN A 1 867 ? -57.042 46.198 -2.786 1.00 25.75 867 GLN A N 1
ATOM 6885 C CA . GLN A 1 867 ? -57.504 46.241 -4.180 1.00 25.75 867 GLN A CA 1
ATOM 6886 C C . GLN A 1 867 ? -56.213 46.404 -4.998 1.00 25.75 867 GLN A C 1
ATOM 6888 O O . GLN A 1 867 ? -55.363 47.197 -4.622 1.00 25.75 867 GLN A O 1
ATOM 6893 N N . GLY A 1 868 ? -55.904 45.699 -6.072 1.00 24.91 868 GLY A N 1
ATOM 6894 C CA . GLY A 1 868 ? -56.606 44.780 -6.948 1.00 24.91 868 GLY A CA 1
ATOM 6895 C C . GLY A 1 868 ? -55.768 44.747 -8.238 1.00 24.91 868 GLY A C 1
ATOM 6896 O O . GLY A 1 868 ? -55.004 45.675 -8.497 1.00 24.91 868 GLY A O 1
ATOM 6897 N N . GLY A 1 869 ? -55.912 43.700 -9.046 1.00 25.97 869 GLY A N 1
ATOM 6898 C CA . GLY A 1 869 ? -55.483 43.738 -10.448 1.00 25.97 869 GLY A CA 1
ATOM 6899 C C . GLY A 1 869 ? -54.208 42.969 -10.774 1.00 25.97 869 GLY A C 1
ATOM 6900 O O . GLY A 1 869 ? -53.118 43.524 -10.859 1.00 25.97 869 GLY A O 1
ATOM 6901 N N . ALA A 1 870 ? -54.394 41.681 -11.048 1.00 26.64 870 ALA A N 1
ATOM 6902 C CA . ALA A 1 870 ? -53.544 40.930 -11.952 1.00 26.64 870 ALA A CA 1
ATOM 6903 C C . ALA A 1 870 ? -53.626 41.514 -13.373 1.00 26.64 870 ALA A C 1
ATOM 6905 O O . ALA A 1 870 ? -54.719 41.847 -13.822 1.00 26.64 870 ALA A O 1
ATOM 6906 N N . PHE A 1 871 ? -52.504 41.536 -14.095 1.00 26.67 871 PHE A N 1
ATOM 6907 C CA . PHE A 1 871 ? -52.490 41.356 -15.547 1.00 26.67 871 PHE A CA 1
ATOM 6908 C C . PHE A 1 871 ? -51.222 40.602 -15.965 1.00 26.67 871 PHE A C 1
ATOM 6910 O O . PHE A 1 871 ? -50.097 41.042 -15.734 1.00 26.67 871 PHE A O 1
ATOM 6917 N N . GLN A 1 872 ? -51.449 39.425 -16.549 1.00 28.88 872 GLN A N 1
ATOM 6918 C CA . GLN A 1 872 ? -50.508 38.673 -17.374 1.00 28.88 872 GLN A CA 1
ATOM 6919 C C . GLN A 1 872 ? -50.216 39.442 -18.668 1.00 28.88 872 GLN A C 1
ATOM 6921 O O . GLN A 1 872 ? -51.133 40.013 -19.247 1.00 28.88 872 GLN A O 1
ATOM 6926 N N . MET A 1 873 ? -48.984 39.359 -19.168 1.00 26.03 873 MET A N 1
ATOM 6927 C CA . MET A 1 873 ? -48.625 38.750 -20.464 1.00 26.03 873 MET A CA 1
ATOM 6928 C C . MET A 1 873 ? -47.131 39.031 -20.718 1.00 26.03 873 MET A C 1
ATOM 6930 O O . MET A 1 873 ? -46.699 40.170 -20.633 1.00 26.03 873 MET A O 1
ATOM 6934 N N . GLN A 1 874 ? -46.256 38.025 -20.734 1.00 27.72 874 GLN A N 1
ATOM 6935 C CA . GLN A 1 874 ? -45.960 37.066 -21.810 1.00 27.72 874 GLN A CA 1
ATOM 6936 C C . GLN A 1 874 ? -44.903 37.582 -22.814 1.00 27.72 874 GLN A C 1
ATOM 6938 O O . GLN A 1 874 ? -45.077 38.617 -23.441 1.00 27.72 874 GLN A O 1
ATOM 6943 N N . VAL A 1 875 ? -43.885 36.729 -22.996 1.00 28.98 875 VAL A N 1
ATOM 6944 C CA . VAL A 1 875 ? -42.967 36.573 -24.144 1.00 28.98 875 VAL A CA 1
ATOM 6945 C C . VAL A 1 875 ? -41.855 37.622 -24.338 1.00 28.98 875 VAL A C 1
ATOM 6947 O O . VAL A 1 875 ? -42.054 38.652 -24.973 1.00 28.98 875 VAL A O 1
ATOM 6950 N N . LEU A 1 876 ? -40.639 37.306 -23.879 1.00 31.80 876 LEU A N 1
ATOM 6951 C CA . LEU A 1 876 ? -39.553 36.698 -24.678 1.00 31.80 876 LEU A CA 1
ATOM 6952 C C . LEU A 1 876 ? -38.420 36.232 -23.755 1.00 31.80 876 LEU A C 1
ATOM 6954 O O . LEU A 1 876 ? -38.101 36.974 -22.798 1.00 31.80 876 LEU A O 1
#

Solvent-accessible surface area (backbone atoms only — not comparable to full-atom values): 54190 Å² total; per-residue (Å²): 141,85,78,87,82,78,80,77,74,75,78,81,75,90,85,77,56,71,69,42,48,23,33,36,55,53,99,89,52,69,75,40,58,21,34,28,32,61,33,94,86,76,74,39,34,63,48,78,47,80,53,104,73,70,69,47,51,30,32,23,31,34,41,71,57,90,78,69,51,71,48,78,40,50,53,93,41,49,43,80,54,91,57,78,79,53,64,85,72,58,80,84,83,78,68,96,66,99,77,84,82,89,81,88,76,82,77,78,58,70,65,68,60,50,73,75,46,86,80,67,62,66,77,65,60,71,77,77,74,83,79,86,86,83,89,84,86,87,83,90,83,89,80,88,82,88,84,89,84,88,87,87,87,89,83,85,89,80,90,82,84,88,83,88,76,86,74,73,72,56,64,41,18,75,83,79,69,44,58,75,80,63,51,59,25,76,50,74,47,48,44,20,32,36,51,68,79,73,72,39,93,68,84,74,94,68,88,46,66,45,70,41,62,74,69,69,59,44,50,12,55,69,85,65,51,70,55,94,72,48,43,59,39,70,49,86,77,66,29,49,30,29,39,68,79,61,50,64,76,40,81,70,38,45,81,50,103,88,51,35,39,58,21,59,63,31,18,40,46,45,36,50,74,36,77,84,44,72,62,27,58,60,77,64,59,27,28,27,80,70,41,68,48,17,18,38,78,46,63,84,38,33,45,48,16,49,43,79,69,47,100,48,33,27,43,52,37,90,66,47,73,72,58,87,92,44,78,80,56,56,79,45,65,54,78,36,17,80,83,80,67,45,66,78,81,60,53,58,29,80,68,32,22,55,19,31,38,51,76,80,67,73,53,76,89,73,84,78,90,46,67,45,72,57,56,70,49,53,59,67,63,41,41,79,39,53,25,34,35,59,52,92,91,54,68,75,40,49,24,36,30,47,51,78,87,78,52,59,68,74,67,61,70,50,94,78,57,61,17,38,35,43,31,39,31,41,58,75,70,47,76,46,78,40,42,58,28,40,38,47,79,60,56,75,73,65,57,71,52,76,85,72,68,67,94,84,68,56,68,53,59,55,45,9,54,52,51,45,38,53,52,45,54,52,48,48,53,52,52,51,54,48,52,43,54,48,46,58,66,70,55,80,62,79,81,92,60,46,80,49,94,63,69,40,66,42,90,90,43,80,85,61,73,50,57,80,86,75,55,77,67,52,79,50,45,64,84,46,93,56,22,40,29,92,92,40,91,20,53,36,62,77,71,34,33,52,48,48,62,96,61,31,77,30,33,91,63,42,57,37,39,56,77,87,68,61,68,52,67,60,66,44,82,41,82,46,80,84,71,50,58,25,26,26,30,68,46,70,42,53,55,68,37,66,49,44,59,67,36,16,36,31,27,34,62,67,59,50,51,52,53,49,52,56,28,61,78,66,73,54,84,85,79,45,45,39,64,74,52,91,62,33,30,33,33,25,59,67,31,14,40,75,51,69,27,45,39,64,23,74,73,45,50,27,41,78,44,76,29,40,48,63,68,25,84,42,44,36,32,29,24,72,40,73,42,54,50,76,37,73,48,20,27,55,55,82,51,75,44,75,85,39,86,83,43,71,50,72,57,80,43,96,56,50,52,54,34,48,74,50,81,51,73,79,82,81,82,88,78,88,82,94,80,90,79,88,81,90,86,81,89,80,82,86,80,81,84,79,73,79,62,55,79,38,15,52,74,81,67,49,66,77,80,63,46,66,34,63,50,89,91,51,38,55,21,27,37,44,68,80,69,73,38,93,61,82,84,84,76,93,46,69,54,65,53,49,27,7,78,88,76,65,45,71,35,72,46,59,29,79,78,41,57,55,17,18,22,86,89,56,34,73,91,40,52,46,68,38,91,89,79,70,46,46,30,36,63,94,71,49,81,62,66,100,54,89,76,63,99,86,72,79,74,79,85,75,83,80,72,91,69,85,86,80,81,89,81,84,90,86,82,82,88,81,82,92,80,81,81,90,79,89,82,86,90,134